Protein AF-0000000077540518 (afdb_homodimer)

Secondary structure (DSSP, 8-state):
-PPPHHHHHTT------SSS-HHHHHTT-----S--------TT-SSGGGTT---------------HHHHHHSSS-HHHHHHHIIIIIGGGSSSS--TT-HIIIIIHHHHHH-HHHHHHHHHHHHHHHHTSGGGHHHHHHHHHHHHHHHHHHHHHHHHHHHTT--HHHHS-HHHHHHHHHHHHHHHHHHHHTT-HHHHHHHHHHHHHHHHHS-HHHHTT-HHHHHHHHHHHHHHHHHHTT---HHHHHT-------TT-----GGGTTHHHHHHHHHHHHHHH-SS----TT--HHHHHHHHHHHHHHHHTTS---HHHHHHHHHHHHHHHHHHHHHHHHHH--S-HHHHHHHHHHHHHHHT--S-GGGTGGG-HHHHHHHHHHTTT-HHHHHHHHHHHHHHHHHH--THHHHHHHHHHHHHHSS---HHHHHHHHHHTT--SS--/-PPPHHHHHTT------SSS-HHHHHTT-----S--------TT-SSGGGTT---------------HHHHHHSSS-HHHHHHHIIIIIGGGSSSS--TT-HIIIIIHHHHHH-HHHHHHHHHHHHHHHHTSTT-HHHHHHHHHHHHHHHHHHHHHHHHHHHTT--HHHHS-HHHHHHHHHHHHHHHHHHHHTT-HHHHHHHHHHHHHHHHHS-HHHHTT-HHHHHHHHHHHHHHHHHHTT---HHHHHT-------TTS----GGGTTHHHHHHHHHHHHHHH-SS----TT--HHHHHHHHHHHHHHHHTTS---HHHHHHHHHHHHHHHHHHHHHHHHHH--S-HHHHHHHHHHHHHHHT--S-GGGTGGG-HHHHHHHHHHTTT-HHHHHHHHHHHHHHHHHH--THHHHHHHHHHHHHHSS---HHHHHHHHHHTT--SS--

Organism: Fusarium solani (NCBI:txid169388)

Structure (mmCIF, N/CA/C/O backbone):
data_AF-0000000077540518-model_v1
#
loop_
_entity.id
_entity.type
_entity.pdbx_description
1 polymer 'Zn(2)-C6 fungal-type domain-containing protein'
#
loop_
_atom_site.group_PDB
_atom_site.id
_atom_site.type_symbol
_atom_site.label_atom_id
_atom_site.label_alt_id
_atom_site.label_comp_id
_atom_site.label_asym_id
_atom_site.label_entity_id
_atom_site.label_seq_id
_atom_site.pdbx_PDB_ins_code
_atom_site.Cartn_x
_atom_site.Cartn_y
_atom_site.Cartn_z
_atom_site.occupancy
_atom_site.B_iso_or_equiv
_atom_site.auth_seq_id
_atom_site.auth_comp_id
_atom_site.auth_asym_id
_atom_site.auth_atom_id
_atom_site.pdbx_PDB_model_num
ATOM 1 N N . MET A 1 1 ? -4.551 23.844 46.719 1 43.88 1 MET A N 1
ATOM 2 C CA . MET A 1 1 ? -3.859 23.094 45.688 1 43.88 1 MET A CA 1
ATOM 3 C C . MET A 1 1 ? -4.578 21.766 45.375 1 43.88 1 MET A C 1
ATOM 5 O O . MET A 1 1 ? -4.785 20.969 46.281 1 43.88 1 MET A O 1
ATOM 9 N N . LYS A 1 2 ? -5.402 21.812 44.281 1 55.5 2 LYS A N 1
ATOM 10 C CA . LYS A 1 2 ? -6.223 20.641 44.062 1 55.5 2 LYS A CA 1
ATOM 11 C C . LYS A 1 2 ? -5.359 19.406 43.844 1 55.5 2 LYS A C 1
ATOM 13 O O . LYS A 1 2 ? -4.242 19.5 43.312 1 55.5 2 LYS A O 1
ATOM 18 N N . GLY A 1 3 ? -5.617 18.281 44.312 1 62.25 3 GLY A N 1
ATOM 19 C CA . GLY A 1 3 ? -4.949 17 44.25 1 62.25 3 GLY A CA 1
ATOM 20 C C . GLY A 1 3 ? -4.875 16.422 42.844 1 62.25 3 GLY A C 1
ATOM 21 O O . GLY A 1 3 ? -5.461 16.969 41.906 1 62.25 3 GLY A O 1
ATOM 22 N N . CYS A 1 4 ? -3.953 15.516 42.562 1 64.19 4 CYS A N 1
ATOM 23 C CA . CYS A 1 4 ? -3.842 14.859 41.25 1 64.19 4 CYS A CA 1
ATOM 24 C C . CYS A 1 4 ? -5.16 14.203 40.875 1 64.19 4 CYS A C 1
ATOM 26 O O . CYS A 1 4 ? -5.973 13.867 41.719 1 64.19 4 CYS A O 1
ATOM 28 N N . SER A 1 5 ? -5.582 14.148 39.625 1 65.44 5 SER A N 1
ATOM 29 C CA . SER A 1 5 ? -6.867 13.656 39.156 1 65.44 5 SER A CA 1
ATOM 30 C C . SER A 1 5 ? -7.113 12.219 39.625 1 65.44 5 SER A C 1
ATOM 32 O O . SER A 1 5 ? -8.258 11.82 39.844 1 65.44 5 SER A O 1
ATOM 34 N N . MET A 1 6 ? -6.105 11.531 39.844 1 71.31 6 MET A N 1
ATOM 35 C CA . MET A 1 6 ? -6.266 10.164 40.312 1 71.31 6 MET A CA 1
ATOM 36 C C . MET A 1 6 ? -6.73 10.141 41.781 1 71.31 6 MET A C 1
ATOM 38 O O . MET A 1 6 ? -7.609 9.352 42.125 1 71.31 6 MET A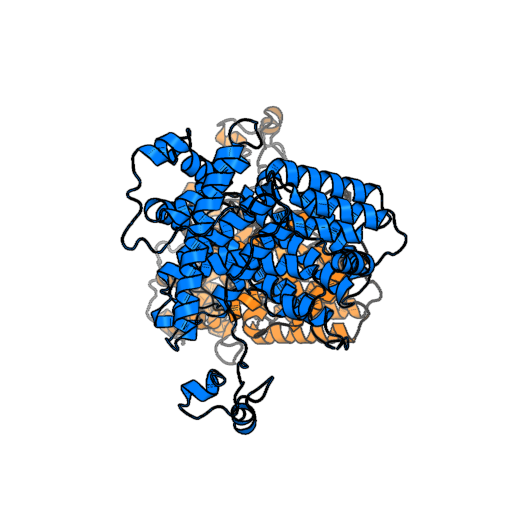 O 1
ATOM 42 N N . CYS A 1 7 ? -6.219 10.969 42.562 1 71.06 7 CYS A N 1
ATOM 43 C CA . CYS A 1 7 ? -6.617 11.047 43.969 1 71.06 7 CYS A CA 1
ATOM 44 C C . CYS A 1 7 ? -8.047 11.555 44.094 1 71.06 7 CYS A C 1
ATOM 46 O O . CYS A 1 7 ? -8.812 11.055 44.906 1 71.06 7 CYS A O 1
ATOM 48 N N . SER A 1 8 ? -8.469 12.438 43.219 1 68.81 8 SER A N 1
ATOM 49 C CA . SER A 1 8 ? -9.828 12.977 43.188 1 68.81 8 SER A CA 1
ATOM 50 C C . SER A 1 8 ? -10.844 11.906 42.812 1 68.81 8 SER A C 1
ATOM 52 O O . SER A 1 8 ? -11.906 11.805 43.438 1 68.81 8 SER A O 1
ATOM 54 N N . LYS A 1 9 ? -10.539 11.062 41.844 1 67.88 9 LYS A N 1
ATOM 55 C CA . LYS A 1 9 ? -11.398 9.961 41.438 1 67.88 9 LYS A CA 1
ATOM 56 C C . LYS A 1 9 ? -11.586 8.938 42.562 1 67.88 9 LYS A C 1
ATOM 58 O O . LYS A 1 9 ? -12.672 8.375 42.719 1 67.88 9 LYS A O 1
ATOM 63 N N . ARG A 1 10 ? -10.57 8.82 43.188 1 70.69 10 ARG A N 1
ATOM 64 C CA . ARG A 1 10 ? -10.594 7.852 44.281 1 70.69 10 ARG A CA 1
ATOM 65 C C . ARG A 1 10 ? -11.164 8.477 45.562 1 70.69 10 ARG A C 1
ATOM 67 O O . ARG A 1 10 ? -11.266 7.809 46.594 1 70.69 10 ARG A O 1
ATOM 74 N N . ARG A 1 11 ? -11.539 9.766 45.5 1 68.81 11 ARG A N 1
ATOM 75 C CA . ARG A 1 11 ? -12.141 10.523 46.594 1 68.81 11 ARG A CA 1
ATOM 76 C C . ARG A 1 11 ? -11.25 10.492 47.844 1 68.81 11 ARG A C 1
ATOM 78 O O . ARG A 1 11 ? -11.75 10.336 48.938 1 68.81 11 ARG A O 1
ATOM 85 N N . ILE A 1 12 ? -9.961 10.43 47.531 1 76.69 12 ILE A N 1
ATOM 86 C CA . ILE A 1 12 ? -9.031 10.539 48.656 1 76.69 12 ILE A CA 1
ATOM 87 C C . ILE A 1 12 ? -8.352 11.906 48.625 1 76.69 12 ILE A C 1
ATOM 89 O O . ILE A 1 12 ? -8.312 12.57 47.594 1 76.69 12 ILE A O 1
ATOM 93 N N . ARG A 1 13 ? -7.855 12.492 49.75 1 73.06 13 ARG A N 1
ATOM 94 C CA . ARG A 1 13 ? -7.09 13.734 49.812 1 73.06 13 ARG A CA 1
ATOM 95 C C . ARG A 1 13 ? -5.695 13.555 49.219 1 73.06 13 ARG A C 1
ATOM 97 O O . ARG A 1 13 ? -4.918 12.727 49.688 1 73.06 13 ARG A O 1
ATOM 104 N N . CYS A 1 14 ? -5.387 14.25 48.094 1 69.31 14 CYS A N 1
ATOM 105 C CA . CYS A 1 14 ? -4.086 14.203 47.406 1 69.31 14 CYS A CA 1
ATOM 106 C C . CYS A 1 14 ? -3.002 14.812 48.312 1 69.31 14 CYS A C 1
ATOM 108 O O . CYS A 1 14 ? -3.27 15.742 49.062 1 69.31 14 CYS A O 1
ATOM 110 N N . ASP A 1 15 ? -1.855 14.328 48.375 1 71.44 15 ASP A N 1
ATOM 111 C CA . ASP A 1 15 ? -0.769 14.859 49.188 1 71.44 15 ASP A CA 1
ATOM 112 C C . ASP A 1 15 ? -0.083 16.031 48.5 1 71.44 15 ASP A C 1
ATOM 114 O O . ASP A 1 15 ? 0.829 16.641 49.031 1 71.44 15 ASP A O 1
ATOM 118 N N . ASN A 1 16 ? -0.438 16.438 47.281 1 65.38 16 ASN A N 1
ATOM 119 C CA . ASN A 1 16 ? 0.04 17.547 46.469 1 65.38 16 ASN A CA 1
ATOM 120 C C . ASN A 1 16 ? 1.557 17.5 46.312 1 65.38 16 ASN A C 1
ATOM 122 O O . ASN A 1 16 ? 2.193 18.547 46.156 1 65.38 16 ASN A O 1
ATOM 126 N N . SER A 1 17 ? 2.016 16.375 46.406 1 69.31 17 SER A N 1
ATOM 127 C CA . SER A 1 17 ? 3.445 16.25 46.156 1 69.31 17 SER A CA 1
ATOM 128 C C . SER A 1 17 ? 3.75 16.344 44.656 1 69.31 17 SER A C 1
ATOM 130 O O . SER A 1 17 ? 2.93 15.961 43.812 1 69.31 17 SER A O 1
ATOM 132 N N . ARG A 1 18 ? 4.641 17.25 44.125 1 66.69 18 ARG A N 1
ATOM 133 C CA . ARG A 1 18 ? 5.133 17.375 42.781 1 66.69 18 ARG A CA 1
ATOM 134 C C . ARG A 1 18 ? 6.379 16.531 42.562 1 66.69 18 ARG A C 1
ATOM 136 O O . ARG A 1 18 ? 7.148 16.297 43.5 1 66.69 18 ARG A O 1
ATOM 143 N N . PRO A 1 19 ? 6.516 15.898 41.281 1 59.97 19 PRO A N 1
ATOM 144 C CA . PRO A 1 19 ? 5.633 16.047 40.125 1 59.97 19 PRO A CA 1
ATOM 145 C C . PRO A 1 19 ? 4.445 15.086 40.156 1 59.97 19 PRO A C 1
ATOM 147 O O . PRO A 1 19 ? 3.463 15.281 39.438 1 59.97 19 PRO A O 1
ATOM 150 N N . THR A 1 20 ? 4.59 14.055 40.969 1 68.62 20 THR A N 1
ATOM 151 C CA . THR A 1 20 ? 3.539 13.055 41.094 1 68.62 20 THR A CA 1
ATOM 152 C C . THR A 1 20 ? 3.098 12.898 42.562 1 68.62 20 THR A C 1
ATOM 154 O O . THR A 1 20 ? 3.9 13.078 43.469 1 68.62 20 THR A O 1
ATOM 157 N N . CYS A 1 21 ? 1.771 12.68 42.688 1 67.88 21 CYS A N 1
ATOM 158 C CA . CYS A 1 21 ? 1.218 12.461 44.031 1 67.88 21 CYS A CA 1
ATOM 159 C C . CYS A 1 21 ? 1.777 11.188 44.656 1 67.88 21 CYS A C 1
ATOM 161 O O . CYS A 1 21 ? 1.849 10.148 44 1 67.88 21 CYS A O 1
ATOM 163 N N . THR A 1 22 ? 2.428 11.219 45.75 1 75.56 22 THR A N 1
ATOM 164 C CA . THR A 1 22 ? 3 10.086 46.469 1 75.56 22 THR A CA 1
ATOM 165 C C . THR A 1 22 ? 1.938 9.023 46.75 1 75.56 22 THR A C 1
ATOM 167 O O . THR A 1 22 ? 2.256 7.84 46.844 1 75.56 22 THR A O 1
ATOM 170 N N . LYS A 1 23 ? 0.718 9.422 46.75 1 74.31 23 LYS A N 1
ATOM 171 C CA . LYS A 1 23 ? -0.348 8.461 47.031 1 74.31 23 LYS A CA 1
ATOM 172 C C . LYS A 1 23 ? -0.646 7.594 45.812 1 74.31 23 LYS A C 1
ATOM 174 O O . LYS A 1 23 ? -0.938 6.406 45.938 1 74.31 23 LYS A O 1
ATOM 179 N N . CYS A 1 24 ? -0.615 8.164 44.656 1 72.69 24 CYS A N 1
ATOM 180 C CA . CYS A 1 24 ? -0.743 7.414 43.406 1 72.69 24 CYS A CA 1
ATOM 181 C C . CYS A 1 24 ? 0.439 6.469 43.219 1 72.69 24 CYS A C 1
ATOM 183 O O . CYS A 1 24 ? 0.256 5.301 42.875 1 72.69 24 CYS A O 1
ATOM 185 N N . LEU A 1 25 ? 1.585 6.93 43.5 1 73.56 25 LEU A N 1
ATOM 186 C CA . LEU A 1 25 ? 2.818 6.168 43.344 1 73.56 25 LEU A CA 1
ATOM 187 C C . LEU A 1 25 ? 2.816 4.938 44.25 1 73.56 25 LEU A C 1
ATOM 189 O O . LEU A 1 25 ? 3.201 3.848 43.844 1 73.56 25 LEU A O 1
ATOM 193 N N . ARG A 1 26 ? 2.379 5.059 45.406 1 73.44 26 ARG A N 1
ATOM 194 C CA . ARG A 1 26 ? 2.402 3.973 46.375 1 73.44 26 ARG A CA 1
ATOM 195 C C . ARG A 1 26 ? 1.425 2.869 45.969 1 73.44 26 ARG A C 1
ATOM 197 O O . ARG A 1 26 ? 1.661 1.692 46.281 1 73.44 26 ARG A O 1
ATOM 204 N N . LYS A 1 27 ? 0.342 3.303 45.344 1 73.62 27 LYS A N 1
ATOM 205 C CA . LYS A 1 27 ? -0.671 2.322 44.969 1 73.62 27 LYS A CA 1
ATOM 206 C C . LYS A 1 27 ? -0.406 1.767 43.562 1 73.62 27 LYS A C 1
ATOM 208 O O . LYS A 1 27 ? -1.187 0.963 43.062 1 73.62 27 LYS A O 1
ATOM 213 N N . GLY A 1 28 ? 0.68 2.271 42.906 1 71.56 28 GLY A N 1
ATOM 214 C CA . GLY A 1 28 ? 1.089 1.804 41.594 1 71.56 28 GLY A CA 1
ATOM 215 C C . GLY A 1 28 ? 0.252 2.381 40.469 1 71.56 28 GLY A C 1
ATOM 216 O O . GLY A 1 28 ? 0.129 1.772 39.406 1 71.56 28 GLY A O 1
ATOM 217 N N . LEU A 1 29 ? -0.524 3.41 40.812 1 68.5 29 LEU A N 1
ATOM 218 C CA . LEU A 1 29 ? -1.373 4.055 39.812 1 68.5 29 LEU A CA 1
ATOM 219 C C . LEU A 1 29 ? -0.599 5.125 39.062 1 68.5 29 LEU A C 1
ATOM 221 O O . LEU A 1 29 ? 0.331 5.727 39.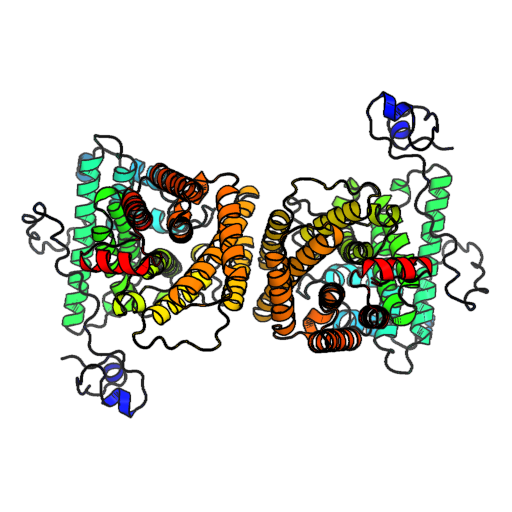594 1 68.5 29 LEU A O 1
ATOM 225 N N . ASP A 1 30 ? -0.741 5.262 37.844 1 60.28 30 ASP A N 1
ATOM 226 C CA . ASP A 1 30 ? -0.156 6.363 37.094 1 60.28 30 ASP A CA 1
ATOM 227 C C . ASP A 1 30 ? -0.779 7.699 37.469 1 60.28 30 ASP A C 1
ATOM 229 O O . ASP A 1 30 ? -1.944 7.961 37.188 1 60.28 30 ASP A O 1
ATOM 233 N N . CYS A 1 31 ? -0.095 8.578 38.281 1 62 31 CYS A N 1
ATOM 234 C CA . CYS A 1 31 ? -0.562 9.891 38.719 1 62 31 CYS A CA 1
ATOM 235 C C . CYS A 1 31 ? -0.507 10.891 37.562 1 62 31 CYS A C 1
ATOM 237 O O . CYS A 1 31 ? 0.55 11.094 36.969 1 62 31 CYS A O 1
ATOM 239 N N . PRO A 1 32 ? -1.572 11.375 37.062 1 53.94 32 PRO A N 1
ATOM 240 C CA . PRO A 1 32 ? -1.521 12.266 35.906 1 53.94 32 PRO A CA 1
ATOM 241 C C . PRO A 1 32 ? -0.846 13.602 36.219 1 53.94 32 PRO A C 1
ATOM 243 O O . PRO A 1 32 ? -0.655 14.422 35.344 1 53.94 32 PRO A O 1
ATOM 246 N N . GLY A 1 33 ? -0.153 13.891 37.406 1 53.25 33 GLY A N 1
ATOM 247 C CA . GLY A 1 33 ? 0.432 15.148 37.875 1 53.25 33 GLY A CA 1
ATOM 248 C C . GLY A 1 33 ? -0.604 16.203 38.188 1 53.25 33 GLY A C 1
ATOM 249 O O . GLY A 1 33 ? -1.786 15.898 38.344 1 53.25 33 GLY A O 1
ATOM 250 N N . TYR A 1 34 ? -0.134 17.5 38.875 1 46.59 34 TYR A N 1
ATOM 251 C CA . TYR A 1 34 ? -0.977 18.578 39.375 1 46.59 34 TYR A CA 1
ATOM 252 C C . TYR A 1 34 ? -1.193 19.656 38.344 1 46.59 34 TYR A C 1
ATOM 254 O O . TYR A 1 34 ? -1.762 20.719 38.625 1 46.59 34 TYR A O 1
ATOM 262 N N . GLU A 1 35 ? -0.457 19.672 37.281 1 40.62 35 GLU A N 1
ATOM 263 C CA . GLU A 1 35 ? -0.399 20.875 36.469 1 40.62 35 GLU A CA 1
ATOM 264 C C . GLU A 1 35 ? -1.783 21.25 35.938 1 40.62 35 GLU A C 1
ATOM 266 O O . GLU A 1 35 ? -2.539 20.391 35.5 1 40.62 35 GLU A O 1
ATOM 271 N N . PRO A 1 36 ? -2.074 22.5 36.281 1 36.62 36 PRO A N 1
ATOM 272 C CA . PRO A 1 36 ? -3.238 23.156 35.688 1 36.62 36 PRO A CA 1
ATOM 273 C C . PRO A 1 36 ? -3.229 23.094 34.156 1 36.62 36 PRO A C 1
ATOM 275 O O . PRO A 1 36 ? -2.201 23.359 33.531 1 36.62 36 PRO A O 1
ATOM 278 N N . LYS A 1 37 ? -3.592 22.297 33.312 1 38.59 37 LYS A N 1
ATOM 279 C CA . LYS A 1 37 ? -3.143 22.609 31.953 1 38.59 37 LYS A CA 1
ATOM 280 C C . LYS A 1 37 ? -4.043 23.656 31.297 1 38.59 37 LYS A C 1
ATOM 282 O O . LYS A 1 37 ? -3.559 24.609 30.688 1 38.59 37 LYS A O 1
ATOM 287 N N . LEU A 1 38 ? -5.184 23.703 30.859 1 37.66 38 LEU A N 1
ATOM 288 C CA . LEU A 1 38 ? -5.371 24.391 29.578 1 37.66 38 LEU A CA 1
ATOM 289 C C . LEU A 1 38 ? -5.191 25.906 29.75 1 37.66 38 LEU A C 1
ATOM 291 O O . LEU A 1 38 ? -4.609 26.562 28.891 1 37.66 38 LEU A O 1
ATOM 295 N N . ARG A 1 39 ? -4.531 27.438 30.266 1 39.53 39 ARG A N 1
ATOM 296 C CA . ARG A 1 39 ? -5.598 28.438 30.25 1 39.53 39 ARG A CA 1
ATOM 297 C C . ARG A 1 39 ? -5.379 29.438 29.109 1 39.53 39 ARG A C 1
ATOM 299 O O . ARG A 1 39 ? -4.242 29.844 28.844 1 39.53 39 ARG A O 1
ATOM 306 N N . TRP A 1 40 ? -6.082 29.531 27.969 1 33.69 40 TRP A N 1
ATOM 307 C CA . TRP A 1 40 ? -5.812 30.484 26.891 1 33.69 40 TRP A CA 1
ATOM 308 C C . TRP A 1 40 ? -5.488 31.859 27.453 1 33.69 40 TRP A C 1
ATOM 310 O O . TRP A 1 40 ? -6.387 32.656 27.688 1 33.69 40 TRP A O 1
ATOM 320 N N . VAL A 1 41 ? -4.5 32.219 28.453 1 31.84 41 VAL A N 1
ATOM 321 C CA . VAL A 1 41 ? -4.207 33.5 29.047 1 31.84 41 VAL A CA 1
ATOM 322 C C . VAL A 1 41 ? -3 34.125 28.344 1 31.84 41 VAL A C 1
ATOM 324 O O . VAL A 1 41 ? -1.982 33.469 28.141 1 31.84 41 VAL A O 1
ATOM 327 N N . GLY A 1 42 ? -2.896 35.5 27.594 1 31.53 42 GLY A N 1
ATOM 328 C CA . GLY A 1 42 ? -2 36.469 27.016 1 31.53 42 GLY A CA 1
ATOM 329 C C . GLY A 1 42 ? -1.707 36.219 25.547 1 31.53 42 GLY A C 1
ATOM 330 O O . GLY A 1 42 ? -0.632 36.562 25.062 1 31.53 42 GLY A O 1
ATOM 331 N N . GLY A 1 43 ? -2.316 35.469 24.859 1 33.94 43 GLY A N 1
ATOM 332 C CA . GLY A 1 43 ? -1.684 35.5 23.547 1 33.94 43 GLY A CA 1
ATOM 333 C C . GLY A 1 43 ? -1.666 36.844 22.891 1 33.94 43 GLY A C 1
ATOM 334 O O . GLY A 1 43 ? -2.371 37.094 21.906 1 33.94 43 GLY A O 1
ATOM 335 N N . PRO A 1 44 ? -1.763 38.125 23.547 1 29.67 44 PRO A N 1
ATOM 336 C CA . PRO A 1 44 ? -1.689 39.406 22.828 1 29.67 44 PRO A CA 1
ATOM 337 C C . PRO A 1 44 ? -0.506 39.469 21.859 1 29.67 44 PRO A C 1
ATOM 339 O O . PRO A 1 44 ? -0.639 39.969 20.75 1 29.67 44 PRO A O 1
ATOM 342 N N . ALA A 1 45 ? 0.808 39.469 22.406 1 29.31 45 ALA A N 1
ATOM 343 C CA . ALA A 1 45 ? 1.948 40.281 22 1 29.31 45 ALA A CA 1
ATOM 344 C C . ALA A 1 45 ? 2.551 39.75 20.688 1 29.31 45 ALA A C 1
ATOM 346 O O . ALA A 1 45 ? 3.496 38.969 20.719 1 29.31 45 ALA A O 1
ATOM 347 N N . VAL A 1 46 ? 2.188 39.156 19.797 1 30.67 46 VAL A N 1
ATOM 348 C CA . VAL A 1 46 ? 3.129 39.406 18.719 1 30.67 46 VAL A CA 1
ATOM 349 C C . VAL A 1 46 ? 3.547 40.875 18.734 1 30.67 46 VAL A C 1
ATOM 351 O O . VAL A 1 46 ? 2.84 41.719 19.281 1 30.67 46 VAL A O 1
ATOM 354 N N . ARG A 1 47 ? 4.172 41.844 17.859 1 31.55 47 ARG A N 1
ATOM 355 C CA . ARG A 1 47 ? 4.492 43.219 18.203 1 31.55 47 ARG A CA 1
ATOM 356 C C . ARG A 1 47 ? 3.309 43.906 18.875 1 31.55 47 ARG A C 1
ATOM 358 O O . ARG A 1 47 ? 2.219 43.344 18.953 1 31.55 47 ARG A O 1
ATOM 365 N N . GLY A 1 48 ? 3.219 45.438 18.828 1 28.89 48 GLY A N 1
ATOM 366 C CA . GLY A 1 48 ? 2.711 46.781 19.156 1 28.89 48 GLY A CA 1
ATOM 367 C C . GLY A 1 48 ? 1.214 46.906 18.953 1 28.89 48 GLY A C 1
ATOM 368 O O . GLY A 1 48 ? 0.609 47.875 19.375 1 28.89 48 GLY A O 1
ATOM 369 N N . ARG A 1 49 ? 0.496 46.25 18.047 1 31.19 49 ARG A N 1
ATOM 370 C CA . ARG A 1 49 ? -0.75 46.906 17.688 1 31.19 49 ARG A CA 1
ATOM 371 C C . ARG A 1 49 ? -1.91 46.406 18.531 1 31.19 49 ARG A C 1
ATOM 373 O O . ARG A 1 49 ? -3.047 46.844 18.375 1 31.19 49 ARG A O 1
ATOM 380 N N . LEU A 1 50 ? -1.919 45.25 19.203 1 31.48 50 LEU A N 1
ATOM 381 C CA . LEU A 1 50 ? -3.145 44.969 19.938 1 31.48 50 LEU A CA 1
ATOM 382 C C . LEU A 1 50 ? -3.068 45.531 21.359 1 31.48 50 LEU A C 1
ATOM 384 O O . LEU A 1 50 ? -3.791 45.062 22.25 1 31.48 50 LEU A O 1
ATOM 388 N N . LYS A 1 51 ? -2.258 46.312 21.906 1 33.41 51 LYS A N 1
ATOM 389 C CA . LYS A 1 51 ? -2.334 46.969 23.203 1 33.41 51 LYS A CA 1
ATOM 390 C C . LYS A 1 51 ? -3.76 47.406 23.516 1 33.41 51 LYS A C 1
ATOM 392 O O . LYS A 1 51 ? -4.125 47.594 24.688 1 33.41 51 LYS A O 1
ATOM 397 N N . GLY A 1 52 ? -4.527 48.062 22.578 1 30.45 52 GLY A N 1
ATOM 398 C CA . GLY A 1 52 ? -5.719 48.844 22.938 1 30.45 52 GLY A CA 1
ATOM 399 C C . GLY A 1 52 ? -6.934 47.969 23.172 1 30.45 52 GLY A C 1
ATOM 400 O O . GLY A 1 52 ? -8.055 48.469 23.281 1 30.45 52 GLY A O 1
ATOM 401 N N . PHE A 1 53 ? -6.879 46.688 22.922 1 30.22 53 PHE A N 1
ATOM 402 C CA . PHE A 1 53 ? -8.211 46.094 22.984 1 30.22 53 PHE A CA 1
ATOM 403 C C . PHE A 1 53 ? -8.578 45.75 24.438 1 30.22 53 PHE A C 1
ATOM 405 O O . PHE A 1 53 ? -7.973 44.875 25.047 1 30.22 53 PHE A O 1
ATOM 412 N N . GLN A 1 54 ? -8.922 46.625 25.359 1 28.78 54 GLN A N 1
ATOM 413 C CA . GLN A 1 54 ? -9.602 46.406 26.625 1 28.78 54 GLN A CA 1
ATOM 414 C C . GLN A 1 54 ? -10.82 45.5 26.453 1 28.78 54 GLN A C 1
ATOM 416 O O . GLN A 1 54 ? -11.641 45.719 25.562 1 28.78 54 GLN A O 1
ATOM 421 N N . PRO A 1 55 ? -10.773 44.219 26.922 1 31.61 55 PRO A N 1
ATOM 422 C CA . PRO A 1 55 ? -12.031 43.469 26.938 1 31.61 55 PRO A CA 1
ATOM 423 C C . PRO A 1 55 ? -13.227 44.312 27.375 1 31.61 55 PRO A C 1
ATOM 425 O O . PRO A 1 55 ? -13.141 45.062 28.359 1 31.61 55 PRO A O 1
ATOM 428 N N . GLN A 1 56 ? -13.969 44.969 26.578 1 29.58 56 GLN A N 1
ATOM 429 C CA . GLN A 1 56 ? -15.195 45.594 27.078 1 29.58 56 GLN A CA 1
ATOM 430 C C . GLN A 1 56 ? -15.93 44.656 28.047 1 29.58 56 GLN A C 1
ATOM 432 O O . GLN A 1 56 ? -15.82 43.438 27.953 1 29.58 56 GLN A O 1
ATOM 437 N N . ALA A 1 57 ? -16.453 45.062 29.203 1 30.45 57 ALA A N 1
ATOM 438 C CA . ALA A 1 57 ? -17.297 44.562 30.281 1 30.45 57 ALA A CA 1
ATOM 439 C C . ALA A 1 57 ? -18.25 43.5 29.797 1 30.45 57 ALA A C 1
ATOM 441 O O . ALA A 1 57 ? -18.531 43.406 28.594 1 30.45 57 ALA A O 1
ATOM 442 N N . SER A 1 58 ? -18.875 42.594 30.703 1 30.95 58 SER A N 1
ATOM 443 C CA . SER A 1 58 ? -19.812 41.5 30.891 1 30.95 58 SER A CA 1
ATOM 444 C C . SER A 1 58 ? -21.109 41.719 30.141 1 30.95 58 SER A C 1
ATOM 446 O O . SER A 1 58 ? -22.156 41.938 30.734 1 30.95 58 SER A O 1
ATOM 448 N N . SER A 1 59 ? -21.312 42.5 29.172 1 29.39 59 SER A N 1
ATOM 449 C CA . SER A 1 59 ? -22.734 42.438 28.828 1 29.39 59 SER A CA 1
ATOM 450 C C . SER A 1 59 ? -23.141 41.031 28.422 1 29.39 59 SER A C 1
ATOM 452 O O . SER A 1 59 ? -22.453 40.375 27.609 1 29.39 59 SER A O 1
ATOM 454 N N . ALA A 1 60 ? -24 40.25 29.234 1 32.09 60 ALA A N 1
ATOM 455 C CA . ALA A 1 60 ? -24.719 38.969 29.203 1 32.09 60 ALA A CA 1
ATOM 456 C C . ALA A 1 60 ? -24.953 38.5 27.766 1 32.09 60 ALA A C 1
ATOM 458 O O . ALA A 1 60 ? -24.578 37.375 27.406 1 32.09 60 ALA A O 1
ATOM 459 N N . ASP A 1 61 ? -26.266 38.594 27.375 1 30.83 61 ASP A N 1
ATOM 460 C CA . ASP A 1 61 ? -27.188 37.969 26.438 1 30.83 61 ASP A CA 1
ATOM 461 C C . ASP A 1 61 ? -26.797 38.281 24.984 1 30.83 61 ASP A C 1
ATOM 463 O O . ASP A 1 61 ? -27.641 38.25 24.094 1 30.83 61 ASP A O 1
ATOM 467 N N . ILE A 1 62 ? -25.797 39 24.766 1 30.7 62 ILE A N 1
ATOM 468 C CA . ILE A 1 62 ? -25.766 39.438 23.375 1 30.7 62 ILE A CA 1
ATOM 469 C C . ILE A 1 62 ? -25.406 38.281 22.469 1 30.7 62 ILE A C 1
ATOM 471 O O . ILE A 1 62 ? -24.266 37.812 22.469 1 30.7 62 ILE A O 1
ATOM 475 N N . GLN A 1 63 ? -26.219 37.25 22.438 1 34.12 63 GLN A N 1
ATOM 476 C CA . GLN A 1 63 ? -26.141 36.562 21.156 1 34.12 63 GLN A CA 1
ATOM 477 C C . GLN A 1 63 ? -25.875 37.531 20.016 1 34.12 63 GLN A C 1
ATOM 479 O O . GLN A 1 63 ? -26.703 38.406 19.75 1 34.12 63 GLN A O 1
ATOM 484 N N . PRO A 1 64 ? -24.734 38.031 19.781 1 33.22 64 PRO A N 1
ATOM 485 C CA . PRO A 1 64 ? -24.703 39.031 18.703 1 33.22 64 PRO A CA 1
ATOM 486 C C . PRO A 1 64 ? -25.734 38.75 17.609 1 33.22 64 PRO A C 1
ATOM 488 O O . PRO A 1 64 ? -25.812 37.625 17.109 1 33.22 64 PRO A O 1
ATOM 491 N N . SER A 1 65 ? -27 39.125 17.719 1 34.5 65 SER A N 1
ATOM 492 C CA . SER A 1 65 ? -27.812 39.219 16.516 1 34.5 65 SER A CA 1
ATOM 493 C C . SER A 1 65 ? -26.953 39.562 15.297 1 34.5 65 SER A C 1
ATOM 495 O O . SER A 1 65 ? -26.172 40.5 15.312 1 34.5 65 SER A O 1
ATOM 497 N N . ILE A 1 66 ? -26.422 38.594 14.617 1 39.88 66 ILE A N 1
ATOM 498 C CA . ILE A 1 66 ? -25.859 38.75 13.281 1 39.88 66 ILE A CA 1
ATOM 499 C C . ILE A 1 66 ? -26.484 39.969 12.602 1 39.88 66 ILE A C 1
ATOM 501 O O . ILE A 1 66 ? -27.609 39.906 12.102 1 39.88 66 ILE A O 1
ATOM 505 N N . ASP A 1 67 ? -26.656 41.125 13.25 1 36.25 67 ASP A N 1
ATOM 506 C CA . ASP A 1 67 ? -27.219 42.344 12.703 1 36.25 67 ASP A CA 1
ATOM 507 C C . ASP A 1 67 ? -26.75 42.594 11.273 1 36.25 67 ASP A C 1
ATOM 509 O O . ASP A 1 67 ? -25.672 42.125 10.883 1 36.25 67 ASP A O 1
ATOM 513 N N . THR A 1 68 ? -27.547 43.062 10.328 1 43.38 68 THR A N 1
ATOM 514 C CA . THR A 1 68 ? -27.391 43.656 9 1 43.38 68 THR A CA 1
ATOM 515 C C . THR A 1 68 ? -26.062 44.375 8.883 1 43.38 68 THR A C 1
ATOM 517 O O . THR A 1 68 ? -25.578 44.656 7.781 1 43.38 68 THR A O 1
ATOM 520 N N . SER A 1 69 ? -25.531 44.875 9.93 1 39.84 69 SER A N 1
ATOM 521 C CA . SER A 1 69 ? -24.359 45.719 9.914 1 39.84 69 SER A CA 1
ATOM 522 C C . SER A 1 69 ? -23.078 44.906 9.742 1 39.84 69 SER A C 1
ATOM 524 O O . SER A 1 69 ? -22.062 45.438 9.281 1 39.84 69 SER A O 1
ATOM 526 N N . PHE A 1 70 ? -22.969 43.812 10.344 1 41.25 70 PHE A N 1
ATOM 527 C CA . PHE A 1 70 ? -21.766 43.031 10.133 1 41.25 70 PHE A CA 1
ATOM 528 C C . PHE A 1 70 ? -21.594 42.656 8.664 1 41.25 70 PHE A C 1
ATOM 530 O O . PHE A 1 70 ? -20.484 42.594 8.156 1 41.25 70 PHE A O 1
ATOM 537 N N . HIS A 1 71 ? -22.734 42.25 7.996 1 46.31 71 HIS A N 1
ATOM 538 C CA . HIS A 1 71 ? -22.688 42.094 6.551 1 46.31 71 HIS A CA 1
ATOM 539 C C . HIS A 1 71 ? -22.109 43.344 5.867 1 46.31 71 HIS A C 1
ATOM 541 O O . HIS A 1 71 ? -21.375 43.219 4.883 1 46.31 71 HIS A O 1
ATOM 547 N N . SER A 1 72 ? -22.625 44.469 6.34 1 46.03 72 SER A N 1
ATOM 548 C CA . SER A 1 72 ? -22.188 45.75 5.773 1 46.03 72 SER A CA 1
ATOM 549 C C . SER A 1 72 ? -20.703 46 6.039 1 46.03 72 SER A C 1
ATOM 551 O O . SER A 1 72 ? -20.062 46.781 5.355 1 46.03 72 SER A O 1
ATOM 553 N N . PHE A 1 73 ? -20.281 45.531 7.109 1 41.34 73 PHE A N 1
ATOM 554 C CA . PHE A 1 73 ? -18.922 45.844 7.551 1 41.34 73 PHE A CA 1
ATOM 555 C C . PHE A 1 73 ? -17.891 45.125 6.68 1 41.34 73 PHE A C 1
ATOM 557 O O . PHE A 1 73 ? -16.859 45.688 6.348 1 41.34 73 PHE A O 1
ATOM 564 N N . LEU A 1 74 ? -18.094 43.75 6.422 1 49.44 74 LEU A N 1
ATOM 565 C CA . LEU A 1 74 ? -17.016 43.031 5.742 1 49.44 74 LEU A CA 1
ATOM 566 C C . LEU A 1 74 ? -17.016 43.344 4.25 1 49.44 74 LEU A C 1
ATOM 568 O O . LEU A 1 74 ? -16.094 42.969 3.527 1 49.44 74 LEU A O 1
ATOM 572 N N . GLY A 1 75 ? -17.906 44.281 3.832 1 49.81 75 GLY A N 1
ATOM 573 C CA . GLY A 1 75 ? -18 44.562 2.41 1 49.81 75 GLY A CA 1
ATOM 574 C C . GLY A 1 75 ? -18.219 43.312 1.563 1 49.81 75 GLY A C 1
ATOM 575 O O . GLY A 1 75 ? -18.469 43.406 0.361 1 49.81 75 GLY A O 1
ATOM 576 N N . TYR A 1 76 ? -17.547 42.156 1.847 1 54.16 76 TYR A N 1
ATOM 577 C CA . TYR A 1 76 ? -17.812 40.938 1.082 1 54.16 76 TYR A CA 1
ATOM 578 C C . TYR A 1 76 ? -18.953 40.156 1.703 1 54.16 76 TYR A C 1
ATOM 580 O O . TYR A 1 76 ? -19.109 40.125 2.926 1 54.16 76 TYR A O 1
ATOM 588 N N . PRO A 1 77 ? -19.828 39.781 0.862 1 64.38 77 PRO A N 1
ATOM 589 C CA . PRO A 1 77 ? -20.859 38.906 1.43 1 64.38 77 PRO A CA 1
ATOM 590 C C . PRO A 1 77 ? -20.266 37.625 2.057 1 64.38 77 PRO A C 1
ATOM 592 O O . PRO A 1 77 ? -19.438 36.969 1.438 1 64.38 77 PRO A O 1
ATOM 595 N N . LEU A 1 78 ? -20.297 37.469 3.32 1 75 78 LEU A N 1
ATOM 596 C CA . LEU A 1 78 ? -19.828 36.312 4.117 1 75 78 LEU A CA 1
ATOM 597 C C . LEU A 1 78 ? -20.047 35 3.383 1 75 78 LEU A C 1
ATOM 599 O O . LEU A 1 78 ? -19.219 34.125 3.436 1 75 78 LEU A O 1
ATOM 603 N N . GLN A 1 79 ? -21.031 35.062 2.514 1 79.44 79 GLN A N 1
ATOM 604 C CA . GLN A 1 79 ? -21.359 33.812 1.815 1 79.44 79 GLN A CA 1
ATOM 605 C C . GLN A 1 79 ? -20.359 33.531 0.7 1 79.44 79 GLN A C 1
ATOM 607 O O . GLN A 1 79 ? -20.016 32.375 0.445 1 79.44 79 GLN A O 1
ATOM 612 N N . GLU A 1 80 ? -19.859 34.562 0.103 1 83.81 80 GLU A N 1
ATOM 613 C CA . GLU A 1 80 ? -18.875 34.375 -0.96 1 83.81 80 GLU A CA 1
ATOM 614 C C . GLU A 1 80 ? -17.562 33.844 -0.408 1 83.81 80 GLU A C 1
ATOM 616 O O . GLU A 1 80 ? -16.875 33.062 -1.07 1 83.81 80 GLU A O 1
ATOM 621 N N . LEU A 1 81 ? -17.281 34.281 0.772 1 86.44 81 LEU A N 1
ATOM 622 C CA . LEU A 1 81 ? -16.047 33.812 1.403 1 86.44 81 LEU A CA 1
ATOM 623 C C . LEU A 1 81 ? -16.156 32.375 1.844 1 86.44 81 LEU A C 1
ATOM 625 O O . LEU A 1 81 ? -15.18 31.625 1.771 1 86.44 81 LEU A O 1
ATOM 629 N N . VAL A 1 82 ? -17.281 32.031 2.23 1 87.56 82 VAL A N 1
ATOM 630 C CA . VAL A 1 82 ? -17.516 30.625 2.596 1 87.56 82 VAL A CA 1
ATOM 631 C C . VAL A 1 82 ? -17.438 29.75 1.352 1 87.56 82 VAL A C 1
ATOM 633 O O . VAL A 1 82 ? -16.891 28.641 1.396 1 87.56 82 VAL A O 1
ATOM 636 N N . ASP A 1 83 ? -17.953 30.297 0.22 1 88.5 83 ASP A N 1
ATOM 637 C CA . ASP A 1 83 ? -17.875 29.578 -1.045 1 88.5 83 ASP A CA 1
ATOM 638 C C . ASP A 1 83 ? -16.422 29.438 -1.505 1 88.5 83 ASP A C 1
ATOM 640 O O . ASP A 1 83 ? -16.031 28.406 -2.055 1 88.5 83 ASP A O 1
ATOM 644 N N . TYR A 1 84 ? -15.758 30.5 -1.262 1 89.88 84 TYR A N 1
ATOM 645 C CA . TYR A 1 84 ? -14.336 30.469 -1.585 1 89.88 84 TYR A CA 1
ATOM 646 C C . TYR A 1 84 ? -13.617 29.406 -0.763 1 89.88 84 TYR A C 1
ATOM 648 O O . TYR A 1 84 ? -12.766 28.688 -1.282 1 89.88 84 TYR A O 1
ATOM 656 N N . TYR A 1 85 ? -13.914 29.344 0.494 1 92.38 85 TYR A N 1
ATOM 657 C CA . TYR A 1 85 ? -13.328 28.344 1.374 1 92.38 85 TYR A CA 1
ATOM 658 C C . TYR A 1 85 ? -13.586 26.938 0.842 1 92.38 85 TYR A C 1
ATOM 660 O O . TYR A 1 85 ? -12.672 26.109 0.787 1 92.38 85 TYR A O 1
ATOM 668 N N . ASP A 1 86 ? -14.727 26.703 0.415 1 92.62 86 ASP A N 1
ATOM 669 C CA . ASP A 1 86 ? -15.141 25.406 -0.102 1 92.62 86 ASP A CA 1
ATOM 670 C C . ASP A 1 86 ? -14.359 25.031 -1.359 1 92.62 86 ASP A C 1
ATOM 672 O O . ASP A 1 86 ? -13.805 23.938 -1.449 1 92.62 86 ASP A O 1
ATOM 676 N N . LYS A 1 87 ? -14.164 25.984 -2.191 1 90.88 87 LYS A N 1
ATOM 677 C CA . LYS A 1 87 ? -13.633 25.672 -3.518 1 90.88 87 LYS A CA 1
ATOM 678 C C . LYS A 1 87 ? -12.109 25.703 -3.516 1 90.88 87 LYS A C 1
ATOM 680 O O . LYS A 1 87 ? -11.461 24.938 -4.234 1 90.88 87 LYS A O 1
ATOM 685 N N . GLN A 1 88 ? -11.562 26.562 -2.615 1 89.62 88 GLN A N 1
ATOM 686 C CA . GLN A 1 88 ? -10.133 26.812 -2.781 1 89.62 88 GLN A CA 1
ATOM 687 C C . GLN A 1 88 ? -9.344 26.312 -1.576 1 89.62 88 GLN A C 1
ATOM 689 O O . GLN A 1 88 ? -8.195 25.875 -1.715 1 89.62 88 GLN A O 1
ATOM 694 N N . LEU A 1 89 ? -9.906 26.344 -0.438 1 92.19 89 LEU A N 1
ATOM 695 C CA . LEU A 1 89 ? -9.094 26.094 0.746 1 92.19 89 LEU A CA 1
ATOM 696 C C . LEU A 1 89 ? -9.32 24.672 1.257 1 92.19 89 LEU A C 1
ATOM 698 O O . LEU A 1 89 ? -8.383 24.016 1.714 1 92.19 89 LEU A O 1
ATOM 702 N N . CYS A 1 90 ? -10.555 24.172 1.188 1 93 90 CYS A N 1
ATOM 703 C CA . CYS A 1 90 ? -10.852 22.844 1.719 1 93 90 CYS A CA 1
ATOM 704 C C . CYS A 1 90 ? -9.969 21.781 1.073 1 93 90 CYS A C 1
ATOM 706 O O . CYS A 1 90 ? -9.547 20.844 1.737 1 93 90 CYS A O 1
ATOM 708 N N . LYS A 1 91 ? -9.602 21.984 -0.148 1 91.75 91 LYS A N 1
ATOM 709 C CA . LYS A 1 91 ? -8.867 20.953 -0.887 1 91.75 91 LYS A CA 1
ATOM 710 C C . LYS A 1 91 ? -7.41 20.891 -0.448 1 91.75 91 LYS A C 1
ATOM 712 O O . LYS A 1 91 ? -6.75 19.859 -0.607 1 91.75 91 LYS A O 1
ATOM 717 N N . ILE A 1 92 ? -6.922 21.969 0.173 1 90.44 92 ILE A N 1
ATOM 718 C CA . ILE A 1 92 ? -5.504 21.984 0.524 1 90.44 92 ILE A CA 1
ATOM 719 C C . ILE A 1 92 ? -5.344 21.797 2.031 1 90.44 92 ILE A C 1
ATOM 721 O O . ILE A 1 92 ? -4.262 22.016 2.58 1 90.44 92 ILE A O 1
ATOM 725 N N . MET A 1 93 ? -6.398 21.375 2.729 1 91.12 93 MET A N 1
ATOM 726 C CA . MET A 1 93 ? -6.336 21.203 4.176 1 91.12 93 MET A CA 1
ATOM 727 C C . MET A 1 93 ? -6.441 19.734 4.551 1 91.12 93 MET A C 1
ATOM 729 O O . MET A 1 93 ? -6.418 19.375 5.73 1 91.12 93 MET A O 1
ATOM 733 N N . VAL A 1 94 ? -6.645 18.922 3.518 1 92.38 94 VAL A N 1
ATOM 734 C CA . VAL A 1 94 ? -6.758 17.484 3.723 1 92.38 94 VAL A CA 1
ATOM 735 C C . VAL A 1 94 ? -5.656 16.766 2.957 1 92.38 94 VAL A C 1
ATOM 737 O O . VAL A 1 94 ? -4.988 17.359 2.105 1 92.38 94 VAL A O 1
ATOM 740 N N . TRP A 1 95 ? -5.48 15.516 3.293 1 93.38 95 TRP A N 1
ATOM 741 C CA . TRP A 1 95 ? -4.488 14.734 2.566 1 93.38 95 TRP A CA 1
ATOM 742 C C . TRP A 1 95 ? -4.875 14.586 1.099 1 93.38 95 TRP A C 1
ATOM 744 O O . TRP A 1 95 ? -4.023 14.711 0.213 1 93.38 95 TRP A O 1
ATOM 754 N N . VAL A 1 96 ? -6.125 14.25 0.903 1 92.38 96 VAL A N 1
ATOM 755 C CA . VAL A 1 96 ? -6.676 14.062 -0.435 1 92.38 96 VAL A CA 1
ATOM 756 C C . VAL A 1 96 ? -8.062 14.695 -0.514 1 92.38 96 VAL A C 1
ATOM 758 O O . VAL A 1 96 ? -8.906 14.469 0.356 1 92.38 96 VAL A O 1
ATOM 761 N N . ASP A 1 97 ? -8.195 15.477 -1.511 1 91.62 97 ASP A N 1
ATOM 762 C CA . ASP A 1 97 ? -9.516 16.062 -1.715 1 91.62 97 ASP A CA 1
ATOM 763 C C . ASP A 1 97 ? -10.477 15.055 -2.332 1 91.62 97 ASP A C 1
ATOM 765 O O . ASP A 1 97 ? -10.375 14.734 -3.52 1 91.62 97 ASP A O 1
ATOM 769 N N . SER A 1 98 ? -11.336 14.547 -1.573 1 88.44 98 SER A N 1
ATOM 770 C CA . SER A 1 98 ? -12.328 13.562 -1.996 1 88.44 98 SER A CA 1
ATOM 771 C C . SER A 1 98 ? -13.734 13.977 -1.572 1 88.44 98 SER A C 1
ATOM 773 O O . SER A 1 98 ? -13.93 15.07 -1.035 1 88.44 98 SER A O 1
ATOM 775 N N . ALA A 1 99 ? -14.703 13.109 -1.841 1 83.94 99 ALA A N 1
ATOM 776 C CA . ALA A 1 99 ? -16.094 13.359 -1.443 1 83.94 99 ALA A CA 1
ATOM 777 C C . ALA A 1 99 ? -16.234 13.352 0.076 1 83.94 99 ALA A C 1
ATOM 779 O O . ALA A 1 99 ? -17.172 13.93 0.621 1 83.94 99 ALA A O 1
ATOM 780 N N . ASP A 1 100 ? -15.219 12.875 0.744 1 81 100 ASP A N 1
ATOM 781 C CA . ASP A 1 100 ? -15.273 12.719 2.193 1 81 100 ASP A CA 1
ATOM 782 C C . ASP A 1 100 ? -14.477 13.82 2.893 1 81 100 ASP A C 1
ATOM 784 O O . ASP A 1 100 ? -14.148 13.695 4.078 1 81 100 ASP A O 1
ATOM 788 N N . ASN A 1 101 ? -14.211 14.836 2.211 1 87.88 101 ASN A N 1
ATOM 789 C CA . ASN A 1 101 ? -13.484 15.961 2.787 1 87.88 101 ASN A CA 1
ATOM 790 C C . ASN A 1 101 ? -14.156 16.469 4.062 1 87.88 101 ASN A C 1
ATOM 792 O O . ASN A 1 101 ? -15.281 16.969 4.023 1 87.88 101 ASN A O 1
ATOM 796 N N . ILE A 1 102 ? -13.523 16.469 5.125 1 87.62 102 ILE A N 1
ATOM 797 C CA . ILE A 1 102 ? -14.094 16.703 6.445 1 87.62 102 ILE A CA 1
ATOM 798 C C . ILE A 1 102 ? -14.469 18.188 6.578 1 87.62 102 ILE A C 1
ATOM 800 O O . ILE A 1 102 ? -15.406 18.531 7.309 1 87.62 102 ILE A O 1
ATOM 804 N N . TYR A 1 103 ? -13.773 19.031 5.941 1 91.88 103 TYR A N 1
ATOM 805 C CA . TYR A 1 103 ? -14.07 20.453 6.039 1 91.88 103 TYR A CA 1
ATOM 806 C C . TYR A 1 103 ? -15.367 20.797 5.32 1 91.88 103 TYR A C 1
ATOM 808 O O . TYR A 1 103 ? -16.156 21.625 5.793 1 91.88 103 TYR A O 1
ATOM 816 N N . ARG A 1 104 ? -15.602 20.125 4.27 1 91.81 104 ARG A N 1
ATOM 817 C CA . ARG A 1 104 ? -16.859 20.297 3.564 1 91.81 104 ARG A CA 1
ATOM 818 C C . ARG A 1 104 ? -18 19.594 4.297 1 91.81 104 ARG A C 1
ATOM 820 O O . ARG A 1 104 ? -19.125 20.125 4.367 1 91.81 104 ARG A O 1
ATOM 827 N N . ARG A 1 105 ? -17.688 18.547 4.848 1 88.69 105 ARG A N 1
ATOM 828 C CA . ARG A 1 105 ? -18.719 17.703 5.445 1 88.69 105 ARG A CA 1
ATOM 829 C C . ARG A 1 105 ? -19.109 18.219 6.824 1 88.69 105 ARG A C 1
ATOM 831 O O . ARG A 1 105 ? -20.266 18.109 7.227 1 88.69 105 ARG A O 1
ATOM 838 N N . TYR A 1 106 ? -18.125 18.797 7.508 1 88.69 106 TYR A N 1
ATOM 839 C CA . TYR A 1 106 ? -18.422 19.062 8.906 1 88.69 106 TYR A CA 1
ATOM 840 C C . TYR A 1 106 ? -18.172 20.516 9.258 1 88.69 106 TYR A C 1
ATOM 842 O O . TYR A 1 106 ? -18.938 21.141 10.008 1 88.69 106 TYR A O 1
ATOM 850 N N . VAL A 1 107 ? -17.156 21.141 8.75 1 91.94 107 VAL A N 1
ATOM 851 C CA . VAL A 1 107 ? -16.766 22.484 9.164 1 91.94 107 VAL A CA 1
ATOM 852 C C . VAL A 1 107 ? -17.656 23.516 8.477 1 91.94 107 VAL A C 1
ATOM 854 O O . VAL A 1 107 ? -18.109 24.469 9.109 1 91.94 107 VAL A O 1
ATOM 857 N N . LEU A 1 108 ? -17.938 23.266 7.238 1 92.75 108 LEU A N 1
ATOM 858 C CA . LEU A 1 108 ? -18.766 24.219 6.508 1 92.75 108 LEU A CA 1
ATOM 859 C C . LEU A 1 108 ? -20.188 24.25 7.066 1 92.75 108 LEU A C 1
ATOM 861 O O . LEU A 1 108 ? -20.75 25.328 7.277 1 92.75 108 LEU A O 1
ATOM 865 N N . PRO A 1 109 ? -20.781 23.109 7.316 1 91.12 109 PRO A N 1
ATOM 866 C CA . PRO A 1 109 ? -22.094 23.141 7.973 1 91.12 109 PRO A CA 1
ATOM 867 C C . PRO A 1 109 ? -22.047 23.797 9.344 1 91.12 109 PRO A C 1
ATOM 869 O O . PRO A 1 109 ? -22.969 24.516 9.719 1 91.12 109 PRO A O 1
ATOM 872 N N . LEU A 1 110 ? -21 23.609 10.062 1 91.62 110 LEU A N 1
ATOM 873 C CA . LEU A 1 110 ? -20.828 24.25 11.359 1 91.62 110 LEU A CA 1
ATOM 874 C C . LEU A 1 110 ? -20.734 25.766 11.203 1 91.62 110 LEU A C 1
ATOM 876 O O . LEU A 1 110 ? -21.219 26.516 12.055 1 91.62 110 LEU A O 1
ATOM 880 N N . ALA A 1 111 ? -20.109 26.203 10.141 1 91.25 111 ALA A N 1
ATOM 881 C CA . ALA A 1 111 ? -19.953 27.625 9.867 1 91.25 111 ALA A CA 1
ATOM 882 C C . ALA A 1 111 ? -21.312 28.281 9.586 1 91.25 111 ALA A C 1
ATOM 884 O O . ALA A 1 111 ? -21.469 29.484 9.773 1 91.25 111 ALA A O 1
ATOM 885 N N . GLN A 1 112 ? -22.25 27.453 9.195 1 86.88 112 GLN A N 1
ATOM 886 C CA . GLN A 1 112 ? -23.578 27.984 8.93 1 86.88 112 GLN A CA 1
ATOM 887 C C . GLN A 1 112 ? -24.328 28.25 10.234 1 86.88 112 GLN A C 1
ATOM 889 O O . GLN A 1 112 ? -25.156 29.172 10.297 1 86.88 112 GLN A O 1
ATOM 894 N N . THR A 1 113 ? -24 27.5 11.258 1 87.25 113 THR A N 1
ATOM 895 C CA . THR A 1 113 ? -24.781 27.578 12.484 1 87.25 113 THR A CA 1
ATOM 896 C C . THR A 1 113 ? -23.984 28.281 13.578 1 87.25 113 THR A C 1
ATOM 898 O O . THR A 1 113 ? -24.547 28.781 14.555 1 87.25 113 THR A O 1
ATOM 901 N N . ASN A 1 114 ? -22.734 28.312 13.469 1 90.62 114 ASN A N 1
ATOM 902 C CA . ASN A 1 114 ? -21.844 28.906 14.469 1 90.62 114 ASN A CA 1
ATOM 903 C C . ASN A 1 114 ? -21.109 30.125 13.914 1 90.62 114 ASN A C 1
ATOM 905 O O . ASN A 1 114 ? -20.25 29.984 13.039 1 90.62 114 ASN A O 1
ATOM 909 N N . LEU A 1 115 ? -21.344 31.188 14.523 1 87.06 115 LEU A N 1
ATOM 910 C CA . LEU A 1 115 ? -20.812 32.438 14.016 1 87.06 115 LEU A CA 1
ATOM 911 C C . LEU A 1 115 ? -19.281 32.469 14.125 1 87.06 115 LEU A C 1
ATOM 913 O O . LEU A 1 115 ? -18.609 33.031 13.258 1 87.06 115 LEU A O 1
ATOM 917 N N . THR A 1 116 ? -18.734 32 15.18 1 91.5 116 THR A N 1
ATOM 918 C CA . THR A 1 116 ? -17.297 32.031 15.391 1 91.5 116 THR A CA 1
ATOM 919 C C . THR A 1 116 ? -16.578 31.25 14.297 1 91.5 116 THR A C 1
ATOM 921 O O . THR A 1 116 ? -15.555 31.688 13.773 1 91.5 116 THR A O 1
ATOM 924 N N . VAL A 1 117 ? -17.109 30.141 13.945 1 94.12 117 VAL A N 1
ATOM 925 C CA . VAL A 1 117 ? -16.547 29.328 12.875 1 94.12 117 VAL A CA 1
ATOM 926 C C . VAL A 1 117 ? -16.688 30.062 11.547 1 94.12 117 VAL A C 1
ATOM 928 O O . VAL A 1 117 ? -15.75 30.062 10.734 1 94.12 117 VAL A O 1
ATOM 931 N N . ARG A 1 118 ? -17.812 30.625 11.414 1 91.81 118 ARG A N 1
ATOM 932 C CA . ARG A 1 118 ? -18.047 31.375 10.188 1 91.81 118 ARG A CA 1
ATOM 933 C C . ARG A 1 118 ? -17.047 32.5 10.023 1 91.81 118 ARG A C 1
ATOM 935 O O . ARG A 1 118 ? -16.531 32.75 8.922 1 91.81 118 ARG A O 1
ATOM 942 N N . LEU A 1 119 ? -16.75 33.188 11.094 1 89.69 119 LEU A N 1
ATOM 943 C CA . LEU A 1 119 ? -15.789 34.281 11.078 1 89.69 119 LEU A CA 1
ATOM 944 C C . LEU A 1 119 ? -14.391 33.781 10.781 1 89.69 119 LEU A C 1
ATOM 946 O O . LEU A 1 119 ? -13.633 34.406 10.031 1 89.69 119 LEU A O 1
ATOM 950 N N . SER A 1 120 ? -14.031 32.688 11.352 1 93.56 120 SER A N 1
ATOM 951 C CA . SER A 1 120 ? -12.727 32.094 11.109 1 93.56 120 SER A CA 1
ATOM 952 C C . SER A 1 120 ? -12.547 31.719 9.641 1 93.56 120 SER A C 1
ATOM 954 O O . SER A 1 120 ? -11.516 32 9.039 1 93.56 120 SER A O 1
ATOM 956 N N . VAL A 1 121 ? -13.586 31.109 9.102 1 93.31 121 VAL A N 1
ATOM 957 C CA . VAL A 1 121 ? -13.578 30.688 7.703 1 93.31 121 VAL A CA 1
ATOM 958 C C . VAL A 1 121 ? -13.484 31.906 6.793 1 93.31 121 VAL A C 1
ATOM 960 O O . VAL A 1 121 ? -12.719 31.906 5.82 1 93.31 121 VAL A O 1
ATOM 963 N N . ALA A 1 122 ? -14.227 32.875 7.168 1 89.31 122 ALA A N 1
ATOM 964 C CA . ALA A 1 122 ? -14.211 34.094 6.379 1 89.31 122 ALA A CA 1
ATOM 965 C C . ALA A 1 122 ? -12.836 34.781 6.441 1 89.31 122 ALA A C 1
ATOM 967 O O . ALA A 1 122 ? -12.344 35.281 5.434 1 89.31 122 ALA A O 1
ATOM 968 N N . ALA A 1 123 ? -12.242 34.781 7.59 1 89.75 123 ALA A N 1
ATOM 969 C CA . ALA A 1 123 ? -10.938 35.438 7.781 1 89.75 123 ALA A CA 1
ATOM 970 C C . ALA A 1 123 ? -9.875 34.75 6.91 1 89.75 123 ALA A C 1
ATOM 972 O O . ALA A 1 123 ? -9.141 35.438 6.191 1 89.75 123 ALA A O 1
ATOM 973 N N . VAL A 1 124 ? -9.82 33.469 6.918 1 91.5 124 VAL A N 1
ATOM 974 C CA . VAL A 1 124 ? -8.781 32.75 6.188 1 91.5 124 VAL A CA 1
ATOM 975 C C . VAL A 1 124 ? -9.031 32.875 4.684 1 91.5 124 VAL A C 1
ATOM 977 O O . VAL A 1 124 ? -8.086 33 3.898 1 91.5 124 VAL A O 1
ATOM 980 N N . SER A 1 125 ? -10.297 32.812 4.281 1 89.88 125 SER A N 1
ATOM 981 C CA . SER A 1 125 ? -10.641 32.938 2.871 1 89.88 125 SER A CA 1
ATOM 982 C C . SER A 1 125 ? -10.266 34.312 2.316 1 89.88 125 SER A C 1
ATOM 984 O O . SER A 1 125 ? -9.703 34.406 1.222 1 89.88 125 SER A O 1
ATOM 986 N N . ALA A 1 126 ? -10.578 35.281 3.115 1 86.94 126 ALA A N 1
ATOM 987 C CA . ALA A 1 126 ? -10.25 36.625 2.691 1 86.94 126 ALA A CA 1
ATOM 988 C C . ALA A 1 126 ? -8.742 36.812 2.562 1 86.94 126 ALA A C 1
ATOM 990 O O . ALA A 1 126 ? -8.266 37.438 1.607 1 86.94 126 ALA A O 1
ATOM 991 N N . GLN A 1 127 ? -8.055 36.312 3.525 1 86.88 127 GLN A N 1
ATOM 992 C CA . GLN A 1 127 ? -6.598 36.406 3.5 1 86.88 127 GLN A CA 1
ATOM 993 C C . GLN A 1 127 ? -6.012 35.656 2.311 1 86.88 127 GLN A C 1
ATOM 995 O O . GLN A 1 127 ? -5.102 36.156 1.642 1 86.88 127 GLN A O 1
ATOM 1000 N N . HIS A 1 128 ? -6.527 34.531 2.057 1 86.5 128 HIS A N 1
ATOM 1001 C CA . HIS A 1 128 ? -6.039 33.688 0.973 1 86.5 128 HIS A CA 1
ATOM 1002 C C . HIS A 1 128 ? -6.371 34.281 -0.389 1 86.5 128 HIS A C 1
ATOM 1004 O O . HIS A 1 128 ? -5.578 34.188 -1.328 1 86.5 128 HIS A O 1
ATOM 1010 N N . ALA A 1 129 ? -7.605 34.812 -0.385 1 81.81 129 ALA A N 1
ATOM 1011 C CA . ALA A 1 129 ? -8.031 35.438 -1.636 1 81.81 129 ALA A CA 1
ATOM 1012 C C . ALA A 1 129 ? -7.246 36.719 -1.905 1 81.81 129 ALA A C 1
ATOM 1014 O O . ALA A 1 129 ? -7.023 37.094 -3.061 1 81.81 129 ALA A O 1
ATOM 1015 N N . ALA A 1 130 ? -7.191 37.656 -0.781 1 71.25 130 ALA A N 1
ATOM 1016 C CA . ALA A 1 130 ? -6.59 38.969 -0.857 1 71.25 130 ALA A CA 1
ATOM 1017 C C . ALA A 1 130 ? -5.113 38.906 -1.234 1 71.25 130 ALA A C 1
ATOM 1019 O O . ALA A 1 130 ? -4.488 39.906 -1.568 1 71.25 130 ALA A O 1
ATOM 1020 N N . ALA A 1 131 ? -4.539 37.844 -0.795 1 55.22 131 ALA A N 1
ATOM 1021 C CA . ALA A 1 131 ? -3.178 38 -1.297 1 55.22 131 ALA A CA 1
ATOM 1022 C C . ALA A 1 131 ? -3.16 38.812 -2.59 1 55.22 131 ALA A C 1
ATOM 1024 O O . ALA A 1 131 ? -2.1 39.25 -3.039 1 55.22 131 ALA A O 1
ATOM 1025 N N . SER A 1 132 ? -4.461 39.219 -2.949 1 45.03 132 SER A N 1
ATOM 1026 C CA . SER A 1 132 ? -4.555 40.406 -3.764 1 45.03 132 SER A CA 1
ATOM 1027 C C . SER A 1 132 ? -5.078 41.594 -2.949 1 45.03 132 SER A C 1
ATOM 1029 O O . SER A 1 132 ? -5.734 41.406 -1.923 1 45.03 132 SER A O 1
ATOM 1031 N N . ARG A 1 133 ? -4.91 43.125 -2.877 1 47.84 133 ARG A N 1
ATOM 1032 C CA . ARG A 1 133 ? -4.805 44.375 -2.168 1 47.84 133 ARG A CA 1
ATOM 1033 C C . ARG A 1 133 ? -5.953 44.562 -1.179 1 47.84 133 ARG A C 1
ATOM 1035 O O . ARG A 1 133 ? -5.734 44.906 -0.021 1 47.84 133 ARG A O 1
ATOM 1042 N N . GLY A 1 134 ? -7.184 44.875 -1.397 1 47 134 GLY A N 1
ATOM 1043 C CA . GLY A 1 134 ? -8.273 45.406 -0.616 1 47 134 GLY A CA 1
ATOM 1044 C C . GLY A 1 134 ? -8.797 44.469 0.443 1 47 134 GLY A C 1
ATOM 1045 O O . GLY A 1 134 ? -9.289 44.906 1.487 1 47 134 GLY A O 1
ATOM 1046 N N . ALA A 1 135 ? -8.742 43.188 0.497 1 53.12 135 ALA A N 1
ATOM 1047 C CA . ALA A 1 135 ? -9.328 42 1.16 1 53.12 135 ALA A CA 1
ATOM 1048 C C . ALA A 1 135 ? -8.609 41.688 2.467 1 53.12 135 ALA A C 1
ATOM 1050 O O . ALA A 1 135 ? -9.172 41.062 3.357 1 53.12 135 ALA A O 1
ATOM 1051 N N . CYS A 1 136 ? -7.602 42.562 2.875 1 60.47 136 CYS A N 1
ATOM 1052 C CA . CYS A 1 136 ? -6.734 42.281 4.012 1 60.47 136 CYS A CA 1
ATOM 1053 C C . CYS A 1 136 ? -7.332 42.812 5.305 1 60.47 136 CYS A C 1
ATOM 1055 O O . CYS A 1 136 ? -7.293 42.156 6.336 1 60.47 136 CYS A O 1
ATOM 1057 N N . LEU A 1 137 ? -8.008 43.969 5.258 1 62.72 137 LEU A N 1
ATOM 1058 C CA . LEU A 1 137 ? -8.516 44.531 6.5 1 62.72 137 LEU A CA 1
ATOM 1059 C C . LEU A 1 137 ? -9.672 43.688 7.051 1 62.72 137 LEU A C 1
ATOM 1061 O O . LEU A 1 137 ? -9.734 43.438 8.258 1 62.72 137 LEU A O 1
ATOM 1065 N N . MET A 1 138 ? -10.445 43.281 6.223 1 70.06 138 MET A N 1
ATOM 1066 C CA . MET A 1 138 ? -11.578 42.469 6.633 1 70.06 138 MET A CA 1
ATOM 1067 C C . MET A 1 138 ? -11.109 41.125 7.219 1 70.06 138 MET A C 1
ATOM 1069 O O . MET A 1 138 ? -11.688 40.625 8.188 1 70.06 138 MET A O 1
ATOM 1073 N N . SER A 1 139 ? -10.172 40.688 6.707 1 82.69 139 SER A N 1
ATOM 1074 C CA . SER A 1 139 ? -9.609 39.406 7.152 1 82.69 139 SER A CA 1
ATOM 1075 C C . SER A 1 139 ? -9.117 39.5 8.594 1 82.69 139 SER A C 1
ATOM 1077 O O . SER A 1 139 ? -9.422 38.656 9.414 1 82.69 139 SER A O 1
ATOM 1079 N N . GLU A 1 140 ? -8.523 40.594 8.914 1 82.62 140 GLU A N 1
ATOM 1080 C CA . GLU A 1 140 ? -7.961 40.781 10.25 1 82.62 140 GLU A CA 1
ATOM 1081 C C . GLU A 1 140 ? -9.062 41 11.281 1 82.62 140 GLU A C 1
ATOM 1083 O O . GLU A 1 140 ? -8.969 40.531 12.414 1 82.62 140 GLU A O 1
ATOM 1088 N N . ASP A 1 141 ? -10.031 41.719 10.875 1 79.81 141 ASP A N 1
ATOM 1089 C CA . ASP A 1 141 ? -11.141 42 11.781 1 79.81 141 ASP A CA 1
ATOM 1090 C C . ASP A 1 141 ? -11.898 40.719 12.117 1 79.81 141 ASP A C 1
ATOM 1092 O O . ASP A 1 141 ? -12.266 40.469 13.266 1 79.81 141 ASP A O 1
ATOM 1096 N N . ALA A 1 142 ? -12.211 40 11.125 1 84.44 142 ALA A N 1
ATOM 1097 C CA . ALA A 1 142 ? -12.898 38.719 11.336 1 84.44 142 ALA A CA 1
ATOM 1098 C C . ALA A 1 142 ? -12.086 37.781 12.227 1 84.44 142 ALA A C 1
ATOM 1100 O O . ALA A 1 142 ? -12.633 37.156 13.125 1 84.44 142 ALA A O 1
ATOM 1101 N N . ARG A 1 143 ? -10.852 37.75 11.969 1 88.38 143 ARG A N 1
ATOM 1102 C CA . ARG A 1 143 ? -9.938 36.969 12.781 1 88.38 143 ARG A CA 1
ATOM 1103 C C . ARG A 1 143 ? -9.961 37.406 14.234 1 88.38 143 ARG A C 1
ATOM 1105 O O . ARG A 1 143 ? -10.094 36.594 15.141 1 88.38 143 ARG A O 1
ATOM 1112 N N . ASN A 1 144 ? -9.844 38.688 14.438 1 84.88 144 ASN A N 1
ATOM 1113 C CA . ASN A 1 144 ? -9.812 39.219 15.797 1 84.88 144 ASN A CA 1
ATOM 1114 C C . ASN A 1 144 ? -11.117 38.938 16.547 1 84.88 144 ASN A C 1
ATOM 1116 O O . ASN A 1 144 ? -11.094 38.625 17.734 1 84.88 144 ASN A O 1
ATOM 1120 N N . GLN A 1 145 ? -12.156 39.094 15.883 1 83.62 145 GLN A N 1
ATOM 1121 C CA . GLN A 1 145 ? -13.453 38.812 16.5 1 83.62 145 GLN A CA 1
ATOM 1122 C C . GLN A 1 145 ? -13.57 37.344 16.891 1 83.62 145 GLN A C 1
ATOM 1124 O O . GLN A 1 145 ? -14.062 37 17.969 1 83.62 145 GLN A O 1
ATOM 1129 N N . ALA A 1 146 ? -13.211 36.469 15.977 1 87.94 146 ALA A N 1
ATOM 1130 C CA . ALA A 1 146 ? -13.242 35.031 16.281 1 87.94 146 ALA A CA 1
ATOM 1131 C C . ALA A 1 146 ? -12.375 34.719 17.5 1 87.94 146 ALA A C 1
ATOM 1133 O O . ALA A 1 146 ? -12.812 34 18.391 1 87.94 146 ALA A O 1
ATOM 1134 N N . ILE A 1 147 ? -11.219 35.281 17.547 1 86.94 147 ILE A N 1
ATOM 1135 C CA . ILE A 1 147 ? -10.281 35.031 18.641 1 86.94 147 ILE A CA 1
ATOM 1136 C C . ILE A 1 147 ? -10.867 35.531 19.953 1 86.94 147 ILE A C 1
ATOM 1138 O O . ILE A 1 147 ? -10.734 34.875 21 1 86.94 147 ILE A O 1
ATOM 1142 N N . SER A 1 148 ? -11.516 36.625 19.859 1 83.88 148 SER A N 1
ATOM 1143 C CA . SER A 1 148 ? -12.125 37.188 21.062 1 83.88 148 SER A CA 1
ATOM 1144 C C . SER A 1 148 ? -13.188 36.281 21.641 1 83.88 148 SER A C 1
ATOM 1146 O O . SER A 1 148 ? -13.242 36.062 22.859 1 83.88 148 SER A O 1
ATOM 1148 N N . VAL A 1 149 ? -13.984 35.75 20.812 1 82.19 149 VAL A N 1
ATOM 1149 C CA . VAL A 1 149 ? -15.047 34.844 21.25 1 82.19 149 VAL A CA 1
ATOM 1150 C C . VAL A 1 149 ? -14.438 33.594 21.859 1 82.19 149 VAL A C 1
ATOM 1152 O O . VAL A 1 149 ? -14.859 33.125 22.938 1 82.19 149 VAL A O 1
ATOM 1155 N N . ILE A 1 150 ? -13.438 33.031 21.219 1 85.12 150 ILE A N 1
ATOM 1156 C CA . ILE A 1 150 ? -12.789 31.828 21.703 1 85.12 150 ILE A CA 1
ATOM 1157 C C . ILE A 1 150 ? -12.125 32.094 23.047 1 85.12 150 ILE A C 1
ATOM 1159 O O . ILE A 1 150 ? -12.266 31.297 23.984 1 85.12 150 ILE A O 1
ATOM 1163 N N . SER A 1 151 ? -11.469 33.188 23.141 1 80.25 151 SER A N 1
ATOM 1164 C CA . SER A 1 151 ? -10.758 33.531 24.359 1 80.25 151 SER A CA 1
ATOM 1165 C C . SER A 1 151 ? -11.727 33.688 25.531 1 80.25 151 SER A C 1
ATOM 1167 O O . SER A 1 151 ? -11.438 33.25 26.656 1 80.25 151 SER A O 1
ATOM 1169 N N . ARG A 1 152 ? -12.766 34.312 25.266 1 80.19 152 ARG A N 1
ATOM 1170 C CA . ARG A 1 152 ? -13.781 34.5 26.297 1 80.19 152 ARG A CA 1
ATOM 1171 C C . ARG A 1 152 ? -14.312 33.156 26.781 1 80.19 152 ARG A C 1
ATOM 1173 O O . ARG A 1 152 ? -14.5 32.938 27.969 1 80.19 152 ARG A O 1
ATOM 1180 N N . HIS A 1 153 ? -14.555 32.375 25.828 1 80.44 153 HIS A N 1
ATOM 1181 C CA . HIS A 1 153 ? -15.078 31.047 26.172 1 80.44 153 HIS A CA 1
ATOM 1182 C C . HIS A 1 153 ? -14.07 30.25 26.984 1 80.44 153 HIS A C 1
ATOM 1184 O O . HIS A 1 153 ? -14.438 29.594 27.969 1 80.44 153 HIS A O 1
ATOM 1190 N N . ILE A 1 154 ? -12.875 30.266 26.625 1 76.88 154 ILE A N 1
ATOM 1191 C CA . ILE A 1 154 ? -11.82 29.531 27.312 1 76.88 154 ILE A CA 1
ATOM 1192 C C . ILE A 1 154 ? -11.633 30.094 28.719 1 76.88 154 ILE A C 1
ATOM 1194 O O . ILE A 1 154 ? -11.43 29.344 29.672 1 76.88 154 ILE A O 1
ATOM 1198 N N . THR A 1 155 ? -11.648 31.391 28.781 1 74.88 155 THR A N 1
ATOM 1199 C CA . THR A 1 155 ? -11.547 32.031 30.094 1 74.88 155 THR A CA 1
ATOM 1200 C C . THR A 1 155 ? -12.688 31.578 31 1 74.88 155 THR A C 1
ATOM 1202 O O . THR A 1 155 ? -12.477 31.312 32.188 1 74.88 155 THR A O 1
ATOM 1205 N N . ASP A 1 156 ? -13.836 31.547 30.453 1 75.88 156 ASP A N 1
ATOM 1206 C CA . ASP A 1 156 ? -15 31.109 31.203 1 75.88 156 ASP A CA 1
ATOM 1207 C C . ASP A 1 156 ? -14.828 29.672 31.703 1 75.88 156 ASP A C 1
ATOM 1209 O O . ASP A 1 156 ? -15.117 29.359 32.844 1 75.88 156 ASP A O 1
ATOM 1213 N N . VAL A 1 157 ? -14.344 28.844 30.844 1 74.69 157 VAL A N 1
ATOM 1214 C CA . VAL A 1 157 ? -14.148 27.438 31.203 1 74.69 157 VAL A CA 1
ATOM 1215 C C . VAL A 1 157 ? -13.047 27.328 32.25 1 74.69 157 VAL A C 1
ATOM 1217 O O . VAL A 1 157 ? -13.18 26.562 33.219 1 74.69 157 VAL A O 1
ATOM 1220 N N . THR A 1 158 ? -12 28.047 32.062 1 71.69 158 THR A N 1
ATOM 1221 C CA . THR A 1 158 ? -10.891 28.031 33 1 71.69 158 THR A CA 1
ATOM 1222 C C . THR A 1 158 ? -11.328 28.516 34.375 1 71.69 158 THR A C 1
ATOM 1224 O O . THR A 1 158 ? -10.93 27.953 35.406 1 71.69 158 THR A O 1
ATOM 1227 N N . ASN A 1 159 ? -12.055 29.547 34.344 1 72.25 159 ASN A N 1
ATOM 1228 C CA . ASN A 1 159 ? -12.578 30.078 35.625 1 72.25 159 ASN A CA 1
ATOM 1229 C C . ASN A 1 159 ? -13.484 29.062 36.312 1 72.25 159 ASN A C 1
ATOM 1231 O O . ASN A 1 159 ? -13.438 28.938 37.531 1 72.25 159 ASN A O 1
ATOM 1235 N N . HIS A 1 160 ? -14.211 28.406 35.594 1 74.31 160 HIS A N 1
ATOM 1236 C CA . HIS A 1 160 ? -15.086 27.391 36.156 1 74.31 160 HIS A CA 1
ATOM 1237 C C . HIS A 1 160 ? -14.289 26.219 36.719 1 74.31 160 HIS A C 1
ATOM 1239 O O . HIS A 1 160 ? -14.633 25.688 37.781 1 74.31 160 HIS A O 1
ATOM 1245 N N . LEU A 1 161 ? -13.266 25.859 36 1 68.25 161 LEU A N 1
ATOM 1246 C CA . LEU A 1 161 ? -12.398 24.797 36.469 1 68.25 161 LEU A CA 1
ATOM 1247 C C . LEU A 1 161 ? -11.68 25.203 37.75 1 68.25 161 LEU A C 1
ATOM 1249 O O . LEU A 1 161 ? -11.516 24.391 38.656 1 68.25 161 LEU A O 1
ATOM 1253 N N . ALA A 1 162 ? -11.273 26.422 37.75 1 66.56 162 ALA A N 1
ATOM 1254 C CA . ALA A 1 162 ? -10.602 26.953 38.938 1 66.56 162 ALA A CA 1
ATOM 1255 C C . ALA A 1 162 ? -11.539 26.969 40.156 1 66.56 162 ALA A C 1
ATOM 1257 O O . ALA A 1 162 ? -11.094 26.844 41.281 1 66.56 162 ALA A O 1
ATOM 1258 N N . ASN A 1 163 ? -12.742 27.078 39.844 1 68.31 163 ASN A N 1
ATOM 1259 C CA . ASN A 1 163 ? -13.734 27.109 40.906 1 68.31 163 ASN A CA 1
ATOM 1260 C C . ASN A 1 163 ? -14.195 25.703 41.312 1 68.31 163 ASN A C 1
ATOM 1262 O O . ASN A 1 163 ? -15.156 25.562 42.062 1 68.31 163 ASN A O 1
ATOM 1266 N N . GLY A 1 164 ? -13.492 24.688 40.688 1 64.5 164 GLY A N 1
ATOM 1267 C CA . GLY A 1 164 ? -13.695 23.328 41.125 1 64.5 164 GLY A CA 1
ATOM 1268 C C . GLY A 1 164 ? -14.711 22.562 40.281 1 64.5 164 GLY A C 1
ATOM 1269 O O . GLY A 1 164 ? -15.078 21.438 40.625 1 64.5 164 GLY A O 1
ATOM 1270 N N . HIS A 1 165 ? -15.188 23.219 39.375 1 66 165 HIS A N 1
ATOM 1271 C CA . HIS A 1 165 ? -16.172 22.531 38.562 1 66 165 HIS A CA 1
ATOM 1272 C C . HIS A 1 165 ? -15.508 21.547 37.594 1 66 165 HIS A C 1
ATOM 1274 O O . HIS A 1 165 ? -14.367 21.75 37.188 1 66 165 HIS A O 1
ATOM 1280 N N . GLU A 1 166 ? -16.188 20.5 37.312 1 64.56 166 GLU A N 1
ATOM 1281 C CA . GLU A 1 166 ? -15.672 19.469 36.438 1 64.56 166 GLU A CA 1
ATOM 1282 C C . GLU A 1 166 ? -15.719 19.922 34.969 1 64.56 166 GLU A C 1
ATOM 1284 O O . GLU A 1 166 ? -16.672 20.594 34.562 1 64.56 166 GLU A O 1
ATOM 1289 N N . ILE A 1 167 ? -14.68 19.672 34.25 1 61.44 167 ILE A N 1
ATOM 1290 C CA . ILE A 1 167 ? -14.484 20.125 32.875 1 61.44 167 ILE A CA 1
ATOM 1291 C C . ILE A 1 167 ? -15.648 19.625 32 1 61.44 167 ILE A C 1
ATOM 1293 O O . ILE A 1 167 ? -16.094 20.328 31.094 1 61.44 167 ILE A O 1
ATOM 1297 N N . ASP A 1 168 ? -16.047 18.406 32.25 1 58.69 168 ASP A N 1
ATOM 1298 C CA . ASP A 1 168 ? -17.062 17.797 31.391 1 58.69 168 ASP A CA 1
ATOM 1299 C C . ASP A 1 168 ? -18.391 18.578 31.484 1 58.69 168 ASP A C 1
ATOM 1301 O O . ASP A 1 168 ? -19.188 18.531 30.547 1 58.69 168 ASP A O 1
ATOM 1305 N N . LYS A 1 169 ? -18.516 19.234 32.594 1 60.66 169 LYS A N 1
ATOM 1306 C CA . LYS A 1 169 ? -19.75 19.984 32.781 1 60.66 169 LYS A CA 1
ATOM 1307 C C . LYS A 1 169 ? -19.656 21.359 32.156 1 60.66 169 LYS A C 1
ATOM 1309 O O . LYS A 1 169 ? -20.672 22 31.875 1 60.66 169 LYS A O 1
ATOM 1314 N N . GLN A 1 170 ? -18.453 21.656 31.844 1 59.72 170 GLN A N 1
ATOM 1315 C CA . GLN A 1 170 ? -18.297 23.031 31.406 1 59.72 170 GLN A CA 1
ATOM 1316 C C . GLN A 1 170 ? -17.969 23.094 29.906 1 59.72 170 GLN A C 1
ATOM 1318 O O . GLN A 1 170 ? -18.297 24.078 29.234 1 59.72 170 GLN A O 1
ATOM 1323 N N . LEU A 1 171 ? -17.297 22.109 29.531 1 73 171 LEU A N 1
ATOM 1324 C CA . LEU A 1 171 ? -16.953 22.078 28.109 1 73 171 LEU A CA 1
ATOM 1325 C C . LEU A 1 171 ? -17.625 20.906 27.406 1 73 171 LEU A C 1
ATOM 1327 O O . LEU A 1 171 ? -17.234 19.75 27.594 1 73 171 LEU A O 1
ATOM 1331 N N . SER A 1 172 ? -18.641 21.297 26.734 1 78.75 172 SER A N 1
ATOM 1332 C CA . SER A 1 172 ? -19.344 20.266 25.984 1 78.75 172 SER A CA 1
ATOM 1333 C C . SER A 1 172 ? -18.547 19.828 24.75 1 78.75 172 SER A C 1
ATOM 1335 O O . SER A 1 172 ? -17.641 20.547 24.312 1 78.75 172 SER A O 1
ATOM 1337 N N . LEU A 1 173 ? -18.828 18.766 24.312 1 83.88 173 LEU A N 1
ATOM 1338 C CA . LEU A 1 173 ? -18.188 18.25 23.094 1 83.88 173 LEU A CA 1
ATOM 1339 C C . LEU A 1 173 ? -18.453 19.172 21.922 1 83.88 173 LEU A C 1
ATOM 1341 O O . LEU A 1 173 ? -17.594 19.359 21.062 1 83.88 173 LEU A O 1
ATOM 1345 N N . ASP A 1 174 ? -19.594 19.719 21.969 1 84.12 174 ASP A N 1
ATOM 1346 C CA . ASP A 1 174 ? -19.938 20.672 20.906 1 84.12 174 ASP A CA 1
ATOM 1347 C C . ASP A 1 174 ? -19.047 21.906 20.953 1 84.12 174 ASP A C 1
ATOM 1349 O O . ASP A 1 174 ? -18.609 22.391 19.922 1 84.12 174 ASP A O 1
ATOM 1353 N N . ASP A 1 175 ? -18.766 22.328 22.172 1 85.19 175 ASP A N 1
ATOM 1354 C CA . ASP A 1 175 ? -17.875 23.469 22.344 1 85.19 175 ASP A CA 1
ATOM 1355 C C . ASP A 1 175 ? -16.453 23.141 21.891 1 85.19 175 ASP A C 1
ATOM 1357 O O . ASP A 1 175 ? -15.812 23.953 21.219 1 85.19 175 ASP A O 1
ATOM 1361 N N . ALA A 1 176 ? -16.078 22.016 22.25 1 88.25 176 ALA A N 1
ATOM 1362 C CA . ALA A 1 176 ? -14.727 21.594 21.875 1 88.25 176 ALA A CA 1
ATOM 1363 C C . ALA A 1 176 ? -14.578 21.5 20.359 1 88.25 176 ALA A C 1
ATOM 1365 O O . ALA A 1 176 ? -13.539 21.875 19.812 1 88.25 176 ALA A O 1
ATOM 1366 N N . GLU A 1 177 ? -15.586 21.094 19.719 1 90.62 177 GLU A N 1
ATOM 1367 C CA . GLU A 1 177 ? -15.555 20.891 18.281 1 90.62 177 GLU A CA 1
ATOM 1368 C C . GLU A 1 177 ? -15.398 22.219 17.531 1 90.62 177 GLU A C 1
ATOM 1370 O O . GLU A 1 177 ? -14.523 22.359 16.688 1 90.62 177 GLU A O 1
ATOM 1375 N N . TRP A 1 178 ? -16.281 23.078 17.859 1 92.38 178 TRP A N 1
ATOM 1376 C CA . TRP A 1 178 ? -16.188 24.328 17.109 1 92.38 178 TRP A CA 1
ATOM 1377 C C . TRP A 1 178 ? -14.93 25.109 17.484 1 92.38 178 TRP A C 1
ATOM 1379 O O . TRP A 1 178 ? -14.336 25.781 16.625 1 92.38 178 TRP A O 1
ATOM 1389 N N . MET A 1 179 ? -14.453 25.031 18.703 1 91.31 179 MET A N 1
ATOM 1390 C CA . MET A 1 179 ? -13.211 25.688 19.094 1 91.31 179 MET A CA 1
ATOM 1391 C C . MET A 1 179 ? -12.023 25.109 18.328 1 91.31 179 MET A C 1
ATOM 1393 O O . MET A 1 179 ? -11.188 25.844 17.812 1 91.31 179 MET A O 1
ATOM 1397 N N . LEU A 1 180 ? -12.016 23.828 18.266 1 92.88 180 LEU A N 1
ATOM 1398 C CA . LEU A 1 180 ? -10.93 23.156 17.547 1 92.88 180 LEU A CA 1
ATOM 1399 C C . LEU A 1 180 ? -10.953 23.516 16.062 1 92.88 180 LEU A C 1
ATOM 1401 O O . LEU A 1 180 ? -9.898 23.719 15.461 1 92.88 180 LEU A O 1
ATOM 1405 N N . ALA A 1 181 ? -12.133 23.484 15.555 1 94.44 181 ALA A N 1
ATOM 1406 C CA . ALA A 1 181 ? -12.273 23.875 14.148 1 94.44 181 ALA A CA 1
ATOM 1407 C C . ALA A 1 181 ? -11.727 25.281 13.914 1 94.44 181 ALA A C 1
ATOM 1409 O O . ALA A 1 181 ? -11 25.516 12.945 1 94.44 181 ALA A O 1
ATOM 1410 N N . CYS A 1 182 ? -12.047 26.172 14.828 1 93.75 182 CYS A N 1
ATOM 1411 C CA . CYS A 1 182 ? -11.57 27.531 14.711 1 93.75 182 CYS A CA 1
ATOM 1412 C C . CYS A 1 182 ? -10.055 27.594 14.836 1 93.75 182 CYS A C 1
ATOM 1414 O O . CYS A 1 182 ? -9.391 28.266 14.039 1 93.75 182 CYS A O 1
ATOM 1416 N N . MET A 1 183 ? -9.547 26.938 15.766 1 92.06 183 MET A N 1
ATOM 1417 C CA . MET A 1 183 ? -8.109 26.953 16 1 92.06 183 MET A CA 1
ATOM 1418 C C . MET A 1 183 ? -7.348 26.422 14.789 1 92.06 183 MET A C 1
ATOM 1420 O O . MET A 1 183 ? -6.305 26.969 14.422 1 92.06 183 MET A O 1
ATOM 1424 N N . LEU A 1 184 ? -7.875 25.438 14.188 1 92.94 184 LEU A N 1
ATOM 1425 C CA . LEU A 1 184 ? -7.25 24.859 13.008 1 92.94 184 LEU A CA 1
ATOM 1426 C C . LEU A 1 184 ? -7.293 25.844 11.836 1 92.94 184 LEU A C 1
ATOM 1428 O O . LEU A 1 184 ? -6.277 26.062 11.172 1 92.94 184 LEU A O 1
ATOM 1432 N N . VAL A 1 185 ? -8.406 26.406 11.633 1 93.44 185 VAL A N 1
ATOM 1433 C CA . VAL A 1 185 ? -8.586 27.328 10.516 1 93.44 185 VAL A CA 1
ATOM 1434 C C . VAL A 1 185 ? -7.754 28.578 10.742 1 93.44 185 VAL A C 1
ATOM 1436 O O . VAL A 1 185 ? -7.121 29.094 9.812 1 93.44 185 VAL A O 1
ATOM 1439 N N . LEU A 1 186 ? -7.719 29.016 11.953 1 91.62 186 LEU A N 1
ATOM 1440 C CA . LEU A 1 186 ? -6.98 30.234 12.266 1 91.62 186 LEU A CA 1
ATOM 1441 C C . LEU A 1 186 ? -5.477 29.984 12.227 1 91.62 186 LEU A C 1
ATOM 1443 O O . LEU A 1 186 ? -4.699 30.891 11.914 1 91.62 186 LEU A O 1
ATOM 1447 N N . SER A 1 187 ? -5.098 28.797 12.578 1 90.31 187 SER A N 1
ATOM 1448 C CA . SER A 1 187 ? -3.689 28.453 12.406 1 90.31 187 SER A CA 1
ATOM 1449 C C . SER A 1 187 ? -3.258 28.609 10.953 1 90.31 187 SER A C 1
ATOM 1451 O O . SER A 1 187 ? -2.164 29.109 10.672 1 90.31 187 SER A O 1
ATOM 1453 N N . CYS A 1 188 ? -4.094 28.219 10.094 1 88.38 188 CYS A N 1
ATOM 1454 C CA . CYS A 1 188 ? -3.818 28.375 8.672 1 88.38 188 CYS A CA 1
ATOM 1455 C C . CYS A 1 188 ? -3.766 29.844 8.281 1 88.38 188 CYS A C 1
ATOM 1457 O O . CYS A 1 188 ? -2.947 30.25 7.449 1 88.38 188 CYS A O 1
ATOM 1459 N N . TYR A 1 189 ? -4.695 30.578 8.852 1 88.69 189 TYR A N 1
ATOM 1460 C CA . TYR A 1 189 ? -4.68 32 8.625 1 88.69 189 TYR A CA 1
ATOM 1461 C C . TYR A 1 189 ? -3.334 32.625 9.008 1 88.69 189 TYR A C 1
ATOM 1463 O O . TYR A 1 189 ? -2.76 33.406 8.25 1 88.69 189 TYR A O 1
ATOM 1471 N N . GLU A 1 190 ? -2.852 32.25 10.172 1 86.38 190 GLU A N 1
ATOM 1472 C CA . GLU A 1 190 ? -1.601 32.781 10.68 1 86.38 190 GLU A CA 1
ATOM 1473 C C . GLU A 1 190 ? -0.419 32.375 9.805 1 86.38 190 GLU A C 1
ATOM 1475 O O . GLU A 1 190 ? 0.521 33.156 9.625 1 86.38 190 GLU A O 1
ATOM 1480 N N . MET A 1 191 ? -0.451 31.219 9.266 1 83.56 191 MET A N 1
ATOM 1481 C CA . MET A 1 191 ? 0.615 30.75 8.391 1 83.56 191 MET A CA 1
ATOM 1482 C C . MET A 1 191 ? 0.69 31.578 7.117 1 83.56 191 MET A C 1
ATOM 1484 O O . MET A 1 191 ? 1.768 31.75 6.547 1 83.56 191 MET A O 1
ATOM 1488 N N . ALA A 1 192 ? -0.422 32.094 6.742 1 83.19 192 ALA A N 1
ATOM 1489 C CA . ALA A 1 192 ? -0.492 32.906 5.523 1 83.19 192 ALA A CA 1
ATOM 1490 C C . ALA A 1 192 ? -0.161 34.344 5.805 1 83.19 192 ALA A C 1
ATOM 1492 O O . ALA A 1 192 ? 0.292 35.094 4.914 1 83.19 192 ALA A O 1
ATOM 1493 N N . HIS A 1 193 ? -0.364 34.75 7.027 1 81.62 193 HIS A N 1
ATOM 1494 C CA . HIS A 1 193 ? -0.303 36.188 7.305 1 81.62 193 HIS A CA 1
ATOM 1495 C C . HIS A 1 193 ? 0.804 36.5 8.305 1 81.62 193 HIS A C 1
ATOM 1497 O O . HIS A 1 193 ? 1.786 37.156 7.961 1 81.62 193 HIS A O 1
ATOM 1503 N N . SER A 1 194 ? 0.662 35.969 9.531 1 75.38 194 SER A N 1
ATOM 1504 C CA . SER A 1 194 ? 1.466 36.406 10.672 1 75.38 194 SER A CA 1
ATOM 1505 C C . SER A 1 194 ? 2.697 35.531 10.836 1 75.38 194 SER A C 1
ATOM 1507 O O . SER A 1 194 ? 3.648 35.906 11.523 1 75.38 194 SER A O 1
ATOM 1509 N N . GLY A 1 195 ? 2.596 34.375 10.328 1 76.69 195 GLY A N 1
ATOM 1510 C CA . GLY A 1 195 ? 3.773 33.531 10.406 1 76.69 195 GLY A CA 1
ATOM 1511 C C . GLY A 1 195 ? 3.596 32.344 11.336 1 76.69 195 GLY A C 1
ATOM 1512 O O . GLY A 1 195 ? 2.518 32.125 11.898 1 76.69 195 GLY A O 1
ATOM 1513 N N . ALA A 1 196 ? 4.688 31.625 11.555 1 77.81 196 ALA A N 1
ATOM 1514 C CA . ALA A 1 196 ? 4.668 30.328 12.227 1 77.81 196 ALA A CA 1
ATOM 1515 C C . ALA A 1 196 ? 4.469 30.5 13.727 1 77.81 196 ALA A C 1
ATOM 1517 O O . ALA A 1 196 ? 3.785 29.688 14.359 1 77.81 196 ALA A O 1
ATOM 1518 N N . SER A 1 197 ? 5 31.5 14.258 1 77.12 197 SER A N 1
ATOM 1519 C CA . SER A 1 197 ? 4.895 31.719 15.703 1 77.12 197 SER A CA 1
ATOM 1520 C C . SER A 1 197 ? 3.451 31.984 16.125 1 77.12 197 SER A C 1
ATOM 1522 O O . SER A 1 197 ? 3 31.484 17.156 1 77.12 197 SER A O 1
ATOM 1524 N N . ALA A 1 198 ? 2.773 32.75 15.305 1 81.5 198 ALA A N 1
ATOM 1525 C CA . ALA A 1 198 ? 1.367 33.031 15.586 1 81.5 198 ALA A CA 1
ATOM 1526 C C . ALA A 1 198 ? 0.518 31.766 15.43 1 81.5 198 ALA A C 1
ATOM 1528 O O . ALA A 1 198 ? -0.412 31.531 16.203 1 81.5 198 ALA A O 1
ATOM 1529 N N . ALA A 1 199 ? 0.804 31 14.461 1 86.44 199 ALA A N 1
ATOM 1530 C CA . ALA A 1 199 ? 0.091 29.75 14.242 1 86.44 199 ALA A CA 1
ATOM 1531 C C . ALA A 1 199 ? 0.278 28.797 15.422 1 86.44 199 ALA A C 1
ATOM 1533 O O . ALA A 1 199 ? -0.647 28.078 15.797 1 86.44 199 ALA A O 1
ATOM 1534 N N . GLU A 1 200 ? 1.433 28.859 16.031 1 83.81 200 GLU A N 1
ATOM 1535 C CA . GLU A 1 200 ? 1.751 27.984 17.156 1 83.81 200 GLU A CA 1
ATOM 1536 C C . GLU A 1 200 ? 0.873 28.297 18.375 1 83.81 200 GLU A C 1
ATOM 1538 O O . GLU A 1 200 ? 0.568 27.406 19.172 1 83.81 200 GLU A O 1
ATOM 1543 N N . ILE A 1 201 ? 0.464 29.5 18.5 1 81.75 201 ILE A N 1
ATOM 1544 C CA . ILE A 1 201 ? -0.403 29.875 19.609 1 81.75 201 ILE A CA 1
ATOM 1545 C C . ILE A 1 201 ? -1.728 29.125 19.5 1 81.75 201 ILE A C 1
ATOM 1547 O O . ILE A 1 201 ? -2.217 28.578 20.5 1 81.75 201 ILE A O 1
ATOM 1551 N N . HIS A 1 202 ? -2.258 29.078 18.328 1 87.31 202 HIS A N 1
ATOM 1552 C CA . HIS A 1 202 ? -3.496 28.359 18.094 1 87.31 202 HIS A CA 1
ATOM 1553 C C . HIS A 1 202 ? -3.299 26.859 18.312 1 87.31 202 HIS A C 1
ATOM 1555 O O . HIS A 1 202 ? -4.148 26.188 18.906 1 87.31 202 HIS A O 1
ATOM 1561 N N . ARG A 1 203 ? -2.203 26.375 17.906 1 87.38 203 ARG A N 1
ATOM 1562 C CA . ARG A 1 203 ? -1.927 24.953 18.031 1 87.38 203 ARG A CA 1
ATOM 1563 C C . ARG A 1 203 ? -1.719 24.562 19.484 1 87.38 203 ARG A C 1
ATOM 1565 O O . ARG A 1 203 ? -2.158 23.5 19.922 1 87.38 203 ARG A O 1
ATOM 1572 N N . SER A 1 204 ? -1.026 25.406 20.172 1 84.31 204 SER A N 1
ATOM 1573 C CA . SER A 1 204 ? -0.83 25.172 21.594 1 84.31 204 SER A CA 1
ATOM 1574 C C . SER A 1 204 ? -2.16 25.141 22.344 1 84.31 204 SER A C 1
ATOM 1576 O O . SER A 1 204 ? -2.367 24.312 23.219 1 84.31 204 SER A O 1
ATOM 1578 N N . ALA A 1 205 ? -2.965 26.047 21.938 1 84.94 205 ALA A N 1
ATOM 1579 C CA . ALA A 1 205 ? -4.297 26.078 22.531 1 84.94 205 ALA A CA 1
ATOM 1580 C C . ALA A 1 205 ? -5.066 24.797 22.219 1 84.94 205 ALA A C 1
ATOM 1582 O O . ALA A 1 205 ? -5.742 24.234 23.078 1 84.94 205 ALA A O 1
ATOM 1583 N N . ALA A 1 206 ? -5.008 24.406 21 1 90.06 206 ALA A N 1
ATOM 1584 C CA . ALA A 1 206 ? -5.668 23.172 20.594 1 90.06 206 ALA A CA 1
ATOM 1585 C C . ALA A 1 206 ? -5.129 21.969 21.359 1 90.06 206 ALA A C 1
ATOM 1587 O O . ALA A 1 206 ? -5.898 21.094 21.766 1 90.06 206 ALA A O 1
ATOM 1588 N N . ARG A 1 207 ? -3.865 21.938 21.562 1 88.38 207 ARG A N 1
ATOM 1589 C CA . ARG A 1 207 ? -3.223 20.859 22.312 1 88.38 207 ARG A CA 1
ATOM 1590 C C . ARG A 1 207 ? -3.764 20.797 23.734 1 88.38 207 ARG A C 1
ATOM 1592 O O . ARG A 1 207 ? -4.102 19.719 24.219 1 88.38 207 ARG A O 1
ATOM 1599 N N . SER A 1 208 ? -3.795 21.906 24.297 1 83.75 208 SER A N 1
ATOM 1600 C CA . SER A 1 208 ? -4.316 21.969 25.656 1 83.75 208 SER A CA 1
ATOM 1601 C C . SER A 1 208 ? -5.754 21.469 25.719 1 83.75 208 SER A C 1
ATOM 1603 O O . SER A 1 208 ? -6.129 20.75 26.641 1 83.75 208 SER A O 1
ATOM 1605 N N . LEU A 1 209 ? -6.539 21.875 24.766 1 85 209 LEU A N 1
ATOM 1606 C CA . LEU A 1 209 ? -7.941 21.484 24.703 1 85 209 LEU A CA 1
ATOM 1607 C C . LEU A 1 209 ? -8.078 19.969 24.516 1 85 209 LEU A C 1
ATOM 1609 O O . LEU A 1 209 ? -8.836 19.312 25.234 1 85 209 LEU A O 1
ATOM 1613 N N . VAL A 1 210 ? -7.371 19.438 23.594 1 87.38 210 VAL A N 1
ATOM 1614 C CA . VAL A 1 210 ? -7.457 18.016 23.234 1 87.38 210 VAL A CA 1
ATOM 1615 C C . VAL A 1 210 ? -6.969 17.156 24.406 1 87.38 210 VAL A C 1
ATOM 1617 O O . VAL A 1 210 ? -7.57 16.141 24.719 1 87.38 210 VAL A O 1
ATOM 1620 N N . ASN A 1 211 ? -5.953 17.578 24.984 1 80.94 211 ASN A N 1
ATOM 1621 C CA . ASN A 1 211 ? -5.336 16.781 26.047 1 80.94 211 ASN A CA 1
ATOM 1622 C C . ASN A 1 211 ? -6.113 16.875 27.344 1 80.94 211 ASN A C 1
ATOM 1624 O O . ASN A 1 211 ? -5.926 16.047 28.25 1 80.94 211 ASN A O 1
ATOM 1628 N N . THR A 1 212 ? -6.914 17.812 27.469 1 76.44 212 THR A N 1
ATOM 1629 C CA . THR A 1 212 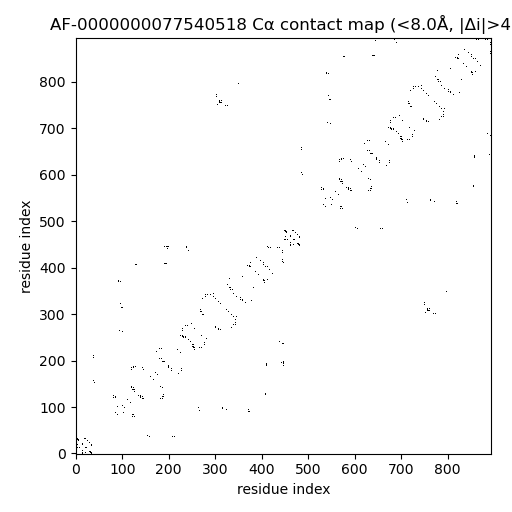? -7.695 17.984 28.688 1 76.44 212 THR A CA 1
ATOM 1630 C C . THR A 1 212 ? -9 17.203 28.609 1 76.44 212 THR A C 1
ATOM 1632 O O . THR A 1 212 ? -9.539 16.766 29.641 1 76.44 212 THR A O 1
ATOM 1635 N N . LEU A 1 213 ? -9.492 16.969 27.406 1 78.31 213 LEU A N 1
ATOM 1636 C CA . LEU A 1 213 ? -10.766 16.281 27.25 1 78.31 213 LEU A CA 1
ATOM 1637 C C . LEU A 1 213 ? -10.578 14.773 27.375 1 78.31 213 LEU A C 1
ATOM 1639 O O . LEU A 1 213 ? -9.602 14.219 26.859 1 78.31 213 LEU A O 1
ATOM 1643 N N . PRO A 1 214 ? -11.547 14.211 28.062 1 69.38 214 PRO A N 1
ATOM 1644 C CA . PRO A 1 214 ? -11.461 12.75 28.172 1 69.38 214 PRO A CA 1
ATOM 1645 C C . PRO A 1 214 ? -11.625 12.039 26.828 1 69.38 214 PRO A C 1
ATOM 1647 O O . PRO A 1 214 ? -12.555 12.352 26.078 1 69.38 214 PRO A O 1
ATOM 1650 N N . THR A 1 215 ? -10.859 11.125 26.656 1 65.44 215 THR A N 1
ATOM 1651 C CA . THR A 1 215 ? -10.781 10.422 25.375 1 65.44 215 THR A CA 1
ATOM 1652 C C . THR A 1 215 ? -12.07 9.664 25.094 1 65.44 215 THR A C 1
ATOM 1654 O O . THR A 1 215 ? -12.523 9.609 23.938 1 65.44 215 THR A O 1
ATOM 1657 N N . ALA A 1 216 ? -12.586 9.18 26.047 1 65.12 216 ALA A N 1
ATOM 1658 C CA . ALA A 1 216 ? -13.789 8.359 25.875 1 65.12 216 ALA A CA 1
ATOM 1659 C C . ALA A 1 216 ? -14.938 9.18 25.312 1 65.12 216 ALA A C 1
ATOM 1661 O O . ALA A 1 216 ? -15.727 8.688 24.5 1 65.12 216 ALA A O 1
ATOM 1662 N N . GLN A 1 217 ? -15.086 10.32 25.766 1 68.69 217 GLN A N 1
ATOM 1663 C CA . GLN A 1 217 ? -16.141 11.195 25.266 1 68.69 217 GLN A CA 1
ATOM 1664 C C . GLN A 1 217 ? -15.852 11.664 23.844 1 68.69 217 GLN A C 1
ATOM 1666 O O . GLN A 1 217 ? -16.75 11.758 23.016 1 68.69 217 GLN A O 1
ATOM 1671 N N . CYS A 1 218 ? -14.656 11.805 23.641 1 71.88 218 CYS A N 1
ATOM 1672 C CA . CYS A 1 218 ? -14.219 12.336 22.359 1 71.88 218 CYS A CA 1
ATOM 1673 C C . CYS A 1 218 ? -14.406 11.305 21.25 1 71.88 218 CYS A C 1
ATOM 1675 O O . CYS A 1 218 ? -14.688 11.656 20.109 1 71.88 218 CYS A O 1
ATOM 1677 N N . ARG A 1 219 ? -14.406 10.102 21.625 1 70.12 219 ARG A N 1
ATOM 1678 C CA . ARG A 1 219 ? -14.461 9.023 20.641 1 70.12 219 ARG A CA 1
ATOM 1679 C C . ARG A 1 219 ? -15.859 8.891 20.062 1 70.12 219 ARG A C 1
ATOM 1681 O O . ARG A 1 219 ? -16.047 8.281 19 1 70.12 219 ARG A O 1
ATOM 1688 N N . LYS A 1 220 ? -16.656 9.648 20.641 1 72.56 220 LYS A N 1
ATOM 1689 C CA . LYS A 1 220 ? -18.047 9.547 20.203 1 72.56 220 LYS A CA 1
ATOM 1690 C C . LYS A 1 220 ? -18.328 10.523 19.062 1 72.56 220 LYS A C 1
ATOM 1692 O O . LYS A 1 220 ? -19.344 10.391 18.359 1 72.56 220 LYS A O 1
ATOM 1697 N N . SER A 1 221 ? -17.406 11.383 18.859 1 81 221 SER A N 1
ATOM 1698 C CA . SER A 1 221 ? -17.641 12.406 17.844 1 81 221 SER A CA 1
ATOM 1699 C C . SER A 1 221 ? -16.703 12.234 16.656 1 81 221 SER A C 1
ATOM 1701 O O . SER A 1 221 ? -15.492 12.359 16.797 1 81 221 SER A O 1
ATOM 1703 N N . MET A 1 222 ? -17.375 12.078 15.523 1 82.06 222 MET A N 1
ATOM 1704 C CA . MET A 1 222 ? -16.609 11.938 14.297 1 82.06 222 MET A CA 1
ATOM 1705 C C . MET A 1 222 ? -15.891 13.242 13.953 1 82.06 222 MET A C 1
ATOM 1707 O O . MET A 1 222 ? -14.742 13.227 13.5 1 82.06 222 MET A O 1
ATOM 1711 N N . LEU A 1 223 ? -16.562 14.281 14.25 1 86.56 223 LEU A N 1
ATOM 1712 C CA . LEU A 1 223 ? -15.961 15.57 13.945 1 86.56 223 LEU A CA 1
ATOM 1713 C C . LEU A 1 223 ? -14.75 15.828 14.836 1 86.56 223 LEU A C 1
ATOM 1715 O O . LEU A 1 223 ? -13.695 16.234 14.352 1 86.56 223 LEU A O 1
ATOM 1719 N N . PHE A 1 224 ? -14.891 15.562 16.062 1 88.81 224 PHE A N 1
ATOM 1720 C CA . PHE A 1 224 ? -13.781 15.773 16.984 1 88.81 224 PHE A CA 1
ATOM 1721 C C . PHE A 1 224 ? -12.578 14.922 16.594 1 88.81 224 PHE A C 1
ATOM 1723 O O . PHE A 1 224 ? -11.453 15.414 16.562 1 88.81 224 PHE A O 1
ATOM 1730 N N . MET A 1 225 ? -12.836 13.727 16.266 1 87.62 225 MET A N 1
ATOM 1731 C CA . MET A 1 225 ? -11.75 12.805 15.914 1 87.62 225 MET A CA 1
ATOM 1732 C C . MET A 1 225 ? -11.062 13.25 14.625 1 87.62 225 MET A C 1
ATOM 1734 O O . MET A 1 225 ? -9.844 13.164 14.508 1 87.62 225 MET A O 1
ATOM 1738 N N . SER A 1 226 ? -11.844 13.68 13.734 1 89.06 226 SER A N 1
ATOM 1739 C CA . SER A 1 226 ? -11.289 14.141 12.469 1 89.06 226 SER A CA 1
ATOM 1740 C C . SER A 1 226 ? -10.422 15.383 12.664 1 89.06 226 SER A C 1
ATOM 1742 O O . SER A 1 226 ? -9.336 15.492 12.086 1 89.06 226 SER A O 1
ATOM 1744 N N . LEU A 1 227 ? -10.891 16.281 13.484 1 91.19 227 LEU A N 1
ATOM 1745 C CA . LEU A 1 227 ? -10.133 17.5 13.758 1 91.19 227 LEU A CA 1
ATOM 1746 C C . LEU A 1 227 ? -8.844 17.188 14.508 1 91.19 227 LEU A C 1
ATOM 1748 O O . LEU A 1 227 ? -7.793 17.75 14.219 1 91.19 227 LEU A O 1
ATOM 1752 N N . ARG A 1 228 ? -8.977 16.312 15.406 1 91 228 ARG A N 1
ATOM 1753 C CA . ARG A 1 228 ? -7.793 15.883 16.156 1 91 228 ARG A CA 1
ATOM 1754 C C . ARG A 1 228 ? -6.75 15.281 15.219 1 91 228 ARG A C 1
ATOM 1756 O O . ARG A 1 228 ? -5.559 15.578 15.336 1 91 228 ARG A O 1
ATOM 1763 N N . ASN A 1 229 ? -7.207 14.492 14.352 1 90.88 229 ASN A N 1
ATOM 1764 C CA . ASN A 1 229 ? -6.285 13.859 13.422 1 90.88 229 ASN A CA 1
ATOM 1765 C C . ASN A 1 229 ? -5.637 14.875 12.484 1 90.88 229 ASN A C 1
ATOM 1767 O O . ASN A 1 229 ? -4.457 14.75 12.148 1 90.88 229 ASN A O 1
ATOM 1771 N N . MET A 1 230 ? -6.391 15.797 12.102 1 91.88 230 MET A N 1
ATOM 1772 C CA . MET A 1 230 ? -5.812 16.828 11.25 1 91.88 230 MET A CA 1
ATOM 1773 C C . MET A 1 230 ? -4.77 17.641 12.008 1 91.88 230 MET A C 1
ATOM 1775 O O . MET A 1 230 ? -3.703 17.953 11.469 1 91.88 230 MET A O 1
ATOM 1779 N N . LEU A 1 231 ? -5.078 17.922 13.211 1 92.38 231 LEU A N 1
ATOM 1780 C CA . LEU A 1 231 ? -4.141 18.656 14.055 1 92.38 231 LEU A CA 1
ATOM 1781 C C . LEU A 1 231 ? -2.879 17.844 14.312 1 92.38 231 LEU A C 1
ATOM 1783 O O . LEU A 1 231 ? -1.779 18.391 14.375 1 92.38 231 LEU A O 1
ATOM 1787 N N . SER A 1 232 ? -3.078 16.578 14.453 1 93.56 232 SER A N 1
ATOM 1788 C CA . SER A 1 232 ? -1.941 15.695 14.719 1 93.56 232 SER A CA 1
ATOM 1789 C C . SER A 1 232 ? -0.932 15.734 13.578 1 93.56 232 SER A C 1
ATOM 1791 O O . SER A 1 232 ? 0.275 15.625 13.805 1 93.56 232 SER A O 1
ATOM 1793 N N . THR A 1 233 ? -1.431 15.883 12.398 1 93.81 233 THR A N 1
ATOM 1794 C CA . THR A 1 233 ? -0.545 15.953 11.242 1 93.81 233 THR A CA 1
ATOM 1795 C C . THR A 1 233 ? 0.42 17.125 11.367 1 93.81 233 THR A C 1
ATOM 1797 O O . THR A 1 233 ? 1.635 16.953 11.234 1 93.81 233 THR A O 1
ATOM 1800 N N . TYR A 1 234 ? -0.088 18.219 11.703 1 91.44 234 TYR A N 1
ATOM 1801 C CA . TYR A 1 234 ? 0.728 19.422 11.82 1 91.44 234 TYR A CA 1
ATOM 1802 C C . TYR A 1 234 ? 1.651 19.344 13.031 1 91.44 234 TYR A C 1
ATOM 1804 O O . TYR A 1 234 ? 2.832 19.688 12.945 1 91.44 234 TYR A O 1
ATOM 1812 N N . GLU A 1 235 ? 1.104 18.828 14.047 1 92.38 235 GLU A N 1
ATOM 1813 C CA . GLU A 1 235 ? 1.856 18.766 15.297 1 92.38 235 GLU A CA 1
ATOM 1814 C C . GLU A 1 235 ? 3.041 17.812 15.18 1 92.38 235 GLU A C 1
ATOM 1816 O O . GLU A 1 235 ? 4.148 18.125 15.617 1 92.38 235 GLU A O 1
ATOM 1821 N N . VAL A 1 236 ? 2.785 16.75 14.602 1 95.75 236 VAL A N 1
ATOM 1822 C CA . VAL A 1 236 ? 3.836 15.742 14.516 1 95.75 236 VAL A CA 1
ATOM 1823 C C . VAL A 1 236 ? 4.926 16.219 13.555 1 95.75 236 VAL A C 1
ATOM 1825 O O . VAL A 1 236 ? 6.117 16.109 13.852 1 95.75 236 VAL A O 1
ATOM 1828 N N . PHE A 1 237 ? 4.562 16.75 12.438 1 95.44 237 PHE A N 1
ATOM 1829 C CA . PHE A 1 237 ? 5.57 17.234 11.5 1 95.44 237 PHE A CA 1
ATOM 1830 C C . PHE A 1 237 ? 6.375 18.375 12.109 1 95.44 237 PHE A C 1
ATOM 1832 O O . PHE A 1 237 ? 7.602 18.406 11.984 1 95.44 237 PHE A O 1
ATOM 1839 N N . ALA A 1 238 ? 5.711 19.219 12.797 1 91.81 238 ALA A N 1
ATOM 1840 C CA . ALA A 1 238 ? 6.414 20.312 13.453 1 91.81 238 ALA A CA 1
ATOM 1841 C C . ALA A 1 238 ? 7.363 19.797 14.523 1 91.81 238 ALA A C 1
ATOM 1843 O O . ALA A 1 238 ? 8.461 20.328 14.703 1 91.81 238 ALA A O 1
ATOM 1844 N N . SER A 1 239 ? 6.957 18.766 15.172 1 93.88 239 SER A N 1
ATOM 1845 C CA . SER A 1 239 ? 7.75 18.203 16.25 1 93.88 239 SER A CA 1
ATOM 1846 C C . SER A 1 239 ? 9.062 17.609 15.734 1 93.88 239 SER A C 1
ATOM 1848 O O . SER A 1 239 ? 10.039 17.516 16.484 1 93.88 239 SER A O 1
ATOM 1850 N N . THR A 1 240 ? 9.086 17.234 14.516 1 96.44 240 THR A N 1
ATOM 1851 C CA . THR A 1 240 ? 10.281 16.609 13.961 1 96.44 240 THR A CA 1
ATOM 1852 C C . THR A 1 240 ? 11.445 17.609 13.922 1 96.44 240 THR A C 1
ATOM 1854 O O . THR A 1 240 ? 12.602 17.203 13.82 1 96.44 240 THR A O 1
ATOM 1857 N N . THR A 1 241 ? 11.133 18.906 14 1 94.69 241 THR A N 1
ATOM 1858 C CA . THR A 1 241 ? 12.195 19.906 13.992 1 94.69 241 THR A CA 1
ATOM 1859 C C . THR A 1 241 ? 12.219 20.672 15.312 1 94.69 241 THR A C 1
ATOM 1861 O O . THR A 1 241 ? 12.844 21.719 15.414 1 94.69 241 THR A O 1
ATOM 1864 N N . CYS A 1 242 ? 11.492 20.188 16.25 1 91.69 242 CYS A N 1
ATOM 1865 C CA . CYS A 1 242 ? 11.484 20.75 17.594 1 91.69 242 CYS A CA 1
ATOM 1866 C C . CYS A 1 242 ? 12.43 19.984 18.516 1 91.69 242 CYS A C 1
ATOM 1868 O O . CYS A 1 242 ? 12.469 18.75 18.469 1 91.69 242 CYS A O 1
ATOM 1870 N N . PHE A 1 243 ? 13.203 20.703 19.328 1 93 243 PHE A N 1
ATOM 1871 C CA . PHE A 1 243 ? 14.195 20.016 20.156 1 93 243 PHE A CA 1
ATOM 1872 C C . PHE A 1 243 ? 13.852 20.141 21.641 1 93 243 PHE A C 1
ATOM 1874 O O . PHE A 1 243 ? 14.586 19.656 22.5 1 93 243 PHE A O 1
ATOM 1881 N N . ASP A 1 244 ? 12.773 20.766 21.906 1 89.25 244 ASP A N 1
ATOM 1882 C CA . ASP A 1 244 ? 12.211 20.734 23.266 1 89.25 244 ASP A CA 1
ATOM 1883 C C . ASP A 1 244 ? 11.422 19.453 23.516 1 89.25 244 ASP A C 1
ATOM 1885 O O . ASP A 1 244 ? 10.312 19.297 22.984 1 89.25 244 ASP A O 1
ATOM 1889 N N . LEU A 1 245 ? 11.891 18.656 24.375 1 91.38 245 LEU A N 1
ATOM 1890 C CA . LEU A 1 245 ? 11.328 17.328 24.594 1 91.38 245 LEU A CA 1
ATOM 1891 C C . LEU A 1 245 ? 9.898 17.422 25.109 1 91.38 245 LEU A C 1
ATOM 1893 O O . LEU A 1 245 ? 9.039 16.625 24.719 1 91.38 245 LEU A O 1
ATOM 1897 N N . GLU A 1 246 ? 9.609 18.281 25.953 1 87.31 246 GLU A N 1
ATOM 1898 C CA . GLU A 1 246 ? 8.273 18.406 26.531 1 87.31 246 GLU A CA 1
ATOM 1899 C C . GLU A 1 246 ? 7.25 18.75 25.453 1 87.31 246 GLU A C 1
ATOM 1901 O O . GLU A 1 246 ? 6.152 18.188 25.422 1 87.31 246 GLU A O 1
ATOM 1906 N N . ASN A 1 247 ? 7.637 19.688 24.609 1 85.75 247 ASN A N 1
ATOM 1907 C CA . ASN A 1 247 ? 6.758 20.078 23.516 1 85.75 247 ASN A CA 1
ATOM 1908 C C . ASN A 1 247 ? 6.508 18.906 22.562 1 85.75 247 ASN A C 1
ATOM 1910 O O . ASN A 1 247 ? 5.398 18.75 22.047 1 85.75 247 ASN A O 1
ATOM 1914 N N . VAL A 1 248 ? 7.535 18.141 22.359 1 92.62 248 VAL A N 1
ATOM 1915 C CA . VAL A 1 248 ? 7.426 17 21.469 1 92.62 248 VAL A CA 1
ATOM 1916 C C . VAL A 1 248 ? 6.523 15.938 22.094 1 92.62 248 VAL A C 1
ATOM 1918 O O . VAL A 1 248 ? 5.656 15.375 21.422 1 92.62 248 VAL A O 1
ATOM 1921 N N . GLN A 1 249 ? 6.645 15.703 23.328 1 92.19 249 GLN A N 1
ATOM 1922 C CA . GLN A 1 249 ? 5.898 14.656 24.016 1 92.19 249 GLN A CA 1
ATOM 1923 C C . GLN A 1 249 ? 4.418 15.008 24.109 1 92.19 249 GLN A C 1
ATOM 1925 O O . GLN A 1 249 ? 3.561 14.125 24.078 1 92.19 249 GLN A O 1
ATOM 1930 N N . ASP A 1 250 ? 4.105 16.219 24.156 1 90.31 250 ASP A N 1
ATOM 1931 C CA . ASP A 1 250 ? 2.734 16.672 24.375 1 90.31 250 ASP A CA 1
ATOM 1932 C C . ASP A 1 250 ? 1.991 16.859 23.047 1 90.31 250 ASP A C 1
ATOM 1934 O O . ASP A 1 250 ? 0.837 17.281 23.031 1 90.31 250 ASP A O 1
ATOM 1938 N N . ALA A 1 251 ? 2.617 16.516 22 1 93.44 251 ALA A N 1
ATOM 1939 C CA . ALA A 1 251 ? 2.002 16.719 20.688 1 93.44 251 ALA A CA 1
ATOM 1940 C C . ALA A 1 251 ? 0.696 15.945 20.578 1 93.44 251 ALA A C 1
ATOM 1942 O O . ALA A 1 251 ? 0.551 14.875 21.172 1 93.44 251 ALA A O 1
ATOM 1943 N N . ILE A 1 252 ? -0.252 16.5 19.906 1 92.81 252 ILE A N 1
ATOM 1944 C CA . ILE A 1 252 ? -1.497 15.805 19.609 1 92.81 252 ILE A CA 1
ATOM 1945 C C . ILE A 1 252 ? -1.214 14.617 18.688 1 92.81 252 ILE A C 1
ATOM 1947 O O . ILE A 1 252 ? -0.619 14.773 17.625 1 92.81 252 ILE A O 1
ATOM 1951 N N . LEU A 1 253 ? -1.624 13.461 19.094 1 92.56 253 LEU A N 1
ATOM 1952 C CA . LEU A 1 253 ? -1.388 12.25 18.312 1 92.56 253 LEU A CA 1
ATOM 1953 C C . LEU A 1 253 ? -2.672 11.781 17.625 1 92.56 253 LEU A C 1
ATOM 1955 O O . LEU A 1 253 ? -3.771 12.078 18.109 1 92.56 253 LEU A O 1
ATOM 1959 N N . PRO A 1 254 ? -2.42 11.102 16.516 1 90.25 254 PRO A N 1
ATOM 1960 C CA . PRO A 1 254 ? -3.617 10.609 15.836 1 90.25 254 PRO A CA 1
ATOM 1961 C C . PRO A 1 254 ? -4.285 9.453 16.578 1 90.25 254 PRO A C 1
ATOM 1963 O O . PRO A 1 254 ? -3.633 8.758 17.359 1 90.25 254 PRO A O 1
ATOM 1966 N N . ILE A 1 255 ? -5.527 9.359 16.406 1 79.94 255 ILE A N 1
ATOM 1967 C CA . ILE A 1 255 ? -6.266 8.203 16.906 1 79.94 255 ILE A CA 1
ATOM 1968 C C . ILE A 1 255 ? -6.43 7.176 15.781 1 79.94 255 ILE A C 1
ATOM 1970 O O . ILE A 1 255 ? -6.867 7.516 14.68 1 79.94 255 ILE A O 1
ATOM 1974 N N . SER A 1 256 ? -5.801 5.988 15.914 1 67.25 256 SER A N 1
ATOM 1975 C CA . SER A 1 256 ? -5.816 4.977 14.859 1 67.25 256 SER A CA 1
ATOM 1976 C C . SER A 1 256 ? -6.789 3.852 15.188 1 67.25 256 SER A C 1
ATOM 1978 O O . SER A 1 256 ? -6.844 2.846 14.477 1 67.25 256 SER A O 1
ATOM 1980 N N . GLU A 1 257 ? -7.426 3.865 16.328 1 56.78 257 GLU A N 1
ATOM 1981 C CA . GLU A 1 257 ? -8.086 2.629 16.75 1 56.78 257 GLU A CA 1
ATOM 1982 C C . GLU A 1 257 ? -8.836 1.983 15.586 1 56.78 257 GLU A C 1
ATOM 1984 O O . GLU A 1 257 ? -9.625 2.641 14.906 1 56.78 257 GLU A O 1
ATOM 1989 N N . ALA A 1 258 ? -8.242 0.938 15.125 1 48.19 258 ALA A N 1
ATOM 1990 C CA . ALA A 1 258 ? -8.656 -0.051 14.133 1 48.19 258 ALA A CA 1
ATOM 1991 C C . ALA A 1 258 ? -10.18 -0.196 14.102 1 48.19 258 ALA A C 1
ATOM 1993 O O . ALA A 1 258 ? -10.766 -0.404 13.039 1 48.19 258 ALA A O 1
ATOM 1994 N N . GLY A 1 259 ? -10.695 -0.376 15.242 1 42.91 259 GLY A N 1
ATOM 1995 C CA . GLY A 1 259 ? -12.086 -0.802 15.32 1 42.91 259 GLY A CA 1
ATOM 1996 C C . GLY A 1 259 ? -13.055 0.262 14.852 1 42.91 259 GLY A C 1
ATOM 1997 O O . GLY A 1 259 ? -14.273 0.037 14.836 1 42.91 259 GLY A O 1
ATOM 1998 N N . THR A 1 260 ? -12.578 1.31 15.055 1 43.69 260 THR A N 1
ATOM 1999 C CA . THR A 1 260 ? -13.625 2.279 14.75 1 43.69 260 THR A CA 1
ATOM 2000 C C . THR A 1 260 ? -13.789 2.436 13.242 1 43.69 260 THR A C 1
ATOM 2002 O O . THR A 1 260 ? -12.805 2.473 12.5 1 43.69 260 THR A O 1
ATOM 2005 N N . VAL A 1 261 ? -14.758 1.997 12.797 1 42.69 261 VAL A N 1
ATOM 2006 C CA . VAL A 1 261 ? -15.422 2.176 11.508 1 42.69 261 VAL A CA 1
ATOM 2007 C C . VAL A 1 261 ? -15.016 3.518 10.898 1 42.69 261 VAL A C 1
ATOM 2009 O O . VAL A 1 261 ? -15.445 3.859 9.797 1 42.69 261 VAL A O 1
ATOM 2012 N N . LEU A 1 262 ? -14.562 4.492 11.789 1 49.72 262 LEU A N 1
ATOM 2013 C CA . LEU A 1 262 ? -14.625 5.84 11.227 1 49.72 262 LEU A CA 1
ATOM 2014 C C . LEU A 1 262 ? -13.57 6.02 10.141 1 49.72 262 LEU A C 1
ATOM 2016 O O . LEU A 1 262 ? -12.438 6.422 10.422 1 49.72 262 LEU A O 1
ATOM 2020 N N . LEU A 1 263 ? -13.68 5.211 9.141 1 56.59 263 LEU A N 1
ATOM 2021 C CA . LEU A 1 263 ? -12.969 5.094 7.871 1 56.59 263 LEU A CA 1
ATOM 2022 C C . LEU A 1 263 ? -12.961 6.422 7.125 1 56.59 263 LEU A C 1
ATOM 2024 O O . LEU A 1 263 ? -13.523 6.535 6.035 1 56.59 263 LEU A O 1
ATOM 2028 N N . ASP A 1 264 ? -12.805 7.676 7.98 1 67.12 264 ASP A N 1
ATOM 2029 C CA . ASP A 1 264 ? -12.688 8.844 7.109 1 67.12 264 ASP A CA 1
ATOM 2030 C C . ASP A 1 264 ? -11.234 9.094 6.715 1 67.12 264 ASP A C 1
ATOM 2032 O O . ASP A 1 264 ? -10.328 8.406 7.191 1 67.12 264 ASP A O 1
ATOM 2036 N N . GLU A 1 265 ? -11 9.883 5.848 1 75.62 265 GLU A N 1
ATOM 2037 C CA . GLU A 1 265 ? -9.719 10.18 5.215 1 75.62 265 GLU A CA 1
ATOM 2038 C C . GLU A 1 265 ? -8.719 10.727 6.227 1 75.62 265 GLU A C 1
ATOM 2040 O O . GLU A 1 265 ? -7.516 10.742 5.969 1 75.62 265 GLU A O 1
ATOM 2045 N N . SER A 1 266 ? -9.242 11.094 7.453 1 75.81 266 SER A N 1
ATOM 2046 C CA . SER A 1 266 ? -8.344 11.719 8.422 1 75.81 266 SER A CA 1
ATOM 2047 C C . SER A 1 266 ? -7.418 10.688 9.062 1 75.81 266 SER A C 1
ATOM 2049 O O . SER A 1 266 ? -6.41 11.047 9.672 1 75.81 266 SER A O 1
ATOM 2051 N N . ILE A 1 267 ? -7.738 9.453 8.797 1 83.19 267 ILE A N 1
ATOM 2052 C CA . ILE A 1 267 ? -6.934 8.406 9.414 1 83.19 267 ILE A CA 1
ATOM 2053 C C . ILE A 1 267 ? -5.762 8.047 8.5 1 83.19 267 ILE A C 1
ATOM 2055 O O . ILE A 1 267 ? -4.871 7.289 8.891 1 83.19 267 ILE A O 1
ATOM 2059 N N . LEU A 1 268 ? -5.816 8.695 7.324 1 90.94 268 LEU A N 1
ATOM 2060 C CA . LEU A 1 268 ? -4.688 8.477 6.43 1 90.94 268 LEU A CA 1
ATOM 2061 C C . LEU A 1 268 ? -3.377 8.883 7.102 1 90.94 268 LEU A C 1
ATOM 2063 O O . LEU A 1 268 ? -3.303 9.93 7.75 1 90.94 268 LEU A O 1
ATOM 2067 N N . PHE A 1 269 ? -2.404 8.086 7.09 1 94.31 269 PHE A N 1
ATOM 2068 C CA . PHE A 1 269 ? -1.038 8.305 7.547 1 94.31 269 PHE A CA 1
ATOM 2069 C C . PHE A 1 269 ? -0.97 8.305 9.07 1 94.31 269 PHE A C 1
ATOM 2071 O O . PHE A 1 269 ? 0.039 8.711 9.648 1 94.31 269 PHE A O 1
ATOM 2078 N N . ALA A 1 270 ? -2.057 7.941 9.781 1 93 270 ALA A N 1
ATOM 2079 C CA . ALA A 1 270 ? -2.076 7.965 11.234 1 93 270 ALA A CA 1
ATOM 2080 C C . ALA A 1 270 ? -0.942 7.121 11.812 1 93 270 ALA A C 1
ATOM 2082 O O . ALA A 1 270 ? -0.263 7.543 12.758 1 93 270 ALA A O 1
ATOM 2083 N N . GLU A 1 271 ? -0.732 6.02 11.234 1 92.81 271 GLU A N 1
ATOM 2084 C CA . GLU A 1 271 ? 0.325 5.145 11.734 1 92.81 271 GLU A CA 1
ATOM 2085 C C . GLU A 1 271 ? 1.704 5.75 11.492 1 92.81 271 GLU A C 1
ATOM 2087 O O . GLU A 1 271 ? 2.596 5.637 12.336 1 92.81 271 GLU A O 1
ATOM 2092 N N . TYR A 1 272 ? 1.913 6.406 10.367 1 94 272 TYR A N 1
ATOM 2093 C CA . TYR A 1 272 ? 3.17 7.094 10.086 1 94 272 TYR A CA 1
ATOM 2094 C C . TYR A 1 272 ? 3.443 8.172 11.125 1 94 272 TYR A C 1
ATOM 2096 O O . TYR A 1 272 ? 4.562 8.281 11.641 1 94 272 TYR A O 1
ATOM 2104 N N . LEU A 1 273 ? 2.393 8.859 11.352 1 96.38 273 LEU A N 1
ATOM 2105 C CA . LEU A 1 273 ? 2.535 9.977 12.281 1 96.38 273 LEU A CA 1
ATOM 2106 C C . LEU A 1 273 ? 2.863 9.469 13.688 1 96.38 273 LEU A C 1
ATOM 2108 O O . LEU A 1 273 ? 3.711 10.039 14.375 1 96.38 273 LEU A O 1
ATOM 2112 N N . GLY A 1 274 ? 2.225 8.406 14.047 1 95.75 274 GLY A N 1
ATOM 2113 C CA . GLY A 1 274 ? 2.547 7.809 15.328 1 95.75 274 GLY A CA 1
ATOM 2114 C C . GLY A 1 274 ? 3.99 7.352 15.43 1 95.75 274 GLY A C 1
ATOM 2115 O O . GLY A 1 274 ? 4.656 7.605 16.438 1 95.75 274 GLY A O 1
ATOM 2116 N N . LEU A 1 275 ? 4.457 6.758 14.43 1 96.69 275 LEU A N 1
ATOM 2117 C CA . LEU A 1 275 ? 5.824 6.254 14.406 1 96.69 275 LEU A CA 1
ATOM 2118 C C . LEU A 1 275 ? 6.828 7.402 14.391 1 96.69 275 LEU A C 1
ATOM 2120 O O . LEU A 1 275 ? 7.848 7.348 15.086 1 96.69 275 LEU A O 1
ATOM 2124 N N . LEU A 1 276 ? 6.531 8.406 13.602 1 97.25 276 LEU A N 1
ATOM 2125 C CA . LEU A 1 276 ? 7.41 9.562 13.547 1 97.25 276 LEU A CA 1
ATOM 2126 C C . LEU A 1 276 ? 7.516 10.234 14.914 1 97.25 276 LEU A C 1
ATOM 2128 O O . LEU A 1 276 ? 8.602 10.664 15.312 1 97.25 276 LEU A O 1
ATOM 2132 N N . HIS A 1 277 ? 6.402 10.312 15.516 1 97.06 277 HIS A N 1
ATOM 2133 C CA . HIS A 1 277 ? 6.402 10.898 16.859 1 97.06 277 HIS A CA 1
ATOM 2134 C C . HIS A 1 277 ? 7.27 10.086 17.812 1 97.06 277 HIS A C 1
ATOM 2136 O O . HIS A 1 277 ? 8.078 10.648 18.547 1 97.06 277 HIS A O 1
ATOM 2142 N N . GLN A 1 278 ? 7.113 8.805 17.812 1 95.31 278 GLN A N 1
ATOM 2143 C CA . GLN A 1 278 ? 7.906 7.93 18.672 1 95.31 278 GLN A CA 1
ATOM 2144 C C . GLN A 1 278 ? 9.398 8.086 18.391 1 95.31 278 GLN A C 1
ATOM 2146 O O . GLN A 1 278 ? 10.203 8.164 19.312 1 95.31 278 GLN A O 1
ATOM 2151 N N . ALA A 1 279 ? 9.703 8.102 17.156 1 95.56 279 ALA A N 1
ATOM 2152 C CA . ALA A 1 279 ? 11.102 8.266 16.766 1 95.56 279 ALA A CA 1
ATOM 2153 C C . ALA A 1 279 ? 11.648 9.609 17.25 1 95.56 279 ALA A C 1
ATOM 2155 O O . ALA A 1 279 ? 12.797 9.688 17.703 1 95.56 279 ALA A O 1
ATOM 2156 N N . THR A 1 280 ? 10.836 10.633 17.094 1 96.31 280 THR A N 1
ATOM 2157 C CA . THR A 1 280 ? 11.266 11.977 17.484 1 96.31 280 THR A CA 1
ATOM 2158 C C . THR A 1 280 ? 11.461 12.062 18.984 1 96.31 280 THR A C 1
ATOM 2160 O O . THR A 1 280 ? 12.422 12.664 19.469 1 96.31 280 THR A O 1
ATOM 2163 N N . VAL A 1 281 ? 10.547 11.461 19.719 1 95.25 281 VAL A N 1
ATOM 2164 C CA . VAL A 1 281 ? 10.68 11.438 21.172 1 95.25 281 VAL A CA 1
ATOM 2165 C C . VAL A 1 281 ? 11.977 10.734 21.562 1 95.25 281 VAL A C 1
ATOM 2167 O O . VAL A 1 281 ? 12.719 11.227 22.422 1 95.25 281 VAL A O 1
ATOM 2170 N N . LEU A 1 282 ? 12.242 9.664 20.953 1 93.25 282 LEU A N 1
ATOM 2171 C CA . LEU A 1 282 ? 13.453 8.906 21.25 1 93.25 282 LEU A CA 1
ATOM 2172 C C . LEU A 1 282 ? 14.695 9.719 20.891 1 93.25 282 LEU A C 1
ATOM 2174 O O . LEU A 1 282 ? 15.695 9.68 21.609 1 93.25 282 LEU A O 1
ATOM 2178 N N . ALA A 1 283 ? 14.633 10.391 19.797 1 93.44 283 ALA A N 1
ATOM 2179 C CA . ALA A 1 283 ? 15.773 11.172 19.312 1 93.44 283 ALA A CA 1
ATOM 2180 C C . ALA A 1 283 ? 16.078 12.336 20.25 1 93.44 283 ALA A C 1
ATOM 2182 O O . ALA A 1 283 ? 17.203 12.828 20.297 1 93.44 283 ALA A O 1
ATOM 2183 N N . ARG A 1 284 ? 15.109 12.781 20.984 1 93.94 284 ARG A N 1
ATOM 2184 C CA . ARG A 1 284 ? 15.266 13.961 21.812 1 93.94 284 ARG A CA 1
ATOM 2185 C C . ARG A 1 284 ? 15.625 13.578 23.25 1 93.94 284 ARG A C 1
ATOM 2187 O O . ARG A 1 284 ? 15.93 14.445 24.078 1 93.94 284 ARG A O 1
ATOM 2194 N N . GLN A 1 285 ? 15.633 12.32 23.484 1 89.81 285 GLN A N 1
ATOM 2195 C CA . GLN A 1 285 ? 16.016 11.883 24.828 1 89.81 285 GLN A CA 1
ATOM 2196 C C . GLN A 1 285 ? 17.484 12.18 25.109 1 89.81 285 GLN A C 1
ATOM 2198 O O . GLN A 1 285 ? 18.328 12.07 24.219 1 89.81 285 GLN A O 1
ATOM 2203 N N . PRO A 1 286 ? 17.781 12.648 26.312 1 80.94 286 PRO A N 1
ATOM 2204 C CA . PRO A 1 286 ? 19.172 12.977 26.656 1 80.94 286 PRO A CA 1
ATOM 2205 C C . PRO A 1 286 ? 20.109 11.773 26.547 1 80.94 286 PRO A C 1
ATOM 2207 O O . PRO A 1 286 ? 21.25 11.914 26.109 1 80.94 286 PRO A O 1
ATOM 2210 N N . HIS A 1 287 ? 19.688 10.578 27.109 1 72.12 287 HIS A N 1
ATOM 2211 C CA . HIS A 1 287 ? 20.516 9.383 27.016 1 72.12 287 HIS A CA 1
ATOM 2212 C C . HIS A 1 287 ? 20.094 8.523 25.828 1 72.12 287 HIS A C 1
ATOM 2214 O O . HIS A 1 287 ? 18.953 8.07 25.75 1 72.12 287 HIS A O 1
ATOM 2220 N N . ARG A 1 288 ? 20.766 8.984 24.703 1 60.69 288 ARG A N 1
ATOM 2221 C CA . ARG A 1 288 ? 20.422 8.273 23.469 1 60.69 288 ARG A CA 1
ATOM 2222 C C . ARG A 1 288 ? 20.234 6.781 23.734 1 60.69 288 ARG A C 1
ATOM 2224 O O . ARG A 1 288 ? 21.188 6.074 24.047 1 60.69 288 ARG A O 1
ATOM 2231 N N . VAL A 1 289 ? 19.156 6.473 24.422 1 55.31 289 VAL A N 1
ATOM 2232 C CA . VAL A 1 289 ? 18.875 5.047 24.531 1 55.31 289 VAL A CA 1
ATOM 2233 C C . VAL A 1 289 ? 18.797 4.43 23.141 1 55.31 289 VAL A C 1
ATOM 2235 O O . VAL A 1 289 ? 17.984 4.859 22.312 1 55.31 289 VAL A O 1
ATOM 2238 N N . GLN A 1 290 ? 19.891 4.254 22.672 1 55.03 290 GLN A N 1
ATOM 2239 C CA . GLN A 1 290 ? 19.781 3.473 21.438 1 55.03 290 GLN A CA 1
ATOM 2240 C C . GLN A 1 290 ? 18.688 2.412 21.578 1 55.03 290 GLN A C 1
ATOM 2242 O O . GLN A 1 290 ? 18.688 1.622 22.516 1 55.03 290 GLN A O 1
ATOM 2247 N N . ALA A 1 291 ? 17.453 2.752 21.547 1 57.41 291 ALA A N 1
ATOM 2248 C CA . ALA A 1 291 ? 16.5 1.651 21.531 1 57.41 291 ALA A CA 1
ATOM 2249 C C . ALA A 1 291 ? 17 0.488 20.688 1 57.41 291 ALA A C 1
ATOM 2251 O O . ALA A 1 291 ? 16.844 0.485 19.469 1 57.41 291 ALA A O 1
ATOM 2252 N N . PRO A 1 292 ? 17.984 -0.34 21.266 1 59.19 292 PRO A N 1
ATOM 2253 C CA . PRO A 1 292 ? 18.547 -1.475 20.531 1 59.19 292 PRO A CA 1
ATOM 2254 C C . PRO A 1 292 ? 17.484 -2.447 20.031 1 59.19 292 PRO A C 1
ATOM 2256 O O . PRO A 1 292 ? 16.578 -2.803 20.766 1 59.19 292 PRO A O 1
ATOM 2259 N N . GLY A 1 293 ? 17.188 -2.375 18.719 1 73.94 293 GLY A N 1
ATOM 2260 C CA . GLY A 1 293 ? 16.516 -3.582 18.281 1 73.94 293 GLY A CA 1
ATOM 2261 C C . GLY A 1 293 ? 15.227 -3.301 17.516 1 73.94 293 GLY A C 1
ATOM 2262 O O . GLY A 1 293 ? 14.633 -4.207 16.922 1 73.94 293 GLY A O 1
ATOM 2263 N N . ARG A 1 294 ? 14.797 -1.972 17.734 1 85.19 294 ARG A N 1
ATOM 2264 C CA . ARG A 1 294 ? 13.539 -1.791 17.016 1 85.19 294 ARG A CA 1
ATOM 2265 C C . ARG A 1 294 ? 13.758 -1.77 15.508 1 85.19 294 ARG A C 1
ATOM 2267 O O . ARG A 1 294 ? 14.695 -1.141 15.023 1 85.19 294 ARG A O 1
ATOM 2274 N N . ASP A 1 295 ? 12.883 -2.432 14.82 1 90.25 295 ASP A N 1
ATOM 2275 C CA . ASP A 1 295 ? 12.953 -2.465 13.367 1 90.25 295 ASP A CA 1
ATOM 2276 C C . ASP A 1 295 ? 12.031 -1.416 12.75 1 90.25 295 ASP A C 1
ATOM 2278 O O . ASP A 1 295 ? 10.93 -1.739 12.297 1 90.25 295 ASP A O 1
ATOM 2282 N N . TRP A 1 296 ? 12.555 -0.212 12.664 1 93.44 296 TRP A N 1
ATOM 2283 C CA . TRP A 1 296 ? 11.789 0.919 12.148 1 93.44 296 TRP A CA 1
ATOM 2284 C C . TRP A 1 296 ? 11.352 0.673 10.711 1 93.44 296 TRP A C 1
ATOM 2286 O O . TRP A 1 296 ? 10.273 1.1 10.305 1 93.44 296 TRP A O 1
ATOM 2296 N N . ARG A 1 297 ? 12.188 0.035 9.977 1 92.5 297 ARG A N 1
ATOM 2297 C CA . ARG A 1 297 ? 11.867 -0.21 8.578 1 92.5 297 ARG A CA 1
ATOM 2298 C C . ARG A 1 297 ? 10.617 -1.067 8.445 1 92.5 297 ARG A C 1
ATOM 2300 O O . ARG A 1 297 ? 9.711 -0.739 7.676 1 92.5 297 ARG A O 1
ATOM 2307 N N . THR A 1 298 ? 10.547 -2.094 9.203 1 91.75 298 THR A N 1
ATOM 2308 C CA . THR A 1 298 ? 9.375 -2.961 9.188 1 91.75 298 THR A CA 1
ATOM 2309 C C . THR A 1 298 ? 8.141 -2.199 9.656 1 91.75 298 THR A C 1
ATOM 2311 O O . THR A 1 298 ? 7.055 -2.363 9.086 1 91.75 298 THR A O 1
ATOM 2314 N N . ASP A 1 299 ? 8.305 -1.417 10.672 1 94.81 299 ASP A N 1
ATOM 2315 C CA . ASP A 1 299 ? 7.184 -0.634 11.188 1 94.81 299 ASP A CA 1
ATOM 2316 C C . ASP A 1 299 ? 6.656 0.329 10.125 1 94.81 299 ASP A C 1
ATOM 2318 O O . ASP A 1 299 ? 5.441 0.436 9.93 1 94.81 299 ASP A O 1
ATOM 2322 N N . PHE A 1 300 ? 7.543 0.964 9.453 1 96.19 300 PHE A N 1
ATOM 2323 C CA . PHE A 1 300 ? 7.129 1.938 8.453 1 96.19 300 PHE A CA 1
ATOM 2324 C C . PHE A 1 300 ? 6.566 1.241 7.219 1 96.19 300 PHE A C 1
ATOM 2326 O O . PHE A 1 300 ? 5.68 1.773 6.551 1 96.19 300 PHE A O 1
ATOM 2333 N N . GLU A 1 301 ? 7.074 0.096 6.914 1 94.94 301 GLU A N 1
ATOM 2334 C CA . GLU A 1 301 ? 6.488 -0.688 5.832 1 94.94 301 GLU A CA 1
ATOM 2335 C C . GLU A 1 301 ? 5.043 -1.061 6.137 1 94.94 301 GLU A C 1
ATOM 2337 O O . GLU A 1 301 ? 4.18 -0.998 5.258 1 94.94 301 GLU A O 1
ATOM 2342 N N . MET A 1 302 ? 4.82 -1.434 7.363 1 94.62 302 MET A N 1
ATOM 2343 C CA . MET A 1 302 ? 3.457 -1.736 7.785 1 94.62 302 MET A CA 1
ATOM 2344 C C . MET A 1 302 ? 2.572 -0.496 7.699 1 94.62 302 MET A C 1
ATOM 2346 O O . MET A 1 302 ? 1.425 -0.576 7.258 1 94.62 302 MET A O 1
ATOM 2350 N N . ALA A 1 303 ? 3.145 0.609 8.133 1 96.56 303 ALA A N 1
ATOM 2351 C CA . ALA A 1 303 ? 2.402 1.864 8.047 1 96.56 303 ALA A CA 1
ATOM 2352 C C . ALA A 1 303 ? 2.084 2.211 6.594 1 96.56 303 ALA A C 1
ATOM 2354 O O . ALA A 1 303 ? 0.996 2.705 6.289 1 96.56 303 ALA A O 1
ATOM 2355 N N . ARG A 1 304 ? 3.043 1.987 5.73 1 97.25 304 ARG A N 1
ATOM 2356 C CA . ARG A 1 304 ? 2.832 2.215 4.305 1 97.25 304 ARG A CA 1
ATOM 2357 C C . ARG A 1 304 ? 1.668 1.378 3.781 1 97.25 304 ARG A C 1
ATOM 2359 O O . ARG A 1 304 ? 0.767 1.9 3.123 1 97.25 304 ARG A O 1
ATOM 2366 N N . GLY A 1 305 ? 1.728 0.113 4.078 1 96.25 305 GLY A N 1
ATOM 2367 C CA . GLY A 1 305 ? 0.67 -0.782 3.635 1 96.25 305 GLY A CA 1
ATOM 2368 C C . GLY A 1 305 ? -0.696 -0.406 4.176 1 96.25 305 GLY A C 1
ATOM 2369 O O . GLY A 1 305 ? -1.68 -0.386 3.436 1 96.25 305 GLY A O 1
ATOM 2370 N N . THR A 1 306 ? -0.729 -0.083 5.406 1 94.38 306 THR A N 1
ATOM 2371 C CA . THR A 1 306 ? -1.985 0.282 6.051 1 94.38 306 THR A CA 1
ATOM 2372 C C . THR A 1 306 ? -2.562 1.551 5.43 1 94.38 306 THR A C 1
ATOM 2374 O O . THR A 1 306 ? -3.768 1.635 5.184 1 94.38 306 THR A O 1
ATOM 2377 N N . THR A 1 307 ? -1.704 2.504 5.215 1 95.81 307 THR A N 1
ATOM 2378 C CA . THR A 1 307 ? -2.145 3.76 4.617 1 95.81 307 THR A CA 1
ATOM 2379 C C . THR A 1 307 ? -2.732 3.52 3.229 1 95.81 307 THR A C 1
ATOM 2381 O O . THR A 1 307 ? -3.779 4.074 2.887 1 95.81 307 THR A O 1
ATOM 2384 N N . LEU A 1 308 ? -2.074 2.736 2.475 1 96.19 308 LEU A N 1
ATOM 2385 C CA . LEU A 1 308 ? -2.543 2.455 1.123 1 96.19 308 LEU A CA 1
ATOM 2386 C C . LEU A 1 308 ? -3.854 1.674 1.154 1 96.19 308 LEU A C 1
ATOM 2388 O O . LEU A 1 308 ? -4.746 1.92 0.342 1 96.19 308 LEU A O 1
ATOM 2392 N N . MET A 1 309 ? -3.984 0.758 2.053 1 93.25 309 MET A N 1
ATOM 2393 C CA . MET A 1 309 ? -5.23 0.008 2.172 1 93.25 309 MET A CA 1
ATOM 2394 C C . MET A 1 309 ? -6.391 0.932 2.527 1 93.25 309 MET A C 1
ATOM 2396 O O . MET A 1 309 ? -7.496 0.777 2.006 1 93.25 309 MET A O 1
ATOM 2400 N N . ILE A 1 310 ? -6.137 1.881 3.42 1 91.25 310 ILE A N 1
ATOM 2401 C CA . ILE A 1 310 ? -7.152 2.873 3.754 1 91.25 310 ILE A CA 1
ATOM 2402 C C . ILE A 1 310 ? -7.477 3.715 2.521 1 91.25 310 ILE A C 1
ATOM 2404 O O . ILE A 1 310 ? -8.641 4.008 2.248 1 91.25 310 ILE A O 1
ATOM 2408 N N . GLY A 1 311 ? -6.438 4.09 1.771 1 91.62 311 GLY A N 1
ATOM 2409 C CA . GLY A 1 311 ? -6.621 4.855 0.547 1 91.62 311 GLY A CA 1
ATOM 2410 C C . GLY A 1 311 ? -7.492 4.148 -0.473 1 91.62 311 GLY A C 1
ATOM 24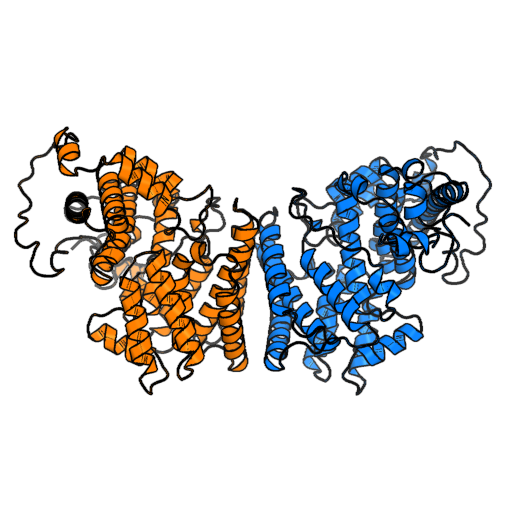11 O O . GLY A 1 311 ? -8.188 4.797 -1.256 1 91.62 311 GLY A O 1
ATOM 2412 N N . GLY A 1 312 ? -7.453 2.869 -0.478 1 89.44 312 GLY A N 1
ATOM 2413 C CA . GLY A 1 312 ? -8.242 2.088 -1.419 1 89.44 312 GLY A CA 1
ATOM 2414 C C . GLY A 1 312 ? -9.734 2.199 -1.188 1 89.44 312 GLY A C 1
ATOM 2415 O O . GLY A 1 312 ? -10.531 1.888 -2.074 1 89.44 312 GLY A O 1
ATOM 2416 N N . ARG A 1 313 ? -10.102 2.646 -0.108 1 86.31 313 ARG A N 1
ATOM 2417 C CA . ARG A 1 313 ? -11.516 2.766 0.24 1 86.31 313 ARG A CA 1
ATOM 2418 C C . ARG A 1 313 ? -12.047 4.148 -0.111 1 86.31 313 ARG A C 1
ATOM 2420 O O . ARG A 1 313 ? -13.258 4.391 -0.029 1 86.31 313 ARG A O 1
ATOM 2427 N N . LEU A 1 314 ? -11.117 5.043 -0.481 1 86.94 314 LEU A N 1
ATOM 2428 C CA . LEU A 1 314 ? -11.523 6.41 -0.788 1 86.94 314 LEU A CA 1
ATOM 2429 C C . LEU A 1 314 ? -12.141 6.492 -2.18 1 86.94 314 LEU A C 1
ATOM 2431 O O . LEU A 1 314 ? -11.75 5.746 -3.082 1 86.94 314 LEU A O 1
ATOM 2435 N N . SER A 1 315 ? -13.109 7.367 -2.301 1 87 315 SER A N 1
ATOM 2436 C CA . SER A 1 315 ? -13.695 7.645 -3.607 1 87 315 SER A CA 1
ATOM 2437 C C . SER A 1 315 ? -12.891 8.695 -4.359 1 87 315 SER A C 1
ATOM 2439 O O . SER A 1 315 ? -13.266 9.875 -4.383 1 87 315 SER A O 1
ATOM 2441 N N . ILE A 1 316 ? -11.875 8.25 -5.012 1 89.62 316 ILE A N 1
ATOM 2442 C CA . ILE A 1 316 ? -11 9.156 -5.742 1 89.62 316 ILE A CA 1
ATOM 2443 C C . ILE A 1 316 ? -10.773 8.625 -7.156 1 89.62 316 ILE A C 1
ATOM 2445 O O . ILE A 1 316 ? -11.094 7.473 -7.453 1 89.62 316 ILE A O 1
ATOM 2449 N N . THR A 1 317 ? -10.273 9.484 -8.023 1 89.38 317 THR A N 1
ATOM 2450 C CA . THR A 1 317 ? -10.047 9.125 -9.422 1 89.38 317 THR A CA 1
ATOM 2451 C C . THR A 1 317 ? -8.812 8.234 -9.562 1 89.38 317 THR A C 1
ATOM 2453 O O . THR A 1 317 ? -8.023 8.102 -8.625 1 89.38 317 THR A O 1
ATOM 2456 N N . ALA A 1 318 ? -8.688 7.672 -10.727 1 88.81 318 ALA A N 1
ATOM 2457 C CA . ALA A 1 318 ? -7.535 6.816 -11 1 88.81 318 ALA A CA 1
ATOM 2458 C C . ALA A 1 318 ? -6.234 7.609 -10.922 1 88.81 318 ALA A C 1
ATOM 2460 O O . ALA A 1 318 ? -5.219 7.102 -10.438 1 88.81 318 ALA A O 1
ATOM 2461 N N . GLN A 1 319 ? -6.301 8.797 -11.414 1 91.19 319 GLN A N 1
ATOM 2462 C CA . GLN A 1 319 ? -5.121 9.656 -11.367 1 91.19 319 GLN A CA 1
ATOM 2463 C C . GLN A 1 319 ? -4.746 9.992 -9.922 1 91.19 319 GLN A C 1
ATOM 2465 O O . GLN A 1 319 ? -3.57 9.961 -9.562 1 91.19 319 GLN A O 1
ATOM 2470 N N . GLN A 1 320 ? -5.688 10.266 -9.109 1 92.69 320 GLN A N 1
ATOM 2471 C CA . GLN A 1 320 ? -5.441 10.57 -7.707 1 92.69 320 GLN A CA 1
ATOM 2472 C C . GLN A 1 320 ? -4.879 9.359 -6.973 1 92.69 320 GLN A C 1
ATOM 2474 O O . GLN A 1 320 ? -4.051 9.5 -6.07 1 92.69 320 GLN A O 1
ATOM 2479 N N . ARG A 1 321 ? -5.355 8.266 -7.41 1 92.81 321 ARG A N 1
ATOM 2480 C CA . ARG A 1 321 ? -4.867 7.043 -6.785 1 92.81 321 ARG A CA 1
ATOM 2481 C C . ARG A 1 321 ? -3.377 6.848 -7.043 1 92.81 321 ARG A C 1
ATOM 2483 O O . ARG A 1 321 ? -2.625 6.484 -6.137 1 92.81 321 ARG A O 1
ATOM 2490 N N . ARG A 1 322 ? -2.992 7.059 -8.227 1 94.25 322 ARG A N 1
ATOM 2491 C CA . ARG A 1 322 ? -1.583 6.91 -8.578 1 94.25 322 ARG A CA 1
ATOM 2492 C C . ARG A 1 322 ? -0.718 7.902 -7.812 1 94.25 322 ARG A C 1
ATOM 2494 O O . ARG A 1 322 ? 0.343 7.543 -7.297 1 94.25 322 ARG A O 1
ATOM 2501 N N . ASP A 1 323 ? -1.173 9.055 -7.738 1 96.25 323 ASP A N 1
ATOM 2502 C CA . ASP A 1 323 ? -0.406 10.078 -7.031 1 96.25 323 ASP A CA 1
ATOM 2503 C C . ASP A 1 323 ? -0.414 9.828 -5.523 1 96.25 323 ASP A C 1
ATOM 2505 O O . ASP A 1 323 ? 0.565 10.125 -4.836 1 96.25 323 ASP A O 1
ATOM 2509 N N . LEU A 1 324 ? -1.533 9.281 -5.016 1 96.38 324 LEU A N 1
ATOM 2510 C CA . LEU A 1 324 ? -1.561 8.922 -3.602 1 96.38 324 LEU A CA 1
ATOM 2511 C C . LEU A 1 324 ? -0.53 7.844 -3.295 1 96.38 324 LEU A C 1
ATOM 2513 O O . LEU A 1 324 ? 0.133 7.887 -2.256 1 96.38 324 LEU A O 1
ATOM 2517 N N . ILE A 1 325 ? -0.421 6.914 -4.16 1 97.06 325 ILE A N 1
ATOM 2518 C CA . ILE A 1 325 ? 0.582 5.867 -3.986 1 97.06 325 ILE A CA 1
ATOM 2519 C C . ILE A 1 325 ? 1.973 6.492 -3.914 1 97.06 325 ILE A C 1
ATOM 2521 O O . ILE A 1 325 ? 2.768 6.156 -3.033 1 97.06 325 ILE A O 1
ATOM 2525 N N . ARG A 1 326 ? 2.246 7.395 -4.797 1 97.19 326 ARG A N 1
ATOM 2526 C CA . ARG A 1 326 ? 3.535 8.078 -4.801 1 97.19 326 ARG A CA 1
ATOM 2527 C C . ARG A 1 326 ? 3.752 8.844 -3.496 1 97.19 326 ARG A C 1
ATOM 2529 O O . ARG A 1 326 ? 4.832 8.781 -2.908 1 97.19 326 ARG A O 1
ATOM 2536 N N . LEU A 1 327 ? 2.711 9.516 -3.09 1 97.56 327 LEU A N 1
ATOM 2537 C CA . LEU A 1 327 ? 2.809 10.289 -1.855 1 97.56 327 LEU A CA 1
ATOM 2538 C C . LEU A 1 327 ? 3.152 9.383 -0.675 1 97.56 327 LEU A C 1
ATOM 2540 O O . LEU A 1 327 ? 3.994 9.734 0.156 1 97.56 327 LEU A O 1
ATOM 2544 N N . VAL A 1 328 ? 2.486 8.281 -0.575 1 98 328 VAL A N 1
ATOM 2545 C CA . VAL A 1 328 ? 2.703 7.348 0.525 1 98 328 VAL A CA 1
ATOM 2546 C C . VAL A 1 328 ? 4.133 6.809 0.473 1 98 328 VAL A C 1
ATOM 2548 O O . VAL A 1 328 ? 4.793 6.688 1.507 1 98 328 VAL A O 1
ATOM 2551 N N . ASP A 1 329 ? 4.59 6.52 -0.698 1 97.25 329 ASP A N 1
ATOM 2552 C CA . ASP A 1 329 ? 5.953 6.02 -0.849 1 97.25 329 ASP A CA 1
ATOM 2553 C C . ASP A 1 329 ? 6.977 7.09 -0.471 1 97.25 329 ASP A C 1
ATOM 2555 O O . ASP A 1 329 ? 8.023 6.777 0.092 1 97.25 329 ASP A O 1
ATOM 2559 N N . ILE A 1 330 ? 6.691 8.258 -0.837 1 97.88 330 ILE A N 1
ATOM 2560 C CA . ILE A 1 330 ? 7.578 9.359 -0.469 1 97.88 330 ILE A CA 1
ATOM 2561 C C . ILE A 1 330 ? 7.641 9.484 1.051 1 97.88 330 ILE A C 1
ATOM 2563 O O . ILE A 1 330 ? 8.719 9.672 1.62 1 97.88 330 ILE A O 1
ATOM 2567 N N . HIS A 1 331 ? 6.5 9.391 1.688 1 98.25 331 HIS A N 1
ATOM 2568 C CA . HIS A 1 331 ? 6.477 9.438 3.145 1 98.25 331 HIS A CA 1
ATOM 2569 C C . HIS A 1 331 ? 7.305 8.305 3.748 1 98.25 331 HIS A C 1
ATOM 2571 O O . HIS A 1 331 ? 8.016 8.508 4.738 1 98.25 331 HIS A O 1
ATOM 2577 N N . HIS A 1 332 ? 7.152 7.176 3.17 1 97.81 332 HIS A N 1
ATOM 2578 C CA . HIS A 1 332 ? 7.914 6.023 3.648 1 97.81 332 HIS A CA 1
ATOM 2579 C C . HIS A 1 332 ? 9.414 6.297 3.6 1 97.81 332 HIS A C 1
ATOM 2581 O O . HIS A 1 332 ? 10.109 6.121 4.598 1 97.81 332 HIS A O 1
ATOM 2587 N N . ASN A 1 333 ? 9.883 6.703 2.479 1 97.19 333 ASN A N 1
ATOM 2588 C CA . ASN A 1 333 ? 11.312 6.953 2.311 1 97.19 333 ASN A CA 1
ATOM 2589 C C . ASN A 1 333 ? 11.781 8.133 3.16 1 97.19 333 ASN A C 1
ATOM 2591 O O . ASN A 1 333 ? 12.875 8.094 3.732 1 97.19 333 ASN A O 1
ATOM 2595 N N . ALA A 1 334 ? 10.969 9.148 3.223 1 98.31 334 ALA A N 1
ATOM 2596 C CA . ALA A 1 334 ? 11.312 10.297 4.051 1 98.31 334 ALA A CA 1
ATOM 2597 C C . ALA A 1 334 ? 11.422 9.906 5.52 1 98.31 334 ALA A C 1
ATOM 2599 O O . ALA A 1 334 ? 12.328 10.344 6.223 1 98.31 334 ALA A O 1
ATOM 2600 N N . ALA A 1 335 ? 10.484 9.133 5.969 1 98.12 335 ALA A N 1
ATOM 2601 C CA . ALA A 1 335 ? 10.5 8.688 7.359 1 98.12 335 ALA A CA 1
ATOM 2602 C C . ALA A 1 335 ? 11.758 7.871 7.664 1 98.12 335 ALA A C 1
ATOM 2604 O O . ALA A 1 335 ? 12.367 8.031 8.719 1 98.12 335 ALA A O 1
ATOM 2605 N N . LEU A 1 336 ? 12.109 7.027 6.746 1 96.56 336 LEU A N 1
ATOM 2606 C CA . LEU A 1 336 ? 13.32 6.227 6.93 1 96.56 336 LEU A CA 1
ATOM 2607 C C . LEU A 1 336 ? 14.555 7.117 6.988 1 96.56 336 LEU A C 1
ATOM 2609 O O . LEU A 1 336 ? 15.453 6.883 7.797 1 96.56 336 LEU A O 1
ATOM 2613 N N . LEU A 1 337 ? 14.609 8.078 6.129 1 97.56 337 LEU A N 1
ATOM 2614 C CA . LEU A 1 337 ? 15.734 9.016 6.133 1 97.56 337 LEU A CA 1
ATOM 2615 C C . LEU A 1 337 ? 15.773 9.805 7.434 1 97.56 337 LEU A C 1
ATOM 2617 O O . LEU A 1 337 ? 16.859 10.023 8 1 97.56 337 LEU A O 1
ATOM 2621 N N . TYR A 1 338 ? 14.641 10.188 7.91 1 97.5 338 TYR A N 1
ATOM 2622 C CA . TYR A 1 338 ? 14.562 10.93 9.164 1 97.5 338 TYR A CA 1
ATOM 2623 C C . TYR A 1 338 ? 15.102 10.102 10.32 1 97.5 338 TYR A C 1
ATOM 2625 O O . TYR A 1 338 ? 15.906 10.586 11.117 1 97.5 338 TYR A O 1
ATOM 2633 N N . VAL A 1 339 ? 14.648 8.875 10.414 1 95.94 339 VAL A N 1
ATOM 2634 C CA . VAL A 1 339 ? 15.078 8.016 11.516 1 95.94 339 VAL A CA 1
ATOM 2635 C C . VAL A 1 339 ? 16.562 7.707 11.383 1 95.94 339 VAL A C 1
ATOM 2637 O O . VAL A 1 339 ? 17.281 7.59 12.383 1 95.94 339 VAL A O 1
ATOM 2640 N N . SER A 1 340 ? 17 7.551 10.164 1 94.88 340 SER A N 1
ATOM 2641 C CA . SER A 1 340 ? 18.438 7.332 9.945 1 94.88 340 SER A CA 1
ATOM 2642 C C . SER A 1 340 ? 19.25 8.5 10.477 1 94.88 340 SER A C 1
ATOM 2644 O O . SER A 1 340 ? 20.25 8.305 11.172 1 94.88 340 SER A O 1
ATOM 2646 N N . ARG A 1 341 ? 18.859 9.688 10.227 1 94.06 341 ARG A N 1
ATOM 2647 C CA . ARG A 1 341 ? 19.609 10.891 10.617 1 94.06 341 ARG A CA 1
ATOM 2648 C C . ARG A 1 341 ? 19.469 11.148 12.109 1 94.06 341 ARG A C 1
ATOM 2650 O O . ARG A 1 341 ? 20.438 11.555 12.758 1 94.06 341 ARG A O 1
ATOM 2657 N N . CYS A 1 342 ? 18.312 10.883 12.633 1 93.81 342 CYS A N 1
ATOM 2658 C CA . CYS A 1 342 ? 18.031 11.289 14.008 1 93.81 342 CYS A CA 1
ATOM 2659 C C . CYS A 1 342 ? 18.422 10.188 14.992 1 93.81 342 CYS A C 1
ATOM 2661 O O . CYS A 1 342 ? 18.812 10.469 16.125 1 93.81 342 CYS A O 1
ATOM 2663 N N . LEU A 1 343 ? 18.328 8.93 14.531 1 92.69 343 LEU A N 1
ATOM 2664 C CA . LEU A 1 343 ? 18.562 7.836 15.461 1 92.69 343 LEU A CA 1
ATOM 2665 C C . LEU A 1 343 ? 19.75 6.984 15.016 1 92.69 343 LEU A C 1
ATOM 2667 O O . LEU A 1 343 ? 20.141 6.043 15.711 1 92.69 343 LEU A O 1
ATOM 2671 N N . GLY A 1 344 ? 20.312 7.285 13.859 1 90.25 344 GLY A N 1
ATOM 2672 C CA . GLY A 1 344 ? 21.406 6.473 13.352 1 90.25 344 GLY A CA 1
ATOM 2673 C C . GLY A 1 344 ? 20.953 5.094 12.898 1 90.25 344 GLY A C 1
ATOM 2674 O O . GLY A 1 344 ? 21.734 4.141 12.938 1 90.25 344 GLY A O 1
ATOM 2675 N N . TYR A 1 345 ? 19.766 5.02 12.453 1 91 345 TYR A N 1
ATOM 2676 C CA . TYR A 1 345 ? 19.188 3.742 12.055 1 91 345 TYR A CA 1
ATOM 2677 C C . TYR A 1 345 ? 19.516 3.428 10.602 1 91 345 TYR A C 1
ATOM 2679 O O . TYR A 1 345 ? 19.516 4.32 9.75 1 91 345 TYR A O 1
ATOM 2687 N N . GLY A 1 346 ? 19.797 2.154 10.359 1 85.75 346 GLY A N 1
ATOM 2688 C CA . GLY A 1 346 ? 19.938 1.689 8.984 1 85.75 346 GLY A CA 1
ATOM 2689 C C . GLY A 1 346 ? 21.359 1.727 8.484 1 85.75 346 GLY A C 1
ATOM 2690 O O . GLY A 1 346 ? 22.25 2.244 9.156 1 85.75 346 GLY A O 1
ATOM 2691 N N . THR A 1 347 ? 21.531 1.155 7.254 1 86.44 347 THR A N 1
ATOM 2692 C CA . THR A 1 347 ? 22.828 1.128 6.598 1 86.44 347 THR A CA 1
ATOM 2693 C C . THR A 1 347 ? 22.953 2.26 5.578 1 86.44 347 THR A C 1
ATOM 2695 O O . THR A 1 347 ? 21.953 2.873 5.207 1 86.44 347 THR A O 1
ATOM 2698 N N . THR A 1 348 ? 24.141 2.512 5.184 1 86.38 348 THR A N 1
ATOM 2699 C CA . THR A 1 348 ? 24.406 3.549 4.191 1 86.38 348 THR A CA 1
ATOM 2700 C C . THR A 1 348 ? 23.703 3.225 2.873 1 86.38 348 THR A C 1
ATOM 2702 O O . THR A 1 348 ? 23.156 4.117 2.215 1 86.38 348 THR A O 1
ATOM 2705 N N . TYR A 1 349 ? 23.656 1.946 2.518 1 83.38 349 TYR A N 1
ATOM 2706 C CA . TYR A 1 349 ? 23.031 1.553 1.256 1 83.38 349 TYR A CA 1
ATOM 2707 C C . TYR A 1 349 ? 21.531 1.757 1.297 1 83.38 349 TYR A C 1
ATOM 2709 O O . TYR A 1 349 ? 20.922 2.176 0.305 1 83.38 349 TYR A O 1
ATOM 2717 N N . GLU A 1 350 ? 21 1.514 2.416 1 86.56 350 GLU A N 1
ATOM 2718 C CA . GLU A 1 350 ? 19.562 1.691 2.576 1 86.56 350 GLU A CA 1
ATOM 2719 C C . GLU A 1 350 ? 19.172 3.168 2.514 1 86.56 350 GLU A C 1
ATOM 2721 O O . GLU A 1 350 ? 18.156 3.523 1.919 1 86.56 350 GLU A O 1
ATOM 2726 N N . THR A 1 351 ? 20.016 3.938 3.113 1 90.06 351 THR A N 1
ATOM 2727 C CA . THR A 1 351 ? 19.766 5.375 3.137 1 90.06 351 THR A CA 1
ATOM 2728 C C . THR A 1 351 ? 19.891 5.973 1.738 1 90.06 351 THR A C 1
ATOM 2730 O O . THR A 1 351 ? 19.078 6.801 1.329 1 90.06 351 THR A O 1
ATOM 2733 N N . MET A 1 352 ? 20.875 5.566 1.041 1 88.81 352 MET A N 1
ATOM 2734 C CA . MET A 1 352 ? 21.094 6.055 -0.319 1 88.81 352 MET A CA 1
ATOM 2735 C C . MET A 1 352 ? 19.938 5.641 -1.23 1 88.81 352 MET A C 1
ATOM 2737 O O . MET A 1 352 ? 19.484 6.43 -2.059 1 88.81 352 MET A O 1
ATOM 2741 N N . SER A 1 353 ? 19.516 4.43 -1.027 1 88.31 353 SER A N 1
ATOM 2742 C CA . SER A 1 353 ? 18.391 3.939 -1.827 1 88.31 353 SER A CA 1
ATOM 2743 C C . SER A 1 353 ? 17.109 4.699 -1.505 1 88.31 353 SER A C 1
ATOM 2745 O O . SER A 1 353 ? 16.359 5.066 -2.408 1 88.31 353 SER A O 1
ATOM 2747 N N . ALA A 1 354 ? 16.891 4.918 -0.209 1 93 354 ALA A N 1
ATOM 2748 C CA . ALA A 1 354 ? 15.711 5.656 0.215 1 93 354 ALA A CA 1
ATOM 2749 C C . ALA A 1 354 ? 15.711 7.07 -0.353 1 93 354 ALA A C 1
ATOM 2751 O O . ALA A 1 354 ? 14.672 7.57 -0.797 1 93 354 ALA A O 1
ATOM 2752 N N . PHE A 1 355 ? 16.891 7.695 -0.349 1 94.5 355 PHE A N 1
ATOM 2753 C CA . PHE A 1 355 ? 16.984 9.055 -0.863 1 94.5 355 PHE A CA 1
ATOM 2754 C C . PHE A 1 355 ? 16.766 9.086 -2.371 1 94.5 355 PHE A C 1
ATOM 2756 O O . PHE A 1 355 ? 16.078 9.961 -2.885 1 94.5 355 PHE A O 1
ATOM 2763 N N . SER A 1 356 ? 17.312 8.125 -3.055 1 91 356 SER A N 1
ATOM 2764 C CA . SER A 1 356 ? 17.109 8.031 -4.496 1 91 356 SER A CA 1
ATOM 2765 C C . SER A 1 356 ? 15.641 7.824 -4.84 1 91 356 SER A C 1
ATOM 2767 O O . SER A 1 356 ? 15.125 8.445 -5.773 1 91 356 SER A O 1
ATOM 2769 N N . ASP A 1 357 ? 15.055 7 -4.102 1 92.75 357 ASP A N 1
ATOM 2770 C CA . ASP A 1 357 ? 13.633 6.738 -4.316 1 92.75 357 ASP A CA 1
ATOM 2771 C C . ASP A 1 357 ? 12.797 7.984 -4.027 1 92.75 357 ASP A C 1
ATOM 2773 O O . ASP A 1 357 ? 11.844 8.281 -4.75 1 92.75 357 ASP A O 1
ATOM 2777 N N . LEU A 1 358 ? 13.125 8.672 -2.953 1 96.31 358 LEU A N 1
ATOM 2778 C CA . LEU A 1 358 ? 12.414 9.891 -2.578 1 96.31 358 LEU A CA 1
ATOM 2779 C C . LEU A 1 358 ? 12.469 10.914 -3.701 1 96.31 358 LEU A C 1
ATOM 2781 O O . LEU A 1 358 ? 11.438 11.469 -4.09 1 96.31 358 LEU A O 1
ATOM 2785 N N . LYS A 1 359 ? 13.625 11.117 -4.227 1 94.31 359 LYS A N 1
ATOM 2786 C CA . LYS A 1 359 ? 13.812 12.094 -5.297 1 94.31 359 LYS A CA 1
ATOM 2787 C C . LYS A 1 359 ? 13.031 11.695 -6.547 1 94.31 359 LYS A C 1
ATOM 2789 O O . LYS A 1 359 ? 12.336 12.523 -7.137 1 94.31 359 LYS A O 1
ATOM 2794 N N . ARG A 1 360 ? 13.156 10.484 -6.871 1 91.81 360 ARG A N 1
ATOM 2795 C CA . ARG A 1 360 ? 12.484 9.977 -8.062 1 91.81 360 ARG A CA 1
ATOM 2796 C C . ARG A 1 360 ? 10.969 10.148 -7.953 1 91.81 360 ARG A C 1
ATOM 2798 O O . ARG A 1 360 ? 10.32 10.594 -8.898 1 91.81 360 ARG A O 1
ATOM 2805 N N . GLN A 1 361 ? 10.469 9.859 -6.84 1 93.81 361 GLN A N 1
ATOM 2806 C CA . GLN A 1 361 ? 9.016 9.898 -6.648 1 93.81 361 GLN A CA 1
ATOM 2807 C C . GLN A 1 361 ? 8.508 11.336 -6.57 1 93.81 361 GLN A C 1
ATOM 2809 O O . GLN A 1 361 ? 7.41 11.633 -7.035 1 93.81 361 GLN A O 1
ATOM 2814 N N . LEU A 1 362 ? 9.25 12.211 -5.949 1 94.56 362 LEU A N 1
ATOM 2815 C CA . LEU A 1 362 ? 8.867 13.617 -5.863 1 94.56 362 LEU A CA 1
ATOM 2816 C C . LEU A 1 362 ? 8.703 14.219 -7.254 1 94.56 362 LEU A C 1
ATOM 2818 O O . LEU A 1 362 ? 7.887 15.125 -7.449 1 94.56 362 LEU A O 1
ATOM 2822 N N . LEU A 1 363 ? 9.422 13.672 -8.195 1 92.31 363 LEU A N 1
ATOM 2823 C CA . LEU A 1 363 ? 9.422 14.242 -9.547 1 92.31 363 LEU A CA 1
ATOM 2824 C C . LEU A 1 363 ? 8.461 13.484 -10.453 1 92.31 363 LEU A C 1
ATOM 2826 O O . LEU A 1 363 ? 8.305 13.828 -11.625 1 92.31 363 LEU A O 1
ATOM 2830 N N . ALA A 1 364 ? 7.742 12.531 -9.914 1 91.62 364 ALA A N 1
ATOM 2831 C CA . ALA A 1 364 ? 6.98 11.633 -10.766 1 91.62 364 ALA A CA 1
ATOM 2832 C C . ALA A 1 364 ? 5.48 11.891 -10.641 1 91.62 364 ALA A C 1
ATOM 2834 O O . ALA A 1 364 ? 4.668 11.164 -11.219 1 91.62 364 ALA A O 1
ATOM 2835 N N . PHE A 1 365 ? 5.078 12.953 -9.914 1 93.06 365 PHE A N 1
ATOM 2836 C CA . PHE A 1 365 ? 3.654 13.242 -9.789 1 93.06 365 PHE A CA 1
ATOM 2837 C C . PHE A 1 365 ? 3.051 13.578 -11.148 1 93.06 365 PHE A C 1
ATOM 2839 O O . PHE A 1 365 ? 3.676 14.266 -11.961 1 93.06 365 PHE A O 1
ATOM 2846 N N . GLU A 1 366 ? 1.893 13.102 -11.406 1 89.44 366 GLU A N 1
ATOM 2847 C CA . GLU A 1 366 ? 1.183 13.453 -12.633 1 89.44 366 GLU A CA 1
ATOM 2848 C C . GLU A 1 366 ? 0.665 14.891 -12.57 1 89.44 366 GLU A C 1
ATOM 2850 O O . GLU A 1 366 ? 0.771 15.633 -13.555 1 89.44 366 GLU A O 1
ATOM 2855 N N . ASP A 1 367 ? 0.086 15.25 -11.461 1 88.62 367 ASP A N 1
ATOM 2856 C CA . ASP A 1 367 ? -0.33 16.625 -11.18 1 88.62 367 ASP A CA 1
ATOM 2857 C C . ASP A 1 367 ? 0.117 17.047 -9.781 1 88.62 367 ASP A C 1
ATOM 2859 O O . ASP A 1 367 ? -0.66 16.984 -8.828 1 88.62 367 ASP A O 1
ATOM 2863 N N . ILE A 1 368 ? 1.196 17.656 -9.766 1 89.06 368 ILE A N 1
ATOM 2864 C CA . ILE A 1 368 ? 1.818 17.984 -8.484 1 89.06 368 ILE A CA 1
ATOM 2865 C C . ILE A 1 368 ? 1.026 19.078 -7.789 1 89.06 368 ILE A C 1
ATOM 2867 O O . ILE A 1 368 ? 1.012 19.172 -6.559 1 89.06 368 ILE A O 1
ATOM 2871 N N . ALA A 1 369 ? 0.355 19.859 -8.523 1 87.44 369 ALA A N 1
ATOM 2872 C CA . ALA A 1 369 ? -0.359 21 -7.961 1 87.44 369 ALA A CA 1
ATOM 2873 C C . ALA A 1 369 ? -1.428 20.547 -6.969 1 87.44 369 ALA A C 1
ATOM 2875 O O . ALA A 1 369 ? -1.679 21.219 -5.969 1 87.44 369 ALA A O 1
ATOM 2876 N N . ASP A 1 370 ? -1.995 19.422 -7.184 1 89.75 370 ASP A N 1
ATOM 2877 C CA . ASP A 1 370 ? -3.07 18.906 -6.336 1 89.75 370 ASP A CA 1
ATOM 2878 C C . ASP A 1 370 ? -2.518 18.328 -5.039 1 89.75 370 ASP A C 1
ATOM 2880 O O . ASP A 1 370 ? -3.27 18.062 -4.098 1 89.75 370 ASP A O 1
ATOM 2884 N N . TRP A 1 371 ? -1.218 18.25 -4.992 1 94.5 371 TRP A N 1
ATOM 2885 C CA . TRP A 1 371 ? -0.639 17.516 -3.871 1 94.5 371 TRP A CA 1
ATOM 2886 C C . TRP A 1 371 ? 0.409 18.359 -3.152 1 94.5 371 TRP A C 1
ATOM 2888 O O . TRP A 1 371 ? 0.974 17.922 -2.143 1 94.5 371 TRP A O 1
ATOM 2898 N N . THR A 1 372 ? 0.635 19.516 -3.6 1 94.06 372 THR A N 1
ATOM 2899 C CA . THR A 1 372 ? 1.74 20.344 -3.15 1 94.06 372 THR A CA 1
ATOM 2900 C C . THR A 1 372 ? 1.615 20.656 -1.661 1 94.06 372 THR A C 1
ATOM 2902 O O . THR A 1 372 ? 2.621 20.766 -0.956 1 94.06 372 THR A O 1
ATOM 2905 N N . HIS A 1 373 ? 0.421 20.75 -1.132 1 92.88 373 HIS A N 1
ATOM 2906 C CA . HIS A 1 373 ? 0.193 21.109 0.263 1 92.88 373 HIS A CA 1
ATOM 2907 C C . HIS A 1 373 ? 0.667 20 1.2 1 92.88 373 HIS A C 1
ATOM 2909 O O . HIS A 1 373 ? 0.877 20.25 2.393 1 92.88 373 HIS A O 1
ATOM 2915 N N . ASN A 1 374 ? 0.864 18.828 0.667 1 95.19 374 ASN A N 1
ATOM 2916 C CA . ASN A 1 374 ? 1.295 17.688 1.464 1 95.19 374 ASN A CA 1
ATOM 2917 C C . ASN A 1 374 ? 2.814 17.547 1.466 1 95.19 374 ASN A C 1
ATOM 2919 O O . ASN A 1 374 ? 3.361 16.672 2.152 1 95.19 374 ASN A O 1
ATOM 2923 N N . LEU A 1 375 ? 3.537 18.422 0.782 1 96.5 375 LEU A N 1
ATOM 2924 C CA . LEU A 1 375 ? 4.898 18.062 0.399 1 96.5 375 LEU A CA 1
ATOM 2925 C C . LEU A 1 375 ? 5.918 18.781 1.267 1 96.5 375 LEU A C 1
ATOM 2927 O O . LEU A 1 375 ? 7.109 18.469 1.229 1 96.5 375 LEU A O 1
ATOM 2931 N N . ALA A 1 376 ? 5.516 19.672 2.078 1 95.56 376 ALA A N 1
ATOM 2932 C CA . ALA A 1 376 ? 6.453 20.547 2.771 1 95.56 376 ALA A CA 1
ATOM 2933 C C . ALA A 1 376 ? 7.457 19.734 3.59 1 95.56 376 ALA A C 1
ATOM 2935 O O . ALA A 1 376 ? 8.664 19.938 3.479 1 95.56 376 ALA A O 1
ATOM 2936 N N . TRP A 1 377 ? 6.996 18.828 4.383 1 97.19 377 TRP A N 1
ATOM 2937 C CA . TRP A 1 377 ? 7.891 18.031 5.215 1 97.19 377 TRP A CA 1
ATOM 2938 C C . TRP A 1 377 ? 8.75 17.109 4.359 1 97.19 377 TRP A C 1
ATOM 2940 O O . TRP A 1 377 ? 9.938 16.938 4.629 1 97.19 377 TRP A O 1
ATOM 2950 N N . LEU A 1 378 ? 8.188 16.531 3.387 1 97.88 378 LEU A N 1
ATOM 2951 C CA . LEU A 1 378 ? 8.883 15.609 2.5 1 97.88 378 LEU A CA 1
ATOM 2952 C C . LEU A 1 378 ? 10.023 16.312 1.768 1 97.88 378 LEU A C 1
ATOM 2954 O O . LEU A 1 378 ? 11.133 15.773 1.675 1 97.88 378 LEU A O 1
ATOM 2958 N N . VAL A 1 379 ? 9.734 17.484 1.319 1 97.75 379 VAL A N 1
ATOM 2959 C CA . VAL A 1 379 ? 10.742 18.266 0.609 1 97.75 379 VAL A CA 1
ATOM 2960 C C . VAL A 1 379 ? 11.82 18.734 1.585 1 97.75 379 VAL A C 1
ATOM 2962 O O . VAL A 1 379 ? 13 18.812 1.225 1 97.75 379 VAL A O 1
ATOM 2965 N N . PHE A 1 380 ? 11.492 18.984 2.795 1 97.94 380 PHE A N 1
ATOM 2966 C CA . PHE A 1 380 ? 12.477 19.344 3.814 1 97.94 380 PHE A CA 1
ATOM 2967 C C . PHE A 1 380 ? 13.469 18.203 4.02 1 97.94 380 PHE A C 1
ATOM 2969 O O . PHE A 1 380 ? 14.68 18.422 4.078 1 97.94 380 PHE A O 1
ATOM 2976 N N . ILE A 1 381 ? 12.914 17 4.141 1 98 381 ILE A N 1
ATOM 2977 C CA . ILE A 1 381 ? 13.766 15.836 4.324 1 98 381 ILE A CA 1
ATOM 2978 C C . ILE A 1 381 ? 14.695 15.68 3.121 1 98 381 ILE A C 1
ATOM 2980 O O . ILE A 1 381 ? 15.883 15.391 3.279 1 98 381 ILE A O 1
ATOM 2984 N N . ALA A 1 382 ? 14.148 15.875 1.939 1 97.94 382 ALA A N 1
ATOM 2985 C CA . ALA A 1 382 ? 15 15.852 0.751 1 97.94 382 ALA A CA 1
ATOM 2986 C C . ALA A 1 382 ? 16.062 16.938 0.819 1 97.94 382 ALA A C 1
ATOM 2988 O O . ALA A 1 382 ? 17.219 16.703 0.426 1 97.94 382 ALA A O 1
ATOM 2989 N N . GLY A 1 383 ? 15.711 18.078 1.291 1 98 383 GLY A N 1
ATOM 2990 C CA . GLY A 1 383 ? 16.609 19.203 1.378 1 98 383 GLY A CA 1
ATOM 2991 C C . GLY A 1 383 ? 17.781 18.969 2.311 1 98 383 GLY A C 1
ATOM 2992 O O . GLY A 1 383 ? 18.906 19.391 2.027 1 98 383 GLY A O 1
ATOM 2993 N N . VAL A 1 384 ? 17.531 18.312 3.391 1 97.19 384 VAL A N 1
ATOM 2994 C CA . VAL A 1 384 ? 18.625 18.094 4.34 1 97.19 384 VAL A CA 1
ATOM 2995 C C . VAL A 1 384 ? 19.562 17.016 3.805 1 97.19 384 VAL A C 1
ATOM 2997 O O . VAL A 1 384 ? 20.734 16.969 4.176 1 97.19 384 VAL A O 1
ATOM 3000 N N . GLU A 1 385 ? 19.062 16.141 2.93 1 96.19 385 GLU A N 1
ATOM 3001 C CA . GLU A 1 385 ? 19.875 15.055 2.379 1 96.19 385 GLU A CA 1
ATOM 3002 C C . GLU A 1 385 ? 20.719 15.539 1.199 1 96.19 385 GLU A C 1
ATOM 3004 O O . GLU A 1 385 ? 21.656 14.867 0.781 1 96.19 385 GLU A O 1
ATOM 3009 N N . CYS A 1 386 ? 20.375 16.688 0.696 1 95.25 386 CYS A N 1
ATOM 3010 C CA . CYS A 1 386 ? 21.062 17.109 -0.517 1 95.25 386 CYS A CA 1
ATOM 3011 C C . CYS A 1 386 ? 22.203 18.078 -0.189 1 95.25 386 CYS A C 1
ATOM 3013 O O . CYS A 1 386 ? 22.641 18.844 -1.046 1 95.25 386 CYS A O 1
ATOM 3015 N N . HIS A 1 387 ? 22.641 17.953 1.015 1 93.88 387 HIS A N 1
ATOM 3016 C CA . HIS A 1 387 ? 23.75 18.812 1.41 1 93.88 387 HIS A CA 1
ATOM 3017 C C . HIS A 1 387 ? 24.953 18.625 0.477 1 93.88 387 HIS A C 1
ATOM 3019 O O . HIS A 1 387 ? 25.375 17.5 0.222 1 93.88 387 HIS A O 1
ATOM 3025 N N . GLY A 1 388 ? 25.469 19.594 -0.153 1 91.94 388 GLY A N 1
ATOM 3026 C CA . GLY A 1 388 ? 26.641 19.547 -1.01 1 91.94 388 GLY A CA 1
ATOM 3027 C C . GLY A 1 388 ? 26.312 19.266 -2.463 1 91.94 388 GLY A C 1
ATOM 3028 O O . GLY A 1 388 ? 27.203 19.172 -3.303 1 91.94 388 GLY A O 1
ATOM 3029 N N . ASP A 1 389 ? 25.125 19.078 -2.777 1 95.19 389 ASP A N 1
ATOM 3030 C CA . ASP A 1 389 ? 24.703 18.797 -4.145 1 95.19 389 ASP A CA 1
ATOM 3031 C C . ASP A 1 389 ? 23.859 19.938 -4.707 1 95.19 389 ASP A C 1
ATOM 3033 O O . ASP A 1 389 ? 22.641 19.953 -4.547 1 95.19 389 ASP A O 1
ATOM 3037 N N . ALA A 1 390 ? 24.438 20.703 -5.566 1 96 390 ALA A N 1
ATOM 3038 C CA . ALA A 1 390 ? 23.812 21.922 -6.062 1 96 390 ALA A CA 1
ATOM 3039 C C . ALA A 1 390 ? 22.609 21.625 -6.945 1 96 390 ALA A C 1
ATOM 3041 O O . ALA A 1 390 ? 21.625 22.359 -6.934 1 96 390 ALA A O 1
ATOM 3042 N N . GLN A 1 391 ? 22.703 20.625 -7.664 1 96.25 391 GLN A N 1
ATOM 3043 C CA . GLN A 1 391 ? 21.609 20.266 -8.555 1 96.25 391 GLN A CA 1
ATOM 3044 C C . GLN A 1 391 ? 20.359 19.859 -7.766 1 96.25 391 GLN A C 1
ATOM 3046 O O . GLN A 1 391 ? 19.25 20.328 -8.062 1 96.25 391 GLN A O 1
ATOM 3051 N N . ASP A 1 392 ? 20.578 19.078 -6.816 1 96.44 392 ASP A N 1
ATOM 3052 C CA . ASP A 1 392 ? 19.453 18.641 -5.977 1 96.44 392 ASP A CA 1
ATOM 3053 C C . ASP A 1 392 ? 18.906 19.797 -5.156 1 96.44 392 ASP A C 1
ATOM 3055 O O . ASP A 1 392 ? 17.703 19.875 -4.91 1 96.44 392 ASP A O 1
ATOM 3059 N N . GLN A 1 393 ? 19.797 20.688 -4.742 1 97.56 393 GLN A N 1
ATOM 3060 C CA . GLN A 1 393 ? 19.375 21.859 -4 1 97.56 393 GLN A CA 1
ATOM 3061 C C . GLN A 1 393 ? 18.453 22.734 -4.844 1 97.56 393 GLN A C 1
ATOM 3063 O O . GLN A 1 393 ? 17.469 23.297 -4.332 1 97.56 393 GLN A O 1
ATOM 3068 N N . LYS A 1 394 ? 18.719 22.812 -6.074 1 97.62 394 LYS A N 1
ATOM 3069 C CA . LYS A 1 394 ? 17.875 23.594 -6.977 1 97.62 394 LYS A CA 1
ATOM 3070 C C . LYS A 1 394 ? 16.484 22.969 -7.113 1 97.62 394 LYS A C 1
ATOM 3072 O O . LYS A 1 394 ? 15.484 23.672 -7.121 1 97.62 394 LYS A O 1
ATOM 3077 N N . ILE A 1 395 ? 16.453 21.719 -7.203 1 96.62 395 ILE A N 1
ATOM 3078 C CA . ILE A 1 395 ? 15.188 21.016 -7.305 1 96.62 395 ILE A CA 1
ATOM 3079 C C . ILE A 1 395 ? 14.344 21.281 -6.059 1 96.62 395 ILE A C 1
ATOM 3081 O O . ILE A 1 395 ? 13.156 21.578 -6.16 1 96.62 395 ILE A O 1
ATOM 3085 N N . VAL A 1 396 ? 14.961 21.188 -4.918 1 97.5 396 VAL A N 1
ATOM 3086 C CA . VAL A 1 396 ? 14.281 21.406 -3.646 1 97.5 396 VAL A CA 1
ATOM 3087 C C . VAL A 1 396 ? 13.781 22.859 -3.576 1 97.5 396 VAL A C 1
ATOM 3089 O O . VAL A 1 396 ? 12.648 23.109 -3.162 1 97.5 396 VAL A O 1
ATOM 3092 N N . SER A 1 397 ? 14.609 23.75 -3.998 1 97.69 397 SER A N 1
ATOM 3093 C CA . SER A 1 397 ? 14.234 25.172 -4 1 97.69 397 SER A CA 1
ATOM 3094 C C . SER A 1 397 ? 13.023 25.406 -4.902 1 97.69 397 SER A C 1
ATOM 3096 O O . SER A 1 397 ? 12.094 26.125 -4.52 1 97.69 397 SER A O 1
ATOM 3098 N N . ASP A 1 398 ? 13.039 24.797 -6.008 1 96.56 398 ASP A N 1
ATOM 3099 C CA . ASP A 1 398 ? 11.938 24.938 -6.949 1 96.56 398 ASP A CA 1
ATOM 3100 C C . ASP A 1 398 ? 10.641 24.359 -6.379 1 96.56 398 ASP A C 1
ATOM 3102 O O . ASP A 1 398 ? 9.562 24.906 -6.586 1 96.56 398 ASP A O 1
ATOM 3106 N N . LEU A 1 399 ? 10.773 23.312 -5.723 1 96.62 399 LEU A N 1
ATOM 3107 C CA . LEU A 1 399 ? 9.609 22.672 -5.125 1 96.62 399 LEU A CA 1
ATOM 3108 C C . LEU A 1 399 ? 9 23.562 -4.039 1 96.62 399 LEU A C 1
ATOM 3110 O O . LEU A 1 399 ? 7.781 23.703 -3.959 1 96.62 399 LEU A O 1
ATOM 3114 N N . TYR A 1 400 ? 9.844 24.172 -3.188 1 95.94 400 TYR A N 1
ATOM 3115 C CA . TYR A 1 400 ? 9.328 25.047 -2.146 1 95.94 400 TYR A CA 1
ATOM 3116 C C . TYR A 1 400 ? 8.672 26.281 -2.754 1 95.94 400 TYR A C 1
ATOM 3118 O O . TYR A 1 400 ? 7.672 26.797 -2.232 1 95.94 400 TYR A O 1
ATOM 3126 N N . GLU A 1 401 ? 9.219 26.766 -3.838 1 95.06 401 GLU A N 1
ATOM 3127 C CA . GLU A 1 401 ? 8.578 27.875 -4.527 1 95.06 401 GLU A CA 1
ATOM 3128 C C . GLU A 1 401 ? 7.195 27.484 -5.043 1 95.06 401 GLU A C 1
ATOM 3130 O O . GLU A 1 401 ? 6.25 28.281 -4.977 1 95.06 401 GLU A O 1
ATOM 3135 N N . THR A 1 402 ? 7.133 26.328 -5.52 1 94.31 402 THR A N 1
ATOM 3136 C CA . THR A 1 402 ? 5.848 25.812 -5.988 1 94.31 402 THR A CA 1
ATOM 3137 C C . THR A 1 402 ? 4.867 25.672 -4.828 1 94.31 402 THR A C 1
ATOM 3139 O O . THR A 1 402 ? 3.689 26.016 -4.957 1 94.31 402 THR A O 1
ATOM 3142 N N . ILE A 1 403 ? 5.332 25.172 -3.695 1 94.31 403 ILE A N 1
ATOM 3143 C CA . ILE A 1 403 ? 4.492 25.016 -2.512 1 94.31 403 ILE A CA 1
ATOM 3144 C C . ILE A 1 403 ? 3.928 26.375 -2.092 1 94.31 403 ILE A C 1
ATOM 3146 O O . ILE A 1 403 ? 2.723 26.5 -1.856 1 94.31 403 ILE A O 1
ATOM 3150 N N . VAL A 1 404 ? 4.77 27.328 -2.053 1 91.88 404 VAL A N 1
ATOM 3151 C CA . VAL A 1 404 ? 4.352 28.672 -1.638 1 91.88 404 VAL A CA 1
ATOM 3152 C C . VAL A 1 404 ? 3.354 29.234 -2.645 1 91.88 404 VAL A C 1
ATOM 3154 O O . VAL A 1 404 ? 2.34 29.812 -2.26 1 91.88 404 VAL A O 1
ATOM 3157 N N . ARG A 1 405 ? 3.627 29.031 -3.875 1 90.19 405 ARG A N 1
ATOM 3158 C CA . ARG A 1 405 ? 2.779 29.578 -4.93 1 90.19 405 ARG A CA 1
ATOM 3159 C C . ARG A 1 405 ? 1.388 28.953 -4.895 1 90.19 405 ARG A C 1
ATOM 3161 O O . ARG A 1 405 ? 0.384 29.656 -5.035 1 90.19 405 ARG A O 1
ATOM 3168 N N . VAL A 1 406 ? 1.319 27.719 -4.625 1 88.94 406 VAL A N 1
ATOM 3169 C CA . VAL A 1 406 ? 0.056 27 -4.715 1 88.94 406 VAL A CA 1
ATOM 3170 C C . VAL A 1 406 ? -0.736 27.172 -3.424 1 88.94 406 VAL A C 1
ATOM 3172 O O . VAL A 1 406 ? -1.946 27.422 -3.457 1 88.94 406 VAL A O 1
ATOM 3175 N N . THR A 1 407 ? -0.093 27.062 -2.303 1 89.44 407 THR A N 1
ATOM 3176 C CA . THR A 1 407 ? -0.794 27.125 -1.024 1 89.44 407 THR A CA 1
ATOM 3177 C C . THR A 1 407 ? -0.993 28.562 -0.59 1 89.44 407 THR A C 1
ATOM 3179 O O . THR A 1 407 ? -1.853 28.859 0.245 1 89.44 407 THR A O 1
ATOM 3182 N N . ARG A 1 408 ? -0.028 29.422 -1.03 1 87.44 408 ARG A N 1
ATOM 3183 C CA . ARG A 1 408 ? 0.01 30.844 -0.678 1 87.44 408 ARG A CA 1
ATOM 3184 C C . ARG A 1 408 ? 0.346 31.031 0.798 1 87.44 408 ARG A C 1
ATOM 3186 O O . ARG A 1 408 ? -0.099 32 1.423 1 87.44 408 ARG A O 1
ATOM 3193 N N . LEU A 1 409 ? 0.951 30.047 1.368 1 87.06 409 LEU A N 1
ATOM 3194 C CA . LEU A 1 409 ? 1.456 30.141 2.734 1 87.06 409 LEU A CA 1
ATOM 3195 C C . LEU A 1 409 ? 2.916 30.578 2.748 1 87.06 409 LEU A C 1
ATOM 3197 O O . LEU A 1 409 ? 3.814 29.766 2.521 1 87.06 409 LEU A O 1
ATOM 3201 N N . LYS A 1 410 ? 3.174 31.688 3.164 1 84.25 410 LYS A N 1
ATOM 3202 C CA . LYS A 1 410 ? 4.488 32.312 3.076 1 84.25 410 LYS A CA 1
ATOM 3203 C C . LYS A 1 410 ? 5.457 31.719 4.09 1 84.25 410 LYS A C 1
ATOM 3205 O O . LYS A 1 410 ? 6.672 31.828 3.939 1 84.25 410 LYS A O 1
ATOM 3210 N N . SER A 1 411 ? 4.914 31.125 5.102 1 86.44 411 SER A N 1
ATOM 3211 C CA . SER A 1 411 ? 5.75 30.562 6.156 1 86.44 411 SER A CA 1
ATOM 3212 C C . SER A 1 411 ? 6.68 29.484 5.609 1 86.44 411 SER A C 1
ATOM 3214 O O . SER A 1 411 ? 7.723 29.203 6.207 1 86.44 411 SER A O 1
ATOM 3216 N N . TYR A 1 412 ? 6.391 28.922 4.461 1 91.19 412 TYR A N 1
ATOM 3217 C CA . TYR A 1 412 ? 7.238 27.891 3.883 1 91.19 412 TYR A CA 1
ATOM 3218 C C . TYR A 1 412 ? 8.508 28.484 3.287 1 91.19 412 TYR A C 1
ATOM 3220 O O . TYR A 1 412 ? 9.484 27.781 3.051 1 91.19 412 TYR A O 1
ATOM 3228 N N . ARG A 1 413 ? 8.484 29.781 3.074 1 90 413 ARG A N 1
ATOM 3229 C CA . ARG A 1 413 ? 9.703 30.453 2.621 1 90 413 ARG A CA 1
ATOM 3230 C C . ARG A 1 413 ? 10.773 30.422 3.705 1 90 413 ARG A C 1
ATOM 3232 O O . ARG A 1 413 ? 11.969 30.391 3.404 1 90 413 ARG A O 1
ATOM 3239 N N . GLU A 1 414 ? 10.289 30.438 4.891 1 90.06 414 GLU A N 1
ATOM 3240 C CA . GLU A 1 414 ? 11.227 30.359 6.004 1 90.06 414 GLU A CA 1
ATOM 3241 C C . GLU A 1 414 ? 11.945 29.016 6.039 1 90.06 414 GLU A C 1
ATOM 3243 O O . GLU A 1 414 ? 13.117 28.938 6.426 1 90.06 414 GLU A O 1
ATOM 3248 N N . VAL A 1 415 ? 11.297 27.969 5.652 1 94.44 415 VAL A N 1
ATOM 3249 C CA . VAL A 1 415 ? 11.922 26.641 5.59 1 94.44 415 VAL A CA 1
ATOM 3250 C C . VAL A 1 415 ? 13.023 26.656 4.539 1 94.44 415 VAL A C 1
ATOM 3252 O O . VAL A 1 415 ? 14.117 26.109 4.77 1 94.44 415 VAL A O 1
ATOM 3255 N N . LEU A 1 416 ? 12.688 27.266 3.439 1 95.62 416 LEU A N 1
ATOM 3256 C CA . LEU A 1 416 ? 13.688 27.375 2.383 1 95.62 416 LEU A CA 1
ATOM 3257 C C . LEU A 1 416 ? 14.883 28.203 2.85 1 95.62 416 LEU A C 1
ATOM 3259 O O . LEU A 1 416 ? 16.031 27.875 2.543 1 95.62 416 LEU A O 1
ATOM 3263 N N . CYS A 1 417 ? 14.617 29.219 3.607 1 94.81 417 CYS A N 1
ATOM 3264 C CA . CYS A 1 417 ? 15.695 30.031 4.164 1 94.81 417 CYS A CA 1
ATOM 3265 C C . CYS A 1 417 ? 16.578 29.203 5.078 1 94.81 417 CYS A C 1
ATOM 3267 O O . CYS A 1 417 ? 17.812 29.312 5.02 1 94.81 417 CYS A O 1
ATOM 3269 N N . PHE A 1 418 ? 16.047 28.453 5.844 1 96.19 418 PHE A N 1
ATOM 3270 C CA . PHE A 1 418 ? 16.812 27.562 6.711 1 96.19 418 PHE A CA 1
ATOM 3271 C C . PHE A 1 418 ? 17.703 26.641 5.887 1 96.19 418 PHE A C 1
ATOM 3273 O O . PHE A 1 418 ? 18.875 26.453 6.195 1 96.19 418 PHE A O 1
ATOM 3280 N N . LEU A 1 419 ? 17.062 26.016 4.871 1 97.69 419 LEU A N 1
ATOM 3281 C CA . LEU A 1 419 ? 17.797 25.062 4.043 1 97.69 419 LEU A CA 1
ATOM 3282 C C . LEU A 1 419 ? 18.953 25.75 3.33 1 97.69 419 LEU A C 1
ATOM 3284 O O . LEU A 1 419 ? 20.047 25.188 3.223 1 97.69 419 LEU A O 1
ATOM 3288 N N . GLN A 1 420 ? 18.734 26.953 2.908 1 97.12 420 GLN A N 1
ATOM 3289 C CA . GLN A 1 420 ? 19.797 27.703 2.242 1 97.12 420 GLN A CA 1
ATOM 3290 C C . GLN A 1 420 ? 20.938 28.016 3.207 1 97.12 420 GLN A C 1
ATOM 3292 O O . GLN A 1 420 ? 22.109 27.906 2.844 1 97.12 420 GLN A O 1
ATOM 3297 N N . ASP A 1 421 ? 20.594 28.328 4.418 1 96.31 421 ASP A N 1
ATOM 3298 C CA . ASP A 1 421 ? 21.594 28.531 5.453 1 96.31 421 ASP A CA 1
ATOM 3299 C C . ASP A 1 421 ? 22.359 27.25 5.738 1 96.31 421 ASP A C 1
ATOM 3301 O O . ASP A 1 421 ? 23.578 27.25 5.902 1 96.31 421 ASP A O 1
ATOM 3305 N N . PHE A 1 422 ? 21.656 26.203 5.801 1 97.75 422 PHE A N 1
ATOM 3306 C CA . PHE A 1 422 ? 22.234 24.891 6.055 1 97.75 422 PHE A CA 1
ATOM 3307 C C . PHE A 1 422 ? 23.172 24.484 4.93 1 97.75 422 PHE A C 1
ATOM 3309 O O . PHE A 1 422 ? 24.281 24 5.188 1 97.75 422 PHE A O 1
ATOM 3316 N N . TRP A 1 423 ? 22.688 24.719 3.721 1 97.88 423 TRP A N 1
ATOM 3317 C CA . TRP A 1 423 ? 23.469 24.344 2.547 1 97.88 423 TRP A CA 1
ATOM 3318 C C . TRP A 1 423 ? 24.75 25.188 2.457 1 97.88 423 TRP A C 1
ATOM 3320 O O . TRP A 1 423 ? 25.766 24.719 1.929 1 97.88 423 TRP A O 1
ATOM 3330 N N . SER A 1 424 ? 24.719 26.344 2.871 1 96.06 424 SER A N 1
ATOM 3331 C CA . SER A 1 424 ? 25.859 27.234 2.799 1 96.06 424 SER A CA 1
ATOM 3332 C C . SER A 1 424 ? 26.906 26.891 3.859 1 96.06 424 SER A C 1
ATOM 3334 O O . SER A 1 424 ? 28.062 27.281 3.746 1 96.06 424 SER A O 1
ATOM 3336 N N . GLY A 1 425 ? 26.5 26.172 4.84 1 94.81 425 GLY A N 1
ATOM 3337 C CA . GLY A 1 425 ? 27.406 25.781 5.902 1 94.81 425 GLY A CA 1
ATOM 3338 C C . GLY A 1 425 ? 28.156 24.5 5.605 1 94.81 425 GLY A C 1
ATOM 3339 O O . GLY A 1 425 ? 27.812 23.781 4.664 1 94.81 425 GLY A O 1
ATOM 3340 N N . SER A 1 426 ? 29.125 24.172 6.48 1 93.88 426 SER A N 1
ATOM 3341 C CA . SER A 1 426 ? 29.938 22.984 6.293 1 93.88 426 SER A CA 1
ATOM 3342 C C . SER A 1 426 ? 29.422 21.812 7.121 1 93.88 426 SER A C 1
ATOM 3344 O O . SER A 1 426 ? 29.75 20.656 6.852 1 93.88 426 SER A O 1
ATOM 3346 N N . GLU A 1 427 ? 28.625 22.125 8.117 1 94 427 GLU A N 1
ATOM 3347 C CA . GLU A 1 427 ? 28.109 21.078 9 1 94 427 GLU A CA 1
ATOM 3348 C C . GLU A 1 427 ? 27 20.281 8.312 1 94 427 GLU A C 1
ATOM 3350 O O . GLU A 1 427 ? 25.938 20.828 7.984 1 94 427 GLU A O 1
ATOM 3355 N N . PRO A 1 428 ? 27.203 19 8.141 1 92.94 428 PRO A N 1
ATOM 3356 C CA . PRO A 1 428 ? 26.219 18.219 7.398 1 92.94 428 PRO A CA 1
ATOM 3357 C C . PRO A 1 428 ? 25.031 17.781 8.266 1 92.94 428 PRO A C 1
ATOM 3359 O O . PRO A 1 428 ? 24.031 17.266 7.746 1 92.94 428 PRO A O 1
ATOM 3362 N N . ASP A 1 429 ? 25.109 17.922 9.508 1 95.19 429 ASP A N 1
ATOM 3363 C CA . ASP A 1 429 ? 24 17.594 10.398 1 95.19 429 ASP A CA 1
ATOM 3364 C C . ASP A 1 429 ? 23.062 18.797 10.57 1 95.19 429 ASP A C 1
ATOM 3366 O O . ASP A 1 429 ? 23.391 19.75 11.273 1 95.19 429 ASP A O 1
ATOM 3370 N N . TRP A 1 430 ? 21.906 18.688 10.047 1 96.69 430 TRP A N 1
ATOM 3371 C CA . TRP A 1 430 ? 20.969 19.797 10.031 1 96.69 430 TRP A CA 1
ATOM 3372 C C . TRP A 1 430 ? 20.469 20.109 11.445 1 96.69 430 TRP A C 1
ATOM 3374 O O . TRP A 1 430 ? 20.016 21.234 11.711 1 96.69 430 TRP A O 1
ATOM 3384 N N . GLN A 1 431 ? 20.609 19.219 12.359 1 95.06 431 GLN A N 1
ATOM 3385 C CA . GLN A 1 431 ? 20.094 19.391 13.719 1 95.06 431 GLN A CA 1
ATOM 3386 C C . GLN A 1 431 ? 20.891 20.453 14.477 1 95.06 431 GLN A C 1
ATOM 3388 O O . GLN A 1 431 ? 20.344 21.125 15.359 1 95.06 431 GLN A O 1
ATOM 3393 N N . VAL A 1 432 ? 22.125 20.562 14.117 1 95.75 432 VAL A N 1
ATOM 3394 C CA . VAL A 1 432 ? 22.969 21.547 14.781 1 95.75 432 VAL A CA 1
ATOM 3395 C C . VAL A 1 432 ? 22.453 22.953 14.484 1 95.75 432 VAL A C 1
ATOM 3397 O O . VAL A 1 432 ? 22.234 23.734 15.406 1 95.75 432 VAL A O 1
ATOM 3400 N N . LEU A 1 433 ? 22.203 23.219 13.242 1 96.06 433 LEU A N 1
ATOM 3401 C CA . LEU A 1 433 ? 21.688 24.531 12.859 1 96.06 433 LEU A CA 1
ATOM 3402 C C . LEU A 1 433 ? 20.266 24.719 13.383 1 96.06 433 LEU A C 1
ATOM 3404 O O . LEU A 1 433 ? 19.891 25.828 13.781 1 96.06 433 LEU A O 1
ATOM 3408 N N . ALA A 1 434 ? 19.453 23.719 13.328 1 95.69 434 ALA A N 1
ATOM 3409 C CA . ALA A 1 434 ? 18.078 23.797 13.789 1 95.69 434 ALA A CA 1
ATOM 3410 C C . ALA A 1 434 ? 18 24.141 15.273 1 95.69 434 ALA A C 1
ATOM 3412 O O . ALA A 1 434 ? 17.125 24.891 15.703 1 95.69 434 ALA A O 1
ATOM 3413 N N . ARG A 1 435 ? 18.891 23.609 16.047 1 93.81 435 ARG A N 1
ATOM 3414 C CA . ARG A 1 435 ? 18.969 23.922 17.469 1 93.81 435 ARG A CA 1
ATOM 3415 C C . ARG A 1 435 ? 19.328 25.391 17.688 1 93.81 435 ARG A C 1
ATOM 3417 O O . ARG A 1 435 ? 18.781 26.031 18.594 1 93.81 435 ARG A O 1
ATOM 3424 N N . GLU A 1 436 ? 20.219 25.844 16.922 1 93.94 436 GLU A N 1
ATOM 3425 C CA . GLU A 1 436 ? 20.594 27.266 17 1 93.94 436 GLU A CA 1
ATOM 3426 C C . GLU A 1 436 ? 19.406 28.156 16.656 1 93.94 436 GLU A C 1
ATOM 3428 O O . GLU A 1 436 ? 19.188 29.172 17.328 1 93.94 436 GLU A O 1
ATOM 3433 N N . TRP A 1 437 ? 18.688 27.781 15.648 1 92.5 437 TRP A N 1
ATOM 3434 C CA . TRP A 1 437 ? 17.5 28.547 15.258 1 92.5 437 TRP A CA 1
ATOM 3435 C C . TRP A 1 437 ? 16.469 28.547 16.391 1 92.5 437 TRP A C 1
ATOM 3437 O O . TRP A 1 437 ? 15.852 29.578 16.672 1 92.5 437 TRP A O 1
ATOM 3447 N N . GLU A 1 438 ? 16.281 27.422 16.953 1 90.12 438 GLU A N 1
ATOM 3448 C CA . GLU A 1 438 ? 15.312 27.312 18.031 1 90.12 438 GLU A CA 1
ATOM 3449 C C . GLU A 1 438 ? 15.695 28.188 19.219 1 90.12 438 GLU A C 1
ATOM 3451 O O . GLU A 1 438 ? 14.836 28.781 19.859 1 90.12 438 GLU A O 1
ATOM 3456 N N . LEU A 1 439 ? 16.906 28.219 19.516 1 89 439 LEU A N 1
ATOM 3457 C CA . LEU A 1 439 ? 17.406 29.062 20.594 1 89 439 LEU A CA 1
ATOM 3458 C C . LEU A 1 439 ? 17.125 30.531 20.312 1 89 439 LEU A C 1
ATOM 3460 O O . LEU A 1 439 ? 16.938 31.328 21.234 1 89 439 LEU A O 1
ATOM 3464 N N . LEU A 1 440 ? 17.031 30.875 19.031 1 87.31 440 LEU A N 1
ATOM 3465 C CA . LEU A 1 440 ? 16.75 32.25 18.609 1 87.31 440 LEU A CA 1
ATOM 3466 C C . LEU A 1 440 ? 15.242 32.469 18.516 1 87.31 440 LEU A C 1
ATOM 3468 O O . LEU A 1 440 ? 14.805 33.562 18.094 1 87.31 440 LEU A O 1
ATOM 3472 N N . GLY A 1 441 ? 14.469 31.438 18.797 1 79.38 441 GLY A N 1
ATOM 3473 C CA . GLY A 1 441 ? 13.016 31.562 18.797 1 79.38 441 GLY A CA 1
ATOM 3474 C C . GLY A 1 441 ? 12.406 31.25 17.438 1 79.38 441 GLY A C 1
ATOM 3475 O O . GLY A 1 441 ? 11.242 31.578 17.188 1 79.38 441 GLY A O 1
ATOM 3476 N N . LYS A 1 442 ? 13.195 30.688 16.578 1 83.44 442 LYS A N 1
ATOM 3477 C CA . LYS A 1 442 ? 12.711 30.344 15.25 1 83.44 442 LYS A CA 1
ATOM 3478 C C . LYS A 1 442 ? 12.445 28.844 15.125 1 83.44 442 LYS A C 1
ATOM 3480 O O . LYS A 1 442 ? 13.141 28.031 15.742 1 83.44 442 LYS A O 1
ATOM 3485 N N . ARG A 1 443 ? 11.398 28.609 14.406 1 83.19 443 ARG A N 1
ATOM 3486 C CA . ARG A 1 443 ? 11.094 27.219 14.109 1 83.19 443 ARG A CA 1
ATOM 3487 C C . ARG A 1 443 ? 11.328 26.906 12.641 1 83.19 443 ARG A C 1
ATOM 3489 O O . ARG A 1 443 ? 11.07 27.734 11.773 1 83.19 443 ARG A O 1
ATOM 3496 N N . VAL A 1 444 ? 11.82 25.703 12.422 1 89.25 444 VAL A N 1
ATOM 3497 C CA . VAL A 1 444 ? 12.125 25.344 11.047 1 89.25 444 VAL A CA 1
ATOM 3498 C C . VAL A 1 444 ? 10.828 25.062 10.289 1 89.25 444 VAL A C 1
ATOM 3500 O O . VAL A 1 444 ? 10.508 25.75 9.32 1 89.25 444 VAL A O 1
ATOM 3503 N N . LEU A 1 445 ? 10.086 24.078 10.773 1 87 445 LEU A N 1
ATOM 3504 C CA . LEU A 1 445 ? 8.82 23.766 10.117 1 87 445 LEU A CA 1
ATOM 3505 C C . LEU A 1 445 ? 7.66 24.438 10.844 1 87 445 LEU A C 1
ATOM 3507 O O . LEU A 1 445 ? 7.406 24.156 12.016 1 87 445 LEU A O 1
ATOM 3511 N N . PRO A 1 446 ? 7.008 25.344 10.008 1 70.69 446 PRO A N 1
ATOM 3512 C CA . PRO A 1 446 ? 5.992 26.203 10.625 1 70.69 446 PRO A CA 1
ATOM 3513 C C . PRO A 1 446 ? 4.621 25.547 10.695 1 70.69 446 PRO A C 1
ATOM 3515 O O . PRO A 1 446 ? 3.617 26.219 10.945 1 70.69 446 PRO A O 1
ATOM 3518 N N . TYR A 1 447 ? 4.504 24.344 10.812 1 71.56 447 TYR A N 1
ATOM 3519 C CA . TYR A 1 447 ? 3.119 23.906 10.734 1 71.56 447 TYR A CA 1
ATOM 3520 C C . TYR A 1 447 ? 2.279 24.531 11.836 1 71.56 447 TYR A C 1
ATOM 3522 O O . TYR A 1 447 ? 2.801 24.875 12.898 1 71.56 447 TYR A O 1
ATOM 3530 N N . MET B 1 1 ? -7.969 -24.219 -46.625 1 43.53 1 MET B N 1
ATOM 3531 C CA . MET B 1 1 ? -7.238 -23.438 -45.625 1 43.53 1 MET B CA 1
ATOM 3532 C C . MET B 1 1 ? -7.98 -22.156 -45.312 1 43.53 1 MET B C 1
ATOM 3534 O O . MET B 1 1 ? -8.281 -21.359 -46.219 1 43.53 1 MET B O 1
ATOM 3538 N N . LYS B 1 2 ? -8.703 -22.203 -44.156 1 56.06 2 LYS B N 1
ATOM 3539 C CA . LYS B 1 2 ? -9.539 -21.031 -43.875 1 56.06 2 LYS B CA 1
ATOM 3540 C C . LYS B 1 2 ? -8.688 -19.781 -43.719 1 56.06 2 LYS B C 1
ATOM 3542 O O . LYS B 1 2 ? -7.535 -19.844 -43.281 1 56.06 2 LYS B O 1
ATOM 3547 N N . GLY B 1 3 ? -9.023 -18.672 -44.188 1 61.69 3 GLY B N 1
ATOM 3548 C CA . GLY B 1 3 ? -8.383 -17.375 -44.188 1 61.69 3 GLY B CA 1
ATOM 3549 C C . GLY B 1 3 ? -8.203 -16.797 -42.781 1 61.69 3 GLY B C 1
ATOM 3550 O O . GLY B 1 3 ? -8.703 -17.375 -41.812 1 61.69 3 GLY B O 1
ATOM 3551 N N . CYS B 1 4 ? -7.32 -15.859 -42.562 1 63.94 4 CYS B N 1
ATOM 3552 C CA . CYS B 1 4 ? -7.117 -15.203 -41.281 1 63.94 4 CYS B CA 1
ATOM 3553 C C . CYS B 1 4 ? -8.406 -14.578 -40.781 1 63.94 4 CYS B C 1
ATOM 3555 O O . CYS B 1 4 ? -9.297 -14.258 -41.562 1 63.94 4 CYS B O 1
ATOM 3557 N N . SER B 1 5 ? -8.711 -14.555 -39.5 1 65.5 5 SER B N 1
ATOM 3558 C CA . SER B 1 5 ? -9.969 -14.086 -38.906 1 65.5 5 SER B CA 1
ATOM 3559 C C . SER B 1 5 ? -10.273 -12.656 -39.344 1 65.5 5 SER B C 1
ATOM 3561 O O . SER B 1 5 ? -11.445 -12.273 -39.469 1 65.5 5 SER B O 1
ATOM 3563 N N . MET B 1 6 ? -9.312 -11.953 -39.625 1 71.62 6 MET B N 1
ATOM 3564 C CA . MET B 1 6 ? -9.531 -10.578 -40.094 1 71.62 6 MET B CA 1
ATOM 3565 C C . MET B 1 6 ? -10.117 -10.555 -41.5 1 71.62 6 MET B C 1
ATOM 3567 O O . MET B 1 6 ? -11.039 -9.789 -41.781 1 71.62 6 MET B O 1
ATOM 3571 N N . CYS B 1 7 ? -9.672 -11.375 -42.312 1 71.12 7 CYS B N 1
ATOM 3572 C CA . CYS B 1 7 ? -10.195 -11.453 -43.688 1 71.12 7 CYS B CA 1
ATOM 3573 C C . CYS B 1 7 ? -11.617 -11.984 -43.688 1 71.12 7 CYS B C 1
ATOM 3575 O O . CYS B 1 7 ? -12.461 -11.5 -44.438 1 71.12 7 CYS B O 1
ATOM 3577 N N . SER B 1 8 ? -11.922 -12.883 -42.781 1 68.69 8 SER B N 1
ATOM 3578 C CA . SER B 1 8 ? -13.258 -13.445 -42.656 1 68.69 8 SER B CA 1
ATOM 3579 C C . SER B 1 8 ? -14.266 -12.398 -42.188 1 68.69 8 SER B C 1
ATOM 3581 O O . SER B 1 8 ? -15.375 -12.32 -42.719 1 68.69 8 SER B O 1
ATOM 3583 N N . LYS B 1 9 ? -13.891 -11.578 -41.25 1 68.62 9 LYS B N 1
ATOM 3584 C CA . LYS B 1 9 ? -14.734 -10.492 -40.75 1 68.62 9 LYS B CA 1
ATOM 3585 C C . LYS B 1 9 ? -15.039 -9.477 -41.844 1 68.62 9 LYS B C 1
ATOM 3587 O O . LYS B 1 9 ? -16.141 -8.93 -41.906 1 68.62 9 LYS B O 1
ATOM 3592 N N . ARG B 1 10 ? -14.094 -9.328 -42.594 1 71 10 ARG B N 1
ATOM 3593 C CA . ARG B 1 10 ? -14.234 -8.359 -43.656 1 71 10 ARG B CA 1
ATOM 3594 C C . ARG B 1 10 ? -14.906 -8.984 -44.875 1 71 10 ARG B C 1
ATOM 3596 O O . ARG B 1 10 ? -15.117 -8.312 -45.906 1 71 10 ARG B O 1
ATOM 3603 N N . ARG B 1 11 ? -15.242 -10.25 -44.781 1 68.25 11 ARG B N 1
ATOM 3604 C CA . ARG B 1 11 ? -15.922 -11.023 -45.844 1 68.25 11 ARG B CA 1
ATOM 3605 C C . ARG B 1 11 ? -15.148 -10.969 -47.156 1 68.25 11 ARG B C 1
ATOM 3607 O O . ARG B 1 11 ? -15.742 -10.82 -48.219 1 68.25 11 ARG B O 1
ATOM 3614 N N . ILE B 1 12 ? -13.836 -10.898 -46.969 1 76.94 12 ILE B N 1
ATOM 3615 C CA . ILE B 1 12 ? -13.008 -10.977 -48.156 1 76.94 12 ILE B CA 1
ATOM 3616 C C . ILE B 1 12 ? -12.297 -12.328 -48.188 1 76.94 12 ILE B C 1
ATOM 3618 O O . ILE B 1 12 ? -12.156 -13 -47.188 1 76.94 12 ILE B O 1
ATOM 3622 N N . ARG B 1 13 ? -11.891 -12.867 -49.344 1 73 13 ARG B N 1
ATOM 3623 C CA . ARG B 1 13 ? -11.117 -14.094 -49.5 1 73 13 ARG B CA 1
ATOM 3624 C C . ARG B 1 13 ? -9.68 -13.891 -49.062 1 73 13 ARG B C 1
ATOM 3626 O O . ARG B 1 13 ? -8.961 -13.039 -49.562 1 73 13 ARG B O 1
ATOM 3633 N N . CYS B 1 14 ? -9.258 -14.602 -47.938 1 69.5 14 CYS B N 1
ATOM 3634 C CA . CYS B 1 14 ? -7.91 -14.531 -47.406 1 69.5 14 CYS B CA 1
ATOM 3635 C C . CYS B 1 14 ? -6.898 -15.117 -48.375 1 69.5 14 CYS B C 1
ATOM 3637 O O . CYS B 1 14 ? -7.215 -16.047 -49.125 1 69.5 14 CYS B O 1
ATOM 3639 N N . ASP B 1 15 ? -5.762 -14.609 -48.531 1 71.12 15 ASP B N 1
ATOM 3640 C CA . ASP B 1 15 ? -4.738 -15.125 -49.438 1 71.12 15 ASP B CA 1
ATOM 3641 C C . ASP B 1 15 ? -3.967 -16.281 -48.812 1 71.12 15 ASP B C 1
ATOM 3643 O O . ASP B 1 15 ? -3.098 -16.875 -49.438 1 71.12 15 ASP B O 1
ATOM 3647 N N . ASN B 1 16 ? -4.195 -16.688 -47.594 1 65.31 16 ASN B N 1
ATOM 3648 C CA . ASN B 1 16 ? -3.625 -17.781 -46.812 1 65.31 16 ASN B CA 1
ATOM 3649 C C . ASN B 1 16 ? -2.1 -17.719 -46.812 1 65.31 16 ASN B C 1
ATOM 3651 O O . ASN B 1 16 ? -1.433 -18.75 -46.719 1 65.31 16 ASN B O 1
ATOM 3655 N N . SER B 1 17 ? -1.68 -16.562 -46.906 1 69.31 17 SER B N 1
ATOM 3656 C CA . SER B 1 17 ? -0.236 -16.406 -46.781 1 69.31 17 SER B CA 1
ATOM 3657 C C . SER B 1 17 ? 0.202 -16.516 -45.312 1 69.31 17 SER B C 1
ATOM 3659 O O . SER B 1 17 ? -0.563 -16.203 -44.406 1 69.31 17 SER B O 1
ATOM 3661 N N . ARG B 1 18 ? 1.18 -17.391 -44.906 1 67.31 18 ARG B N 1
ATOM 3662 C CA . ARG B 1 18 ? 1.79 -17.516 -43.594 1 67.31 18 ARG B CA 1
ATOM 3663 C C . ARG B 1 18 ? 3.033 -16.641 -43.469 1 67.31 18 ARG B C 1
ATOM 3665 O O . ARG B 1 18 ? 3.713 -16.375 -44.469 1 67.31 18 ARG B O 1
ATOM 3672 N N . PRO B 1 19 ? 3.229 -16 -42.188 1 59.5 19 PRO B N 1
ATOM 3673 C CA . PRO B 1 19 ? 2.447 -16.188 -40.969 1 59.5 19 PRO B CA 1
ATOM 3674 C C . PRO B 1 19 ? 1.233 -15.266 -40.906 1 59.5 19 PRO B C 1
ATOM 3676 O O . PRO B 1 19 ? 0.318 -15.5 -40.094 1 59.5 19 PRO B O 1
ATOM 3679 N N . THR B 1 20 ? 1.305 -14.219 -41.688 1 68.94 20 THR B N 1
ATOM 3680 C CA . THR B 1 20 ? 0.218 -13.25 -41.719 1 68.94 20 THR B CA 1
ATOM 3681 C C . THR B 1 20 ? -0.337 -13.102 -43.125 1 68.94 20 THR B C 1
ATOM 3683 O O . THR B 1 20 ? 0.393 -13.266 -44.125 1 68.94 20 THR B O 1
ATOM 3686 N N . CYS B 1 21 ? -1.678 -12.898 -43.188 1 67.81 21 CYS B N 1
ATOM 3687 C CA . CYS B 1 21 ? -2.326 -12.703 -44.469 1 67.81 21 CYS B CA 1
ATOM 3688 C C . CYS B 1 21 ? -1.85 -11.406 -45.125 1 67.81 21 CYS B C 1
ATOM 3690 O O . CYS B 1 21 ? -1.754 -10.375 -44.469 1 67.81 21 CYS B O 1
ATOM 3692 N N . THR B 1 22 ? -1.309 -11.406 -46.281 1 75.25 22 THR B N 1
ATOM 3693 C CA . THR B 1 22 ? -0.828 -10.266 -47.062 1 75.25 22 THR B CA 1
ATOM 3694 C C . THR B 1 22 ? -1.928 -9.219 -47.219 1 75.25 22 THR B C 1
ATOM 3696 O O . THR B 1 22 ? -1.645 -8.031 -47.344 1 75.25 22 THR B O 1
ATOM 3699 N N . LYS B 1 23 ? -3.129 -9.633 -47.094 1 74.19 23 LYS B N 1
ATOM 3700 C CA . LYS B 1 23 ? -4.234 -8.695 -47.281 1 74.19 23 LYS B CA 1
ATOM 3701 C C . LYS B 1 23 ? -4.438 -7.836 -46.031 1 74.19 23 LYS B C 1
ATOM 3703 O O . LYS B 1 23 ? -4.762 -6.652 -46.125 1 74.19 23 LYS B O 1
ATOM 3708 N N . CYS B 1 24 ? -4.301 -8.406 -44.906 1 72.69 24 CYS B N 1
ATOM 3709 C CA . CYS B 1 24 ? -4.336 -7.66 -43.656 1 72.69 24 CYS B CA 1
ATOM 3710 C C . CYS B 1 24 ? -3.16 -6.695 -43.562 1 72.69 24 CYS B C 1
ATOM 3712 O O . CYS B 1 24 ? -3.336 -5.531 -43.188 1 72.69 24 CYS B O 1
ATOM 3714 N N . LEU B 1 25 ? -2.049 -7.141 -43.969 1 73.69 25 LEU B N 1
ATOM 3715 C CA . LEU B 1 25 ? -0.821 -6.355 -43.906 1 73.69 25 LEU B CA 1
ATOM 3716 C C . LEU B 1 25 ? -0.931 -5.121 -44.812 1 73.69 25 LEU B C 1
ATOM 3718 O O . LEU B 1 25 ? -0.528 -4.027 -44.406 1 73.69 25 LEU B O 1
ATOM 3722 N N . ARG B 1 26 ? -1.461 -5.23 -45.875 1 73.25 26 ARG B N 1
ATOM 3723 C CA . ARG B 1 26 ? -1.546 -4.141 -46.844 1 73.25 26 ARG B CA 1
ATOM 3724 C C . ARG B 1 26 ? -2.508 -3.059 -46.375 1 73.25 26 ARG B C 1
ATOM 3726 O O . ARG B 1 26 ? -2.318 -1.876 -46.656 1 73.25 26 ARG B O 1
ATOM 3733 N N . LYS B 1 27 ? -3.523 -3.518 -45.656 1 73.44 27 LYS B N 1
ATOM 3734 C CA . LYS B 1 27 ? -4.52 -2.559 -45.188 1 73.44 27 LYS B CA 1
ATOM 3735 C C . LYS B 1 27 ? -4.152 -2.004 -43.812 1 73.44 27 LYS B C 1
ATOM 3737 O O . LYS B 1 27 ? -4.906 -1.219 -43.25 1 73.44 27 LYS B O 1
ATOM 3742 N N . GLY B 1 28 ? -3.027 -2.486 -43.25 1 71.19 28 GLY B N 1
ATOM 3743 C CA . GLY B 1 28 ? -2.521 -2.023 -41.969 1 71.19 28 GLY B CA 1
ATOM 3744 C C . GLY B 1 28 ? -3.254 -2.623 -40.781 1 71.19 28 GLY B C 1
ATOM 3745 O O . GLY B 1 28 ? -3.301 -2.025 -39.719 1 71.19 28 GLY B O 1
ATOM 3746 N N . LEU B 1 29 ? -4.027 -3.67 -41.062 1 68.62 29 LEU B N 1
ATOM 3747 C CA . LEU B 1 29 ? -4.781 -4.34 -40 1 68.62 29 LEU B CA 1
ATOM 3748 C C . LEU B 1 29 ? -3.93 -5.406 -39.312 1 68.62 29 LEU B C 1
ATOM 3750 O O . LEU B 1 29 ? -3.041 -5.992 -39.938 1 68.62 29 LEU B O 1
ATOM 3754 N N . ASP B 1 30 ? -3.998 -5.543 -38.094 1 60.47 30 ASP B N 1
ATOM 3755 C CA . ASP B 1 30 ? -3.332 -6.641 -37.406 1 60.47 30 ASP B CA 1
ATOM 3756 C C . ASP B 1 30 ? -3.959 -7.984 -37.781 1 60.47 30 ASP B C 1
ATOM 3758 O O . ASP B 1 30 ? -5.105 -8.258 -37.406 1 60.47 30 ASP B O 1
ATOM 3762 N N . CYS B 1 31 ? -3.334 -8.852 -38.625 1 62.09 31 CYS B N 1
ATOM 3763 C CA . CYS B 1 31 ? -3.805 -10.172 -39.031 1 62.09 31 CYS B CA 1
ATOM 3764 C C . CYS B 1 31 ? -3.645 -11.172 -37.875 1 62.09 31 CYS B C 1
ATOM 3766 O O . CYS B 1 31 ? -2.541 -11.359 -37.375 1 62.09 31 CYS B O 1
ATOM 3768 N N . PRO B 1 32 ? -4.703 -11.688 -37.375 1 53.88 32 PRO B N 1
ATOM 3769 C CA . PRO B 1 32 ? -4.547 -12.586 -36.219 1 53.88 32 PRO B CA 1
ATOM 3770 C C . PRO B 1 32 ? -3.869 -13.898 -36.594 1 53.88 32 PRO B C 1
ATOM 3772 O O . PRO B 1 32 ? -3.574 -14.719 -35.719 1 53.88 32 PRO B O 1
ATOM 3775 N N . GLY B 1 33 ? -3.297 -14.141 -37.812 1 52.59 33 GLY B N 1
ATOM 3776 C CA . GLY B 1 33 ? -2.73 -15.383 -38.312 1 52.59 33 GLY B CA 1
ATOM 3777 C C . GLY B 1 33 ? -3.77 -16.469 -38.562 1 52.59 33 GLY B C 1
ATOM 3778 O O . GLY B 1 33 ? -4.965 -16.172 -38.625 1 52.59 33 GLY B O 1
ATOM 3779 N N . TYR B 1 34 ? -3.42 -17.734 -39.312 1 46.38 34 TYR B N 1
ATOM 3780 C CA . TYR B 1 34 ? -4.289 -18.812 -39.75 1 46.38 34 TYR B CA 1
ATOM 3781 C C . TYR B 1 34 ? -4.406 -19.891 -38.656 1 46.38 34 TYR B C 1
ATOM 3783 O O . TYR B 1 34 ? -4.992 -20.953 -38.906 1 46.38 34 TYR B O 1
ATOM 3791 N N . GLU B 1 35 ? -3.643 -19.859 -37.688 1 40.12 35 GLU B N 1
ATOM 3792 C CA . GLU B 1 35 ? -3.496 -21.078 -36.875 1 40.12 35 GLU B CA 1
ATOM 3793 C C . GLU B 1 35 ? -4.824 -21.484 -36.25 1 40.12 35 GLU B C 1
ATOM 3795 O O . GLU B 1 35 ? -5.535 -20.641 -35.688 1 40.12 35 GLU B O 1
ATOM 3800 N N . PRO B 1 36 ? -5.25 -22.719 -36.625 1 36.16 36 PRO B N 1
ATOM 3801 C CA . PRO B 1 36 ? -6.332 -23.406 -35.906 1 36.16 36 PRO B CA 1
ATOM 3802 C C . PRO B 1 36 ? -6.141 -23.375 -34.406 1 36.16 36 PRO B C 1
ATOM 3804 O O . PRO B 1 36 ? -5.039 -23.641 -33.906 1 36.16 36 PRO B O 1
ATOM 3807 N N . LYS B 1 37 ? -6.34 -22.672 -33.5 1 37.81 37 LYS B N 1
ATOM 3808 C CA . LYS B 1 37 ? -5.691 -23.172 -32.281 1 37.81 37 LYS B CA 1
ATOM 3809 C C . LYS B 1 37 ? -6.512 -24.281 -31.641 1 37.81 37 LYS B C 1
ATOM 3811 O O . LYS B 1 37 ? -5.98 -25.359 -31.344 1 37.81 37 LYS B O 1
ATOM 3816 N N . LEU B 1 38 ? -7.5 -24.344 -30.734 1 37.62 38 LEU B N 1
ATOM 3817 C CA . LEU B 1 38 ? -7.211 -24.969 -29.453 1 37.62 38 LEU B CA 1
ATOM 3818 C C . LEU B 1 38 ? -7.285 -26.484 -29.562 1 37.62 38 LEU B C 1
ATOM 3820 O O . LEU B 1 38 ? -6.469 -27.203 -28.984 1 37.62 38 LEU B O 1
ATOM 3824 N N . ARG B 1 39 ? -7.016 -27.953 -30.188 1 39.28 39 ARG B N 1
ATOM 3825 C CA . ARG B 1 39 ? -7.762 -29.141 -29.781 1 39.28 39 ARG B CA 1
ATOM 3826 C C . ARG B 1 39 ? -6.938 -30.016 -28.844 1 39.28 39 ARG B C 1
ATOM 3828 O O . ARG B 1 39 ? -5.742 -30.219 -29.062 1 39.28 39 ARG B O 1
ATOM 3835 N N . TRP B 1 40 ? -7.414 -30.266 -27.609 1 33.22 40 TRP B N 1
ATOM 3836 C CA . TRP B 1 40 ? -7 -31.188 -26.547 1 33.22 40 TRP B CA 1
ATOM 3837 C C . TRP B 1 40 ? -6.84 -32.594 -27.094 1 33.22 40 TRP B C 1
ATOM 3839 O O . TRP B 1 40 ? -7.797 -33.375 -27.109 1 33.22 40 TRP B O 1
ATOM 3849 N N . VAL B 1 41 ? -6.312 -33 -28.281 1 32.91 41 VAL B N 1
ATOM 3850 C CA . VAL B 1 41 ? -6.344 -34.312 -28.906 1 32.91 41 VAL B CA 1
ATOM 3851 C C . VAL B 1 41 ? -5.062 -35.094 -28.562 1 32.91 41 VAL B C 1
ATOM 3853 O O . VAL B 1 41 ? -3.957 -34.562 -28.766 1 32.91 41 VAL B O 1
ATOM 3856 N N . GLY B 1 42 ? -4.336 -35.875 -27.672 1 31.33 42 GLY B N 1
ATOM 3857 C CA . GLY B 1 42 ? -3.412 -36.906 -27.188 1 31.33 42 GLY B CA 1
ATOM 3858 C C . GLY B 1 42 ? -3.133 -36.781 -25.703 1 31.33 42 GLY B C 1
ATOM 3859 O O . GLY B 1 42 ? -2.076 -37.219 -25.234 1 31.33 42 GLY B O 1
ATOM 3860 N N . GLY B 1 43 ? -3.607 -36.031 -24.922 1 33.91 43 GLY B N 1
ATOM 3861 C CA . GLY B 1 43 ? -2.869 -36 -23.672 1 33.91 43 GLY B CA 1
ATOM 3862 C C . GLY B 1 43 ? -2.668 -37.344 -23.031 1 33.91 43 GLY B C 1
ATOM 3863 O O . GLY B 1 43 ? -3.387 -37.719 -22.109 1 33.91 43 GLY B O 1
ATOM 3864 N N . PRO B 1 44 ? -2.588 -38.531 -23.75 1 30.03 44 PRO B N 1
ATOM 3865 C CA . PRO B 1 44 ? -2.355 -39.875 -23.172 1 30.03 44 PRO B CA 1
ATOM 3866 C C . PRO B 1 44 ? -1.143 -39.906 -22.25 1 30.03 44 PRO B C 1
ATOM 3868 O O . PRO B 1 44 ? -1.015 -40.812 -21.438 1 30.03 44 PRO B O 1
ATOM 3871 N N . ALA B 1 45 ? 0.038 -39.406 -22.734 1 29.34 45 ALA B N 1
ATOM 3872 C CA . ALA B 1 45 ? 1.344 -39.969 -22.375 1 29.34 45 ALA B CA 1
ATOM 3873 C C . ALA B 1 45 ? 1.668 -39.719 -20.906 1 29.34 45 ALA B C 1
ATOM 3875 O O . ALA B 1 45 ? 2.576 -38.938 -20.594 1 29.34 45 ALA B O 1
ATOM 3876 N N . VAL B 1 46 ? 1.063 -39.219 -20.047 1 30.25 46 VAL B N 1
ATOM 3877 C CA . VAL B 1 46 ? 1.836 -39.5 -18.844 1 30.25 46 VAL B CA 1
ATOM 3878 C C . VAL B 1 46 ? 2.398 -40.906 -18.906 1 30.25 46 VAL B C 1
ATOM 3880 O O . VAL B 1 46 ? 1.845 -41.781 -19.594 1 30.25 46 VAL B O 1
ATOM 3883 N N . ARG B 1 47 ? 3.141 -41.781 -18.172 1 31.86 47 ARG B N 1
ATOM 3884 C CA . ARG B 1 47 ? 3.553 -43.125 -18.516 1 31.86 47 ARG B CA 1
ATOM 3885 C C . ARG B 1 47 ? 2.404 -43.906 -19.156 1 31.86 47 ARG B C 1
ATOM 3887 O O . ARG B 1 47 ? 1.275 -43.406 -19.219 1 31.86 47 ARG B O 1
ATOM 3894 N N . GLY B 1 48 ? 2.428 -45.406 -19.141 1 28.95 48 GLY B N 1
ATOM 3895 C CA . GLY B 1 48 ? 1.975 -46.75 -19.469 1 28.95 48 GLY B CA 1
ATOM 3896 C C . GLY B 1 48 ? 0.494 -46.969 -19.219 1 28.95 48 GLY B C 1
ATOM 3897 O O . GLY B 1 48 ? -0.078 -47.969 -19.625 1 28.95 48 GLY B O 1
ATOM 3898 N N . ARG B 1 49 ? -0.255 -46.375 -18.25 1 31.41 49 ARG B N 1
ATOM 3899 C CA . ARG B 1 49 ? -1.442 -47.125 -17.828 1 31.41 49 ARG B CA 1
ATOM 3900 C C . ARG B 1 49 ? -2.672 -46.656 -18.609 1 31.41 49 ARG B C 1
ATOM 3902 O O . ARG B 1 49 ? -3.781 -47.125 -18.359 1 31.41 49 ARG B O 1
ATOM 3909 N N . LEU B 1 50 ? -2.756 -45.531 -19.312 1 31.75 50 LEU B N 1
ATOM 3910 C CA . LEU B 1 50 ? -4.023 -45.281 -20 1 31.75 50 LEU B CA 1
ATOM 3911 C C . LEU B 1 50 ? -3.99 -45.875 -21.406 1 31.75 50 LEU B C 1
ATOM 3913 O O . LEU B 1 50 ? -4.75 -45.469 -22.281 1 31.75 50 LEU B O 1
ATOM 3917 N N . LYS B 1 51 ? -3.225 -46.688 -21.953 1 33.84 51 LYS B N 1
ATOM 3918 C CA . LYS B 1 51 ? -3.344 -47.375 -23.234 1 33.84 51 LYS B CA 1
ATOM 3919 C C . LYS B 1 51 ? -4.785 -47.812 -23.484 1 33.84 51 LYS B C 1
ATOM 3921 O O . LYS B 1 51 ? -5.199 -47.938 -24.641 1 33.84 51 LYS B O 1
ATOM 3926 N N . GLY B 1 52 ? -5.547 -48.469 -22.547 1 31.05 52 GLY B N 1
ATOM 3927 C CA . GLY B 1 52 ? -6.75 -49.219 -22.844 1 31.05 52 GLY B CA 1
ATOM 3928 C C . GLY B 1 52 ? -7.988 -48.375 -22.984 1 31.05 52 GLY B C 1
ATOM 3929 O O . GLY B 1 52 ? -9.109 -48.875 -23.031 1 31.05 52 GLY B O 1
ATOM 3930 N N . PHE B 1 53 ? -7.918 -47.062 -22.75 1 30.05 53 PHE B N 1
ATOM 3931 C CA . PHE B 1 53 ? -9.25 -46.469 -22.734 1 30.05 53 PHE B CA 1
ATOM 3932 C C . PHE B 1 53 ? -9.727 -46.156 -24.156 1 30.05 53 PHE B C 1
ATOM 3934 O O . PHE B 1 53 ? -9.148 -45.312 -24.844 1 30.05 53 PHE B O 1
ATOM 3941 N N . GLN B 1 54 ? -10.141 -47.031 -25.031 1 29.12 54 GLN B N 1
ATOM 3942 C CA . GLN B 1 54 ? -10.922 -46.812 -26.234 1 29.12 54 GLN B CA 1
ATOM 3943 C C . GLN B 1 54 ? -12.133 -45.938 -25.969 1 29.12 54 GLN B C 1
ATOM 3945 O O . GLN B 1 54 ? -12.883 -46.156 -25.031 1 29.12 54 GLN B O 1
ATOM 3950 N N . PRO B 1 55 ? -12.148 -44.656 -26.438 1 31.47 55 PRO B N 1
ATOM 3951 C CA . PRO B 1 55 ? -13.414 -43.906 -26.375 1 31.47 55 PRO B CA 1
ATOM 3952 C C . PRO B 1 55 ? -14.617 -44.781 -26.719 1 31.47 55 PRO B C 1
ATOM 3954 O O . PRO B 1 55 ? -14.602 -45.5 -27.719 1 31.47 55 PRO B O 1
ATOM 3957 N N . GLN B 1 56 ? -15.273 -45.438 -25.891 1 29.47 56 GLN B N 1
ATOM 3958 C CA . GLN B 1 56 ? -16.516 -46.094 -26.281 1 29.47 56 GLN B CA 1
ATOM 3959 C C . GLN B 1 56 ? -17.344 -45.188 -27.203 1 29.47 56 GLN B C 1
ATOM 3961 O O . GLN B 1 56 ? -17.25 -43.969 -27.125 1 29.47 56 GLN B O 1
ATOM 3966 N N . ALA B 1 57 ? -17.984 -45.656 -28.297 1 28.73 57 ALA B N 1
ATOM 3967 C CA . ALA B 1 57 ? -18.922 -45.156 -29.297 1 28.73 57 ALA B CA 1
ATOM 3968 C C . ALA B 1 57 ? -19.828 -44.062 -28.719 1 28.73 57 ALA B C 1
ATOM 3970 O O . ALA B 1 57 ? -20.016 -44 -27.5 1 28.73 57 ALA B O 1
ATOM 3971 N N . SER B 1 58 ? -20.422 -43.125 -29.562 1 30.88 58 SER B N 1
ATOM 3972 C CA . SER B 1 58 ? -21.344 -41.969 -29.609 1 30.88 58 SER B CA 1
ATOM 3973 C C . SER B 1 58 ? -22.594 -42.25 -28.797 1 30.88 58 SER B C 1
ATOM 3975 O O . SER B 1 58 ? -23.672 -42.5 -29.344 1 30.88 58 SER B O 1
ATOM 3977 N N . SER B 1 59 ? -22.766 -43.062 -27.828 1 29.53 59 SER B N 1
ATOM 3978 C CA . SER B 1 59 ? -24.156 -42.969 -27.391 1 29.53 59 SER B CA 1
ATOM 3979 C C . SER B 1 59 ? -24.5 -41.531 -26.953 1 29.53 59 SER B C 1
ATOM 3981 O O . SER B 1 59 ? -23.781 -40.938 -26.156 1 29.53 59 SER B O 1
ATOM 3983 N N . ALA B 1 60 ? -25.344 -40.719 -27.75 1 32.12 60 ALA B N 1
ATOM 3984 C CA . ALA B 1 60 ? -25.984 -39.406 -27.641 1 32.12 60 ALA B CA 1
ATOM 3985 C C . ALA B 1 60 ? -26.156 -39 -26.188 1 32.12 60 ALA B C 1
ATOM 3987 O O . ALA B 1 60 ? -25.75 -37.906 -25.797 1 32.12 60 ALA B O 1
ATOM 3988 N N . ASP B 1 61 ? -27.438 -39.219 -25.734 1 30.64 61 ASP B N 1
ATOM 3989 C CA . ASP B 1 61 ? -28.297 -38.688 -24.688 1 30.64 61 ASP B CA 1
ATOM 3990 C C . ASP B 1 61 ? -27.75 -39 -23.297 1 30.64 61 ASP B C 1
ATOM 3992 O O . ASP B 1 61 ? -28.516 -39.062 -22.328 1 30.64 61 ASP B O 1
ATOM 3996 N N . ILE B 1 62 ? -26.703 -39.656 -23.203 1 30.84 62 ILE B N 1
ATOM 3997 C CA . ILE B 1 62 ? -26.5 -40.156 -21.844 1 30.84 62 ILE B CA 1
ATOM 3998 C C . ILE B 1 62 ? -26.141 -38.969 -20.938 1 30.84 62 ILE B C 1
ATOM 4000 O O . ILE B 1 62 ? -25.031 -38.438 -21.016 1 30.84 62 ILE B O 1
ATOM 4004 N N . GLN B 1 63 ? -26.984 -37.938 -20.844 1 34.16 63 GLN B N 1
ATOM 4005 C CA . GLN B 1 63 ? -26.828 -37.312 -19.547 1 34.16 63 GLN B CA 1
ATOM 4006 C C . GLN B 1 63 ? -26.469 -38.312 -18.469 1 34.16 63 GLN B C 1
ATOM 4008 O O . GLN B 1 63 ? -27.25 -39.219 -18.172 1 34.16 63 GLN B O 1
ATOM 4013 N N . PRO B 1 64 ? -25.312 -38.781 -18.297 1 33.31 64 PRO B N 1
ATOM 4014 C CA . PRO B 1 64 ? -25.203 -39.781 -17.25 1 33.31 64 PRO B CA 1
ATOM 4015 C C . PRO B 1 64 ? -26.188 -39.562 -16.094 1 33.31 64 PRO B C 1
ATOM 4017 O O . PRO B 1 64 ? -26.266 -38.438 -15.57 1 33.31 64 PRO B O 1
ATOM 4020 N N . SER B 1 65 ? -27.469 -39.906 -16.188 1 34.69 65 SER B N 1
ATOM 4021 C CA . SER B 1 65 ? -28.203 -40.094 -14.938 1 34.69 65 SER B CA 1
ATOM 4022 C C . SER B 1 65 ? -27.266 -40.406 -13.773 1 34.69 65 SER B C 1
ATOM 4024 O O . SER B 1 65 ? -26.5 -41.344 -13.836 1 34.69 65 SER B O 1
ATOM 4026 N N . ILE B 1 66 ? -26.672 -39.438 -13.141 1 39.91 66 ILE B N 1
ATOM 4027 C CA . ILE B 1 66 ? -26.031 -39.625 -11.852 1 39.91 66 ILE B CA 1
ATOM 4028 C C . ILE B 1 66 ? -26.625 -40.844 -11.148 1 39.91 66 ILE B C 1
ATOM 4030 O O . ILE B 1 66 ? -27.719 -40.75 -10.578 1 39.91 66 ILE B O 1
ATOM 4034 N N . ASP B 1 67 ? -26.844 -41.969 -11.797 1 36.34 67 ASP B N 1
ATOM 4035 C CA . ASP B 1 67 ? -27.375 -43.219 -11.227 1 36.34 67 ASP B CA 1
ATOM 4036 C C . ASP B 1 67 ? -26.828 -43.438 -9.82 1 36.34 67 ASP B C 1
ATOM 4038 O O . ASP B 1 67 ? -25.75 -42.969 -9.484 1 36.34 67 ASP B O 1
ATOM 4042 N N . THR B 1 68 ? -27.578 -43.938 -8.844 1 43.66 68 THR B N 1
ATOM 4043 C CA . THR B 1 68 ? -27.328 -44.531 -7.531 1 43.66 68 THR B CA 1
ATOM 4044 C C . THR B 1 68 ? -25.984 -45.219 -7.496 1 43.66 68 THR B C 1
ATOM 4046 O O . THR B 1 68 ? -25.406 -45.438 -6.422 1 43.66 68 THR B O 1
ATOM 4049 N N . SER B 1 69 ? -25.516 -45.688 -8.578 1 40.31 69 SER B N 1
ATOM 4050 C CA . SER B 1 69 ? -24.297 -46.5 -8.625 1 40.31 69 SER B CA 1
ATOM 4051 C C . SER B 1 69 ? -23.047 -45.656 -8.539 1 40.31 69 SER B C 1
ATOM 4053 O O . SER B 1 69 ? -21.984 -46.125 -8.133 1 40.31 69 SER B O 1
ATOM 4055 N N . PHE B 1 70 ? -23.016 -44.562 -9.148 1 41.59 70 PHE B N 1
ATOM 4056 C CA . PHE B 1 70 ? -21.828 -43.719 -9.023 1 41.59 70 PHE B CA 1
ATOM 4057 C C . PHE B 1 70 ? -21.578 -43.344 -7.57 1 41.59 70 PHE B C 1
ATOM 4059 O O . PHE B 1 70 ? -20.438 -43.25 -7.129 1 41.59 70 PHE B O 1
ATOM 4066 N N . HIS B 1 71 ? -22.672 -42.969 -6.844 1 46.53 71 HIS B N 1
ATOM 4067 C CA . HIS B 1 71 ? -22.547 -42.781 -5.402 1 46.53 71 HIS B CA 1
ATOM 4068 C C . HIS B 1 71 ? -21.906 -44 -4.742 1 46.53 71 HIS B C 1
ATOM 4070 O O . HIS B 1 71 ? -21.125 -43.875 -3.805 1 46.53 71 HIS B O 1
ATOM 4076 N N . SER B 1 72 ? -22.438 -45.156 -5.168 1 46.06 72 SER B N 1
ATOM 4077 C CA . SER B 1 72 ? -21.922 -46.406 -4.621 1 46.06 72 SER B CA 1
ATOM 4078 C C . SER B 1 72 ? -20.453 -46.625 -4.98 1 46.06 72 SER B C 1
ATOM 4080 O O . SER B 1 72 ? -19.75 -47.406 -4.332 1 46.06 72 SER B O 1
ATOM 4082 N N . PHE B 1 73 ? -20.125 -46.156 -6.086 1 41.69 73 PHE B N 1
ATOM 4083 C CA . PHE B 1 73 ? -18.797 -46.438 -6.617 1 41.69 73 PHE B CA 1
ATOM 4084 C C . PHE B 1 73 ? -17.734 -45.656 -5.82 1 41.69 73 PHE B C 1
ATOM 4086 O O . PHE B 1 73 ? -16.656 -46.188 -5.559 1 41.69 73 PHE B O 1
ATOM 4093 N N . LEU B 1 74 ? -17.969 -44.312 -5.555 1 49.66 74 LEU B N 1
ATOM 4094 C CA . LEU B 1 74 ? -16.875 -43.562 -4.938 1 49.66 74 LEU B CA 1
ATOM 4095 C C . LEU B 1 74 ? -16.75 -43.906 -3.459 1 49.66 74 LEU B C 1
ATOM 4097 O O . LEU B 1 74 ? -15.789 -43.5 -2.803 1 49.66 74 LEU B O 1
ATOM 4101 N N . GLY B 1 75 ? -17.609 -44.844 -2.992 1 50.28 75 GLY B N 1
ATOM 4102 C CA . GLY B 1 75 ? -17.578 -45.125 -1.567 1 50.28 75 GLY B CA 1
ATOM 4103 C C . GLY B 1 75 ? -17.734 -43.906 -0.7 1 50.28 75 GLY B C 1
ATOM 4104 O O . GLY B 1 75 ? -17.875 -44 0.52 1 50.28 75 GLY B O 1
ATOM 4105 N N . TYR B 1 76 ? -17.109 -42.719 -1.027 1 54.44 76 TYR B N 1
ATOM 4106 C CA . TYR B 1 76 ? -17.297 -41.5 -0.242 1 54.44 76 TYR B CA 1
ATOM 4107 C C . TYR B 1 76 ? -18.5 -40.719 -0.765 1 54.44 76 TYR B C 1
ATOM 4109 O O . TYR B 1 76 ? -18.75 -40.688 -1.971 1 54.44 76 TYR B O 1
ATOM 4117 N N . PRO B 1 77 ? -19.312 -40.344 0.129 1 64.75 77 PRO B N 1
ATOM 4118 C CA . PRO B 1 77 ? -20.375 -39.469 -0.349 1 64.75 77 PRO B CA 1
ATOM 4119 C C . PRO B 1 77 ? -19.859 -38.219 -1.013 1 64.75 77 PRO B C 1
ATOM 4121 O O . PRO B 1 77 ? -19 -37.531 -0.451 1 64.75 77 PRO B O 1
ATOM 4124 N N . LEU B 1 78 ? -20 -38.031 -2.285 1 75.06 78 LEU B N 1
ATOM 4125 C CA . LEU B 1 78 ? -19.609 -36.906 -3.111 1 75.06 78 LEU B CA 1
ATOM 4126 C C . LEU B 1 78 ? -19.797 -35.594 -2.355 1 75.06 78 LEU B C 1
ATOM 4128 O O . LEU B 1 78 ? -18.984 -34.656 -2.469 1 75.06 78 LEU B O 1
ATOM 4132 N N . GLN B 1 79 ? -20.734 -35.656 -1.425 1 79.31 79 GLN B N 1
ATOM 4133 C CA . GLN B 1 79 ? -21.016 -34.438 -0.701 1 79.31 79 GLN B CA 1
ATOM 4134 C C . GLN B 1 79 ? -19.938 -34.125 0.34 1 79.31 79 GLN B C 1
ATOM 4136 O O . GLN B 1 79 ? -19.594 -32.969 0.574 1 79.31 79 GLN B O 1
ATOM 4141 N N . GLU B 1 80 ? -19.391 -35.125 0.903 1 83.81 80 GLU B N 1
ATOM 4142 C CA . GLU B 1 80 ? -18.328 -34.938 1.891 1 83.81 80 GLU B CA 1
ATOM 4143 C C . GLU B 1 80 ? -17.062 -34.406 1.243 1 83.81 80 GLU B C 1
ATOM 4145 O O . GLU B 1 80 ? -16.328 -33.594 1.855 1 83.81 80 GLU B O 1
ATOM 4150 N N . LEU B 1 81 ? -16.875 -34.812 0.037 1 86.44 81 LEU B N 1
ATOM 4151 C CA . LEU B 1 81 ? -15.688 -34.344 -0.682 1 86.44 81 LEU B CA 1
ATOM 4152 C C . LEU B 1 81 ? -15.852 -32.906 -1.111 1 86.44 81 LEU B C 1
ATOM 4154 O O . LEU B 1 81 ? -14.883 -32.125 -1.106 1 86.44 81 LEU B O 1
ATOM 4158 N N . VAL B 1 82 ? -17.016 -32.562 -1.412 1 87.38 82 VAL B N 1
ATOM 4159 C CA . VAL B 1 82 ? -17.297 -31.172 -1.757 1 87.38 82 VAL B CA 1
ATOM 4160 C C . VAL B 1 82 ? -17.141 -30.281 -0.52 1 87.38 82 VAL B C 1
ATOM 4162 O O . VAL B 1 82 ? -16.609 -29.172 -0.604 1 87.38 82 VAL B O 1
ATOM 4165 N N . ASP B 1 83 ? -17.562 -30.859 0.647 1 88.38 83 ASP B N 1
ATOM 4166 C CA . ASP B 1 83 ? -17.391 -30.141 1.904 1 88.38 83 ASP B CA 1
ATOM 4167 C C . ASP B 1 83 ? -15.906 -29.969 2.254 1 88.38 83 ASP B C 1
ATOM 4169 O O . ASP B 1 83 ? -15.5 -28.938 2.773 1 88.38 83 ASP B O 1
ATOM 4173 N N . TYR B 1 84 ? -15.25 -31.031 1.976 1 90 84 TYR B N 1
ATOM 4174 C CA . TYR B 1 84 ? -13.812 -30.984 2.189 1 90 84 TYR B CA 1
ATOM 4175 C C . TYR B 1 84 ? -13.172 -29.906 1.314 1 90 84 TYR B C 1
ATOM 4177 O O . TYR B 1 84 ? -12.289 -29.172 1.768 1 90 84 TYR B O 1
ATOM 4185 N N . TYR B 1 85 ? -13.57 -29.844 0.081 1 92.5 85 TYR B N 1
ATOM 4186 C CA . TYR B 1 85 ? -13.07 -28.828 -0.842 1 92.5 85 TYR B CA 1
ATOM 4187 C C . TYR B 1 85 ? -13.297 -27.422 -0.291 1 92.5 85 TYR B C 1
ATOM 4189 O O . TYR B 1 85 ? -12.398 -26.594 -0.308 1 92.5 85 TYR B O 1
ATOM 4197 N N . ASP B 1 86 ? -14.406 -27.219 0.219 1 92.62 86 ASP B N 1
ATOM 4198 C CA . ASP B 1 86 ? -14.805 -25.922 0.768 1 92.62 86 ASP B CA 1
ATOM 4199 C C . ASP B 1 86 ? -13.93 -25.547 1.963 1 92.62 86 ASP B C 1
ATOM 4201 O O . ASP B 1 86 ? -13.383 -24.438 2.016 1 92.62 86 ASP B O 1
ATOM 4205 N N . LYS B 1 87 ? -13.656 -26.484 2.775 1 90.94 87 LYS B N 1
ATOM 4206 C CA . LYS B 1 87 ? -13.031 -26.172 4.059 1 90.94 87 LYS B CA 1
ATOM 4207 C C . LYS B 1 87 ? -11.508 -26.188 3.943 1 90.94 87 LYS B C 1
ATOM 4209 O O . LYS B 1 87 ? -10.82 -25.406 4.621 1 90.94 87 LYS B O 1
ATOM 4214 N N . GLN B 1 88 ? -11.023 -27.031 3 1 89.88 88 GLN B N 1
ATOM 4215 C CA . GLN B 1 88 ? -9.586 -27.266 3.055 1 89.88 88 GLN B CA 1
ATOM 4216 C C . GLN B 1 88 ? -8.898 -26.734 1.796 1 89.88 88 GLN B C 1
ATOM 4218 O O . GLN B 1 88 ? -7.754 -26.281 1.851 1 89.88 88 GLN B O 1
ATOM 4223 N N . LEU B 1 89 ? -9.539 -26.797 0.703 1 92.38 89 LEU B N 1
ATOM 4224 C CA . LEU B 1 89 ? -8.828 -26.531 -0.539 1 92.38 89 LEU B CA 1
ATOM 4225 C C . LEU B 1 89 ? -9.109 -25.109 -1.024 1 92.38 89 LEU B C 1
ATOM 4227 O O . LEU B 1 89 ? -8.211 -24.438 -1.547 1 92.38 89 LEU B O 1
ATOM 4231 N N . CYS B 1 90 ? -10.336 -24.625 -0.86 1 93.12 90 CYS B N 1
ATOM 4232 C CA . CYS B 1 90 ? -10.688 -23.297 -1.363 1 93.12 90 CYS B CA 1
ATOM 4233 C C . CYS B 1 90 ? -9.773 -22.234 -0.781 1 93.12 90 CYS B C 1
ATOM 4235 O O . CYS B 1 90 ? -9.414 -21.281 -1.471 1 93.12 90 CYS B O 1
ATOM 4237 N N . LYS B 1 91 ? -9.305 -22.422 0.408 1 91.75 91 LYS B N 1
ATOM 4238 C CA . LYS B 1 91 ? -8.539 -21.375 1.092 1 91.75 91 LYS B CA 1
ATOM 4239 C C . LYS B 1 91 ? -7.113 -21.297 0.542 1 91.75 91 LYS B C 1
ATOM 4241 O O . LYS B 1 91 ? -6.461 -20.25 0.648 1 91.75 91 LYS B O 1
ATOM 4246 N N . ILE B 1 92 ? -6.66 -22.375 -0.12 1 90.5 92 ILE B N 1
ATOM 4247 C CA . ILE B 1 92 ? -5.273 -22.359 -0.575 1 90.5 92 ILE B CA 1
ATOM 4248 C C . ILE B 1 92 ? -5.227 -22.172 -2.09 1 90.5 92 ILE B C 1
ATOM 4250 O O . ILE B 1 92 ? -4.184 -22.375 -2.717 1 90.5 92 ILE B O 1
ATOM 4254 N N . MET B 1 93 ? -6.34 -21.781 -2.701 1 91 93 MET B N 1
ATOM 4255 C CA . MET B 1 93 ? -6.387 -21.594 -4.148 1 91 93 MET B CA 1
ATOM 4256 C C . MET B 1 93 ? -6.539 -20.125 -4.508 1 91 93 MET B C 1
ATOM 4258 O O . MET B 1 93 ? -6.613 -19.781 -5.688 1 91 93 MET B O 1
ATOM 4262 N N . VAL B 1 94 ? -6.672 -19.328 -3.479 1 92.31 94 VAL B N 1
ATOM 4263 C CA . VAL B 1 94 ? -6.824 -17.891 -3.672 1 92.31 94 VAL B CA 1
ATOM 4264 C C . VAL B 1 94 ? -5.676 -17.156 -2.988 1 92.31 94 VAL B C 1
ATOM 4266 O O . VAL B 1 94 ? -4.945 -17.734 -2.184 1 92.31 94 VAL B O 1
ATOM 4269 N N . TRP B 1 95 ? -5.539 -15.922 -3.332 1 93.19 95 TRP B N 1
ATOM 4270 C CA . TRP B 1 95 ? -4.504 -15.125 -2.682 1 93.19 95 TRP B CA 1
ATOM 4271 C C . TRP B 1 95 ? -4.781 -14.984 -1.188 1 93.19 95 TRP B C 1
ATOM 4273 O O . TRP B 1 95 ? -3.867 -15.102 -0.368 1 93.19 95 TRP B O 1
ATOM 4283 N N . VAL B 1 96 ? -6.023 -14.648 -0.9 1 92.25 96 VAL B N 1
ATOM 4284 C CA . VAL B 1 96 ? -6.477 -14.469 0.475 1 92.25 96 VAL B CA 1
ATOM 4285 C C . VAL B 1 96 ? -7.852 -15.117 0.656 1 92.25 96 VAL B C 1
ATOM 4287 O O . VAL B 1 96 ? -8.758 -14.898 -0.146 1 92.25 96 VAL B O 1
ATOM 4290 N N . ASP B 1 97 ? -7.891 -15.898 1.653 1 91.5 97 ASP B N 1
ATOM 4291 C CA . ASP B 1 97 ? -9.188 -16.5 1.953 1 91.5 97 ASP B CA 1
ATOM 4292 C C . ASP B 1 97 ? -10.109 -15.508 2.643 1 91.5 97 ASP B C 1
ATOM 4294 O O . ASP B 1 97 ? -9.945 -15.211 3.826 1 91.5 97 ASP B O 1
ATOM 4298 N N . SER B 1 98 ? -11.016 -14.992 1.95 1 88.31 98 SER B N 1
ATOM 4299 C CA . SER B 1 98 ? -11.984 -14.023 2.449 1 88.31 98 SER B CA 1
ATOM 4300 C C . SER B 1 98 ? -13.414 -14.461 2.137 1 88.31 98 SER B C 1
ATOM 4302 O O . SER B 1 98 ? -13.633 -15.562 1.622 1 88.31 98 SER B O 1
ATOM 4304 N N . ALA B 1 99 ? -14.367 -13.602 2.475 1 83.88 99 ALA B N 1
ATOM 4305 C CA . ALA B 1 99 ? -15.773 -13.875 2.188 1 83.88 99 ALA B CA 1
ATOM 4306 C C . ALA B 1 99 ? -16.031 -13.867 0.684 1 83.88 99 ALA B C 1
ATOM 4308 O O . ALA B 1 99 ? -17.016 -14.461 0.216 1 83.88 99 ALA B O 1
ATOM 4309 N N . ASP B 1 100 ? -15.078 -13.383 -0.06 1 80.81 100 ASP B N 1
ATOM 4310 C CA . ASP B 1 100 ? -15.25 -13.234 -1.502 1 80.81 100 ASP B CA 1
ATOM 4311 C C . ASP B 1 100 ? -14.492 -14.32 -2.262 1 80.81 100 ASP B C 1
ATOM 4313 O O . ASP B 1 100 ? -14.258 -14.203 -3.465 1 80.81 100 ASP B O 1
ATOM 4317 N N . ASN B 1 101 ? -14.172 -15.336 -1.601 1 87.81 101 ASN B N 1
ATOM 4318 C CA . ASN B 1 101 ? -13.469 -16.453 -2.23 1 87.81 101 ASN B CA 1
ATOM 4319 C C . ASN B 1 101 ? -14.227 -16.969 -3.455 1 87.81 101 ASN B C 1
ATOM 4321 O O . ASN B 1 101 ? -15.336 -17.484 -3.336 1 87.81 101 ASN B O 1
ATOM 4325 N N . ILE B 1 102 ? -13.664 -16.953 -4.566 1 87.44 102 ILE B N 1
ATOM 4326 C CA . ILE B 1 102 ? -14.328 -17.203 -5.844 1 87.44 102 ILE B CA 1
ATOM 4327 C C . ILE B 1 102 ? -14.695 -18.672 -5.953 1 87.44 102 ILE B C 1
ATOM 4329 O O . ILE B 1 102 ? -15.672 -19.031 -6.609 1 87.44 102 ILE B O 1
ATOM 4333 N N . TYR B 1 103 ? -13.938 -19.516 -5.367 1 91.81 103 TYR B N 1
ATOM 4334 C CA . TYR B 1 103 ? -14.219 -20.953 -5.445 1 91.81 103 TYR B CA 1
ATOM 4335 C C . TYR B 1 103 ? -15.461 -21.312 -4.633 1 91.81 103 TYR B C 1
ATOM 4337 O O . TYR B 1 103 ? -16.266 -22.156 -5.047 1 91.81 103 TYR B O 1
ATOM 4345 N N . ARG B 1 104 ? -15.617 -20.641 -3.564 1 91.81 104 ARG B N 1
ATOM 4346 C CA . ARG B 1 104 ? -16.828 -20.844 -2.768 1 91.81 104 ARG B CA 1
ATOM 4347 C C . ARG B 1 104 ? -18.031 -20.156 -3.412 1 91.81 104 ARG B C 1
ATOM 4349 O O . ARG B 1 104 ? -19.141 -20.688 -3.398 1 91.81 104 ARG B O 1
ATOM 4356 N N . ARG B 1 105 ? -17.766 -19.094 -3.992 1 88.62 105 ARG B N 1
ATOM 4357 C CA . ARG B 1 105 ? -18.859 -18.281 -4.508 1 88.62 105 ARG B CA 1
ATOM 4358 C C . ARG B 1 105 ? -19.344 -18.797 -5.859 1 88.62 105 ARG B C 1
ATOM 4360 O O . ARG B 1 105 ? -20.531 -18.703 -6.172 1 88.62 105 ARG B O 1
ATOM 4367 N N . TYR B 1 106 ? -18.391 -19.344 -6.613 1 88.62 106 TYR B N 1
ATOM 4368 C CA . TYR B 1 106 ? -18.797 -19.609 -7.988 1 88.62 106 TYR B CA 1
ATOM 4369 C C . TYR B 1 106 ? -18.547 -21.062 -8.359 1 88.62 106 TYR B C 1
ATOM 4371 O O . TYR B 1 106 ? -19.359 -21.688 -9.055 1 88.62 106 TYR B O 1
ATOM 4379 N N . VAL B 1 107 ? -17.5 -21.672 -7.934 1 91.94 107 VAL B N 1
ATOM 4380 C CA . VAL B 1 107 ? -17.125 -23.016 -8.375 1 91.94 107 VAL B CA 1
ATOM 4381 C C . VAL B 1 107 ? -17.953 -24.047 -7.625 1 91.94 107 VAL B C 1
ATOM 4383 O O . VAL B 1 107 ? -18.438 -25.016 -8.219 1 91.94 107 VAL B O 1
ATOM 4386 N N . LEU B 1 108 ? -18.141 -23.812 -6.355 1 92.88 108 LEU B N 1
ATOM 4387 C CA . LEU B 1 108 ? -18.891 -24.781 -5.562 1 92.88 108 LEU B CA 1
ATOM 4388 C C . LEU B 1 108 ? -20.359 -24.828 -6.016 1 92.88 108 LEU B C 1
ATOM 4390 O O . LEU B 1 108 ? -20.922 -25.906 -6.191 1 92.88 108 LEU B O 1
ATOM 4394 N N . PRO B 1 109 ? -20.969 -23.672 -6.223 1 91.19 109 PRO B N 1
ATOM 4395 C CA . PRO B 1 109 ? -22.328 -23.734 -6.781 1 91.19 109 PRO B CA 1
ATOM 4396 C C . PRO B 1 109 ? -22.375 -24.391 -8.156 1 91.19 109 PRO B C 1
ATOM 4398 O O . PRO B 1 109 ? -23.328 -25.125 -8.461 1 91.19 109 PRO B O 1
ATOM 4401 N N . LEU B 1 110 ? -21.391 -24.188 -8.945 1 91.62 110 LEU B N 1
ATOM 4402 C CA . LEU B 1 110 ? -21.297 -24.828 -10.258 1 91.62 110 LEU B CA 1
ATOM 4403 C C . LEU B 1 110 ? -21.172 -26.344 -10.109 1 91.62 110 LEU B C 1
ATOM 4405 O O . LEU B 1 110 ? -21.703 -27.094 -10.922 1 91.62 110 LEU B O 1
ATOM 4409 N N . ALA B 1 111 ? -20.484 -26.766 -9.086 1 91.38 111 ALA B N 1
ATOM 4410 C CA . ALA B 1 111 ? -20.297 -28.188 -8.82 1 91.38 111 ALA B CA 1
ATOM 4411 C C . ALA B 1 111 ? -21.609 -28.859 -8.445 1 91.38 111 ALA B C 1
ATOM 4413 O O . ALA B 1 111 ? -21.766 -30.078 -8.602 1 91.38 111 ALA B O 1
ATOM 4414 N N . GLN B 1 112 ? -22.531 -28.047 -7.988 1 87 112 GLN B N 1
ATOM 4415 C CA . GLN B 1 112 ? -23.844 -28.609 -7.629 1 87 112 GLN B CA 1
ATOM 4416 C C . GLN B 1 112 ? -24.672 -28.891 -8.867 1 87 112 GLN B C 1
ATOM 4418 O O . GLN B 1 112 ? -25.5 -29.797 -8.875 1 87 112 GLN B O 1
ATOM 4423 N N . THR B 1 113 ? -24.422 -28.109 -9.914 1 87.38 113 THR B N 1
ATOM 4424 C CA . THR B 1 113 ? -25.297 -28.219 -11.086 1 87.38 113 THR B CA 1
ATOM 4425 C C . THR B 1 113 ? -24.562 -28.906 -12.234 1 87.38 113 THR B C 1
ATOM 4427 O O . THR B 1 113 ? -25.203 -29.406 -13.164 1 87.38 113 THR B O 1
ATOM 4430 N N . ASN B 1 114 ? -23.297 -28.906 -12.227 1 90.56 114 ASN B N 1
ATOM 4431 C CA . ASN B 1 114 ? -22.5 -29.5 -13.289 1 90.56 114 ASN B CA 1
ATOM 4432 C C . ASN B 1 114 ? -21.703 -30.703 -12.797 1 90.56 114 ASN B C 1
ATOM 4434 O O . ASN B 1 114 ? -20.797 -30.562 -11.977 1 90.56 114 ASN B O 1
ATOM 4438 N N . LEU B 1 115 ? -21.953 -31.766 -13.383 1 87 115 LEU B N 1
ATOM 4439 C CA . LEU B 1 115 ? -21.375 -33.031 -12.922 1 87 115 LEU B CA 1
ATOM 4440 C C . LEU B 1 115 ? -19.875 -33.062 -13.141 1 87 115 LEU B C 1
ATOM 4442 O O . LEU B 1 115 ? -19.125 -33.594 -12.32 1 87 115 LEU B O 1
ATOM 4446 N N . THR B 1 116 ? -19.406 -32.562 -14.234 1 91.5 116 THR B N 1
ATOM 4447 C CA . THR B 1 116 ? -17.984 -32.594 -14.539 1 91.5 116 THR B CA 1
ATOM 4448 C C . THR B 1 116 ? -17.203 -31.781 -13.5 1 91.5 116 THR B C 1
ATOM 4450 O O . THR B 1 116 ? -16.141 -32.219 -13.055 1 91.5 116 THR B O 1
ATOM 4453 N N . VAL B 1 117 ? -17.734 -30.672 -13.109 1 94.12 117 VAL B N 1
ATOM 4454 C CA . VAL B 1 117 ? -17.094 -29.859 -12.086 1 94.12 117 VAL B CA 1
ATOM 4455 C C . VAL B 1 117 ? -17.125 -30.594 -10.75 1 94.12 117 VAL B C 1
ATOM 4457 O O . VAL B 1 117 ? -16.141 -30.594 -10.008 1 94.12 117 VAL B O 1
ATOM 4460 N N . ARG B 1 118 ? -18.234 -31.172 -10.531 1 91.88 118 ARG B N 1
ATOM 4461 C CA . ARG B 1 118 ? -18.375 -31.922 -9.289 1 91.88 118 ARG B CA 1
ATOM 4462 C C . ARG B 1 118 ? -17.344 -33.031 -9.203 1 91.88 118 ARG B C 1
ATOM 4464 O O . ARG B 1 118 ? -16.75 -33.281 -8.141 1 91.88 118 ARG B O 1
ATOM 4471 N N . LEU B 1 119 ? -17.125 -33.719 -10.289 1 89.75 119 LEU B N 1
ATOM 4472 C CA . LEU B 1 119 ? -16.141 -34.812 -10.344 1 89.75 119 LEU B CA 1
ATOM 4473 C C . LEU B 1 119 ? -14.727 -34.281 -10.156 1 89.75 119 LEU B C 1
ATOM 4475 O O . LEU B 1 119 ? -13.914 -34.906 -9.461 1 89.75 119 LEU B O 1
ATOM 4479 N N . SER B 1 120 ? -14.43 -33.188 -10.758 1 93.75 120 SER B N 1
ATOM 4480 C CA . SER B 1 120 ? -13.109 -32.594 -10.609 1 93.75 120 SER B CA 1
ATOM 4481 C C . SER B 1 120 ? -12.836 -32.219 -9.156 1 93.75 120 SER B C 1
ATOM 4483 O O . SER B 1 120 ? -11.758 -32.469 -8.633 1 93.75 120 SER B O 1
ATOM 4485 N N . VAL B 1 121 ? -13.836 -31.609 -8.531 1 93.31 121 VAL B N 1
ATOM 4486 C CA . VAL B 1 121 ? -13.734 -31.188 -7.137 1 93.31 121 VAL B CA 1
ATOM 4487 C C . VAL B 1 121 ? -13.555 -32.406 -6.234 1 93.31 121 VAL B C 1
ATOM 4489 O O . VAL B 1 121 ? -12.727 -32.406 -5.32 1 93.31 121 VAL B O 1
ATOM 4492 N N . ALA B 1 122 ? -14.312 -33.375 -6.566 1 89.25 122 ALA B N 1
ATOM 4493 C CA . ALA B 1 122 ? -14.219 -34.625 -5.781 1 89.25 122 ALA B CA 1
ATOM 4494 C C . ALA B 1 122 ? -12.844 -35.281 -5.941 1 89.25 122 ALA B C 1
ATOM 4496 O O . ALA B 1 122 ? -12.273 -35.781 -4.977 1 89.25 122 ALA B O 1
ATOM 4497 N N . ALA B 1 123 ? -12.344 -35.281 -7.137 1 89.69 123 ALA B N 1
ATOM 4498 C CA . ALA B 1 123 ? -11.047 -35.875 -7.422 1 89.69 123 ALA B CA 1
ATOM 4499 C C . ALA B 1 123 ? -9.938 -35.219 -6.633 1 89.69 123 ALA B C 1
ATOM 4501 O O . ALA B 1 123 ? -9.141 -35.875 -5.969 1 89.69 123 ALA B O 1
ATOM 4502 N N . VAL B 1 124 ? -9.891 -33.906 -6.648 1 91.62 124 VAL B N 1
ATOM 4503 C CA . VAL B 1 124 ? -8.812 -33.188 -5.992 1 91.62 124 VAL B CA 1
ATOM 4504 C C . VAL B 1 124 ? -8.945 -33.312 -4.477 1 91.62 124 VAL B C 1
ATOM 4506 O O . VAL B 1 124 ? -7.949 -33.406 -3.764 1 91.62 124 VAL B O 1
ATOM 4509 N N . SER B 1 125 ? -10.188 -33.281 -3.98 1 90 125 SER B N 1
ATOM 4510 C CA . SER B 1 125 ? -10.422 -33.375 -2.547 1 90 125 SER B CA 1
ATOM 4511 C C . SER B 1 125 ? -9.984 -34.75 -2.023 1 90 125 SER B C 1
ATOM 4513 O O . SER B 1 125 ? -9.344 -34.844 -0.973 1 90 125 SER B O 1
ATOM 4515 N N . ALA B 1 126 ? -10.344 -35.719 -2.803 1 87.19 126 ALA B N 1
ATOM 4516 C CA . ALA B 1 126 ? -9.969 -37.062 -2.404 1 87.19 126 ALA B CA 1
ATOM 4517 C C . ALA B 1 126 ? -8.445 -37.25 -2.389 1 87.19 126 ALA B C 1
ATOM 4519 O O . ALA B 1 126 ? -7.891 -37.844 -1.468 1 87.19 126 ALA B O 1
ATOM 4520 N N . GLN B 1 127 ? -7.844 -36.719 -3.404 1 87.06 127 GLN B N 1
ATOM 4521 C CA . GLN B 1 127 ? -6.391 -36.812 -3.488 1 87.06 127 GLN B CA 1
ATOM 4522 C C . GLN B 1 127 ? -5.73 -36.062 -2.348 1 87.06 127 GLN B C 1
ATOM 4524 O O . GLN B 1 127 ? -4.766 -36.531 -1.747 1 87.06 127 GLN B O 1
ATOM 4529 N N . HIS B 1 128 ? -6.238 -34.938 -2.047 1 86.94 128 HIS B N 1
ATOM 4530 C CA . HIS B 1 128 ? -5.68 -34.094 -1.005 1 86.94 128 HIS B CA 1
ATOM 4531 C C . HIS B 1 128 ? -5.902 -34.688 0.379 1 86.94 128 HIS B C 1
ATOM 4533 O O . HIS B 1 128 ? -5.047 -34.562 1.257 1 86.94 128 HIS B O 1
ATOM 4539 N N . ALA B 1 129 ? -7.102 -35.219 0.466 1 82.19 129 ALA B N 1
ATOM 4540 C CA . ALA B 1 129 ? -7.426 -35.844 1.746 1 82.19 129 ALA B CA 1
ATOM 4541 C C . ALA B 1 129 ? -6.602 -37.125 1.958 1 82.19 129 ALA B C 1
ATOM 4543 O O . ALA B 1 129 ? -6.273 -37.469 3.094 1 82.19 129 ALA B O 1
ATOM 4544 N N . ALA B 1 130 ? -6.598 -38.031 0.839 1 72 130 ALA B N 1
ATOM 4545 C CA . ALA B 1 130 ? -5.934 -39.344 0.885 1 72 130 ALA B CA 1
ATOM 4546 C C . ALA B 1 130 ? -4.445 -39.188 1.183 1 72 130 ALA B C 1
ATOM 4548 O O . ALA B 1 130 ? -3.785 -40.156 1.585 1 72 130 ALA B O 1
ATOM 4549 N N . ALA B 1 131 ? -3.939 -38.156 0.488 1 56.28 131 ALA B N 1
ATOM 4550 C CA . ALA B 1 131 ? -2.549 -38.125 0.934 1 56.28 131 ALA B CA 1
ATOM 4551 C C . ALA B 1 131 ? -2.428 -38.594 2.385 1 56.28 131 ALA B C 1
ATOM 4553 O O . ALA B 1 131 ? -1.344 -38.969 2.836 1 56.28 131 ALA B O 1
ATOM 4554 N N . SER B 1 132 ? -3.654 -38.812 2.881 1 46.66 132 SER B N 1
ATOM 4555 C CA . SER B 1 132 ? -3.727 -39.781 3.957 1 46.66 132 SER B CA 1
ATOM 4556 C C . SER B 1 132 ? -4.242 -41.125 3.449 1 46.66 132 SER B C 1
ATOM 4558 O O . SER B 1 132 ? -4.902 -41.188 2.41 1 46.66 132 SER B O 1
ATOM 4560 N N . ARG B 1 133 ? -4.125 -42.562 3.578 1 47.34 133 ARG B N 1
ATOM 4561 C CA . ARG B 1 133 ? -3.996 -43.969 3.139 1 47.34 133 ARG B CA 1
ATOM 4562 C C . ARG B 1 133 ? -5.043 -44.281 2.082 1 47.34 133 ARG B C 1
ATOM 4564 O O . ARG B 1 133 ? -4.719 -44.875 1.04 1 47.34 133 ARG B O 1
ATOM 4571 N N . GLY B 1 134 ? -6.316 -44.656 2.18 1 45.75 134 GLY B N 1
ATOM 4572 C CA . GLY B 1 134 ? -7.289 -45.469 1.476 1 45.75 134 GLY B CA 1
ATOM 4573 C C . GLY B 1 134 ? -7.906 -44.75 0.279 1 45.75 134 GLY B C 1
ATOM 4574 O O . GLY B 1 134 ? -8.461 -45.406 -0.611 1 45.75 134 GLY B O 1
ATOM 4575 N N . ALA B 1 135 ? -8.008 -43.469 -0.044 1 52.38 135 ALA B N 1
ATOM 4576 C CA . ALA B 1 135 ? -8.859 -42.531 -0.798 1 52.38 135 ALA B CA 1
ATOM 4577 C C . ALA B 1 135 ? -8.289 -42.281 -2.191 1 52.38 135 ALA B C 1
ATOM 4579 O O . ALA B 1 135 ? -8.945 -41.688 -3.035 1 52.38 135 ALA B O 1
ATOM 4580 N N . CYS B 1 136 ? -7.262 -43.094 -2.711 1 59.81 136 CYS B N 1
ATOM 4581 C CA . CYS B 1 136 ? -6.504 -42.812 -3.918 1 59.81 136 CYS B CA 1
ATOM 4582 C C . CYS B 1 136 ? -7.211 -43.344 -5.156 1 59.81 136 CYS B C 1
ATOM 4584 O O . CYS B 1 136 ? -7.273 -42.656 -6.18 1 59.81 136 CYS B O 1
ATOM 4586 N N . LEU B 1 137 ? -7.863 -44.469 -5.102 1 62.34 137 LEU B N 1
ATOM 4587 C CA . LEU B 1 137 ? -8.445 -45.031 -6.312 1 62.34 137 LEU B CA 1
ATOM 4588 C C . LEU B 1 137 ? -9.641 -44.188 -6.777 1 62.34 137 LEU B C 1
ATOM 4590 O O . LEU B 1 137 ? -9.781 -43.906 -7.973 1 62.34 137 LEU B O 1
ATOM 4594 N N . MET B 1 138 ? -10.367 -43.75 -5.898 1 70.88 138 MET B N 1
ATOM 4595 C CA . MET B 1 138 ? -11.539 -42.969 -6.23 1 70.88 138 MET B CA 1
ATOM 4596 C C . MET B 1 138 ? -11.125 -41.625 -6.84 1 70.88 138 MET B C 1
ATOM 4598 O O . MET B 1 138 ? -11.773 -41.125 -7.77 1 70.88 138 MET B O 1
ATOM 4602 N N . SER B 1 139 ? -10.148 -41.156 -6.398 1 83 139 SER B N 1
ATOM 4603 C CA . SER B 1 139 ? -9.641 -39.875 -6.879 1 83 139 SER B CA 1
ATOM 4604 C C . SER B 1 139 ? -9.25 -39.969 -8.352 1 83 139 SER B C 1
ATOM 4606 O O . SER B 1 139 ? -9.633 -39.094 -9.148 1 83 139 SER B O 1
ATOM 4608 N N . GLU B 1 140 ? -8.664 -41.031 -8.727 1 82.75 140 GLU B N 1
ATOM 4609 C CA . GLU B 1 140 ? -8.195 -41.219 -10.102 1 82.75 140 GLU B CA 1
ATOM 4610 C C . GLU B 1 140 ? -9.367 -41.438 -11.055 1 82.75 140 GLU B C 1
ATOM 4612 O O . GLU B 1 140 ? -9.359 -40.938 -12.188 1 82.75 140 GLU B O 1
ATOM 4617 N N . ASP B 1 141 ? -10.281 -42.188 -10.578 1 79.75 141 ASP B N 1
ATOM 4618 C CA . ASP B 1 141 ? -11.453 -42.438 -11.406 1 79.75 141 ASP B CA 1
ATOM 4619 C C . ASP B 1 141 ? -12.25 -41.188 -11.688 1 79.75 141 ASP B C 1
ATOM 4621 O O . ASP B 1 141 ? -12.703 -40.938 -12.805 1 79.75 141 ASP B O 1
ATOM 4625 N N . ALA B 1 142 ? -12.5 -40.469 -10.672 1 84.62 142 ALA B N 1
ATOM 4626 C CA . ALA B 1 142 ? -13.219 -39.219 -10.82 1 84.62 142 ALA B CA 1
ATOM 4627 C C . ALA B 1 142 ? -12.484 -38.281 -11.773 1 84.62 142 ALA B C 1
ATOM 4629 O O . ALA B 1 142 ? -13.102 -37.625 -12.625 1 84.62 142 ALA B O 1
ATOM 4630 N N . ARG B 1 143 ? -11.242 -38.219 -11.602 1 88.62 143 ARG B N 1
ATOM 4631 C CA . ARG B 1 143 ? -10.398 -37.406 -12.469 1 88.62 143 ARG B CA 1
ATOM 4632 C C . ARG B 1 143 ? -10.516 -37.844 -13.922 1 88.62 143 ARG B C 1
ATOM 4634 O O . ARG B 1 143 ? -10.727 -37.031 -14.82 1 88.62 143 ARG B O 1
ATOM 4641 N N . ASN B 1 144 ? -10.391 -39.125 -14.133 1 84.88 144 ASN B N 1
ATOM 4642 C CA . ASN B 1 144 ? -10.453 -39.688 -15.492 1 84.88 144 ASN B CA 1
ATOM 4643 C C . ASN B 1 144 ? -11.805 -39.406 -16.141 1 84.88 144 ASN B C 1
ATOM 4645 O O . ASN B 1 144 ? -11.875 -39.094 -17.328 1 84.88 144 ASN B O 1
ATOM 4649 N N . GLN B 1 145 ? -12.789 -39.562 -15.414 1 83.44 145 GLN B N 1
ATOM 4650 C CA . GLN B 1 145 ? -14.125 -39.281 -15.945 1 83.44 145 GLN B CA 1
ATOM 4651 C C . GLN B 1 145 ? -14.297 -37.812 -16.328 1 83.44 145 GLN B C 1
ATOM 4653 O O . GLN B 1 145 ? -14.867 -37.5 -17.359 1 83.44 145 GLN B O 1
ATOM 4658 N N . ALA B 1 146 ? -13.883 -36.938 -15.422 1 88.06 146 ALA B N 1
ATOM 4659 C CA . ALA B 1 146 ? -13.961 -35.531 -15.711 1 88.06 146 ALA B CA 1
ATOM 4660 C C . ALA B 1 146 ? -13.195 -35.188 -16.984 1 88.06 146 ALA B C 1
ATO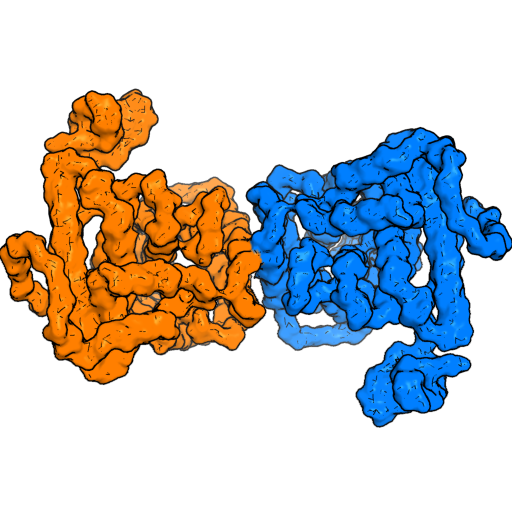M 4662 O O . ALA B 1 146 ? -13.703 -34.469 -17.859 1 88.06 146 ALA B O 1
ATOM 4663 N N . ILE B 1 147 ? -12.031 -35.719 -17.125 1 87.31 147 ILE B N 1
ATOM 4664 C CA . ILE B 1 147 ? -11.18 -35.469 -18.281 1 87.31 147 ILE B CA 1
ATOM 4665 C C . ILE B 1 147 ? -11.859 -35.969 -19.547 1 87.31 147 ILE B C 1
ATOM 4667 O O . ILE B 1 147 ? -11.805 -35.312 -20.594 1 87.31 147 ILE B O 1
ATOM 4671 N N . SER B 1 148 ? -12.484 -37.062 -19.422 1 83.88 148 SER B N 1
ATOM 4672 C CA . SER B 1 148 ? -13.164 -37.656 -20.562 1 83.88 148 SER B CA 1
ATOM 4673 C C . SER B 1 148 ? -14.281 -36.75 -21.078 1 83.88 148 SER B C 1
ATOM 4675 O O . SER B 1 148 ? -14.422 -36.562 -22.281 1 83.88 148 SER B O 1
ATOM 4677 N N . VAL B 1 149 ? -15.023 -36.25 -20.188 1 82.06 149 VAL B N 1
ATOM 4678 C CA . VAL B 1 149 ? -16.141 -35.375 -20.547 1 82.06 149 VAL B CA 1
ATOM 4679 C C . VAL B 1 149 ? -15.594 -34.094 -21.203 1 82.06 149 VAL B C 1
ATOM 4681 O O . VAL B 1 149 ? -16.094 -33.656 -22.234 1 82.06 149 VAL B O 1
ATOM 4684 N N . ILE B 1 150 ? -14.562 -33.531 -20.625 1 85 150 ILE B N 1
ATOM 4685 C CA . ILE B 1 150 ? -13.961 -32.312 -21.156 1 85 150 ILE B CA 1
ATOM 4686 C C . ILE B 1 150 ? -13.398 -32.562 -22.547 1 85 150 ILE B C 1
ATOM 4688 O O . ILE B 1 150 ? -13.617 -31.781 -23.469 1 85 150 ILE B O 1
ATOM 4692 N N . SER B 1 151 ? -12.727 -33.625 -22.672 1 80.44 151 SER B N 1
ATOM 4693 C CA . SER B 1 151 ? -12.109 -34 -23.953 1 80.44 151 SER B CA 1
ATOM 4694 C C . SER B 1 151 ? -13.148 -34.156 -25.047 1 80.44 151 SER B C 1
ATOM 4696 O O . SER B 1 151 ? -12.945 -33.719 -26.188 1 80.44 151 SER B O 1
ATOM 4698 N N . ARG B 1 152 ? -14.164 -34.812 -24.703 1 80.25 152 ARG B N 1
ATOM 4699 C CA . ARG B 1 152 ? -15.25 -35 -25.656 1 80.25 152 ARG B CA 1
ATOM 4700 C C . ARG B 1 152 ? -15.836 -33.656 -26.094 1 80.25 152 ARG B C 1
ATOM 4702 O O . ARG B 1 152 ? -16.109 -33.469 -27.281 1 80.25 152 ARG B O 1
ATOM 4709 N N . HIS B 1 153 ? -16.016 -32.875 -25.141 1 80.44 153 HIS B N 1
ATOM 4710 C CA . HIS B 1 153 ? -16.594 -31.578 -25.438 1 80.44 153 HIS B CA 1
ATOM 4711 C C . HIS B 1 153 ? -15.656 -30.75 -26.328 1 80.44 153 HIS B C 1
ATOM 4713 O O . HIS B 1 153 ? -16.094 -30.109 -27.281 1 80.44 153 HIS B O 1
ATOM 4719 N N . ILE B 1 154 ? -14.438 -30.75 -26.047 1 77 154 ILE B N 1
ATOM 4720 C CA . ILE B 1 154 ? -13.453 -30 -26.812 1 77 154 ILE B CA 1
ATOM 4721 C C . ILE B 1 154 ? -13.359 -30.562 -28.234 1 77 154 ILE B C 1
ATOM 4723 O O . ILE B 1 154 ? -13.234 -29.797 -29.188 1 77 154 ILE B O 1
ATOM 4727 N N . THR B 1 155 ? -13.344 -31.859 -28.297 1 75.06 155 THR B N 1
ATOM 4728 C CA . THR B 1 155 ? -13.32 -32.5 -29.609 1 75.06 155 THR B CA 1
ATOM 4729 C C . THR B 1 155 ? -14.539 -32.062 -30.422 1 75.06 155 THR B C 1
ATOM 4731 O O . THR B 1 155 ? -14.414 -31.797 -31.625 1 75.06 155 THR B O 1
ATOM 4734 N N . ASP B 1 156 ? -15.648 -32.062 -29.781 1 76.25 156 ASP B N 1
ATOM 4735 C CA . ASP B 1 156 ? -16.875 -31.641 -30.453 1 76.25 156 ASP B CA 1
ATOM 4736 C C . ASP B 1 156 ? -16.766 -30.203 -30.969 1 76.25 156 ASP B C 1
ATOM 4738 O O . ASP B 1 156 ? -17.141 -29.906 -32.094 1 76.25 156 ASP B O 1
ATOM 4742 N N . VAL B 1 157 ? -16.25 -29.359 -30.156 1 74.69 157 VAL B N 1
ATOM 4743 C CA . VAL B 1 157 ? -16.094 -27.953 -30.516 1 74.69 157 VAL B CA 1
ATOM 4744 C C . VAL B 1 157 ? -15.078 -27.828 -31.656 1 74.69 157 VAL B C 1
ATOM 4746 O O . VAL B 1 157 ? -15.297 -27.062 -32.594 1 74.69 157 VAL B O 1
ATOM 4749 N N . THR B 1 158 ? -14.008 -28.531 -31.516 1 71.81 158 THR B N 1
ATOM 4750 C CA . THR B 1 158 ? -12.961 -28.484 -32.531 1 71.81 158 THR B CA 1
ATOM 4751 C C . THR B 1 158 ? -13.492 -28.984 -33.875 1 71.81 158 THR B C 1
ATOM 4753 O O . THR B 1 158 ? -13.18 -28.406 -34.906 1 71.81 158 THR B O 1
ATOM 4756 N N . ASN B 1 159 ? -14.203 -30.016 -33.812 1 72.25 159 ASN B N 1
ATOM 4757 C CA . ASN B 1 159 ? -14.805 -30.562 -35.031 1 72.25 159 ASN B CA 1
ATOM 4758 C C . ASN B 1 159 ? -15.773 -29.578 -35.688 1 72.25 159 ASN B C 1
ATOM 4760 O O . ASN B 1 159 ? -15.805 -29.438 -36.906 1 72.25 159 ASN B O 1
ATOM 4764 N N . HIS B 1 160 ? -16.453 -28.922 -34.906 1 74.44 160 HIS B N 1
ATOM 4765 C CA . HIS B 1 160 ? -17.375 -27.922 -35.406 1 74.44 160 HIS B CA 1
ATOM 4766 C C . HIS B 1 160 ? -16.641 -26.75 -36.031 1 74.44 160 HIS B C 1
ATOM 4768 O O . HIS B 1 160 ? -17.062 -26.219 -37.062 1 74.44 160 HIS B O 1
ATOM 4774 N N . LEU B 1 161 ? -15.602 -26.359 -35.375 1 68.56 161 LEU B N 1
ATOM 4775 C CA . LEU B 1 161 ? -14.789 -25.281 -35.906 1 68.56 161 LEU B CA 1
ATOM 4776 C C . LEU B 1 161 ? -14.156 -25.672 -37.219 1 68.56 161 LEU B C 1
ATOM 4778 O O . LEU B 1 161 ? -14.062 -24.859 -38.156 1 68.56 161 LEU B O 1
ATOM 4782 N N . ALA B 1 162 ? -13.727 -26.891 -37.281 1 66.69 162 ALA B N 1
ATOM 4783 C CA . ALA B 1 162 ? -13.133 -27.422 -38.5 1 66.69 162 ALA B CA 1
ATOM 4784 C C . ALA B 1 162 ? -14.148 -27.453 -39.625 1 66.69 162 ALA B C 1
ATOM 4786 O O . ALA B 1 162 ? -13.789 -27.328 -40.812 1 66.69 162 ALA B O 1
ATOM 4787 N N . ASN B 1 163 ? -15.32 -27.578 -39.25 1 68.81 163 ASN B N 1
ATOM 4788 C CA . ASN B 1 163 ? -16.391 -27.641 -40.25 1 68.81 163 ASN B CA 1
ATOM 4789 C C . ASN B 1 163 ? -16.906 -26.234 -40.594 1 68.81 163 ASN B C 1
ATOM 4791 O O . ASN B 1 163 ? -17.922 -26.094 -41.281 1 68.81 163 ASN B O 1
ATOM 4795 N N . GLY B 1 164 ? -16.172 -25.203 -40.031 1 64.5 164 GLY B N 1
ATOM 4796 C CA . GLY B 1 164 ? -16.422 -23.844 -40.469 1 64.5 164 GLY B CA 1
ATOM 4797 C C . GLY B 1 164 ? -17.391 -23.094 -39.531 1 64.5 164 GLY B C 1
ATOM 4798 O O . GLY B 1 164 ? -17.797 -21.969 -39.844 1 64.5 164 GLY B O 1
ATOM 4799 N N . HIS B 1 165 ? -17.781 -23.75 -38.562 1 66.5 165 HIS B N 1
ATOM 4800 C CA . HIS B 1 165 ? -18.719 -23.062 -37.688 1 66.5 165 HIS B CA 1
ATOM 4801 C C . HIS B 1 165 ? -18 -22.062 -36.781 1 66.5 165 HIS B C 1
ATOM 4803 O O . HIS B 1 165 ? -16.828 -22.266 -36.469 1 66.5 165 HIS B O 1
ATOM 4809 N N . GLU B 1 166 ? -18.688 -21.047 -36.469 1 64.88 166 GLU B N 1
ATOM 4810 C CA . GLU B 1 166 ? -18.125 -20 -35.625 1 64.88 166 GLU B CA 1
ATOM 4811 C C . GLU B 1 166 ? -18.047 -20.453 -34.188 1 64.88 166 GLU B C 1
ATOM 4813 O O . GLU B 1 166 ? -18.953 -21.125 -33.688 1 64.88 166 GLU B O 1
ATOM 4818 N N . ILE B 1 167 ? -16.969 -20.188 -33.531 1 62.31 167 ILE B N 1
ATOM 4819 C CA . ILE B 1 167 ? -16.656 -20.625 -32.188 1 62.31 167 ILE B CA 1
ATOM 4820 C C . ILE B 1 167 ? -17.75 -20.141 -31.234 1 62.31 167 ILE B C 1
ATOM 4822 O O . ILE B 1 167 ? -18.125 -20.844 -30.297 1 62.31 167 ILE B O 1
ATOM 4826 N N . ASP B 1 168 ? -18.188 -18.922 -31.438 1 59 168 ASP B N 1
ATOM 4827 C CA . ASP B 1 168 ? -19.141 -18.328 -30.516 1 59 168 ASP B CA 1
ATOM 4828 C C . ASP B 1 168 ? -20.453 -19.125 -30.484 1 59 168 ASP B C 1
ATOM 4830 O O . ASP B 1 168 ? -21.188 -19.094 -29.5 1 59 168 ASP B O 1
ATOM 4834 N N . LYS B 1 169 ? -20.656 -19.781 -31.578 1 61.09 169 LYS B N 1
ATOM 4835 C CA . LYS B 1 169 ? -21.891 -20.547 -31.672 1 61.09 169 LYS B CA 1
ATOM 4836 C C . LYS B 1 169 ? -21.719 -21.938 -31.047 1 61.09 169 LYS B C 1
ATOM 4838 O O . LYS B 1 169 ? -22.703 -22.578 -30.703 1 61.09 169 LYS B O 1
ATOM 4843 N N . GLN B 1 170 ? -20.484 -22.188 -30.859 1 59.84 170 GLN B N 1
ATOM 4844 C CA . GLN B 1 170 ? -20.281 -23.562 -30.438 1 59.84 170 GLN B CA 1
ATOM 4845 C C . GLN B 1 170 ? -19.844 -23.641 -28.969 1 59.84 170 GLN B C 1
ATOM 4847 O O . GLN B 1 170 ? -20.094 -24.625 -28.281 1 59.84 170 GLN B O 1
ATOM 4852 N N . LEU B 1 171 ? -19.156 -22.641 -28.625 1 73.19 171 LEU B N 1
ATOM 4853 C CA . LEU B 1 171 ? -18.703 -22.609 -27.234 1 73.19 171 LEU B CA 1
ATOM 4854 C C . LEU B 1 171 ? -19.344 -21.453 -26.484 1 73.19 171 LEU B C 1
ATOM 4856 O O . LEU B 1 171 ? -18.969 -20.281 -26.688 1 73.19 171 LEU B O 1
ATOM 4860 N N . SER B 1 172 ? -20.297 -21.844 -25.75 1 78.69 172 SER B N 1
ATOM 4861 C CA . SER B 1 172 ? -20.953 -20.828 -24.938 1 78.69 172 SER B CA 1
ATOM 4862 C C . SER B 1 172 ? -20.078 -20.375 -23.781 1 78.69 172 SER B C 1
ATOM 4864 O O . SER B 1 172 ? -19.141 -21.078 -23.406 1 78.69 172 SER B O 1
ATOM 4866 N N . LEU B 1 173 ? -20.328 -19.328 -23.312 1 83.88 173 LEU B N 1
ATOM 4867 C CA . LEU B 1 173 ? -19.625 -18.812 -22.156 1 83.88 173 LEU B CA 1
ATOM 4868 C C . LEU B 1 173 ? -19.781 -19.734 -20.953 1 83.88 173 LEU B C 1
ATOM 4870 O O . LEU B 1 173 ? -18.859 -19.906 -20.172 1 83.88 173 LEU B O 1
ATOM 4874 N N . ASP B 1 174 ? -20.906 -20.297 -20.922 1 84.12 174 ASP B N 1
ATOM 4875 C CA . ASP B 1 174 ? -21.172 -21.234 -19.844 1 84.12 174 ASP B CA 1
ATOM 4876 C C . ASP B 1 174 ? -20.266 -22.469 -19.953 1 84.12 174 ASP B C 1
ATOM 4878 O O . ASP B 1 174 ? -19.75 -22.953 -18.953 1 84.12 174 ASP B O 1
ATOM 4882 N N . ASP B 1 175 ? -20.078 -22.891 -21.188 1 85.25 175 ASP B N 1
ATOM 4883 C CA . ASP B 1 175 ? -19.188 -24.016 -21.422 1 85.25 175 ASP B CA 1
ATOM 4884 C C . ASP B 1 175 ? -17.75 -23.688 -21.062 1 85.25 175 ASP B C 1
ATOM 4886 O O . ASP B 1 175 ? -17.047 -24.484 -20.438 1 85.25 175 ASP B O 1
ATOM 4890 N N . ALA B 1 176 ? -17.406 -22.547 -21.453 1 88.31 176 ALA B N 1
ATOM 4891 C CA . ALA B 1 176 ? -16.031 -22.109 -21.172 1 88.31 176 ALA B CA 1
ATOM 4892 C C . ALA B 1 176 ? -15.773 -22.016 -19.672 1 88.31 176 ALA B C 1
ATOM 4894 O O . ALA B 1 176 ? -14.695 -22.375 -19.203 1 88.31 176 ALA B O 1
ATOM 4895 N N . GLU B 1 177 ? -16.734 -21.625 -18.984 1 90.69 177 GLU B N 1
ATOM 4896 C CA . GLU B 1 177 ? -16.609 -21.406 -17.547 1 90.69 177 GLU B CA 1
ATOM 4897 C C . GLU B 1 177 ? -16.391 -22.734 -16.812 1 90.69 177 GLU B C 1
ATOM 4899 O O . GLU B 1 177 ? -15.445 -22.859 -16.016 1 90.69 177 GLU B O 1
ATOM 4904 N N . TRP B 1 178 ? -17.281 -23.625 -17.078 1 92.38 178 TRP B N 1
ATOM 4905 C CA . TRP B 1 178 ? -17.109 -24.859 -16.328 1 92.38 178 TRP B CA 1
ATOM 4906 C C . TRP B 1 178 ? -15.875 -25.625 -16.797 1 92.38 178 TRP B C 1
ATOM 4908 O O . TRP B 1 178 ? -15.211 -26.281 -15.992 1 92.38 178 TRP B O 1
ATOM 4918 N N . MET B 1 179 ? -15.484 -25.547 -18.047 1 91.25 179 MET B N 1
ATOM 4919 C CA . MET B 1 179 ? -14.266 -26.188 -18.531 1 91.25 179 MET B CA 1
ATOM 4920 C C . MET B 1 179 ? -13.039 -25.594 -17.844 1 91.25 179 MET B C 1
ATOM 4922 O O . MET B 1 179 ? -12.164 -26.328 -17.391 1 91.25 179 MET B O 1
ATOM 4926 N N . LEU B 1 180 ? -13.039 -24.312 -17.781 1 92.88 180 LEU B N 1
ATOM 4927 C CA . LEU B 1 180 ? -11.914 -23.625 -17.156 1 92.88 180 LEU B CA 1
ATOM 4928 C C . LEU B 1 180 ? -11.82 -23.984 -15.672 1 92.88 180 LEU B C 1
ATOM 4930 O O . LEU B 1 180 ? -10.727 -24.188 -15.141 1 92.88 180 LEU B O 1
ATOM 4934 N N . ALA B 1 181 ? -12.961 -23.969 -15.078 1 94.5 181 ALA B N 1
ATOM 4935 C CA . ALA B 1 181 ? -12.992 -24.359 -13.664 1 94.5 181 ALA B CA 1
ATOM 4936 C C . ALA B 1 181 ? -12.414 -25.75 -13.461 1 94.5 181 ALA B C 1
ATOM 4938 O O . ALA B 1 181 ? -11.609 -25.969 -12.555 1 94.5 181 ALA B O 1
ATOM 4939 N N . CYS B 1 182 ? -12.789 -26.641 -14.344 1 93.94 182 CYS B N 1
ATOM 4940 C CA . CYS B 1 182 ? -12.281 -28 -14.266 1 93.94 182 CYS B CA 1
ATOM 4941 C C . CYS B 1 182 ? -10.781 -28.047 -14.5 1 93.94 182 CYS B C 1
ATOM 4943 O O . CYS B 1 182 ? -10.047 -28.703 -13.758 1 93.94 182 CYS B O 1
ATOM 4945 N N . MET B 1 183 ? -10.359 -27.391 -15.469 1 92.25 183 MET B N 1
ATOM 4946 C CA . MET B 1 183 ? -8.938 -27.391 -15.812 1 92.25 183 MET B CA 1
ATOM 4947 C C . MET B 1 183 ? -8.102 -26.844 -14.656 1 92.25 183 MET B C 1
ATOM 4949 O O . MET B 1 183 ? -7.023 -27.375 -14.367 1 92.25 183 MET B O 1
ATOM 4953 N N . LEU B 1 184 ? -8.586 -25.859 -14.016 1 93.12 184 LEU B N 1
ATOM 4954 C CA . LEU B 1 184 ? -7.883 -25.266 -12.883 1 93.12 184 LEU B CA 1
ATOM 4955 C C . LEU B 1 184 ? -7.824 -26.25 -11.711 1 93.12 184 LEU B C 1
ATOM 4957 O O . LEU B 1 184 ? -6.762 -26.453 -11.125 1 93.12 184 LEU B O 1
ATOM 4961 N N . VAL B 1 185 ? -8.914 -26.812 -11.422 1 93.62 185 VAL B N 1
ATOM 4962 C CA . VAL B 1 185 ? -9 -27.75 -10.297 1 93.62 185 VAL B CA 1
ATOM 4963 C C . VAL B 1 185 ? -8.172 -29 -10.594 1 93.62 185 VAL B C 1
ATOM 4965 O O . VAL B 1 185 ? -7.461 -29.5 -9.719 1 93.62 185 VAL B O 1
ATOM 4968 N N . LEU B 1 186 ? -8.227 -29.438 -11.805 1 91.81 186 LEU B N 1
ATOM 4969 C CA . LEU B 1 186 ? -7.492 -30.641 -12.18 1 91.81 186 LEU B CA 1
ATOM 4970 C C . LEU B 1 186 ? -5.996 -30.375 -12.25 1 91.81 186 LEU B C 1
ATOM 4972 O O . LEU B 1 186 ? -5.184 -31.266 -11.992 1 91.81 186 LEU B O 1
ATOM 4976 N N . SER B 1 187 ? -5.652 -29.188 -12.625 1 90.5 187 SER B N 1
ATOM 4977 C CA . SER B 1 187 ? -4.242 -28.828 -12.555 1 90.5 187 SER B CA 1
ATOM 4978 C C . SER B 1 187 ? -3.703 -28.969 -11.133 1 90.5 187 SER B C 1
ATOM 4980 O O . SER B 1 187 ? -2.586 -29.453 -10.938 1 90.5 187 SER B O 1
ATOM 4982 N N . CYS B 1 188 ? -4.488 -28.594 -10.211 1 88.69 188 CYS B N 1
ATOM 4983 C CA . CYS B 1 188 ? -4.109 -28.75 -8.812 1 88.69 188 CYS B CA 1
ATOM 4984 C C . CYS B 1 188 ? -4.008 -30.219 -8.43 1 88.69 188 CYS B C 1
ATOM 4986 O O . CYS B 1 188 ? -3.121 -30.609 -7.668 1 88.69 188 CYS B O 1
ATOM 4988 N N . TYR B 1 189 ? -4.965 -30.953 -8.945 1 89 189 TYR B N 1
ATOM 4989 C CA . TYR B 1 189 ? -4.918 -32.406 -8.727 1 89 189 TYR B CA 1
ATOM 4990 C C . TYR B 1 189 ? -3.592 -32.969 -9.203 1 89 189 TYR B C 1
ATOM 4992 O O . TYR B 1 189 ? -2.955 -33.75 -8.484 1 89 189 TYR B O 1
ATOM 5000 N N . GLU B 1 190 ? -3.197 -32.594 -10.391 1 86.69 190 GLU B N 1
ATOM 5001 C CA . GLU B 1 190 ? -1.978 -33.125 -10.984 1 86.69 190 GLU B CA 1
ATOM 5002 C C . GLU B 1 190 ? -0.745 -32.719 -10.195 1 86.69 190 GLU B C 1
ATOM 5004 O O . GLU B 1 190 ? 0.219 -33.469 -10.078 1 86.69 190 GLU B O 1
ATOM 5009 N N . MET B 1 191 ? -0.75 -31.547 -9.656 1 83.94 191 MET B N 1
ATOM 5010 C CA . MET B 1 191 ? 0.368 -31.047 -8.852 1 83.94 191 MET B CA 1
ATOM 5011 C C . MET B 1 191 ? 0.543 -31.891 -7.59 1 83.94 191 MET B C 1
ATOM 5013 O O . MET B 1 191 ? 1.66 -32.031 -7.094 1 83.94 191 MET B O 1
ATOM 5017 N N . ALA B 1 192 ? -0.534 -32.406 -7.137 1 83.56 192 ALA B N 1
ATOM 5018 C CA . ALA B 1 192 ? -0.505 -33.219 -5.918 1 83.56 192 ALA B CA 1
ATOM 5019 C C . ALA B 1 192 ? -0.173 -34.688 -6.223 1 83.56 192 ALA B C 1
ATOM 5021 O O . ALA B 1 192 ? 0.349 -35.406 -5.367 1 83.56 192 ALA B O 1
ATOM 5022 N N . HIS B 1 193 ? -0.459 -35.062 -7.438 1 81.81 193 HIS B N 1
ATOM 5023 C CA . HIS B 1 193 ? -0.395 -36.5 -7.719 1 81.81 193 HIS B CA 1
ATOM 5024 C C . HIS B 1 193 ? 0.636 -36.812 -8.805 1 81.81 193 HIS B C 1
ATOM 5026 O O . HIS B 1 193 ? 1.647 -37.469 -8.539 1 81.81 193 HIS B O 1
ATOM 5032 N N . SER B 1 194 ? 0.395 -36.281 -10.016 1 75.62 194 SER B N 1
ATOM 5033 C CA . SER B 1 194 ? 1.111 -36.688 -11.219 1 75.62 194 SER B CA 1
ATOM 5034 C C . SER B 1 194 ? 2.316 -35.812 -11.484 1 75.62 194 SER B C 1
ATOM 5036 O O . SER B 1 194 ? 3.215 -36.188 -12.242 1 75.62 194 SER B O 1
ATOM 5038 N N . GLY B 1 195 ? 2.242 -34.656 -10.938 1 77.06 195 GLY B N 1
ATOM 5039 C CA . GLY B 1 195 ? 3.404 -33.781 -11.102 1 77.06 195 GLY B CA 1
ATOM 5040 C C . GLY B 1 195 ? 3.146 -32.594 -12.008 1 77.06 195 GLY B C 1
ATOM 5041 O O . GLY B 1 195 ? 2.029 -32.406 -12.492 1 77.06 195 GLY B O 1
ATOM 5042 N N . ALA B 1 196 ? 4.211 -31.906 -12.305 1 78.06 196 ALA B N 1
ATOM 504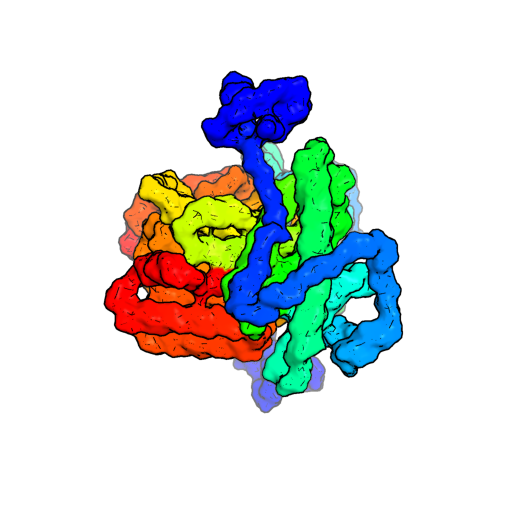3 C CA . ALA B 1 196 ? 4.129 -30.609 -12.977 1 78.06 196 ALA B CA 1
ATOM 5044 C C . ALA B 1 196 ? 3.822 -30.766 -14.461 1 78.06 196 ALA B C 1
ATOM 5046 O O . ALA B 1 196 ? 3.088 -29.969 -15.039 1 78.06 196 ALA B O 1
ATOM 5047 N N . SER B 1 197 ? 4.328 -31.75 -15.039 1 77.19 197 SER B N 1
ATOM 5048 C CA . SER B 1 197 ? 4.121 -31.969 -16.469 1 77.19 197 SER B CA 1
ATOM 5049 C C . SER B 1 197 ? 2.654 -32.25 -16.781 1 77.19 197 SER B C 1
ATOM 5051 O O . SER B 1 197 ? 2.123 -31.766 -17.781 1 77.19 197 SER B O 1
ATOM 5053 N N . ALA B 1 198 ? 2.047 -33.031 -15.914 1 81.75 198 ALA B N 1
ATOM 5054 C CA . ALA B 1 198 ? 0.627 -33.312 -16.078 1 81.75 198 ALA B CA 1
ATOM 5055 C C . ALA B 1 198 ? -0.225 -32.062 -15.867 1 81.75 198 ALA B C 1
ATOM 5057 O O . ALA B 1 198 ? -1.211 -31.844 -16.578 1 81.75 198 ALA B O 1
ATOM 5058 N N . ALA B 1 199 ? 0.113 -31.312 -14.93 1 86.62 199 ALA B N 1
ATOM 5059 C CA . ALA B 1 199 ? -0.599 -30.062 -14.656 1 86.62 199 ALA B CA 1
ATOM 5060 C C . ALA B 1 199 ? -0.512 -29.109 -15.852 1 86.62 199 ALA B C 1
ATOM 5062 O O . ALA B 1 199 ? -1.474 -28.406 -16.156 1 86.62 199 ALA B O 1
ATOM 5063 N N . GLU B 1 200 ? 0.605 -29.141 -16.547 1 83.88 200 GLU B N 1
ATOM 5064 C CA . GLU B 1 200 ? 0.829 -28.266 -17.688 1 83.88 200 GLU B CA 1
ATOM 5065 C C . GLU B 1 200 ? -0.131 -28.594 -18.828 1 83.88 200 GLU B C 1
ATOM 5067 O O . GLU B 1 200 ? -0.508 -27.719 -19.609 1 83.88 200 GLU B O 1
ATOM 5072 N N . ILE B 1 201 ? -0.532 -29.797 -18.922 1 82.06 201 ILE B N 1
ATOM 5073 C CA . ILE B 1 201 ? -1.473 -30.188 -19.969 1 82.06 201 ILE B CA 1
ATOM 5074 C C . ILE B 1 201 ? -2.797 -29.453 -19.766 1 82.06 201 ILE B C 1
ATOM 5076 O O . ILE B 1 201 ? -3.363 -28.922 -20.719 1 82.06 201 ILE B O 1
ATOM 5080 N N . HIS B 1 202 ? -3.246 -29.422 -18.562 1 87.56 202 HIS B N 1
ATOM 5081 C CA . HIS B 1 202 ? -4.477 -28.719 -18.234 1 87.56 202 HIS B CA 1
ATOM 5082 C C . HIS B 1 202 ? -4.316 -27.219 -18.469 1 87.56 202 HIS B C 1
ATOM 5084 O O . HIS B 1 202 ? -5.215 -26.562 -19 1 87.56 202 HIS B O 1
ATOM 5090 N N . ARG B 1 203 ? -3.191 -26.719 -18.125 1 87.5 203 ARG B N 1
ATOM 5091 C CA . ARG B 1 203 ? -2.941 -25.297 -18.281 1 87.5 203 ARG B CA 1
ATOM 5092 C C . ARG B 1 203 ? -2.848 -24.906 -19.75 1 87.5 203 ARG B C 1
ATOM 5094 O O . ARG B 1 203 ? -3.328 -23.844 -20.141 1 87.5 203 ARG B O 1
ATOM 5101 N N . SER B 1 204 ? -2.195 -25.734 -20.484 1 84.44 204 SER B N 1
ATOM 5102 C CA . SER B 1 204 ? -2.107 -25.5 -21.922 1 84.44 204 SER B CA 1
ATOM 5103 C C . SER B 1 204 ? -3.49 -25.484 -22.562 1 84.44 204 SER B C 1
ATOM 5105 O O . SER B 1 204 ? -3.77 -24.656 -23.438 1 84.44 204 SER B O 1
ATOM 5107 N N . ALA B 1 205 ? -4.254 -26.391 -22.109 1 85.19 205 ALA B N 1
ATOM 5108 C CA . ALA B 1 205 ? -5.629 -26.438 -22.609 1 85.19 205 ALA B CA 1
ATOM 5109 C C . ALA B 1 205 ? -6.387 -25.172 -22.234 1 85.19 205 ALA B C 1
ATOM 5111 O O . ALA B 1 205 ? -7.133 -24.609 -23.047 1 85.19 205 ALA B O 1
ATOM 5112 N N . ALA B 1 206 ? -6.25 -24.781 -21.031 1 90.25 206 ALA B N 1
ATOM 5113 C CA . ALA B 1 206 ? -6.895 -23.562 -20.562 1 90.25 206 ALA B CA 1
ATOM 5114 C C . ALA B 1 206 ? -6.434 -22.359 -21.375 1 90.25 206 ALA B C 1
ATOM 5116 O O . ALA B 1 206 ? -7.238 -21.484 -21.719 1 90.25 206 ALA B O 1
ATOM 5117 N N . ARG B 1 207 ? -5.176 -22.297 -21.656 1 88.5 207 ARG B N 1
ATOM 5118 C CA . ARG B 1 207 ? -4.602 -21.219 -22.453 1 88.5 207 ARG B CA 1
ATOM 5119 C C . ARG B 1 207 ? -5.25 -21.156 -23.844 1 88.5 207 ARG B C 1
ATOM 5121 O O . ARG B 1 207 ? -5.637 -20.078 -24.297 1 88.5 207 ARG B O 1
ATOM 5128 N N . SER B 1 208 ? -5.316 -22.266 -24.391 1 83.81 208 SER B N 1
ATOM 5129 C CA . SER B 1 208 ? -5.934 -22.328 -25.719 1 83.81 208 SER B CA 1
ATOM 5130 C C . SER B 1 208 ? -7.383 -21.859 -25.672 1 83.81 208 SER B C 1
ATOM 5132 O O . SER B 1 208 ? -7.832 -21.141 -26.578 1 83.81 208 SER B O 1
ATOM 5134 N N . LEU B 1 209 ? -8.078 -22.281 -24.656 1 84.94 209 LEU B N 1
ATOM 5135 C CA . LEU B 1 209 ? -9.484 -21.906 -24.5 1 84.94 209 LEU B CA 1
ATOM 5136 C C . LEU B 1 209 ? -9.633 -20.406 -24.312 1 84.94 209 LEU B C 1
ATOM 5138 O O . LEU B 1 209 ? -10.445 -19.766 -24.969 1 84.94 209 LEU B O 1
ATOM 5142 N N . VAL B 1 210 ? -8.859 -19.844 -23.438 1 87.31 210 VAL B N 1
ATOM 5143 C CA . VAL B 1 210 ? -8.945 -18.438 -23.078 1 87.31 210 VAL B CA 1
ATOM 5144 C C . VAL B 1 210 ? -8.555 -17.578 -24.281 1 87.31 210 VAL B C 1
ATOM 5146 O O . VAL B 1 210 ? -9.188 -16.562 -24.547 1 87.31 210 VAL B O 1
ATOM 5149 N N . ASN B 1 211 ? -7.57 -17.969 -24.922 1 80.75 211 ASN B N 1
ATOM 5150 C CA . ASN B 1 211 ? -7.043 -17.156 -26.016 1 80.75 211 ASN B CA 1
ATOM 5151 C C . ASN B 1 211 ? -7.91 -17.266 -27.266 1 80.75 211 ASN B C 1
ATOM 5153 O O . ASN B 1 211 ? -7.805 -16.438 -28.172 1 80.75 211 ASN B O 1
ATOM 5157 N N . THR B 1 212 ? -8.711 -18.219 -27.328 1 76.31 212 THR B N 1
ATOM 5158 C CA . THR B 1 212 ? -9.578 -18.406 -28.5 1 76.31 212 THR B CA 1
ATOM 5159 C C . THR B 1 212 ? -10.875 -17.625 -28.328 1 76.31 212 THR B C 1
ATOM 5161 O O . THR B 1 212 ? -11.492 -17.203 -29.297 1 76.31 212 THR B O 1
ATOM 5164 N N . LEU B 1 213 ? -11.297 -17.422 -27.078 1 78.25 213 LEU B N 1
ATOM 5165 C CA . LEU B 1 213 ? -12.562 -16.734 -26.828 1 78.25 213 LEU B CA 1
ATOM 5166 C C . LEU B 1 213 ? -12.398 -15.227 -26.953 1 78.25 213 LEU B C 1
ATOM 5168 O O . LEU B 1 213 ? -11.398 -14.656 -26.516 1 78.25 213 LEU B O 1
ATOM 5172 N N . PRO B 1 214 ? -13.398 -14.664 -27.578 1 69.44 214 PRO B N 1
ATOM 5173 C CA . PRO B 1 214 ? -13.336 -13.203 -27.688 1 69.44 214 PRO B CA 1
ATOM 5174 C C . PRO B 1 214 ? -13.414 -12.5 -26.344 1 69.44 214 PRO B C 1
ATOM 5176 O O . PRO B 1 214 ? -14.273 -12.836 -25.516 1 69.44 214 PRO B O 1
ATOM 5179 N N . THR B 1 215 ? -12.648 -11.57 -26.203 1 65.44 215 THR B N 1
ATOM 5180 C CA . THR B 1 215 ? -12.477 -10.867 -24.938 1 65.44 215 THR B CA 1
ATOM 5181 C C . THR B 1 215 ? -13.758 -10.125 -24.562 1 65.44 215 THR B C 1
ATOM 5183 O O . THR B 1 215 ? -14.125 -10.078 -23.375 1 65.44 215 THR B O 1
ATOM 5186 N N . ALA B 1 216 ? -14.352 -9.641 -25.484 1 65.44 216 ALA B N 1
ATOM 5187 C CA . ALA B 1 216 ? -15.547 -8.836 -25.219 1 65.44 216 ALA B CA 1
ATOM 5188 C C . ALA B 1 216 ? -16.641 -9.672 -24.578 1 65.44 216 ALA B C 1
ATOM 5190 O O . ALA B 1 216 ? -17.375 -9.195 -23.703 1 65.44 216 ALA B O 1
ATOM 5191 N N . GLN B 1 217 ? -16.812 -10.812 -25.016 1 69.12 217 GLN B N 1
ATOM 5192 C CA . GLN B 1 217 ? -17.812 -11.711 -24.453 1 69.12 217 GLN B CA 1
ATOM 5193 C C . GLN B 1 217 ? -17.406 -12.172 -23.047 1 69.12 217 GLN B C 1
ATOM 5195 O O . GLN B 1 217 ? -18.25 -12.281 -22.156 1 69.12 217 GLN B O 1
ATOM 5200 N N . CYS B 1 218 ? -16.203 -12.32 -22.953 1 72.19 218 CYS B N 1
ATOM 5201 C CA . CYS B 1 218 ? -15.664 -12.836 -21.688 1 72.19 218 CYS B CA 1
ATOM 5202 C C . CYS B 1 218 ? -15.781 -11.812 -20.578 1 72.19 218 CYS B C 1
ATOM 5204 O O . CYS B 1 218 ? -15.984 -12.172 -19.422 1 72.19 218 CYS B O 1
ATOM 5206 N N . ARG B 1 219 ? -15.82 -10.594 -20.953 1 70.44 219 ARG B N 1
ATOM 5207 C CA . ARG B 1 219 ? -15.82 -9.516 -19.969 1 70.44 219 ARG B CA 1
ATOM 5208 C C . ARG B 1 219 ? -17.188 -9.398 -19.281 1 70.44 219 ARG B C 1
ATOM 5210 O O . ARG B 1 219 ? -17.297 -8.789 -18.219 1 70.44 219 ARG B O 1
ATOM 5217 N N . LYS B 1 220 ? -18.016 -10.18 -19.812 1 72.88 220 LYS B N 1
ATOM 5218 C CA . LYS B 1 220 ? -19.359 -10.094 -19.266 1 72.88 220 LYS B CA 1
ATOM 5219 C C . LYS B 1 220 ? -19.562 -11.078 -18.125 1 72.88 220 LYS B C 1
ATOM 5221 O O . LYS B 1 220 ? -20.516 -10.961 -17.359 1 72.88 220 LYS B O 1
ATOM 5226 N N . SER B 1 221 ? -18.609 -11.914 -17.969 1 81.12 221 SER B N 1
ATOM 5227 C CA . SER B 1 221 ? -18.766 -12.945 -16.953 1 81.12 221 SER B CA 1
ATOM 5228 C C . SER B 1 221 ? -17.75 -12.766 -15.836 1 81.12 221 SER B C 1
ATOM 5230 O O . SER B 1 221 ? -16.531 -12.883 -16.062 1 81.12 221 SER B O 1
ATOM 5232 N N . MET B 1 222 ? -18.328 -12.617 -14.648 1 81.88 222 MET B N 1
ATOM 5233 C CA . MET B 1 222 ? -17.469 -12.469 -13.484 1 81.88 222 MET B CA 1
ATOM 5234 C C . MET B 1 222 ? -16.703 -13.758 -13.203 1 81.88 222 MET B C 1
ATOM 5236 O O . MET B 1 222 ? -15.531 -13.734 -12.836 1 81.88 222 MET B O 1
ATOM 5240 N N . LEU B 1 223 ? -17.391 -14.812 -13.438 1 86.56 223 LEU B N 1
ATOM 5241 C CA . LEU B 1 223 ? -16.766 -16.094 -13.18 1 86.56 223 LEU B CA 1
ATOM 5242 C C . LEU B 1 223 ? -15.617 -16.344 -14.156 1 86.56 223 LEU B C 1
ATOM 5244 O O . LEU B 1 223 ? -14.516 -16.734 -13.758 1 86.56 223 LEU B O 1
ATOM 5248 N N . PHE B 1 224 ? -15.844 -16.062 -15.383 1 88.88 224 PHE B N 1
ATOM 5249 C CA . PHE B 1 224 ? -14.805 -16.266 -16.391 1 88.88 224 PHE B CA 1
ATOM 5250 C C . PHE B 1 224 ? -13.586 -15.398 -16.078 1 88.88 224 PHE B C 1
ATOM 5252 O O . PHE B 1 224 ? -12.453 -15.883 -16.125 1 88.88 224 PHE B O 1
ATOM 5259 N N . MET B 1 225 ? -13.836 -14.203 -15.727 1 87.62 225 MET B N 1
ATOM 5260 C CA . MET B 1 225 ? -12.742 -13.273 -15.461 1 87.62 225 MET B CA 1
ATOM 5261 C C . MET B 1 225 ? -11.953 -13.711 -14.227 1 87.62 225 MET B C 1
ATOM 5263 O O . MET B 1 225 ? -10.727 -13.609 -14.203 1 87.62 225 MET B O 1
ATOM 5267 N N . SER B 1 226 ? -12.672 -14.156 -13.281 1 89.06 226 SER B N 1
ATOM 5268 C CA . SER B 1 226 ? -12.008 -14.609 -12.055 1 89.06 226 SER B CA 1
ATOM 5269 C C . SER B 1 226 ? -11.148 -15.836 -12.32 1 89.06 226 SER B C 1
ATOM 5271 O O . SER B 1 226 ? -10.023 -15.93 -11.82 1 89.06 226 SER B O 1
ATOM 5273 N N . LEU B 1 227 ? -11.664 -16.734 -13.094 1 91.19 227 LEU B N 1
ATOM 5274 C CA . LEU B 1 227 ? -10.914 -17.938 -13.422 1 91.19 227 LEU B CA 1
ATOM 5275 C C . LEU B 1 227 ? -9.688 -17.609 -14.266 1 91.19 227 LEU B C 1
ATOM 5277 O O . LEU B 1 227 ? -8.609 -18.156 -14.047 1 91.19 227 LEU B O 1
ATOM 5281 N N . ARG B 1 228 ? -9.891 -16.75 -15.164 1 91 228 ARG B N 1
ATOM 5282 C CA . ARG B 1 228 ? -8.773 -16.297 -15.984 1 91 228 ARG B CA 1
ATOM 5283 C C . ARG B 1 228 ? -7.672 -15.688 -15.133 1 91 228 ARG B C 1
ATOM 5285 O O . ARG B 1 228 ? -6.492 -15.969 -15.336 1 91 228 ARG B O 1
ATOM 5292 N N . ASN B 1 229 ? -8.07 -14.898 -14.234 1 90.88 229 ASN B N 1
ATOM 5293 C CA . ASN B 1 229 ? -7.094 -14.242 -13.375 1 90.88 229 ASN B CA 1
ATOM 5294 C C . ASN B 1 229 ? -6.367 -15.258 -12.492 1 90.88 229 ASN B C 1
ATOM 5296 O O . ASN B 1 229 ? -5.164 -15.125 -12.25 1 90.88 229 ASN B O 1
ATOM 5300 N N . MET B 1 230 ? -7.07 -16.188 -12.055 1 91.81 230 MET B N 1
ATOM 5301 C CA . MET B 1 230 ? -6.418 -17.219 -11.25 1 91.81 230 MET B CA 1
ATOM 5302 C C . MET B 1 230 ? -5.422 -18.016 -12.086 1 91.81 230 MET B C 1
ATOM 5304 O O . MET B 1 230 ? -4.316 -18.312 -11.625 1 91.81 230 MET B O 1
ATOM 5308 N N . LEU B 1 231 ? -5.828 -18.297 -13.25 1 92.44 231 LEU B N 1
ATOM 5309 C CA . LEU B 1 231 ? -4.949 -19.031 -14.164 1 92.44 231 LEU B CA 1
ATOM 5310 C C . LEU B 1 231 ? -3.717 -18.203 -14.508 1 92.44 231 LEU B C 1
ATOM 5312 O O . LEU B 1 231 ? -2.619 -18.75 -14.648 1 92.44 231 LEU B O 1
ATOM 5316 N N . SER B 1 232 ? -3.939 -16.922 -14.641 1 93.56 232 SER B N 1
ATOM 5317 C CA . SER B 1 232 ? -2.836 -16.047 -14.992 1 93.56 232 SER B CA 1
ATOM 5318 C C . SER B 1 232 ? -1.744 -16.078 -13.93 1 93.56 232 SER B C 1
ATOM 5320 O O . SER B 1 232 ? -0.559 -15.945 -14.242 1 93.56 232 SER B O 1
ATOM 5322 N N . THR B 1 233 ? -2.145 -16.234 -12.711 1 93.81 233 THR B N 1
ATOM 5323 C CA . THR B 1 233 ? -1.177 -16.297 -11.625 1 93.81 233 THR B CA 1
ATOM 5324 C C . THR B 1 233 ? -0.211 -17.453 -11.82 1 93.81 233 THR B C 1
ATOM 5326 O O . THR B 1 233 ? 1.008 -17.266 -11.781 1 93.81 233 THR B O 1
ATOM 5329 N N . TYR B 1 234 ? -0.737 -18.562 -12.109 1 91.5 234 TYR B N 1
ATOM 5330 C CA . TYR B 1 234 ? 0.082 -19.75 -12.289 1 91.5 234 TYR B CA 1
ATOM 5331 C C . TYR B 1 234 ? 0.912 -19.656 -13.57 1 91.5 234 TYR B C 1
ATOM 5333 O O . TYR B 1 234 ? 2.1 -19.984 -13.57 1 91.5 234 TYR B O 1
ATOM 5341 N N . GLU B 1 235 ? 0.282 -19.156 -14.539 1 92.44 235 GLU B N 1
ATOM 5342 C CA . GLU B 1 235 ? 0.939 -19.078 -15.836 1 92.44 235 GLU B CA 1
ATOM 5343 C C . GLU B 1 235 ? 2.119 -18.125 -15.805 1 92.44 235 GLU B C 1
ATOM 5345 O O . GLU B 1 235 ? 3.195 -18.422 -16.328 1 92.44 235 GLU B O 1
ATOM 5350 N N . VAL B 1 236 ? 1.893 -17.047 -15.219 1 95.81 236 VAL B N 1
ATOM 5351 C CA . VAL B 1 236 ? 2.938 -16.031 -15.211 1 95.81 236 VAL B CA 1
ATOM 5352 C C . VAL B 1 236 ? 4.098 -16.484 -14.328 1 95.81 236 VAL B C 1
ATOM 5354 O O . VAL B 1 236 ? 5.262 -16.391 -14.727 1 95.81 236 VAL B O 1
ATOM 5357 N N . PHE B 1 237 ? 3.832 -17.016 -13.188 1 95.44 237 PHE B N 1
ATOM 5358 C CA . PHE B 1 237 ? 4.906 -17.5 -12.328 1 95.44 237 PHE B CA 1
ATOM 5359 C C . PHE B 1 237 ? 5.68 -18.625 -13 1 95.44 237 PHE B C 1
ATOM 5361 O O . PHE B 1 237 ? 6.914 -18.656 -12.953 1 95.44 237 PHE B O 1
ATOM 5368 N N . ALA B 1 238 ? 4.973 -19.484 -13.625 1 91.88 238 ALA B N 1
ATOM 5369 C CA . ALA B 1 238 ? 5.641 -20.578 -14.336 1 91.88 238 ALA B CA 1
ATOM 5370 C C . ALA B 1 238 ? 6.5 -20.047 -15.477 1 91.88 238 ALA B C 1
ATOM 5372 O O . ALA B 1 238 ? 7.586 -20.562 -15.742 1 91.88 238 ALA B O 1
ATOM 5373 N N . SER B 1 239 ? 6.039 -19.031 -16.094 1 93.88 239 SER B N 1
ATOM 5374 C CA . SER B 1 239 ? 6.738 -18.453 -17.234 1 93.88 239 SER B CA 1
ATOM 5375 C C . SER B 1 239 ? 8.078 -17.844 -16.828 1 93.88 239 SER B C 1
ATOM 5377 O O . SER B 1 239 ? 8.992 -17.75 -17.641 1 93.88 239 SER B O 1
ATOM 5379 N N . THR B 1 240 ? 8.195 -17.453 -15.609 1 96.38 240 THR B N 1
ATOM 5380 C CA . THR B 1 240 ? 9.422 -16.812 -15.148 1 96.38 240 THR B CA 1
ATOM 5381 C C . THR B 1 240 ? 10.594 -17.797 -15.203 1 96.38 240 THR B C 1
ATOM 5383 O O . THR B 1 240 ? 11.758 -17.375 -15.172 1 96.38 240 THR B O 1
ATOM 5386 N N . THR B 1 241 ? 10.305 -19.094 -15.242 1 94.75 241 THR B N 1
ATOM 5387 C CA . THR B 1 241 ? 11.375 -20.062 -15.32 1 94.75 241 THR B CA 1
ATOM 5388 C C . THR B 1 241 ? 11.312 -20.844 -16.641 1 94.75 241 THR B C 1
ATOM 5390 O O . THR B 1 241 ? 11.945 -21.891 -16.781 1 94.75 241 THR B O 1
ATOM 5393 N N . CYS B 1 242 ? 10.5 -20.375 -17.516 1 91.75 242 CYS B N 1
ATOM 5394 C CA . CYS B 1 242 ? 10.398 -20.938 -18.859 1 91.75 242 CYS B CA 1
ATOM 5395 C C . CYS B 1 242 ? 11.266 -20.156 -19.844 1 91.75 242 CYS B C 1
ATOM 5397 O O . CYS B 1 242 ? 11.289 -18.922 -19.812 1 91.75 242 CYS B O 1
ATOM 5399 N N . PHE B 1 243 ? 11.977 -20.859 -20.719 1 93.12 243 PHE B N 1
ATOM 5400 C CA . PHE B 1 243 ? 12.898 -20.172 -21.609 1 93.12 243 PHE B CA 1
ATOM 5401 C C . PHE B 1 243 ? 12.445 -20.312 -23.062 1 93.12 243 PHE B C 1
ATOM 5403 O O . PHE B 1 243 ? 13.109 -19.812 -23.969 1 93.12 243 PHE B O 1
ATOM 5410 N N . ASP B 1 244 ? 11.352 -20.938 -23.266 1 89.31 244 ASP B N 1
ATOM 5411 C CA . ASP B 1 244 ? 10.695 -20.922 -24.578 1 89.31 244 ASP B CA 1
ATOM 5412 C C . ASP B 1 244 ? 9.867 -19.656 -24.766 1 89.31 244 ASP B C 1
ATOM 5414 O O . ASP B 1 244 ? 8.797 -19.516 -24.172 1 89.31 244 ASP B O 1
ATOM 5418 N N . LEU B 1 245 ? 10.266 -18.844 -25.656 1 91.38 245 LEU B N 1
ATOM 5419 C CA . LEU B 1 245 ? 9.68 -17.516 -25.828 1 91.38 245 LEU B CA 1
ATOM 5420 C C . LEU B 1 245 ? 8.219 -17.625 -26.234 1 91.38 245 LEU B C 1
ATOM 5422 O O . LEU B 1 245 ? 7.379 -16.844 -25.781 1 91.38 245 LEU B O 1
ATOM 5426 N N . GLU B 1 246 ? 7.863 -18.5 -27.047 1 87.38 246 GLU B N 1
ATOM 5427 C CA . GLU B 1 246 ? 6.488 -18.641 -27.516 1 87.38 246 GLU B CA 1
ATOM 5428 C C . GLU B 1 246 ? 5.551 -19 -26.359 1 87.38 246 GLU B C 1
ATOM 5430 O O . GLU B 1 246 ? 4.453 -18.438 -26.266 1 87.38 246 GLU B O 1
ATOM 5435 N N . ASN B 1 247 ? 6.016 -19.922 -25.562 1 85.88 247 ASN B N 1
ATOM 5436 C CA . ASN B 1 247 ? 5.223 -20.312 -24.391 1 85.88 247 ASN B CA 1
ATOM 5437 C C . ASN B 1 247 ? 5.035 -19.156 -23.422 1 85.88 247 ASN B C 1
ATOM 5439 O O . ASN B 1 247 ? 3.969 -19 -22.828 1 85.88 247 ASN B O 1
ATOM 5443 N N . VAL B 1 248 ? 6.074 -18.375 -23.312 1 92.62 248 VAL B N 1
ATOM 5444 C CA . VAL B 1 248 ? 6.02 -17.234 -22.406 1 92.62 248 VAL B CA 1
ATOM 5445 C C . VAL B 1 248 ? 5.059 -16.188 -22.969 1 92.62 248 VAL B C 1
ATOM 5447 O O . VAL B 1 248 ? 4.238 -15.633 -22.219 1 92.62 248 VAL B O 1
ATOM 5450 N N . GLN B 1 249 ? 5.078 -15.945 -24.203 1 92 249 GLN B N 1
ATOM 5451 C CA . GLN B 1 249 ? 4.27 -14.906 -24.844 1 92 249 GLN B CA 1
ATOM 5452 C C . GLN B 1 249 ? 2.789 -15.273 -24.812 1 92 249 GLN B C 1
ATOM 5454 O O . GLN B 1 249 ? 1.928 -14.398 -24.719 1 92 249 GLN B O 1
ATOM 5459 N N . ASP B 1 250 ? 2.496 -16.5 -24.828 1 90.25 250 ASP B N 1
ATOM 5460 C CA . ASP B 1 250 ? 1.119 -16.969 -24.953 1 90.25 250 ASP B CA 1
ATOM 5461 C C . ASP B 1 250 ? 0.48 -17.156 -23.578 1 90.25 250 ASP B C 1
ATOM 5463 O O . ASP B 1 250 ? -0.664 -17.594 -23.469 1 90.25 250 ASP B O 1
ATOM 5467 N N . ALA B 1 251 ? 1.189 -16.828 -22.578 1 93.44 251 ALA B N 1
ATOM 5468 C CA . ALA B 1 251 ? 0.675 -17.031 -21.219 1 93.44 251 ALA B CA 1
ATOM 5469 C C . ALA B 1 251 ? -0.627 -16.266 -21.016 1 93.44 251 ALA B C 1
ATOM 5471 O O . ALA B 1 251 ? -0.826 -15.195 -21.594 1 93.44 251 ALA B O 1
ATOM 5472 N N . ILE B 1 252 ? -1.519 -16.828 -20.281 1 92.81 252 ILE B N 1
ATOM 5473 C CA . ILE B 1 252 ? -2.748 -16.141 -19.891 1 92.81 252 ILE B CA 1
ATOM 5474 C C . ILE B 1 252 ? -2.418 -14.953 -19 1 92.81 252 ILE B C 1
ATOM 5476 O O . ILE B 1 252 ? -1.746 -15.102 -17.984 1 92.81 252 ILE B O 1
ATOM 5480 N N . LEU B 1 253 ? -2.871 -13.805 -19.375 1 92.5 253 LEU B N 1
ATOM 5481 C CA . LEU B 1 253 ? -2.592 -12.594 -18.609 1 92.5 253 LEU B CA 1
ATOM 5482 C C . LEU B 1 253 ? -3.828 -12.141 -17.844 1 92.5 253 LEU B C 1
ATOM 5484 O O . LEU B 1 253 ? -4.957 -12.438 -18.234 1 92.5 253 LEU B O 1
ATOM 5488 N N . PRO B 1 254 ? -3.51 -11.453 -16.75 1 90.25 254 PRO B N 1
ATOM 5489 C CA . PRO B 1 254 ? -4.656 -10.969 -15.977 1 90.25 254 PRO B CA 1
ATOM 5490 C C . PRO B 1 254 ? -5.395 -9.828 -16.672 1 90.25 254 PRO B C 1
ATOM 5492 O O . PRO B 1 254 ? -4.812 -9.125 -17.5 1 90.25 254 PRO B O 1
ATOM 5495 N N . ILE B 1 255 ? -6.617 -9.75 -16.391 1 80.06 255 ILE B N 1
ATOM 5496 C CA . ILE B 1 255 ? -7.406 -8.602 -16.828 1 80.06 255 ILE B CA 1
ATOM 5497 C C . ILE B 1 255 ? -7.473 -7.566 -15.703 1 80.06 255 ILE B C 1
ATOM 5499 O O . ILE B 1 255 ? -7.812 -7.898 -14.57 1 80.06 255 ILE B O 1
ATOM 5503 N N . SER B 1 256 ? -6.852 -6.383 -15.891 1 66.81 256 SER B N 1
ATOM 5504 C CA . SER B 1 256 ? -6.77 -5.371 -14.844 1 66.81 256 SER B CA 1
ATOM 5505 C C . SER B 1 256 ? -7.777 -4.25 -15.078 1 66.81 256 SER B C 1
ATOM 5507 O O . SER B 1 256 ? -7.793 -3.262 -14.344 1 66.81 256 SER B O 1
ATOM 5509 N N . GLU B 1 257 ? -8.469 -4.242 -16.188 1 56.72 257 GLU B N 1
ATOM 5510 C CA . GLU B 1 257 ? -9.164 -3.012 -16.531 1 56.72 257 GLU B CA 1
ATOM 5511 C C . GLU B 1 257 ? -9.898 -2.436 -15.328 1 56.72 257 GLU B C 1
ATOM 5513 O O . GLU B 1 257 ? -10.664 -3.141 -14.664 1 56.72 257 GLU B O 1
ATOM 5518 N N . ALA B 1 258 ? -9.297 -1.383 -14.812 1 48.34 258 ALA B N 1
ATOM 5519 C CA . ALA B 1 258 ? -9.695 -0.447 -13.766 1 48.34 258 ALA B CA 1
ATOM 5520 C C . ALA B 1 258 ? -11.211 -0.317 -13.688 1 48.34 258 ALA B C 1
ATOM 5522 O O . ALA B 1 258 ? -11.773 -0.15 -12.602 1 48.34 258 ALA B O 1
ATOM 5523 N N . GLY B 1 259 ? -11.766 -0.136 -14.828 1 42.97 259 GLY B N 1
ATOM 5524 C CA . GLY B 1 259 ? -13.164 0.274 -14.836 1 42.97 259 GLY B CA 1
ATOM 5525 C C . GLY B 1 259 ? -14.109 -0.81 -14.344 1 42.97 259 GLY B C 1
ATOM 5526 O O . GLY B 1 259 ? -15.32 -0.598 -14.273 1 42.97 259 GLY B O 1
ATOM 5527 N N . THR B 1 260 ? -13.609 -1.847 -14.57 1 43.75 260 THR B N 1
ATOM 5528 C CA . THR B 1 260 ? -14.617 -2.838 -14.211 1 43.75 260 THR B CA 1
ATOM 5529 C C . THR B 1 260 ? -14.695 -3.004 -12.695 1 43.75 260 THR B C 1
ATOM 5531 O O . THR B 1 260 ? -13.672 -2.955 -12.008 1 43.75 260 THR B O 1
ATOM 5534 N N . VAL B 1 261 ? -15.68 -2.662 -12.227 1 42.84 261 VAL B N 1
ATOM 5535 C CA . VAL B 1 261 ? -16.266 -2.887 -10.906 1 42.84 261 VAL B CA 1
ATOM 5536 C C . VAL B 1 261 ? -15.727 -4.195 -10.32 1 42.84 261 VAL B C 1
ATOM 5538 O O . VAL B 1 261 ? -16.094 -4.582 -9.211 1 42.84 261 VAL B O 1
ATOM 5541 N N . LEU B 1 262 ? -15.188 -5.102 -11.227 1 50.03 262 LEU B N 1
ATOM 5542 C CA . LEU B 1 262 ? -15.109 -6.445 -10.664 1 50.03 262 LEU B CA 1
ATOM 5543 C C . LEU B 1 262 ? -14.062 -6.516 -9.562 1 50.03 262 LEU B C 1
ATOM 5545 O O . LEU B 1 262 ? -12.891 -6.793 -9.828 1 50.03 262 LEU B O 1
ATOM 5549 N N . LEU B 1 263 ? -14.258 -5.723 -8.57 1 56.38 263 LEU B N 1
ATOM 5550 C CA . LEU B 1 263 ? -13.562 -5.559 -7.297 1 56.38 263 LEU B CA 1
ATOM 5551 C C . LEU B 1 263 ? -13.461 -6.891 -6.562 1 56.38 263 LEU B C 1
ATOM 5553 O O . LEU B 1 263 ? -13.695 -6.961 -5.352 1 56.38 263 LEU B O 1
ATOM 5557 N N . ASP B 1 264 ? -13.281 -8.148 -7.441 1 67.25 264 ASP B N 1
ATOM 5558 C CA . ASP B 1 264 ? -13.094 -9.312 -6.586 1 67.25 264 ASP B CA 1
ATOM 5559 C C . ASP B 1 264 ? -11.609 -9.547 -6.297 1 67.25 264 ASP B C 1
ATOM 5561 O O . ASP B 1 264 ? -10.75 -8.836 -6.832 1 67.25 264 ASP B O 1
ATOM 5565 N N . GLU B 1 265 ? -11.305 -10.352 -5.473 1 75.5 265 GLU B N 1
ATOM 5566 C CA . GLU B 1 265 ? -9.977 -10.625 -4.934 1 75.5 265 GLU B CA 1
ATOM 5567 C C . GLU B 1 265 ? -9.039 -11.164 -6.012 1 75.5 265 GLU B C 1
ATOM 5569 O O . GLU B 1 265 ? -7.82 -11.164 -5.84 1 75.5 265 GLU B O 1
ATOM 5574 N N . SER B 1 266 ? -9.633 -11.531 -7.191 1 75.88 266 SER B N 1
ATOM 5575 C CA . SER B 1 266 ? -8.805 -12.141 -8.227 1 75.88 266 SER B CA 1
ATOM 5576 C C . SER B 1 266 ? -7.934 -11.102 -8.93 1 75.88 266 SER B C 1
ATOM 5578 O O . SER B 1 266 ? -6.973 -11.453 -9.609 1 75.88 266 SER B O 1
ATOM 5580 N N . ILE B 1 267 ? -8.258 -9.867 -8.664 1 83.38 267 ILE B N 1
ATOM 5581 C CA . ILE B 1 267 ? -7.512 -8.812 -9.336 1 83.38 267 ILE B CA 1
ATOM 5582 C C . ILE B 1 267 ? -6.281 -8.445 -8.508 1 83.38 267 ILE B C 1
ATOM 5584 O O . ILE B 1 267 ? -5.434 -7.668 -8.961 1 83.38 267 ILE B O 1
ATOM 5588 N N . LEU B 1 268 ? -6.242 -9.094 -7.328 1 90.94 268 LEU B N 1
ATOM 5589 C CA . LEU B 1 268 ? -5.051 -8.875 -6.516 1 90.94 268 LEU B CA 1
ATOM 5590 C C . LEU B 1 268 ? -3.791 -9.258 -7.281 1 90.94 268 LEU B C 1
ATOM 5592 O O . LEU B 1 268 ? -3.75 -10.312 -7.93 1 90.94 268 LEU B O 1
ATOM 5596 N N . PHE B 1 269 ? -2.826 -8.445 -7.34 1 94.19 269 PHE B N 1
ATOM 5597 C CA . PHE B 1 269 ? -1.496 -8.656 -7.895 1 94.19 269 PHE B CA 1
ATOM 5598 C C . PHE B 1 269 ? -1.54 -8.656 -9.422 1 94.19 269 PHE B C 1
ATOM 5600 O O . PHE B 1 269 ? -0.569 -9.039 -10.078 1 94.19 269 PHE B O 1
ATOM 5607 N N . ALA B 1 270 ? -2.684 -8.297 -10.039 1 93 270 ALA B N 1
ATOM 5608 C CA . ALA B 1 270 ? -2.811 -8.32 -11.492 1 93 270 ALA B CA 1
ATOM 5609 C C . ALA B 1 270 ? -1.734 -7.465 -12.156 1 93 270 ALA B C 1
ATOM 5611 O O . ALA B 1 270 ? -1.117 -7.883 -13.141 1 93 270 ALA B O 1
ATOM 5612 N N . GLU B 1 271 ? -1.497 -6.352 -11.594 1 92.88 271 GLU B N 1
ATOM 5613 C CA . GLU B 1 271 ? -0.493 -5.465 -12.172 1 92.88 271 GLU B CA 1
ATOM 5614 C C . GLU B 1 271 ? 0.909 -6.051 -12.031 1 92.88 271 GLU B C 1
ATOM 5616 O O . GLU B 1 271 ? 1.733 -5.926 -12.938 1 92.88 271 GLU B O 1
ATOM 5621 N N . TYR B 1 272 ? 1.215 -6.703 -10.914 1 93.88 272 TYR B N 1
ATOM 5622 C CA . TYR B 1 272 ? 2.498 -7.375 -10.734 1 93.88 272 TYR B CA 1
ATOM 5623 C C . TYR B 1 272 ? 2.707 -8.445 -11.789 1 93.88 272 TYR B C 1
ATOM 5625 O O . TYR B 1 272 ? 3.785 -8.547 -12.383 1 93.88 272 TYR B O 1
ATOM 5633 N N . LEU B 1 273 ? 1.655 -9.156 -11.945 1 96.38 273 LEU B N 1
ATOM 5634 C CA . LEU B 1 273 ? 1.744 -10.266 -12.883 1 96.38 273 LEU B CA 1
ATOM 5635 C C . LEU B 1 273 ? 1.96 -9.766 -14.305 1 96.38 273 LEU B C 1
ATOM 5637 O O . LEU B 1 273 ? 2.76 -10.328 -15.055 1 96.38 273 LEU B O 1
ATOM 5641 N N . GLY B 1 274 ? 1.271 -8.719 -14.625 1 95.81 274 GLY B N 1
ATOM 5642 C CA . GLY B 1 274 ? 1.49 -8.117 -15.93 1 95.81 274 GLY B CA 1
ATOM 5643 C C . GLY B 1 274 ? 2.918 -7.645 -16.141 1 95.81 274 GLY B C 1
ATOM 5644 O O . GLY B 1 274 ? 3.51 -7.895 -17.188 1 95.81 274 GLY B O 1
ATOM 5645 N N . LEU B 1 275 ? 3.459 -7.039 -15.164 1 96.69 275 LEU B N 1
ATOM 5646 C CA . LEU B 1 275 ? 4.82 -6.52 -15.25 1 96.69 275 LEU B CA 1
ATOM 5647 C C . LEU B 1 275 ? 5.832 -7.656 -15.312 1 96.69 275 LEU B C 1
ATOM 5649 O O . LEU B 1 275 ? 6.801 -7.594 -16.078 1 96.69 275 LEU B O 1
ATOM 5653 N N . LEU B 1 276 ? 5.605 -8.664 -14.5 1 97.25 276 LEU B N 1
ATOM 5654 C CA . LEU B 1 276 ? 6.5 -9.812 -14.508 1 97.25 276 LEU B CA 1
ATOM 5655 C C . LEU B 1 276 ? 6.512 -10.484 -15.875 1 97.25 276 LEU B C 1
ATOM 5657 O O . LEU B 1 276 ? 7.566 -10.898 -16.359 1 97.25 276 LEU B O 1
ATOM 5661 N N . HIS B 1 277 ? 5.344 -10.57 -16.406 1 97.12 277 HIS B N 1
ATOM 5662 C CA . HIS B 1 277 ? 5.254 -11.148 -17.734 1 97.12 277 HIS B CA 1
ATOM 5663 C C . HIS B 1 277 ? 6.043 -10.328 -18.75 1 97.12 277 HIS B C 1
ATOM 5665 O O . HIS B 1 277 ? 6.801 -10.883 -19.547 1 97.12 277 HIS B O 1
ATOM 5671 N N . GLN B 1 278 ? 5.867 -9.047 -18.734 1 95.31 278 GLN B N 1
ATOM 5672 C CA . GLN B 1 278 ? 6.586 -8.164 -19.656 1 95.31 278 GLN B CA 1
ATOM 5673 C C . GLN B 1 278 ? 8.094 -8.305 -19.484 1 95.31 278 GLN B C 1
ATOM 5675 O O . GLN B 1 278 ? 8.828 -8.375 -20.469 1 95.31 278 GLN B O 1
ATOM 5680 N N . ALA B 1 279 ? 8.5 -8.312 -18.266 1 95.56 279 ALA B N 1
ATOM 5681 C CA . ALA B 1 279 ? 9.922 -8.461 -17.984 1 95.56 279 ALA B CA 1
ATOM 5682 C C . ALA B 1 279 ? 10.453 -9.797 -18.516 1 95.56 279 ALA B C 1
ATOM 5684 O O . ALA B 1 279 ? 11.555 -9.867 -19.062 1 95.56 279 ALA B O 1
ATOM 5685 N N . THR B 1 280 ? 9.664 -10.836 -18.297 1 96.31 280 THR B N 1
ATOM 5686 C CA . THR B 1 280 ? 10.078 -12.172 -18.719 1 96.31 280 THR B CA 1
ATOM 5687 C C . THR B 1 280 ? 10.164 -12.25 -20.234 1 96.31 280 THR B C 1
ATOM 5689 O O . THR B 1 280 ? 11.102 -12.844 -20.781 1 96.31 280 THR B O 1
ATOM 5692 N N . VAL B 1 281 ? 9.195 -11.672 -20.906 1 95.25 281 VAL B N 1
ATOM 5693 C CA . VAL B 1 281 ? 9.219 -11.648 -22.359 1 95.25 281 VAL B CA 1
ATOM 5694 C C . VAL B 1 281 ? 10.477 -10.938 -22.844 1 95.25 281 VAL B C 1
ATOM 5696 O O . VAL B 1 281 ? 11.156 -11.422 -23.75 1 95.25 281 VAL B O 1
ATOM 5699 N N . LEU B 1 282 ? 10.773 -9.852 -22.25 1 93.31 282 LEU B N 1
ATOM 5700 C CA . LEU B 1 282 ? 11.953 -9.078 -22.641 1 93.31 282 LEU B CA 1
ATOM 5701 C C . LEU B 1 282 ? 13.227 -9.875 -22.359 1 93.31 282 LEU B C 1
ATOM 5703 O O . LEU B 1 282 ? 14.172 -9.82 -23.156 1 93.31 282 LEU B O 1
ATOM 5707 N N . ALA B 1 283 ? 13.242 -10.555 -21.281 1 93.44 283 ALA B N 1
ATOM 5708 C CA . ALA B 1 283 ? 14.422 -11.312 -20.875 1 93.44 283 ALA B CA 1
ATOM 5709 C C . ALA B 1 283 ? 14.672 -12.477 -21.828 1 93.44 283 ALA B C 1
ATOM 5711 O O . ALA B 1 283 ? 15.805 -12.961 -21.953 1 93.44 283 ALA B O 1
ATOM 5712 N N . ARG B 1 284 ? 13.656 -12.93 -22.484 1 93.94 284 ARG B N 1
ATOM 5713 C CA . ARG B 1 284 ? 13.766 -14.117 -23.328 1 93.94 284 ARG B CA 1
ATOM 5714 C C . ARG B 1 284 ? 14.016 -13.734 -24.781 1 93.94 284 ARG B C 1
ATOM 5716 O O . ARG B 1 284 ? 14.266 -14.594 -25.625 1 93.94 284 ARG B O 1
ATOM 5723 N N . GLN B 1 285 ? 13.984 -12.477 -25.031 1 89.75 285 GLN B N 1
ATOM 5724 C CA . GLN B 1 285 ? 14.258 -12.039 -26.391 1 89.75 285 GLN B CA 1
ATOM 5725 C C . GLN B 1 285 ? 15.711 -12.305 -26.781 1 89.75 285 GLN B C 1
ATOM 5727 O O . GLN B 1 285 ? 16.609 -12.172 -25.953 1 89.75 285 GLN B O 1
ATOM 5732 N N . PRO B 1 286 ? 15.938 -12.781 -27.984 1 80.75 286 PRO B N 1
ATOM 5733 C CA . PRO B 1 286 ? 17.297 -13.086 -28.422 1 80.75 286 PRO B CA 1
ATOM 5734 C C . PRO B 1 286 ? 18.219 -11.867 -28.391 1 80.75 286 PRO B C 1
ATOM 5736 O O . PRO B 1 286 ? 19.391 -11.984 -28.047 1 80.75 286 PRO B O 1
ATOM 5739 N N . HIS B 1 287 ? 17.734 -10.672 -28.938 1 71.44 287 HIS B N 1
ATOM 5740 C CA . HIS B 1 287 ? 18.547 -9.469 -28.906 1 71.44 287 HIS B CA 1
ATOM 5741 C C . HIS B 1 287 ? 18.219 -8.609 -27.688 1 71.44 287 HIS B C 1
ATOM 5743 O O . HIS B 1 287 ? 17.078 -8.164 -27.531 1 71.44 287 HIS B O 1
ATOM 5749 N N . ARG B 1 288 ? 18.953 -9.07 -26.594 1 60.41 288 ARG B N 1
ATOM 5750 C CA . ARG B 1 288 ? 18.688 -8.359 -25.344 1 60.41 288 ARG B CA 1
ATOM 5751 C C . ARG B 1 288 ? 18.469 -6.875 -25.609 1 60.41 288 ARG B C 1
ATOM 5753 O O . ARG B 1 288 ? 19.391 -6.156 -25.984 1 60.41 288 ARG B O 1
ATOM 5760 N N . VAL B 1 289 ? 17.359 -6.574 -26.25 1 54.88 289 VAL B N 1
ATOM 5761 C CA . VAL B 1 289 ? 17.047 -5.148 -26.328 1 54.88 289 VAL B CA 1
ATOM 5762 C C . VAL B 1 289 ? 17.062 -4.531 -24.938 1 54.88 289 VAL B C 1
ATOM 5764 O O . VAL B 1 289 ? 16.312 -4.969 -24.047 1 54.88 289 VAL B O 1
ATOM 5767 N N . GLN B 1 290 ? 18.188 -4.344 -24.547 1 54.94 290 GLN B N 1
ATOM 5768 C CA . GLN B 1 290 ? 18.156 -3.555 -23.312 1 54.94 290 GLN B CA 1
ATOM 5769 C C . GLN B 1 290 ? 17.031 -2.512 -23.375 1 54.94 290 GLN B C 1
ATOM 5771 O O . GLN B 1 290 ? 16.969 -1.717 -24.312 1 54.94 290 GLN B O 1
ATOM 5776 N N . ALA B 1 291 ? 15.812 -2.871 -23.266 1 57.41 291 ALA B N 1
ATOM 5777 C CA . ALA B 1 291 ? 14.836 -1.788 -23.188 1 57.41 291 ALA B CA 1
ATOM 5778 C C . ALA B 1 291 ? 15.391 -0.617 -22.375 1 57.41 291 ALA B C 1
ATOM 5780 O O . ALA B 1 291 ? 15.32 -0.619 -21.141 1 57.41 291 ALA B O 1
ATOM 5781 N N . PRO B 1 292 ? 16.312 0.23 -23.016 1 59.53 292 PRO B N 1
ATOM 5782 C CA . PRO B 1 292 ? 16.922 1.37 -22.328 1 59.53 292 PRO B CA 1
ATOM 5783 C C . PRO B 1 292 ? 15.891 2.324 -21.734 1 59.53 292 PRO B C 1
ATOM 5785 O O . PRO B 1 292 ? 14.906 2.666 -22.391 1 59.53 292 PRO B O 1
ATOM 5788 N N . GLY B 1 293 ? 15.711 2.262 -20.406 1 73.5 293 GLY B N 1
ATOM 5789 C CA . GLY B 1 293 ? 15.062 3.457 -19.906 1 73.5 293 GLY B CA 1
ATOM 5790 C C . GLY B 1 293 ? 13.844 3.154 -19.047 1 73.5 293 GLY B C 1
ATOM 5791 O O . GLY B 1 293 ? 13.281 4.051 -18.422 1 73.5 293 GLY B O 1
ATOM 5792 N N . ARG B 1 294 ? 13.414 1.813 -19.234 1 85.31 294 ARG B N 1
ATOM 5793 C CA . ARG B 1 294 ? 12.211 1.613 -18.422 1 85.31 294 ARG B CA 1
ATOM 5794 C C . ARG B 1 294 ? 12.539 1.597 -16.938 1 85.31 294 ARG B C 1
ATOM 5796 O O . ARG B 1 294 ? 13.523 0.986 -16.531 1 85.31 294 ARG B O 1
ATOM 5803 N N . ASP B 1 295 ? 11.711 2.25 -16.188 1 90.25 295 ASP B N 1
ATOM 5804 C CA . ASP B 1 295 ? 11.883 2.289 -14.742 1 90.25 295 ASP B CA 1
ATOM 5805 C C . ASP B 1 295 ? 11.023 1.227 -14.062 1 90.25 295 ASP B C 1
ATOM 5807 O O . ASP B 1 295 ? 9.953 1.532 -13.539 1 90.25 295 ASP B O 1
ATOM 5811 N N . TRP B 1 296 ? 11.57 0.019 -14.016 1 93.5 296 TRP B N 1
ATOM 5812 C CA . TRP B 1 296 ? 10.859 -1.121 -13.445 1 93.5 296 TRP B CA 1
ATOM 5813 C C . TRP B 1 296 ? 10.531 -0.877 -11.977 1 93.5 296 TRP B C 1
ATOM 5815 O O . TRP B 1 296 ? 9.484 -1.319 -11.492 1 93.5 296 TRP B O 1
ATOM 5825 N N . ARG B 1 297 ? 11.414 -0.224 -11.32 1 92.62 297 ARG B N 1
ATOM 5826 C CA . ARG B 1 297 ? 11.195 0.021 -9.898 1 92.62 297 ARG B CA 1
ATOM 5827 C C . ARG B 1 297 ? 9.945 0.862 -9.672 1 92.62 297 ARG B C 1
ATOM 5829 O O . ARG B 1 297 ? 9.102 0.522 -8.836 1 92.62 297 ARG B O 1
ATOM 5836 N N . THR B 1 298 ? 9.805 1.891 -10.422 1 91.88 298 THR B N 1
ATOM 5837 C CA . THR B 1 298 ? 8.625 2.74 -10.32 1 91.88 298 THR B CA 1
ATOM 5838 C C . THR B 1 298 ? 7.363 1.964 -10.688 1 91.88 298 THR B C 1
ATOM 5840 O O . THR B 1 298 ? 6.324 2.111 -10.039 1 91.88 298 THR B O 1
ATOM 5843 N N . ASP B 1 299 ? 7.457 1.183 -11.711 1 94.81 299 ASP B N 1
ATOM 5844 C CA . ASP B 1 299 ? 6.312 0.386 -12.141 1 94.81 299 ASP B CA 1
ATOM 5845 C C . ASP B 1 299 ? 5.875 -0.582 -11.047 1 94.81 299 ASP B C 1
ATOM 5847 O O . ASP B 1 299 ? 4.684 -0.703 -10.758 1 94.81 299 ASP B O 1
ATOM 5851 N N . PHE B 1 300 ? 6.82 -1.213 -10.453 1 96.25 300 PHE B N 1
ATOM 5852 C CA . PHE B 1 300 ? 6.496 -2.191 -9.422 1 96.25 300 PHE B CA 1
ATOM 5853 C C . PHE B 1 300 ? 6.016 -1.5 -8.148 1 96.25 300 PHE B C 1
ATOM 5855 O O . PHE B 1 300 ? 5.188 -2.043 -7.414 1 96.25 300 PHE B O 1
ATOM 5862 N N . GLU B 1 301 ? 6.539 -0.345 -7.883 1 95.06 301 GLU B N 1
ATOM 5863 C CA . GLU B 1 301 ? 6.027 0.431 -6.758 1 95.06 301 GLU B CA 1
ATOM 5864 C C . GLU B 1 301 ? 4.559 0.787 -6.953 1 95.06 301 GLU B C 1
ATOM 5866 O O . GLU B 1 301 ? 3.766 0.717 -6.012 1 95.06 301 GLU B O 1
ATOM 5871 N N . MET B 1 302 ? 4.234 1.153 -8.164 1 94.62 302 MET B N 1
ATOM 5872 C CA . MET B 1 302 ? 2.84 1.44 -8.484 1 94.62 302 MET B CA 1
ATOM 5873 C C . MET B 1 302 ? 1.979 0.19 -8.336 1 94.62 302 MET B C 1
ATOM 5875 O O . MET B 1 302 ? 0.867 0.257 -7.809 1 94.62 302 MET B O 1
ATOM 5879 N N . ALA B 1 303 ? 2.531 -0.903 -8.797 1 96.56 303 ALA B N 1
ATOM 5880 C CA . ALA B 1 303 ? 1.812 -2.166 -8.648 1 96.56 303 ALA B CA 1
ATOM 5881 C C . ALA B 1 303 ? 1.609 -2.514 -7.18 1 96.56 303 ALA B C 1
ATOM 5883 O O . ALA B 1 303 ? 0.553 -3.021 -6.797 1 96.56 303 ALA B O 1
ATOM 5884 N N . ARG B 1 304 ? 2.633 -2.271 -6.391 1 97.31 304 ARG B N 1
ATOM 5885 C CA . ARG B 1 304 ? 2.533 -2.5 -4.953 1 97.31 304 ARG B CA 1
ATOM 5886 C C . ARG B 1 304 ? 1.401 -1.679 -4.348 1 97.31 304 ARG B C 1
ATOM 5888 O O . ARG B 1 304 ? 0.558 -2.213 -3.623 1 97.31 304 ARG B O 1
ATOM 5895 N N . GLY B 1 305 ? 1.416 -0.419 -4.645 1 96.31 305 GLY B N 1
ATOM 5896 C CA . GLY B 1 305 ? 0.383 0.463 -4.121 1 96.31 305 GLY B CA 1
ATOM 5897 C C . GLY B 1 305 ? -1.015 0.07 -4.562 1 96.31 305 GLY B C 1
ATOM 5898 O O . GLY B 1 305 ? -1.94 0.037 -3.75 1 96.31 305 GLY B O 1
ATOM 5899 N N . THR B 1 306 ? -1.13 -0.258 -5.793 1 94.38 306 THR B N 1
ATOM 5900 C CA . THR B 1 306 ? -2.428 -0.638 -6.34 1 94.38 306 THR B CA 1
ATOM 5901 C C . THR B 1 306 ? -2.941 -1.914 -5.684 1 94.38 306 THR B C 1
ATOM 5903 O O . THR B 1 306 ? -4.125 -2.014 -5.352 1 94.38 306 THR B O 1
ATOM 5906 N N . THR B 1 307 ? -2.051 -2.848 -5.527 1 95.88 307 THR B N 1
ATOM 5907 C CA . THR B 1 307 ? -2.43 -4.109 -4.895 1 95.88 307 THR B CA 1
ATOM 5908 C C . THR B 1 307 ? -2.918 -3.875 -3.469 1 95.88 307 THR B C 1
ATOM 5910 O O . THR B 1 307 ? -3.932 -4.441 -3.055 1 95.88 307 THR B O 1
ATOM 5913 N N . LEU B 1 308 ? -2.217 -3.086 -2.762 1 96.19 308 LEU B N 1
ATOM 5914 C CA . LEU B 1 308 ? -2.592 -2.809 -1.379 1 96.19 308 LEU B CA 1
ATOM 5915 C C . LEU B 1 308 ? -3.912 -2.045 -1.317 1 96.19 308 LEU B C 1
ATOM 5917 O O . LEU B 1 308 ? -4.746 -2.307 -0.447 1 96.19 308 LEU B O 1
ATOM 5921 N N . MET B 1 309 ? -4.121 -1.13 -2.209 1 93.25 309 MET B N 1
ATOM 5922 C CA . MET B 1 309 ? -5.379 -0.393 -2.238 1 93.25 309 MET B CA 1
ATOM 5923 C C . MET B 1 309 ? -6.551 -1.329 -2.514 1 93.25 309 MET B C 1
ATOM 5925 O O . MET B 1 309 ? -7.617 -1.189 -1.911 1 93.25 309 MET B O 1
ATOM 5929 N N . ILE B 1 310 ? -6.352 -2.275 -3.424 1 91.25 310 ILE B N 1
ATOM 5930 C CA . ILE B 1 310 ? -7.379 -3.279 -3.686 1 91.25 310 ILE B CA 1
ATOM 5931 C C . ILE B 1 310 ? -7.602 -4.129 -2.436 1 91.25 310 ILE B C 1
ATOM 5933 O O . ILE B 1 310 ? -8.742 -4.43 -2.076 1 91.25 310 ILE B O 1
ATOM 5937 N N . GLY B 1 311 ? -6.512 -4.492 -1.766 1 91.62 311 GLY B N 1
ATOM 5938 C CA . GLY B 1 311 ? -6.594 -5.266 -0.535 1 91.62 311 GLY B CA 1
ATOM 5939 C C . GLY B 1 311 ? -7.398 -4.57 0.55 1 91.62 311 GLY B C 1
ATOM 5940 O O . GLY B 1 311 ? -8.031 -5.227 1.379 1 91.62 311 GLY B O 1
ATOM 5941 N N . GLY B 1 312 ? -7.367 -3.293 0.561 1 89.38 312 GLY B N 1
ATOM 5942 C CA . GLY B 1 312 ? -8.086 -2.521 1.56 1 89.38 312 GLY B CA 1
ATOM 5943 C C . GLY B 1 312 ? -9.594 -2.65 1.438 1 89.38 312 GLY B C 1
ATOM 5944 O O . GLY B 1 312 ? -10.328 -2.344 2.381 1 89.38 312 GLY B O 1
ATOM 5945 N N . ARG B 1 313 ? -10.047 -3.1 0.388 1 86.44 313 ARG B N 1
ATOM 5946 C CA . ARG B 1 313 ? -11.484 -3.234 0.146 1 86.44 313 ARG B CA 1
ATOM 5947 C C . ARG B 1 313 ? -11.977 -4.621 0.539 1 86.44 313 ARG B C 1
ATOM 5949 O O . ARG B 1 313 ? -13.18 -4.879 0.549 1 86.44 313 ARG B O 1
ATOM 5956 N N . LEU B 1 314 ? -11 -5.512 0.839 1 86.88 314 LEU B N 1
ATOM 5957 C CA . LEU B 1 314 ? -11.367 -6.883 1.175 1 86.88 314 LEU B CA 1
ATOM 5958 C C . LEU B 1 314 ? -11.883 -6.973 2.607 1 86.88 314 LEU B C 1
ATOM 5960 O O . LEU B 1 314 ? -11.445 -6.219 3.479 1 86.88 314 LEU B O 1
ATOM 5964 N N . SER B 1 315 ? -12.828 -7.859 2.803 1 87 315 SER B N 1
ATOM 5965 C CA . SER B 1 315 ? -13.32 -8.141 4.148 1 87 315 SER B CA 1
ATOM 5966 C C . SER B 1 315 ? -12.445 -9.188 4.844 1 87 315 SER B C 1
ATOM 5968 O O . SER B 1 315 ? -12.805 -10.367 4.898 1 87 315 SER B O 1
ATOM 5970 N N . ILE B 1 316 ? -11.391 -8.727 5.422 1 89.56 316 ILE B N 1
ATOM 5971 C CA . ILE B 1 316 ? -10.453 -9.617 6.094 1 89.56 316 ILE B CA 1
ATOM 5972 C C . ILE B 1 316 ? -10.133 -9.086 7.484 1 89.56 316 ILE B C 1
ATOM 5974 O O . ILE B 1 316 ? -10.445 -7.934 7.801 1 89.56 316 ILE B O 1
ATOM 5978 N N . THR B 1 317 ? -9.555 -9.914 8.312 1 89.38 317 THR B N 1
ATOM 5979 C CA . THR B 1 317 ? -9.227 -9.555 9.688 1 89.38 317 THR B CA 1
ATOM 5980 C C . THR B 1 317 ? -8.008 -8.648 9.734 1 89.38 317 THR B C 1
ATOM 5982 O O . THR B 1 317 ? -7.289 -8.508 8.742 1 89.38 317 THR B O 1
ATOM 5985 N N . ALA B 1 318 ? -7.801 -8.086 10.891 1 88.88 318 ALA B N 1
ATOM 5986 C CA . ALA B 1 318 ? -6.645 -7.211 11.078 1 88.88 318 ALA B CA 1
ATOM 5987 C C . ALA B 1 318 ? -5.34 -7.988 10.906 1 88.88 318 ALA B C 1
ATOM 5989 O O . ALA B 1 318 ? -4.371 -7.473 10.344 1 88.88 318 ALA B O 1
ATOM 5990 N N . GLN B 1 319 ? -5.352 -9.172 11.398 1 91.31 319 GLN B N 1
ATOM 5991 C CA . GLN B 1 319 ? -4.172 -10.016 11.266 1 91.31 319 GLN B CA 1
ATOM 5992 C C . GLN B 1 319 ? -3.898 -10.352 9.805 1 91.31 319 GLN B C 1
ATOM 5994 O O . GLN B 1 319 ? -2.752 -10.312 9.359 1 91.31 319 GLN B O 1
ATOM 5999 N N . GLN B 1 320 ? -4.895 -10.648 9.062 1 92.62 320 GLN B N 1
ATOM 6000 C CA . GLN B 1 320 ? -4.746 -10.961 7.645 1 92.62 320 GLN B CA 1
ATOM 6001 C C . GLN B 1 320 ? -4.254 -9.742 6.867 1 92.62 320 GLN B C 1
ATOM 6003 O O . GLN B 1 320 ? -3.49 -9.875 5.91 1 92.62 320 GLN B O 1
ATOM 6008 N N . ARG B 1 321 ? -4.715 -8.648 7.336 1 92.88 321 ARG B N 1
ATOM 6009 C CA . ARG B 1 321 ? -4.293 -7.418 6.668 1 92.88 321 ARG B CA 1
ATOM 6010 C C . ARG B 1 321 ? -2.791 -7.203 6.82 1 92.88 321 ARG B C 1
ATOM 6012 O O . ARG B 1 321 ? -2.111 -6.832 5.859 1 92.88 321 ARG B O 1
ATOM 6019 N N . ARG B 1 322 ? -2.312 -7.406 7.973 1 94.31 322 ARG B N 1
ATOM 6020 C CA . ARG B 1 322 ? -0.884 -7.234 8.219 1 94.31 322 ARG B CA 1
ATOM 6021 C C . ARG B 1 322 ? -0.063 -8.219 7.398 1 94.31 322 ARG B C 1
ATOM 6023 O O . ARG B 1 322 ? 0.95 -7.852 6.801 1 94.31 322 ARG B O 1
ATOM 6030 N N . ASP B 1 323 ? -0.509 -9.391 7.348 1 96.31 323 ASP B N 1
ATOM 6031 C CA . ASP B 1 323 ? 0.218 -10.398 6.59 1 96.31 323 ASP B CA 1
ATOM 6032 C C . ASP B 1 323 ? 0.097 -10.156 5.086 1 96.31 323 ASP B C 1
ATOM 6034 O O . ASP B 1 323 ? 1.026 -10.438 4.328 1 96.31 323 ASP B O 1
ATOM 6038 N N . LEU B 1 324 ? -1.062 -9.625 4.668 1 96.31 324 LEU B N 1
ATOM 6039 C CA . LEU B 1 324 ? -1.198 -9.266 3.26 1 96.31 324 LEU B CA 1
ATOM 6040 C C . LEU B 1 324 ? -0.21 -8.172 2.875 1 96.31 324 LEU B C 1
ATOM 6042 O O . LEU B 1 324 ? 0.375 -8.211 1.791 1 96.31 324 LEU B O 1
ATOM 6046 N N . ILE B 1 325 ? -0.049 -7.238 3.73 1 97 325 ILE B N 1
ATOM 6047 C CA . ILE B 1 325 ? 0.922 -6.18 3.486 1 97 325 ILE B CA 1
ATOM 6048 C C . ILE B 1 325 ? 2.312 -6.785 3.311 1 97 325 ILE B C 1
ATOM 6050 O O . ILE B 1 325 ? 3.035 -6.434 2.373 1 97 325 ILE B O 1
ATOM 6054 N N . ARG B 1 326 ? 2.664 -7.68 4.164 1 97.19 326 ARG B N 1
ATOM 6055 C CA . ARG B 1 326 ? 3.959 -8.352 4.07 1 97.19 326 ARG B CA 1
ATOM 6056 C C . ARG B 1 326 ? 4.09 -9.109 2.756 1 97.19 326 ARG B C 1
ATOM 6058 O O . ARG B 1 326 ? 5.125 -9.039 2.092 1 97.19 326 ARG B O 1
ATOM 6065 N N . LEU B 1 327 ? 3.031 -9.805 2.434 1 97.5 327 LEU B N 1
ATOM 6066 C CA . LEU B 1 327 ? 3.049 -10.578 1.197 1 97.5 327 LEU B CA 1
ATOM 6067 C C . LEU B 1 327 ? 3.293 -9.672 -0.007 1 97.5 327 LEU B C 1
ATOM 6069 O O . LEU B 1 327 ? 4.078 -10.016 -0.896 1 97.5 327 LEU B O 1
ATOM 6073 N N . VAL B 1 328 ? 2.613 -8.57 -0.065 1 98 328 VAL B N 1
ATOM 6074 C CA . VAL B 1 328 ? 2.738 -7.637 -1.178 1 98 328 VAL B CA 1
ATOM 6075 C C . VAL B 1 328 ? 4.16 -7.086 -1.232 1 98 328 VAL B C 1
ATOM 6077 O O . VAL B 1 328 ? 4.746 -6.961 -2.312 1 98 328 VAL B O 1
ATOM 6080 N N . ASP B 1 329 ? 4.703 -6.789 -0.093 1 97.31 329 ASP B N 1
ATOM 6081 C CA . ASP B 1 329 ? 6.066 -6.273 -0.044 1 97.31 329 ASP B CA 1
ATOM 6082 C C . ASP B 1 329 ? 7.074 -7.332 -0.491 1 97.31 329 ASP B C 1
ATOM 6084 O O . ASP B 1 329 ? 8.078 -7.008 -1.122 1 97.31 329 ASP B O 1
ATOM 6088 N N . ILE B 1 330 ? 6.828 -8.508 -0.108 1 97.81 330 ILE B N 1
ATOM 6089 C CA . ILE B 1 330 ? 7.695 -9.602 -0.54 1 97.81 330 ILE B CA 1
ATOM 6090 C C . ILE B 1 330 ? 7.648 -9.727 -2.061 1 97.81 330 ILE B C 1
ATOM 6092 O O . ILE B 1 330 ? 8.688 -9.898 -2.709 1 97.81 330 ILE B O 1
ATOM 6096 N N . HIS B 1 331 ? 6.465 -9.641 -2.609 1 98.25 331 HIS B N 1
ATOM 6097 C CA . HIS B 1 331 ? 6.332 -9.688 -4.059 1 98.25 331 HIS B CA 1
ATOM 6098 C C . HIS B 1 331 ? 7.102 -8.555 -4.723 1 98.25 331 HIS B C 1
ATOM 6100 O O . HIS B 1 331 ? 7.738 -8.75 -5.762 1 98.25 331 HIS B O 1
ATOM 6106 N N . HIS B 1 332 ? 6.977 -7.418 -4.137 1 97.81 332 HIS B N 1
ATOM 6107 C CA . HIS B 1 332 ? 7.684 -6.258 -4.668 1 97.81 332 HIS B CA 1
ATOM 6108 C C . HIS B 1 332 ? 9.188 -6.508 -4.73 1 97.81 332 HIS B C 1
ATOM 6110 O O . HIS B 1 332 ? 9.805 -6.32 -5.781 1 97.81 332 HIS B O 1
ATOM 6116 N N . ASN B 1 333 ? 9.742 -6.918 -3.652 1 97.19 333 ASN B N 1
ATOM 6117 C CA . ASN B 1 333 ? 11.18 -7.152 -3.588 1 97.19 333 ASN B CA 1
ATOM 6118 C C . ASN B 1 333 ? 11.594 -8.32 -4.473 1 97.19 333 ASN B C 1
ATOM 6120 O O . ASN B 1 333 ? 12.641 -8.273 -5.125 1 97.19 333 ASN B O 1
ATOM 6124 N N . ALA B 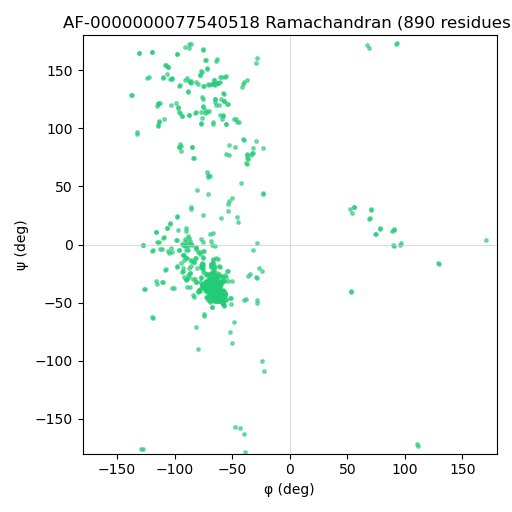1 334 ? 10.805 -9.344 -4.469 1 98.38 334 ALA B N 1
ATOM 6125 C CA . ALA B 1 334 ? 11.102 -10.492 -5.324 1 98.38 334 ALA B CA 1
ATOM 6126 C C . ALA B 1 334 ? 11.086 -10.094 -6.797 1 98.38 334 ALA B C 1
ATOM 6128 O O . ALA B 1 334 ? 11.953 -10.523 -7.566 1 98.38 334 ALA B O 1
ATOM 6129 N N . ALA B 1 335 ? 10.117 -9.328 -7.18 1 98.19 335 ALA B N 1
ATOM 6130 C CA . ALA B 1 335 ? 10.023 -8.883 -8.562 1 98.19 335 ALA B CA 1
ATOM 6131 C C . ALA B 1 335 ? 11.242 -8.055 -8.961 1 98.19 335 ALA B C 1
ATOM 6133 O O . ALA B 1 335 ? 11.773 -8.211 -10.062 1 98.19 335 ALA B O 1
ATOM 6134 N N . LEU B 1 336 ? 11.656 -7.199 -8.07 1 96.62 336 LEU B N 1
ATOM 6135 C CA . LEU B 1 336 ? 12.836 -6.391 -8.344 1 96.62 336 LEU B CA 1
ATOM 6136 C C . LEU B 1 336 ? 14.07 -7.266 -8.492 1 96.62 336 LEU B C 1
ATOM 6138 O O . LEU B 1 336 ? 14.906 -7.027 -9.367 1 96.62 336 LEU B O 1
ATOM 6142 N N . LEU B 1 337 ? 14.203 -8.234 -7.641 1 97.56 337 LEU B N 1
ATOM 6143 C CA . LEU B 1 337 ? 15.328 -9.156 -7.727 1 97.56 337 LEU B CA 1
ATOM 6144 C C . LEU B 1 337 ? 15.289 -9.945 -9.031 1 97.56 337 LEU B C 1
ATOM 6146 O O . LEU B 1 337 ? 16.312 -10.148 -9.672 1 97.56 337 LEU B O 1
ATOM 6150 N N . TYR B 1 338 ? 14.125 -10.344 -9.422 1 97.5 338 TYR B N 1
ATOM 6151 C CA . TYR B 1 338 ? 13.953 -11.086 -10.664 1 97.5 338 TYR B CA 1
ATOM 6152 C C . TYR B 1 338 ? 14.398 -10.25 -11.859 1 97.5 338 TYR B C 1
ATOM 6154 O O . TYR B 1 338 ? 15.148 -10.727 -12.719 1 97.5 338 TYR B O 1
ATOM 6162 N N . VAL B 1 339 ? 13.938 -9.023 -11.922 1 95.94 339 VAL B N 1
ATOM 6163 C CA . VAL B 1 339 ? 14.273 -8.164 -13.047 1 95.94 339 VAL B CA 1
ATOM 6164 C C . VAL B 1 339 ? 15.766 -7.836 -13.023 1 95.94 339 VAL B C 1
ATOM 6166 O O . VAL B 1 339 ? 16.391 -7.711 -14.078 1 95.94 339 VAL B O 1
ATOM 6169 N N . SER B 1 340 ? 16.281 -7.672 -11.844 1 94.88 340 SER B N 1
ATOM 6170 C CA . SER B 1 340 ? 17.719 -7.441 -11.727 1 94.88 340 SER B CA 1
ATOM 6171 C C . SER B 1 340 ? 18.516 -8.602 -12.32 1 94.88 340 SER B C 1
ATOM 6173 O O . SER B 1 340 ? 19.453 -8.391 -13.086 1 94.88 340 SER B O 1
ATOM 6175 N N . ARG B 1 341 ? 18.156 -9.797 -12.047 1 94.06 341 ARG B N 1
ATOM 6176 C CA . ARG B 1 341 ? 18.875 -10.992 -12.484 1 94.06 341 ARG B CA 1
ATOM 6177 C C . ARG B 1 341 ? 18.641 -11.258 -13.969 1 94.06 341 ARG B C 1
ATOM 6179 O O . ARG B 1 341 ? 19.562 -11.656 -14.688 1 94.06 341 ARG B O 1
ATOM 6186 N N . CYS B 1 342 ? 17.438 -11 -14.398 1 93.81 342 CYS B N 1
ATOM 6187 C CA . CYS B 1 342 ? 17.078 -11.422 -15.75 1 93.81 342 CYS B CA 1
ATOM 6188 C C . CYS B 1 342 ? 17.359 -10.312 -16.766 1 93.81 342 CYS B C 1
ATOM 6190 O O . CYS B 1 342 ? 17.688 -10.594 -17.922 1 93.81 342 CYS B O 1
ATOM 6192 N N . LEU B 1 343 ? 17.297 -9.055 -16.297 1 92.75 343 LEU B N 1
ATOM 6193 C CA . LEU B 1 343 ? 17.438 -7.957 -17.25 1 92.75 343 LEU B CA 1
ATOM 6194 C C . LEU B 1 343 ? 18.656 -7.09 -16.906 1 92.75 343 LEU B C 1
ATOM 6196 O O . LEU B 1 343 ? 18.969 -6.148 -17.625 1 92.75 343 LEU B O 1
ATOM 6200 N N . GLY B 1 344 ? 19.297 -7.391 -15.781 1 90.31 344 GLY B N 1
ATOM 6201 C CA . GLY B 1 344 ? 20.422 -6.566 -15.352 1 90.31 344 GLY B CA 1
ATOM 6202 C C . GLY B 1 344 ? 20 -5.191 -14.875 1 90.31 344 GLY B C 1
ATOM 6203 O O . GLY B 1 344 ? 20.766 -4.23 -14.977 1 90.31 344 GLY B O 1
ATOM 6204 N N . TYR B 1 345 ? 18.828 -5.125 -14.359 1 90.94 345 TYR B N 1
ATOM 6205 C CA . TYR B 1 345 ? 18.266 -3.854 -13.914 1 90.94 345 TYR B CA 1
ATOM 6206 C C . TYR B 1 345 ? 18.703 -3.533 -12.492 1 90.94 345 TYR B C 1
ATOM 6208 O O . TYR B 1 345 ? 18.766 -4.426 -11.641 1 90.94 345 TYR B O 1
ATOM 6216 N N . GLY B 1 346 ? 18.984 -2.27 -12.273 1 85.69 346 GLY B N 1
ATOM 6217 C CA . GLY B 1 346 ? 19.219 -1.8 -10.922 1 85.69 346 GLY B CA 1
ATOM 6218 C C . GLY B 1 346 ? 20.688 -1.824 -10.523 1 85.69 346 GLY B C 1
ATOM 6219 O O . GLY B 1 346 ? 21.531 -2.332 -11.266 1 85.69 346 GLY B O 1
ATOM 6220 N N . THR B 1 347 ? 20.938 -1.232 -9.297 1 86.38 347 THR B N 1
ATOM 6221 C CA . THR B 1 347 ? 22.281 -1.195 -8.742 1 86.38 347 THR B CA 1
ATOM 6222 C C . THR B 1 347 ? 22.484 -2.326 -7.738 1 86.38 347 THR B C 1
ATOM 6224 O O . THR B 1 347 ? 21.516 -2.949 -7.293 1 86.38 347 THR B O 1
ATOM 6227 N N . THR B 1 348 ? 23.703 -2.566 -7.438 1 86.44 348 THR B N 1
ATOM 6228 C CA . THR B 1 348 ? 24.047 -3.6 -6.469 1 86.44 348 THR B CA 1
ATOM 6229 C C . THR B 1 348 ? 23.453 -3.283 -5.102 1 86.44 348 THR B C 1
ATOM 6231 O O . THR B 1 348 ? 22.969 -4.18 -4.406 1 86.44 348 THR B O 1
ATOM 6234 N N . TYR B 1 349 ? 23.422 -2.01 -4.742 1 83.56 349 TYR B N 1
ATOM 6235 C CA . TYR B 1 349 ? 22.891 -1.623 -3.436 1 83.56 349 TYR B CA 1
ATOM 6236 C C . TYR B 1 349 ? 21.391 -1.843 -3.363 1 83.56 349 TYR B C 1
ATOM 6238 O O . TYR B 1 349 ? 20.859 -2.268 -2.33 1 83.56 349 TYR B O 1
ATOM 6246 N N . GLU B 1 350 ? 20.766 -1.603 -4.445 1 86.69 350 GLU B N 1
ATOM 6247 C CA . GLU B 1 350 ? 19.328 -1.796 -4.496 1 86.69 350 GLU B CA 1
ATOM 6248 C C . GLU B 1 350 ? 18.969 -3.275 -4.402 1 86.69 350 GLU B C 1
ATOM 6250 O O . GLU B 1 350 ? 18 -3.643 -3.732 1 86.69 350 GLU B O 1
ATOM 6255 N N . THR B 1 351 ? 19.75 -4.039 -5.062 1 90.12 351 THR B N 1
ATOM 6256 C CA . THR B 1 351 ? 19.516 -5.48 -5.062 1 90.12 351 THR B CA 1
ATOM 6257 C C . THR B 1 351 ? 19.766 -6.066 -3.676 1 90.12 351 THR B C 1
ATOM 6259 O O . THR B 1 351 ? 19 -6.902 -3.205 1 90.12 351 THR B O 1
ATOM 6262 N N . MET B 1 352 ? 20.797 -5.641 -3.055 1 88.88 352 MET B N 1
ATOM 6263 C CA . MET B 1 352 ? 21.109 -6.125 -1.714 1 88.88 352 MET B CA 1
ATOM 6264 C C . MET B 1 352 ? 20.031 -5.715 -0.719 1 88.88 352 MET B C 1
ATOM 6266 O O . MET B 1 352 ? 19.641 -6.504 0.145 1 88.88 352 MET B O 1
ATOM 6270 N N . SER B 1 353 ? 19.578 -4.516 -0.886 1 88.25 353 SER B N 1
ATOM 6271 C CA . SER B 1 353 ? 18.516 -4.035 -0.007 1 88.25 353 SER B CA 1
ATOM 6272 C C . SER B 1 353 ? 17.219 -4.812 -0.229 1 88.25 353 SER B C 1
ATOM 6274 O O . SER B 1 353 ? 16.547 -5.18 0.729 1 88.25 353 SER B O 1
ATOM 6276 N N . ALA B 1 354 ? 16.906 -5.035 -1.502 1 93.06 354 ALA B N 1
ATOM 6277 C CA . ALA B 1 354 ? 15.703 -5.785 -1.831 1 93.06 354 ALA B CA 1
ATOM 6278 C C . ALA B 1 354 ? 15.766 -7.199 -1.265 1 93.06 354 ALA B C 1
ATOM 6280 O O . ALA B 1 354 ? 14.773 -7.711 -0.743 1 93.06 354 ALA B O 1
ATOM 6281 N N . PHE B 1 355 ? 16.953 -7.797 -1.368 1 94.38 355 PHE B N 1
ATOM 6282 C CA . PHE B 1 355 ? 17.109 -9.156 -0.861 1 94.38 355 PHE B CA 1
ATOM 6283 C C . PHE B 1 355 ? 16.984 -9.18 0.659 1 94.38 355 PHE B C 1
ATOM 6285 O O . PHE B 1 355 ? 16.344 -10.07 1.223 1 94.38 355 PHE B O 1
ATOM 6292 N N . SER B 1 356 ? 17.578 -8.227 1.311 1 90.81 356 SER B N 1
ATOM 6293 C CA . SER B 1 356 ? 17.484 -8.133 2.764 1 90.81 356 SER B CA 1
ATOM 6294 C C . SER B 1 356 ? 16.031 -7.949 3.213 1 90.81 356 SER B C 1
ATOM 6296 O O . SER B 1 356 ? 15.602 -8.57 4.18 1 90.81 356 SER B O 1
ATOM 6298 N N . ASP B 1 357 ? 15.383 -7.125 2.516 1 92.69 357 ASP B N 1
ATOM 6299 C CA . ASP B 1 357 ? 13.977 -6.883 2.838 1 92.69 357 ASP B CA 1
ATOM 6300 C C . ASP B 1 357 ? 13.141 -8.133 2.609 1 92.69 357 ASP B C 1
ATOM 6302 O O . ASP B 1 357 ? 12.242 -8.438 3.4 1 92.69 357 ASP B O 1
ATOM 6306 N N . LEU B 1 358 ? 13.398 -8.828 1.518 1 96.25 358 LEU B N 1
ATOM 6307 C CA . LEU B 1 358 ? 12.68 -10.055 1.197 1 96.25 358 LEU B CA 1
ATOM 6308 C C . LEU B 1 358 ? 12.828 -11.078 2.316 1 96.25 358 LEU B C 1
ATOM 6310 O O . LEU B 1 358 ? 11.836 -11.648 2.781 1 96.25 358 LEU B O 1
ATOM 6314 N N . LYS B 1 359 ? 14.023 -11.266 2.758 1 94.19 359 LYS B N 1
ATOM 6315 C CA . LYS B 1 359 ? 14.305 -12.227 3.816 1 94.19 359 LYS B CA 1
ATOM 6316 C C . LYS B 1 359 ? 13.609 -11.836 5.113 1 94.19 359 LYS B C 1
ATOM 6318 O O . LYS B 1 359 ? 12.969 -12.672 5.758 1 94.19 359 LYS B O 1
ATOM 6323 N N . ARG B 1 360 ? 13.734 -10.609 5.43 1 91.44 360 ARG B N 1
ATOM 6324 C CA . ARG B 1 360 ? 13.148 -10.109 6.664 1 91.44 360 ARG B CA 1
ATOM 6325 C C . ARG B 1 360 ? 11.633 -10.305 6.664 1 91.44 360 ARG B C 1
ATOM 6327 O O . ARG B 1 360 ? 11.062 -10.758 7.656 1 91.44 360 ARG B O 1
ATOM 6334 N N . GLN B 1 361 ? 11.039 -10.039 5.59 1 93.69 361 GLN B N 1
ATOM 6335 C CA . GLN B 1 361 ? 9.586 -10.094 5.508 1 93.69 361 GLN B CA 1
ATOM 6336 C C . GLN B 1 361 ? 9.094 -11.539 5.473 1 93.69 361 GLN B C 1
ATOM 6338 O O . GLN B 1 361 ? 8.031 -11.852 6.016 1 93.69 361 GLN B O 1
ATOM 6343 N N . LEU B 1 362 ? 9.797 -12.406 4.805 1 94.44 362 LEU B N 1
ATOM 6344 C CA . LEU B 1 362 ? 9.43 -13.812 4.75 1 94.44 362 LEU B CA 1
ATOM 6345 C C . LEU B 1 362 ? 9.383 -14.422 6.148 1 94.44 362 LEU B C 1
ATOM 6347 O O . LEU B 1 362 ? 8.594 -15.328 6.41 1 94.44 362 LEU B O 1
ATOM 6351 N N . LEU B 1 363 ? 10.156 -13.859 7.035 1 92.19 363 LEU B N 1
ATOM 6352 C CA . LEU B 1 363 ? 10.266 -14.422 8.375 1 92.19 363 LEU B CA 1
ATOM 6353 C C . LEU B 1 363 ? 9.367 -13.672 9.352 1 92.19 363 LEU B C 1
ATOM 6355 O O . LEU B 1 363 ? 9.305 -14.016 10.531 1 92.19 363 LEU B O 1
ATOM 6359 N N . ALA B 1 364 ? 8.594 -12.734 8.867 1 91.56 364 ALA B N 1
ATOM 6360 C CA . ALA B 1 364 ? 7.883 -11.844 9.773 1 91.56 364 ALA B CA 1
ATOM 6361 C C . ALA B 1 364 ? 6.383 -12.125 9.758 1 91.56 364 ALA B C 1
ATOM 6363 O O . ALA B 1 364 ? 5.605 -11.406 10.391 1 91.56 364 ALA B O 1
ATOM 6364 N N . PHE B 1 365 ? 5.941 -13.188 9.047 1 93.06 365 PHE B N 1
ATOM 6365 C CA . PHE B 1 365 ? 4.516 -13.5 9.031 1 93.06 365 PHE B CA 1
ATOM 6366 C C . PHE B 1 365 ? 4.02 -13.836 10.438 1 93.06 365 PHE B C 1
ATOM 6368 O O . PHE B 1 365 ? 4.711 -14.508 11.195 1 93.06 365 PHE B O 1
ATOM 6375 N N . GLU B 1 366 ? 2.881 -13.367 10.781 1 89.62 366 GLU B N 1
ATOM 6376 C CA . GLU B 1 366 ? 2.268 -13.734 12.055 1 89.62 366 GLU B CA 1
ATOM 6377 C C . GLU B 1 366 ? 1.771 -15.172 12.039 1 89.62 366 GLU B C 1
ATOM 6379 O O . GLU B 1 366 ? 1.966 -15.922 13 1 89.62 366 GLU B O 1
ATOM 6384 N N . ASP B 1 367 ? 1.111 -15.555 10.969 1 88.62 367 ASP B N 1
ATOM 6385 C CA . ASP B 1 367 ? 0.701 -16.938 10.719 1 88.62 367 ASP B CA 1
ATOM 6386 C C . ASP B 1 367 ? 1.049 -17.344 9.289 1 88.62 367 ASP B C 1
ATOM 6388 O O . ASP B 1 367 ? 0.208 -17.266 8.391 1 88.62 367 ASP B O 1
ATOM 6392 N N . ILE B 1 368 ? 2.104 -17.953 9.188 1 89 368 ILE B N 1
ATOM 6393 C CA . ILE B 1 368 ? 2.633 -18.266 7.863 1 89 368 ILE B CA 1
ATOM 6394 C C . ILE B 1 368 ? 1.807 -19.375 7.223 1 89 368 ILE B C 1
ATOM 6396 O O . ILE B 1 368 ? 1.712 -19.453 5.996 1 89 368 ILE B O 1
ATOM 6400 N N . ALA B 1 369 ? 1.206 -20.172 8.008 1 87.25 369 ALA B N 1
ATOM 6401 C CA . ALA B 1 369 ? 0.469 -21.312 7.492 1 87.25 369 ALA B CA 1
ATOM 6402 C C . ALA B 1 369 ? -0.673 -20.875 6.582 1 87.25 369 ALA B C 1
ATOM 6404 O O . ALA B 1 369 ? -0.983 -21.547 5.594 1 87.25 369 ALA B O 1
ATOM 6405 N N . ASP B 1 370 ? -1.246 -19.75 6.852 1 89.69 370 ASP B N 1
ATOM 6406 C CA . ASP B 1 370 ? -2.383 -19.266 6.082 1 89.69 370 ASP B CA 1
ATOM 6407 C C . ASP B 1 370 ? -1.93 -18.672 4.75 1 89.69 370 ASP B C 1
ATOM 6409 O O . ASP B 1 370 ? -2.748 -18.422 3.859 1 89.69 370 ASP B O 1
ATOM 6413 N N . TRP B 1 371 ? -0.64 -18.578 4.605 1 94.5 371 TRP B N 1
ATOM 6414 C CA . TRP B 1 371 ? -0.147 -17.844 3.443 1 94.5 371 TRP B CA 1
ATOM 6415 C C . TRP B 1 371 ? 0.856 -18.672 2.656 1 94.5 371 TRP B C 1
ATOM 6417 O O . TRP B 1 371 ? 1.343 -18.234 1.607 1 94.5 371 TRP B O 1
ATOM 6427 N N . THR B 1 372 ? 1.122 -19.812 3.092 1 94.12 372 THR B N 1
ATOM 6428 C CA . THR B 1 372 ? 2.197 -20.656 2.564 1 94.12 372 THR B CA 1
ATOM 6429 C C . THR B 1 372 ? 1.966 -20.969 1.089 1 94.12 372 THR B C 1
ATOM 6431 O O . THR B 1 372 ? 2.918 -21.047 0.312 1 94.12 372 THR B O 1
ATOM 6434 N N . HIS B 1 373 ? 0.735 -21.078 0.65 1 92.88 373 HIS B N 1
ATOM 6435 C CA . HIS B 1 373 ? 0.408 -21.438 -0.724 1 92.88 373 HIS B CA 1
ATOM 6436 C C . HIS B 1 373 ? 0.797 -20.328 -1.695 1 92.88 373 HIS B C 1
ATOM 6438 O O . HIS B 1 373 ? 0.92 -20.562 -2.898 1 92.88 373 HIS B O 1
ATOM 6444 N N . ASN B 1 374 ? 1.032 -19.141 -1.185 1 95.19 374 ASN B N 1
ATOM 6445 C CA . ASN B 1 374 ? 1.391 -18 -2.016 1 95.19 374 ASN B CA 1
ATOM 6446 C C . ASN B 1 374 ? 2.904 -17.844 -2.135 1 95.19 374 ASN B C 1
ATOM 6448 O O . ASN B 1 374 ? 3.389 -16.984 -2.869 1 95.19 374 ASN B O 1
ATOM 6452 N N . LEU B 1 375 ? 3.688 -18.719 -1.504 1 96.5 375 LEU B N 1
ATOM 6453 C CA . LEU B 1 375 ? 5.07 -18.328 -1.224 1 96.5 375 LEU B CA 1
ATOM 6454 C C . LEU B 1 375 ? 6.031 -19.047 -2.166 1 96.5 375 LEU B C 1
ATOM 6456 O O . LEU B 1 375 ? 7.215 -18.719 -2.219 1 96.5 375 LEU B O 1
ATOM 6460 N N . ALA B 1 376 ? 5.582 -19.922 -2.941 1 95.56 376 ALA B N 1
ATOM 6461 C CA . ALA B 1 376 ? 6.477 -20.797 -3.707 1 95.56 376 ALA B CA 1
ATOM 6462 C C . ALA B 1 376 ? 7.406 -19.969 -4.594 1 95.56 376 ALA B C 1
ATOM 6464 O O . ALA B 1 376 ? 8.625 -20.156 -4.57 1 95.56 376 ALA B O 1
ATOM 6465 N N . TRP B 1 377 ? 6.883 -19.062 -5.355 1 97.19 377 TRP B N 1
ATOM 6466 C CA . TRP B 1 377 ? 7.703 -18.266 -6.246 1 97.19 377 TRP B CA 1
ATOM 6467 C C . TRP B 1 377 ? 8.609 -17.328 -5.457 1 97.19 377 TRP B C 1
ATOM 6469 O O . TRP B 1 377 ? 9.773 -17.125 -5.812 1 97.19 377 TRP B O 1
ATOM 6479 N N . LEU B 1 378 ? 8.109 -16.766 -4.441 1 97.88 378 LEU B N 1
ATOM 6480 C CA . LEU B 1 378 ? 8.859 -15.828 -3.609 1 97.88 378 LEU B CA 1
ATOM 6481 C C . LEU B 1 378 ? 10.062 -16.516 -2.963 1 97.88 378 LEU B C 1
ATOM 6483 O O . LEU B 1 378 ? 11.164 -15.961 -2.953 1 97.88 378 LEU B O 1
ATOM 6487 N N . VAL B 1 379 ? 9.82 -17.672 -2.494 1 97.75 379 VAL B N 1
ATOM 6488 C CA . VAL B 1 379 ? 10.883 -18.453 -1.859 1 97.75 379 VAL B CA 1
ATOM 6489 C C . VAL B 1 379 ? 11.898 -18.906 -2.91 1 97.75 379 VAL B C 1
ATOM 6491 O O . VAL B 1 379 ? 13.094 -18.969 -2.639 1 97.75 379 VAL B O 1
ATOM 6494 N N . PHE B 1 380 ? 11.484 -19.172 -4.094 1 97.94 380 PHE B N 1
ATOM 6495 C CA . PHE B 1 380 ? 12.398 -19.516 -5.18 1 97.94 380 PHE B CA 1
ATOM 6496 C C . PHE B 1 380 ? 13.352 -18.359 -5.461 1 97.94 380 PHE B C 1
ATOM 6498 O O . PHE B 1 380 ? 14.562 -18.578 -5.605 1 97.94 380 PHE B O 1
ATOM 6505 N N . ILE B 1 381 ? 12.773 -17.172 -5.543 1 98 381 ILE B N 1
ATOM 6506 C CA . ILE B 1 381 ? 13.602 -15.992 -5.789 1 98 381 ILE B CA 1
ATOM 6507 C C . ILE B 1 381 ? 14.609 -15.828 -4.656 1 98 381 ILE B C 1
ATOM 6509 O O . ILE B 1 381 ? 15.781 -15.523 -4.902 1 98 381 ILE B O 1
ATOM 6513 N N . ALA B 1 382 ? 14.156 -16.016 -3.439 1 97.94 382 ALA B N 1
ATOM 6514 C CA . ALA B 1 382 ? 15.086 -15.977 -2.318 1 97.94 382 ALA B CA 1
ATOM 6515 C C . ALA B 1 382 ? 16.156 -17.047 -2.465 1 97.94 382 ALA B C 1
ATOM 6517 O O . ALA B 1 382 ? 17.328 -16.812 -2.16 1 97.94 382 ALA B O 1
ATOM 6518 N N . GLY B 1 383 ? 15.781 -18.188 -2.91 1 98 383 GLY B N 1
ATOM 6519 C CA . GLY B 1 383 ? 16.688 -19.312 -3.062 1 98 383 GLY B CA 1
ATOM 6520 C C . GLY B 1 383 ? 17.797 -19.062 -4.082 1 98 383 GLY B C 1
ATOM 6521 O O . GLY B 1 383 ? 18.938 -19.469 -3.881 1 98 383 GLY B O 1
ATOM 6522 N N . VAL B 1 384 ? 17.453 -18.422 -5.145 1 97.19 384 VAL B N 1
ATOM 6523 C CA . VAL B 1 384 ? 18.469 -18.188 -6.176 1 97.19 384 VAL B CA 1
ATOM 6524 C C . VAL B 1 384 ? 19.438 -17.109 -5.711 1 97.19 384 VAL B C 1
ATOM 6526 O O . VAL B 1 384 ? 20.578 -17.047 -6.164 1 97.19 384 VAL B O 1
ATOM 6529 N N . GLU B 1 385 ? 19 -16.234 -4.793 1 96.12 385 GLU B N 1
ATOM 6530 C CA . GLU B 1 385 ? 19.828 -15.141 -4.305 1 96.12 385 GLU B CA 1
ATOM 6531 C C . GLU B 1 385 ? 20.766 -15.617 -3.189 1 96.12 385 GLU B C 1
ATOM 6533 O O . GLU B 1 385 ? 21.719 -14.938 -2.84 1 96.12 385 GLU B O 1
ATOM 6538 N N . CYS B 1 386 ? 20.469 -16.766 -2.67 1 95.19 386 CYS B N 1
ATOM 6539 C CA . CYS B 1 386 ? 21.234 -17.188 -1.509 1 95.19 386 CYS B CA 1
ATOM 6540 C C . CYS B 1 386 ? 22.359 -18.141 -1.92 1 95.19 386 CYS B C 1
ATOM 6542 O O . CYS B 1 386 ? 22.859 -18.906 -1.1 1 95.19 386 CYS B O 1
ATOM 6544 N N . HIS B 1 387 ? 22.734 -18 -3.152 1 93.69 387 HIS B N 1
ATOM 6545 C CA . HIS B 1 387 ? 23.828 -18.844 -3.627 1 93.69 387 HIS B CA 1
ATOM 6546 C C . HIS B 1 387 ? 25.078 -18.656 -2.779 1 93.69 387 HIS B C 1
ATOM 6548 O O . HIS B 1 387 ? 25.5 -17.516 -2.547 1 93.69 387 HIS B O 1
ATOM 6554 N N . GLY B 1 388 ? 25.656 -19.625 -2.191 1 91.88 388 GLY B N 1
ATOM 6555 C CA . GLY B 1 388 ? 26.875 -19.562 -1.421 1 91.88 388 GLY B CA 1
ATOM 6556 C C . GLY B 1 388 ? 26.656 -19.266 0.05 1 91.88 388 GLY B C 1
ATOM 6557 O O . GLY B 1 388 ? 27.609 -19.156 0.822 1 91.88 388 GLY B O 1
ATOM 6558 N N . ASP B 1 389 ? 25.484 -19.094 0.442 1 95.12 389 ASP B N 1
ATOM 6559 C CA . ASP B 1 389 ? 25.156 -18.812 1.836 1 95.12 389 ASP B CA 1
ATOM 6560 C C . ASP B 1 389 ? 24.375 -19.969 2.461 1 95.12 389 ASP B C 1
ATOM 6562 O O . ASP B 1 389 ? 23.156 -20 2.387 1 95.12 389 ASP B O 1
ATOM 6566 N N . ALA B 1 390 ? 25.016 -20.703 3.281 1 96 390 ALA B N 1
ATOM 6567 C CA . ALA B 1 390 ? 24.453 -21.938 3.826 1 96 390 ALA B CA 1
ATOM 6568 C C . ALA B 1 390 ? 23.312 -21.641 4.793 1 96 390 ALA B C 1
ATOM 6570 O O . ALA B 1 390 ? 22.344 -22.391 4.855 1 96 390 ALA B O 1
ATOM 6571 N N . GLN B 1 391 ? 23.453 -20.641 5.512 1 96.19 391 GLN B N 1
ATOM 6572 C CA . GLN B 1 391 ? 22.406 -20.297 6.48 1 96.19 391 GLN B CA 1
ATOM 6573 C C . GLN B 1 391 ? 21.109 -19.906 5.781 1 96.19 391 GLN B C 1
ATOM 6575 O O . GLN B 1 391 ? 20.031 -20.391 6.152 1 96.19 391 GLN B O 1
ATOM 6580 N N . ASP B 1 392 ? 21.234 -19.125 4.812 1 96.44 392 ASP B N 1
ATOM 6581 C CA . ASP B 1 392 ? 20.062 -18.719 4.055 1 96.44 392 ASP B CA 1
ATOM 6582 C C . ASP B 1 392 ? 19.469 -19.891 3.281 1 96.44 392 ASP B C 1
ATOM 6584 O O . ASP B 1 392 ? 18.25 -19.969 3.123 1 96.44 392 ASP B O 1
ATOM 6588 N N . GLN B 1 393 ? 20.328 -20.75 2.803 1 97.56 393 GLN B N 1
ATOM 6589 C CA . GLN B 1 393 ? 19.859 -21.938 2.094 1 97.56 393 GLN B CA 1
ATOM 6590 C C . GLN B 1 393 ? 19.016 -22.828 3.002 1 97.56 393 GLN B C 1
ATOM 6592 O O . GLN B 1 393 ? 18.016 -23.391 2.564 1 97.56 393 GLN B O 1
ATOM 6597 N N . LYS B 1 394 ? 19.375 -22.891 4.207 1 97.62 394 LYS B N 1
ATOM 6598 C CA . LYS B 1 394 ? 18.609 -23.688 5.168 1 97.62 394 LYS B CA 1
ATOM 6599 C C . LYS B 1 394 ? 17.234 -23.078 5.402 1 97.62 394 LYS B C 1
ATOM 6601 O O . LYS B 1 394 ? 16.234 -23.812 5.488 1 97.62 394 LYS B O 1
ATOM 6606 N N . ILE B 1 395 ? 17.188 -21.828 5.504 1 96.56 395 ILE B N 1
ATOM 6607 C CA . ILE B 1 395 ? 15.922 -21.141 5.695 1 96.56 395 ILE B CA 1
ATOM 6608 C C . ILE B 1 395 ? 15 -21.422 4.516 1 96.56 395 ILE B C 1
ATOM 6610 O O . ILE B 1 395 ? 13.82 -21.75 4.703 1 96.56 395 ILE B O 1
ATOM 6614 N N . VAL B 1 396 ? 15.531 -21.328 3.33 1 97.5 396 VAL B N 1
ATOM 6615 C CA . VAL B 1 396 ? 14.766 -21.562 2.111 1 97.5 396 VAL B CA 1
ATOM 6616 C C . VAL B 1 396 ? 14.281 -23 2.074 1 97.5 396 VAL B C 1
ATOM 6618 O O . VAL B 1 396 ? 13.117 -23.266 1.745 1 97.5 396 VAL B O 1
ATOM 6621 N N . SER B 1 397 ? 15.148 -23.891 2.443 1 97.69 397 SER B N 1
ATOM 6622 C CA . SER B 1 397 ? 14.789 -25.312 2.475 1 97.69 397 SER B CA 1
ATOM 6623 C C . SER B 1 397 ? 13.656 -25.578 3.461 1 97.69 397 SER B C 1
ATOM 6625 O O . SER B 1 397 ? 12.711 -26.297 3.148 1 97.69 397 SER B O 1
ATOM 6627 N N . ASP B 1 398 ? 13.75 -24.953 4.562 1 96.56 398 ASP B N 1
ATOM 6628 C CA . ASP B 1 398 ? 12.719 -25.109 5.582 1 96.56 398 ASP B CA 1
ATOM 6629 C C . ASP B 1 398 ? 11.383 -24.547 5.109 1 96.56 398 ASP B C 1
ATOM 6631 O O . ASP B 1 398 ? 10.32 -25.109 5.395 1 96.56 398 ASP B O 1
ATOM 6635 N N . LEU B 1 399 ? 11.461 -23.5 4.438 1 96.62 399 LEU B N 1
ATOM 6636 C CA . LEU B 1 399 ? 10.242 -22.891 3.93 1 96.62 399 LEU B CA 1
ATOM 6637 C C . LEU B 1 399 ? 9.57 -23.781 2.889 1 96.62 399 LEU B C 1
ATOM 6639 O O . LEU B 1 399 ? 8.344 -23.938 2.898 1 96.62 399 LEU B O 1
ATOM 6643 N N . TYR B 1 400 ? 10.344 -24.359 1.978 1 96 400 TYR B N 1
ATOM 6644 C CA . TYR B 1 400 ? 9.758 -25.25 0.978 1 96 400 TYR B CA 1
ATOM 6645 C C . TYR B 1 400 ? 9.172 -26.5 1.631 1 96 400 TYR B C 1
ATOM 6647 O O . TYR B 1 400 ? 8.141 -27.016 1.185 1 96 400 TYR B O 1
ATOM 6655 N N . GLU B 1 401 ? 9.797 -26.953 2.668 1 95.06 401 GLU B N 1
ATOM 6656 C CA . GLU B 1 401 ? 9.219 -28.078 3.402 1 95.06 401 GLU B CA 1
ATOM 6657 C C . GLU B 1 401 ? 7.879 -27.703 4.02 1 95.06 401 GLU B C 1
ATOM 6659 O O . GLU B 1 401 ? 6.941 -28.516 4.02 1 95.06 401 GLU B O 1
ATOM 6664 N N . THR B 1 402 ? 7.84 -26.562 4.508 1 94.25 402 THR B N 1
ATOM 6665 C CA . THR B 1 402 ? 6.59 -26.062 5.074 1 94.25 402 THR B CA 1
ATOM 6666 C C . THR B 1 402 ? 5.523 -25.938 3.99 1 94.25 402 THR B C 1
ATOM 6668 O O . THR B 1 402 ? 4.363 -26.297 4.207 1 94.25 402 THR B O 1
ATOM 6671 N N . ILE B 1 403 ? 5.902 -25.422 2.82 1 94.31 403 ILE B N 1
ATOM 6672 C CA . ILE B 1 403 ? 4.977 -25.281 1.701 1 94.31 403 ILE B CA 1
ATOM 6673 C C . ILE B 1 403 ? 4.395 -26.641 1.323 1 94.31 403 ILE B C 1
ATOM 6675 O O . ILE B 1 403 ? 3.178 -26.781 1.178 1 94.31 403 ILE B O 1
ATOM 6679 N N . VAL B 1 404 ? 5.238 -27.578 1.23 1 91.94 404 VAL B N 1
ATOM 6680 C CA . VAL B 1 404 ? 4.805 -28.922 0.845 1 91.94 404 VAL B CA 1
ATOM 6681 C C . VAL B 1 404 ? 3.889 -29.5 1.922 1 91.94 404 VAL B C 1
ATOM 6683 O O . VAL B 1 404 ? 2.854 -30.094 1.613 1 91.94 404 VAL B O 1
ATOM 6686 N N . ARG B 1 405 ? 4.246 -29.297 3.121 1 90.19 405 ARG B N 1
ATOM 6687 C CA . ARG B 1 405 ? 3.484 -29.859 4.234 1 90.19 405 ARG B CA 1
ATOM 6688 C C . ARG B 1 405 ? 2.088 -29.25 4.305 1 90.19 405 ARG B C 1
ATOM 6690 O O . ARG B 1 405 ? 1.105 -29.969 4.52 1 90.19 405 ARG B O 1
ATOM 6697 N N . VAL B 1 406 ? 1.991 -28.016 4.051 1 89.12 406 VAL B N 1
ATOM 6698 C CA . VAL B 1 406 ? 0.729 -27.312 4.23 1 89.12 406 VAL B CA 1
ATOM 6699 C C . VAL B 1 406 ? -0.154 -27.5 3.002 1 89.12 406 VAL B C 1
ATOM 6701 O O . VAL B 1 406 ? -1.355 -27.75 3.125 1 89.12 406 VAL B O 1
ATOM 6704 N N . THR B 1 407 ? 0.401 -27.359 1.833 1 89.56 407 THR B N 1
ATOM 6705 C CA . THR B 1 407 ? -0.39 -27.438 0.609 1 89.56 407 THR B CA 1
ATOM 6706 C C . THR B 1 407 ? -0.606 -28.875 0.19 1 89.56 407 THR B C 1
ATOM 6708 O O . THR B 1 407 ? -1.522 -29.188 -0.578 1 89.56 407 THR B O 1
ATOM 6711 N N . ARG B 1 408 ? 0.404 -29.734 0.55 1 87.81 408 ARG B N 1
ATOM 6712 C CA . ARG B 1 408 ? 0.43 -31.156 0.194 1 87.81 408 ARG B CA 1
ATOM 6713 C C . ARG B 1 408 ? 0.651 -31.328 -1.303 1 87.81 408 ARG B C 1
ATOM 6715 O O . ARG B 1 408 ? 0.161 -32.312 -1.895 1 87.81 408 ARG B O 1
ATOM 6722 N N . LEU B 1 409 ? 1.2 -30.359 -1.914 1 87.44 409 LEU B N 1
ATOM 6723 C CA . LEU B 1 409 ? 1.601 -30.438 -3.314 1 87.44 409 LEU B CA 1
ATOM 6724 C C . LEU B 1 409 ? 3.061 -30.859 -3.439 1 87.44 409 LEU B C 1
ATOM 6726 O O . LEU B 1 409 ? 3.965 -30.031 -3.275 1 87.44 409 LEU B O 1
ATOM 6730 N N . LYS B 1 410 ? 3.303 -31.953 -3.877 1 84.38 410 LYS B N 1
ATOM 6731 C CA . LYS B 1 410 ? 4.629 -32.562 -3.889 1 84.38 410 LYS B CA 1
ATOM 6732 C C . LYS B 1 410 ? 5.508 -31.969 -4.973 1 84.38 410 LYS B C 1
ATOM 6734 O O . LYS B 1 410 ? 6.734 -32.062 -4.914 1 84.38 410 LYS B O 1
ATOM 6739 N N . SER B 1 411 ? 4.879 -31.375 -5.934 1 86.75 411 SER B N 1
ATOM 6740 C CA . SER B 1 411 ? 5.629 -30.812 -7.051 1 86.75 411 SER B CA 1
ATOM 6741 C C . SER B 1 411 ? 6.586 -29.719 -6.57 1 86.75 411 SER B C 1
ATOM 6743 O O . SER B 1 411 ? 7.578 -29.422 -7.242 1 86.75 411 SER B O 1
ATOM 6745 N N . TYR B 1 412 ? 6.387 -29.172 -5.398 1 91.31 412 TYR B N 1
ATOM 6746 C CA . TYR B 1 412 ? 7.258 -28.125 -4.887 1 91.31 412 TYR B CA 1
ATOM 6747 C C . TYR B 1 412 ? 8.578 -28.703 -4.387 1 91.31 412 TYR B C 1
ATOM 6749 O O . TYR B 1 412 ? 9.555 -27.984 -4.219 1 91.31 412 TYR B O 1
ATOM 6757 N N . ARG B 1 413 ? 8.594 -30 -4.18 1 90.12 413 ARG B N 1
ATOM 6758 C CA . ARG B 1 413 ? 9.852 -30.641 -3.816 1 90.12 413 ARG B CA 1
ATOM 6759 C C . ARG B 1 413 ? 10.836 -30.609 -4.977 1 90.12 413 ARG B C 1
ATOM 6761 O O . ARG B 1 413 ? 12.055 -30.547 -4.762 1 90.12 413 ARG B O 1
ATOM 6768 N N . GLU B 1 414 ? 10.258 -30.625 -6.121 1 90.06 414 GLU B N 1
ATOM 6769 C CA . GLU B 1 414 ? 11.117 -30.531 -7.301 1 90.06 414 GLU B CA 1
ATOM 6770 C C . GLU B 1 414 ? 11.812 -29.188 -7.383 1 90.06 414 GLU B C 1
ATOM 6772 O O . GLU B 1 414 ? 12.945 -29.094 -7.855 1 90.06 414 GLU B O 1
ATOM 6777 N N . VAL B 1 415 ? 11.172 -28.141 -6.949 1 94.5 415 VAL B N 1
ATOM 6778 C CA . VAL B 1 415 ? 11.781 -26.812 -6.93 1 94.5 415 VAL B CA 1
ATOM 6779 C C . VAL B 1 415 ? 12.961 -26.797 -5.961 1 94.5 415 VAL B C 1
ATOM 6781 O O . VAL B 1 415 ? 14.023 -26.25 -6.27 1 94.5 415 VAL B O 1
ATOM 6784 N N . LEU B 1 416 ? 12.711 -27.422 -4.828 1 95.69 416 LEU B N 1
ATOM 6785 C CA . LEU B 1 416 ? 13.781 -27.516 -3.848 1 95.69 416 LEU B CA 1
ATOM 6786 C C . LEU B 1 416 ? 14.953 -28.328 -4.398 1 95.69 416 LEU B C 1
ATOM 6788 O O . LEU B 1 416 ? 16.109 -27.969 -4.18 1 95.69 416 LEU B O 1
ATOM 6792 N N . CYS B 1 417 ? 14.641 -29.344 -5.145 1 94.81 417 CYS B N 1
ATOM 6793 C CA . CYS B 1 417 ? 15.688 -30.156 -5.777 1 94.81 417 CYS B CA 1
ATOM 6794 C C . CYS B 1 417 ? 16.5 -29.312 -6.754 1 94.81 417 CYS B C 1
ATOM 6796 O O . CYS B 1 417 ? 17.734 -29.406 -6.785 1 94.81 417 CYS B O 1
ATOM 6798 N N . PHE B 1 418 ? 15.906 -28.562 -7.477 1 96.19 418 PHE B N 1
ATOM 6799 C CA . PHE B 1 418 ? 16.594 -27.672 -8.398 1 96.19 418 PHE B CA 1
ATOM 6800 C C . PHE B 1 418 ? 17.516 -26.734 -7.641 1 96.19 418 PHE B C 1
ATOM 6802 O O . PHE B 1 418 ? 18.672 -26.531 -8.031 1 96.19 418 PHE B O 1
ATOM 6809 N N . LEU B 1 419 ? 16.969 -26.125 -6.578 1 97.69 419 LEU B N 1
ATOM 6810 C CA . LEU B 1 419 ? 17.75 -25.156 -5.809 1 97.69 419 LEU B CA 1
ATOM 6811 C C . LEU B 1 419 ? 18.969 -25.828 -5.18 1 97.69 419 LEU B C 1
ATOM 6813 O O . LEU B 1 419 ? 20.062 -25.266 -5.156 1 97.69 419 LEU B O 1
ATOM 6817 N N . GLN B 1 420 ? 18.781 -27.031 -4.75 1 97.06 420 GLN B N 1
ATOM 6818 C CA . GLN B 1 420 ? 19.906 -27.766 -4.164 1 97.06 420 GLN B CA 1
ATOM 6819 C C . GLN B 1 420 ? 20.969 -28.062 -5.207 1 97.06 420 GLN B C 1
ATOM 6821 O O . GLN B 1 420 ? 22.172 -27.953 -4.93 1 97.06 420 GLN B O 1
ATOM 6826 N N . ASP B 1 421 ? 20.531 -28.406 -6.395 1 96.31 421 ASP B N 1
ATOM 6827 C CA . ASP B 1 421 ? 21.453 -28.609 -7.504 1 96.31 421 ASP B CA 1
ATOM 6828 C C . ASP B 1 421 ? 22.188 -27.297 -7.844 1 96.31 421 ASP B C 1
ATOM 6830 O O . ASP B 1 421 ? 23.391 -27.297 -8.086 1 96.31 421 ASP B O 1
ATOM 6834 N N . PHE B 1 422 ? 21.453 -26.266 -7.84 1 97.69 422 PHE B N 1
ATOM 6835 C CA . PHE B 1 422 ? 22 -24.938 -8.133 1 97.69 422 PHE B CA 1
ATOM 6836 C C . PHE B 1 422 ? 23.031 -24.531 -7.086 1 97.69 422 PHE B C 1
ATOM 6838 O O . PHE B 1 422 ? 24.094 -24.031 -7.422 1 97.69 422 PHE B O 1
ATOM 6845 N N . TRP B 1 423 ? 22.641 -24.766 -5.855 1 97.81 423 TRP B N 1
ATOM 6846 C CA . TRP B 1 423 ? 23.5 -24.375 -4.746 1 97.81 423 TRP B CA 1
ATOM 6847 C C . TRP B 1 423 ? 24.797 -25.203 -4.75 1 97.81 423 TRP B C 1
ATOM 6849 O O . TRP B 1 423 ? 25.844 -24.734 -4.297 1 97.81 423 TRP B O 1
ATOM 6859 N N . SER B 1 424 ? 24.75 -26.359 -5.172 1 96.12 424 SER B N 1
ATOM 6860 C CA . SER B 1 424 ? 25.906 -27.234 -5.188 1 96.12 424 SER B CA 1
ATOM 6861 C C . SER B 1 424 ? 26.859 -26.875 -6.324 1 96.12 424 SER B C 1
ATOM 6863 O O . SER B 1 424 ? 28.031 -27.25 -6.297 1 96.12 424 SER B O 1
ATOM 6865 N N . GLY B 1 425 ? 26.359 -26.188 -7.277 1 94.81 425 GLY B N 1
ATOM 6866 C CA . GLY B 1 425 ? 27.188 -25.781 -8.406 1 94.81 425 GLY B CA 1
ATOM 6867 C C . GLY B 1 425 ? 27.938 -24.484 -8.156 1 94.81 425 GLY B C 1
ATOM 6868 O O . GLY B 1 425 ? 27.672 -23.766 -7.188 1 94.81 425 GLY B O 1
ATOM 6869 N N . SER B 1 426 ? 28.828 -24.141 -9.094 1 93.81 426 SER B N 1
ATOM 6870 C CA . SER B 1 426 ? 29.656 -22.953 -8.969 1 93.81 426 SER B CA 1
ATOM 6871 C C . SER B 1 426 ? 29.062 -21.781 -9.75 1 93.81 426 SER B C 1
ATOM 6873 O O . SER B 1 426 ? 29.422 -20.625 -9.5 1 93.81 426 SER B O 1
ATOM 6875 N N . GLU B 1 427 ? 28.188 -22.078 -10.688 1 94 427 GLU B N 1
ATOM 6876 C CA . GLU B 1 427 ? 27.594 -21.047 -11.523 1 94 427 GLU B CA 1
ATOM 6877 C C . GLU B 1 427 ? 26.531 -20.25 -10.75 1 94 427 GLU B C 1
ATOM 6879 O O . GLU B 1 427 ? 25.516 -20.812 -10.344 1 94 427 GLU B O 1
ATOM 6884 N N . PRO B 1 428 ? 26.75 -18.984 -10.594 1 92.88 428 PRO B N 1
ATOM 6885 C CA . PRO B 1 428 ? 25.797 -18.203 -9.773 1 92.88 428 PRO B CA 1
ATOM 6886 C C . PRO B 1 428 ? 24.547 -17.781 -10.547 1 92.88 428 PRO B C 1
ATOM 6888 O O . PRO B 1 428 ? 23.594 -17.281 -9.953 1 92.88 428 PRO B O 1
ATOM 6891 N N . ASP B 1 429 ? 24.547 -17.922 -11.805 1 95.12 429 ASP B N 1
ATOM 6892 C CA . ASP B 1 429 ? 23.359 -17.625 -12.609 1 95.12 429 ASP B CA 1
ATOM 6893 C C . ASP B 1 429 ? 22.438 -18.828 -12.711 1 95.12 429 ASP 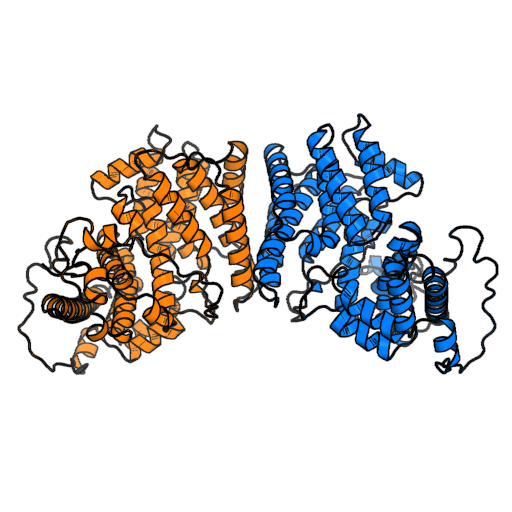B C 1
ATOM 6895 O O . ASP B 1 429 ? 22.719 -19.781 -13.438 1 95.12 429 ASP B O 1
ATOM 6899 N N . TRP B 1 430 ? 21.312 -18.734 -12.102 1 96.69 430 TRP B N 1
ATOM 6900 C CA . TRP B 1 430 ? 20.391 -19.875 -12.016 1 96.69 430 TRP B CA 1
ATOM 6901 C C . TRP B 1 430 ? 19.812 -20.203 -13.391 1 96.69 430 TRP B C 1
ATOM 6903 O O . TRP B 1 430 ? 19.344 -21.312 -13.617 1 96.69 430 TRP B O 1
ATOM 6913 N N . GLN B 1 431 ? 19.859 -19.281 -14.312 1 95 431 GLN B N 1
ATOM 6914 C CA . GLN B 1 431 ? 19.25 -19.469 -15.625 1 95 431 GLN B CA 1
ATOM 6915 C C . GLN B 1 431 ? 20 -20.516 -16.438 1 95 431 GLN B C 1
ATOM 6917 O O . GLN B 1 431 ? 19.406 -21.188 -17.281 1 95 431 GLN B O 1
ATOM 6922 N N . VAL B 1 432 ? 21.25 -20.609 -16.172 1 95.75 432 VAL B N 1
ATOM 6923 C CA . VAL B 1 432 ? 22.062 -21.578 -16.906 1 95.75 432 VAL B CA 1
ATOM 6924 C C . VAL B 1 432 ? 21.578 -23 -16.562 1 95.75 432 VAL B C 1
ATOM 6926 O O . VAL B 1 432 ? 21.312 -23.797 -17.469 1 95.75 432 VAL B O 1
ATOM 6929 N N . LEU B 1 433 ? 21.422 -23.266 -15.305 1 96 433 LEU B N 1
ATOM 6930 C CA . LEU B 1 433 ? 20.953 -24.578 -14.891 1 96 433 LEU B CA 1
ATOM 6931 C C . LEU B 1 433 ? 19.5 -24.797 -15.305 1 96 433 LEU B C 1
ATOM 6933 O O . LEU B 1 433 ? 19.109 -25.906 -15.688 1 96 433 LEU B O 1
ATOM 6937 N N . ALA B 1 434 ? 18.688 -23.797 -15.195 1 95.69 434 ALA B N 1
ATOM 6938 C CA . ALA B 1 434 ? 17.281 -23.891 -15.547 1 95.69 434 ALA B CA 1
ATOM 6939 C C . ALA B 1 434 ? 17.109 -24.234 -17.031 1 95.69 434 ALA B C 1
ATOM 6941 O O . ALA B 1 434 ? 16.203 -25 -17.391 1 95.69 434 ALA B O 1
ATOM 6942 N N . ARG B 1 435 ? 17.922 -23.688 -17.875 1 93.88 435 ARG B N 1
ATOM 6943 C CA . ARG B 1 435 ? 17.906 -24 -19.297 1 93.88 435 ARG B CA 1
ATOM 6944 C C . ARG B 1 435 ? 18.25 -25.469 -19.547 1 93.88 435 ARG B C 1
ATOM 6946 O O . ARG B 1 435 ? 17.656 -26.125 -20.391 1 93.88 435 ARG B O 1
ATOM 6953 N N . GLU B 1 436 ? 19.203 -25.922 -18.828 1 93.88 436 GLU B N 1
ATOM 6954 C CA . GLU B 1 436 ? 19.594 -27.328 -18.938 1 93.88 436 GLU B CA 1
ATOM 6955 C C . GLU B 1 436 ? 18.453 -28.25 -18.516 1 93.88 436 GLU B C 1
ATOM 6957 O O . GLU B 1 436 ? 18.188 -29.266 -19.172 1 93.88 436 GLU B O 1
ATOM 6962 N N . TRP B 1 437 ? 17.797 -27.875 -17.453 1 92.44 437 TRP B N 1
ATOM 6963 C CA . TRP B 1 437 ? 16.656 -28.641 -16.984 1 92.44 437 TRP B CA 1
ATOM 6964 C C . TRP B 1 437 ? 15.547 -28.656 -18.016 1 92.44 437 TRP B C 1
ATOM 6966 O O . TRP B 1 437 ? 14.922 -29.703 -18.25 1 92.44 437 TRP B O 1
ATOM 6976 N N . GLU B 1 438 ? 15.312 -27.547 -18.578 1 90.19 438 GLU B N 1
ATOM 6977 C CA . GLU B 1 438 ? 14.258 -27.438 -19.578 1 90.19 438 GLU B CA 1
ATOM 6978 C C . GLU B 1 438 ? 14.562 -28.312 -20.797 1 90.19 438 GLU B C 1
ATOM 6980 O O . GLU B 1 438 ? 13.664 -28.922 -21.375 1 90.19 438 GLU B O 1
ATOM 6985 N N . LEU B 1 439 ? 15.758 -28.344 -21.172 1 88.88 439 LEU B N 1
ATOM 6986 C CA . LEU B 1 439 ? 16.188 -29.172 -22.297 1 88.88 439 LEU B CA 1
ATOM 6987 C C . LEU B 1 439 ? 15.945 -30.641 -21.984 1 88.88 439 LEU B C 1
ATOM 6989 O O . LEU B 1 439 ? 15.703 -31.438 -22.906 1 88.88 439 LEU B O 1
ATOM 6993 N N . LEU B 1 440 ? 15.961 -30.984 -20.703 1 87.06 440 LEU B N 1
ATOM 6994 C CA . LEU B 1 440 ? 15.719 -32.375 -20.266 1 87.06 440 LEU B CA 1
ATOM 6995 C C . LEU B 1 440 ? 14.234 -32.625 -20.047 1 87.06 440 LEU B C 1
ATOM 6997 O O . LEU B 1 440 ? 13.844 -33.688 -19.609 1 87.06 440 LEU B O 1
ATOM 7001 N N . GLY B 1 441 ? 13.422 -31.594 -20.297 1 79.44 441 GLY B N 1
ATOM 7002 C CA . GLY B 1 441 ? 11.977 -31.734 -20.172 1 79.44 441 GLY B CA 1
ATOM 7003 C C . GLY B 1 441 ? 11.461 -31.438 -18.781 1 79.44 441 GLY B C 1
ATOM 7004 O O . GLY B 1 441 ? 10.32 -31.781 -18.453 1 79.44 441 GLY B O 1
ATOM 7005 N N . LYS B 1 442 ? 12.312 -30.875 -17.969 1 83.5 442 LYS B N 1
ATOM 7006 C CA . LYS B 1 442 ? 11.93 -30.531 -16.609 1 83.5 442 LYS B CA 1
ATOM 7007 C C . LYS B 1 442 ? 11.648 -29.031 -16.469 1 83.5 442 LYS B C 1
ATOM 7009 O O . LYS B 1 442 ? 12.289 -28.219 -17.125 1 83.5 442 LYS B O 1
ATOM 7014 N N . ARG B 1 443 ? 10.664 -28.797 -15.688 1 83.19 443 ARG B N 1
ATOM 7015 C CA . ARG B 1 443 ? 10.359 -27.406 -15.367 1 83.19 443 ARG B CA 1
ATOM 7016 C C . ARG B 1 443 ? 10.695 -27.094 -13.914 1 83.19 443 ARG B C 1
ATOM 7018 O O . ARG B 1 443 ? 10.516 -27.938 -13.039 1 83.19 443 ARG B O 1
ATOM 7025 N N . VAL B 1 444 ? 11.164 -25.891 -13.727 1 89.19 444 VAL B N 1
ATOM 7026 C CA . VAL B 1 444 ? 11.57 -25.516 -12.375 1 89.19 444 VAL B CA 1
ATOM 7027 C C . VAL B 1 444 ? 10.328 -25.266 -11.523 1 89.19 444 VAL B C 1
ATOM 7029 O O . VAL B 1 444 ? 10.078 -25.969 -10.539 1 89.19 444 VAL B O 1
ATOM 7032 N N . LEU B 1 445 ? 9.547 -24.281 -11.938 1 87.06 445 LEU B N 1
ATOM 7033 C CA . LEU B 1 445 ? 8.328 -23.984 -11.195 1 87.06 445 LEU B CA 1
ATOM 7034 C C . LEU B 1 445 ? 7.121 -24.656 -11.828 1 87.06 445 LEU B C 1
ATOM 7036 O O . LEU B 1 445 ? 6.777 -24.375 -12.977 1 87.06 445 LEU B O 1
ATOM 7040 N N . PRO B 1 446 ? 6.535 -25.578 -10.969 1 70.94 446 PRO B N 1
ATOM 7041 C CA . PRO B 1 446 ? 5.484 -26.453 -11.508 1 70.94 446 PRO B CA 1
ATOM 7042 C C . PRO B 1 446 ? 4.105 -25.797 -11.461 1 70.94 446 PRO B C 1
ATOM 7044 O O . PRO B 1 446 ? 3.09 -26.484 -11.625 1 70.94 446 PRO B O 1
ATOM 7047 N N . TYR B 1 447 ? 3.945 -24.625 -11.578 1 72.06 447 TYR B N 1
ATOM 7048 C CA . TYR B 1 447 ? 2.566 -24.188 -11.367 1 72.06 447 TYR B CA 1
ATOM 7049 C C . TYR B 1 447 ? 1.635 -24.844 -12.383 1 72.06 447 TYR B C 1
ATOM 7051 O O . TYR B 1 447 ? 2.061 -25.203 -13.484 1 72.06 447 TYR B O 1
#

Foldseek 3Di:
DQAFVVCVVVVHGFPLDPQFGPVCVVVVHDGPGDDPPFALPDPPPPDDDPPPDDPPDPPDDPPVPPPPVVCVVLVDRLVVLLVLCVPAVLLLLAQHDAPQRLCVVPLSVCLVVDVLSSLLSSLQSLLQVPVPPPSNVSSVVSLVVSVVVLNVLSNVLSVCVVVVDDSCVRAPLVNLLSLLSSLSSVLLSCLLPVALVSSVSSLSNNLRSVVRDDPVNQVVDLSSLLSLLSSLVQQLLLLLLPLPLVSLVSGRAHDQPPPDPSLGSSNQLRQVSVLSSVLSNCLNDPPNPLVPDDDSLVSLVVSLVVNLVSVVVTDDDPLSNVLVNLLSLLSSLLSVLSSCQRNVDDDPVSNVVSLVSNVVSLPPRPDCLSRLSVCLSSLLSNLLVCQPPPVSLVVSVVSLVSSCVRSVRCNSVQLNVLSVVQNVDDDSRSSVSSVVCVVVVDGNRSD/DQAFPVCVVVVHGFPLDPQFTPVCVVVVHDGPGDDLDDALPDPPPPDDDPPPDDPPDPPDPPPVPPPPVLCVVQVDRLVVLLVLCVPAVLLLLAQHDFPQRLCVVPLSVCLVVDVLSSLLSSLQSLLQVVVPPDSNVSSVVSLVVSVSVLNVLSVVLSVCVVVVDDSCVRAPPVNLLSLLSSLSSVLLSCLLPVAQVSSVSSLSNNLRSVVRDDPVNQVVDLSSLLSLLSSLVQQLLLLLLPLPLVSLVSGRAHDQPPPDPSLGSSNQLRQVSVLSSVLSNCLNDPPNPLVPDDDSLVSLVVSLVVNLVSVVVTDDDPLSNVLVNLLSLLSSLLSVLSSCQRNVDDDPVSNVVSLVSNVVSLPPRPDCLSRLSVCLSSLLSNLLVCQPPPVSLVVSVVSLVSSCVRSVRCNSVQLNVLSVVQNVDDDSRSSVSSVVCVVVVDGNRSD

Sequence (894 aa):
MKGCSMCSKRRIRCDNSRPTCTKCLRKGLDCPGYEPKLRWVGGPAVRGRLKGFQPQASSADIQPSIDTSFHSFLGYPLQELVDYYDKQLCKIMVWVDSADNIYRRYVLPLAQTNLTVRLSVAAVSAQHAAASRGACLMSEDARNQAISVISRHITDVTNHLANGHEIDKQLSLDDAEWMLACMLVLSCYEMAHSGASAAEIHRSAARSLVNTLPTAQCRKSMLFMSLRNMLSTYEVFASTTCFDLENVQDAILPISEAGTVLLDESILFAEYLGLLHQATVLARQPHRVQAPGRDWRTDFEMARGTTLMIGGRLSITAQQRRDLIRLVDIHHNAALLYVSRCLGYGTTYETMSAFSDLKRQLLAFEDIADWTHNLAWLVFIAGVECHGDAQDQKIVSDLYETIVRVTRLKSYREVLCFLQDFWSGSEPDWQVLAREWELLGKRVLPYMKGCSMCSKRRIRCDNSRPTCTKCLRKGLDCPGYEPKLRWVGGPAVRGRLKGFQPQASSADIQPSIDTSFHSFLGYPLQELVDYYDKQLCKIMVWVDSADNIYRRYVLPLAQTNLTVRLSVAAVSAQHAAASRGACLMSEDARNQAISVISRHITDVTNHLANGHEIDKQLSLDDAEWMLACMLVLSCYEMAHSGASAAEIHRSAARSLVNTLPTAQCRKSMLFMSLRNMLSTYEVFASTTCFDLENVQDAILPISEAGTVLLDESILFAEYLGLLHQATVLARQPHRVQAPGRDWRTDFEMARGTTLMIGGRLSITAQQRRDLIRLVDIHHNAALLYVSRCLGYGTTYETMSAFSDLKRQLLAFEDIADWTHNLAWLVFIAGVECHGDAQDQKIVSDLYETIVRVTRLKSYREVLCFLQDFWSGSEPDWQVLAREWELLGKRVLPY

InterPro domains:
  IPR001138 Zn(2)Cys(6) fungal-type DNA-binding domain [PF00172] (3-40)
  IPR001138 Zn(2)Cys(6) fungal-type DNA-binding domain [PS00463] (3-31)
  IPR001138 Zn(2)Cys(6) fungal-type DNA-binding domain [PS50048] (3-31)
  IPR001138 Zn(2)Cys(6) fungal-type DNA-binding domain [SM00066] (1-42)
  IPR001138 Zn(2)Cys(6) fungal-type DNA-binding domain [cd00067] (2-31)
  IPR021858 Fungal transcription factor [PF11951] (81-427)
  IPR036864 Zn(2)-C6 fungal-type DNA-binding domain superfamily [G3DSA:4.10.240.10] (1-54)
  IPR036864 Zn(2)-C6 fungal-type DNA-binding domain superfamily [SSF57701] (2-39)

Nearest PDB structures (foldseek):
  3icq-assembly2_U  TM=2.571E-01  e=4.259E+00  Schizosaccharomyces pombe
  6m6x-assembly1_C  TM=2.116E-01  e=5.886E+00  Saccharomyces cerevisiae S288C
  3icq-assembly2_U  TM=2.290E-01  e=2.095E+00  Schizosaccharomyces pombe

Solvent-accessible surface area (backbone atoms only — not comparable to full-atom values): 48861 Å² total; per-residue (Å²): 129,76,41,23,63,53,30,55,74,67,71,44,89,45,73,63,40,80,72,44,26,60,65,31,54,74,71,70,44,84,44,79,26,63,76,81,65,64,68,75,76,73,88,65,73,61,85,83,80,61,79,77,70,68,80,76,79,83,77,82,79,67,64,73,67,84,48,78,55,60,54,60,65,52,71,46,58,64,63,58,27,48,50,44,28,60,72,62,46,46,47,62,75,46,93,61,73,42,90,69,34,58,50,67,69,49,48,49,58,43,28,73,76,33,65,52,38,32,27,22,45,29,13,31,29,26,42,65,63,17,85,46,86,83,38,48,63,47,14,51,51,30,38,51,52,27,50,49,54,51,41,50,50,40,44,51,43,43,52,41,41,73,71,66,45,59,58,76,80,62,51,44,70,69,53,52,38,52,49,44,52,28,31,54,42,42,24,52,34,19,24,47,70,73,20,32,71,56,13,38,54,31,48,51,49,42,35,34,54,58,71,67,48,61,62,76,68,43,71,72,33,69,65,46,47,38,51,42,21,54,50,10,54,36,36,38,59,26,31,68,56,50,79,51,52,68,65,47,69,60,42,47,64,48,73,66,70,76,80,51,76,76,80,50,72,50,49,56,48,26,58,48,46,48,49,51,42,52,51,41,51,49,50,53,38,87,67,68,60,68,70,81,79,70,58,61,67,60,54,44,50,50,30,42,35,50,32,33,14,57,53,39,65,53,75,64,54,72,68,53,47,55,41,47,40,40,50,46,51,32,48,43,25,36,50,51,47,47,42,23,73,59,65,64,48,80,53,71,53,54,47,52,48,30,52,51,50,29,55,54,42,71,70,60,48,86,61,52,79,79,46,35,73,72,35,62,66,51,45,48,49,52,47,59,70,30,61,88,34,68,70,56,44,50,53,42,50,52,49,50,52,48,32,29,67,74,68,54,30,55,36,55,54,53,35,52,49,50,50,52,56,46,54,72,45,85,64,77,56,62,63,62,58,45,52,55,37,42,75,73,74,42,70,55,52,44,83,130,72,40,23,62,52,30,55,75,66,72,44,87,46,73,62,39,81,72,43,28,61,66,30,55,73,70,70,43,83,45,78,24,60,77,76,65,67,68,82,80,64,93,60,74,59,84,83,80,64,78,76,70,65,82,75,78,83,75,83,79,65,62,73,67,84,48,78,56,60,55,60,64,50,72,47,59,66,63,57,26,48,50,42,27,59,73,61,46,45,45,60,75,46,93,62,70,42,89,69,33,58,49,66,68,48,49,50,59,44,29,74,75,32,66,52,38,32,27,23,45,31,13,32,27,26,42,66,59,18,83,45,90,86,39,52,65,47,15,52,52,29,38,51,52,26,49,49,54,51,40,50,50,41,49,54,43,44,53,40,41,73,72,67,43,59,57,75,81,62,51,44,69,68,54,51,38,52,50,44,52,30,30,53,43,41,23,53,34,18,25,47,70,72,20,32,72,56,13,38,53,31,48,52,48,42,36,33,52,56,70,66,48,61,62,76,67,41,70,72,32,68,65,44,48,40,49,43,21,53,50,12,53,38,37,37,59,26,31,69,58,51,80,52,54,68,65,46,70,59,41,46,64,48,72,64,69,77,80,52,76,71,80,49,73,49,50,56,50,27,59,48,47,50,50,50,43,54,51,42,50,51,49,51,39,88,69,68,60,69,69,82,79,71,59,61,66,61,54,43,51,50,30,42,34,52,32,34,14,57,54,39,64,53,76,65,53,73,69,55,49,55,41,48,40,41,51,47,50,33,50,45,25,37,51,52,48,49,42,24,73,58,66,64,48,80,52,72,55,54,47,52,47,28,52,53,50,30,56,54,41,72,70,60,49,88,59,51,82,79,46,36,73,72,35,62,66,51,46,48,50,52,48,59,69,29,59,89,34,68,69,55,44,49,53,42,51,52,49,50,52,48,32,28,67,72,68,54,30,55,36,53,53,54,36,51,49,48,50,52,56,46,52,74,46,86,64,77,56,62,63,62,57,45,51,54,37,42,75,72,73,42,70,55,51,44,84

Radius of gyration: 33.44 Å; Cα contacts (8 Å, |Δi|>4): 1180; chains: 2; bounding box: 58×98×99 Å

pLDDT: mean 80.47, std 18.83, range [28.73, 98.38]